Protein AF-0000000072575900 (afdb_homodimer)

Solvent-accessible surface area (backbone atoms only — not comparable to full-atom values): 43622 Å² total; per-residue (Å²): 130,78,83,78,60,40,25,39,57,97,56,4,51,71,55,33,49,65,47,44,52,42,45,42,52,17,40,52,52,9,46,62,68,28,72,52,23,24,34,50,67,32,63,70,49,38,39,50,52,41,48,65,67,54,57,66,48,69,29,62,69,42,35,88,57,30,57,44,47,51,46,19,46,37,38,22,26,30,26,34,31,53,30,68,46,28,18,34,55,86,54,22,38,13,29,18,68,25,31,40,41,44,34,52,45,31,30,52,40,35,30,51,29,22,42,87,33,12,44,21,54,51,40,48,41,53,49,45,28,45,46,55,8,50,77,50,63,24,65,24,43,36,76,36,59,19,39,44,53,20,43,30,49,52,52,49,44,48,29,72,75,66,34,74,70,31,32,43,34,31,30,64,61,52,64,68,42,50,62,48,30,31,58,53,41,52,34,51,80,58,47,73,35,76,26,94,87,61,39,54,40,52,70,57,46,48,51,50,62,70,71,46,81,68,51,41,38,36,46,46,40,29,25,30,86,72,51,25,44,61,34,60,36,50,58,42,47,51,48,26,61,76,70,70,31,46,40,34,32,45,14,25,52,37,46,40,34,66,44,16,88,87,46,31,70,80,51,52,45,55,57,71,33,46,27,39,19,29,20,29,22,31,59,53,30,26,34,64,48,38,10,26,29,28,25,41,54,59,70,56,48,58,76,42,55,66,81,44,72,68,56,47,30,67,68,46,43,73,70,59,45,64,77,35,40,33,59,40,100,55,52,70,35,54,59,57,51,54,20,52,51,31,44,33,26,33,32,8,34,53,45,48,12,50,48,49,52,45,18,33,48,50,24,46,51,46,48,50,52,34,59,71,32,84,65,34,39,57,73,61,84,51,70,39,27,24,36,42,31,39,58,54,91,59,52,51,68,55,52,52,49,32,49,50,50,29,41,32,58,9,70,30,38,63,28,43,33,76,58,94,91,38,61,28,41,21,40,25,44,60,44,69,81,56,47,73,66,50,50,52,47,49,53,51,54,52,59,73,47,50,85,129,131,79,83,78,59,39,25,39,57,98,55,3,53,71,54,32,50,66,48,45,53,41,46,40,51,17,41,53,51,9,44,62,67,29,72,52,22,22,34,52,65,30,63,69,51,40,39,50,52,42,48,65,64,57,56,65,64,51,30,63,70,41,36,90,57,31,57,44,47,51,46,19,46,36,38,22,26,29,26,34,31,53,30,67,46,29,18,35,54,85,54,24,38,13,29,19,68,25,32,40,41,44,34,52,43,33,29,53,40,35,31,51,29,22,40,86,32,12,45,21,53,50,41,48,40,54,52,45,29,45,56,56,9,51,78,51,63,23,65,25,42,37,74,36,61,20,40,44,52,20,43,30,49,51,52,50,44,47,31,74,74,65,33,74,69,32,32,43,33,32,29,66,60,53,65,67,42,49,63,49,30,32,58,53,41,52,34,52,80,61,46,72,34,76,26,93,86,63,38,54,40,52,68,56,47,49,52,50,62,70,70,46,79,70,51,40,37,37,45,46,42,29,26,30,87,73,50,24,42,60,34,59,38,50,59,42,47,52,49,26,61,75,70,70,32,45,39,35,32,46,14,24,52,38,46,38,33,65,44,16,86,87,47,30,69,79,50,52,45,54,58,70,32,45,28,41,19,29,20,29,22,30,59,54,30,27,34,64,50,38,10,26,28,27,26,42,54,58,69,56,48,59,76,43,56,67,81,44,72,68,57,48,29,66,67,48,42,72,70,59,44,64,77,36,40,33,59,39,98,56,52,71,36,55,58,56,52,53,21,50,42,30,44,32,22,34,33,8,36,54,43,49,14,51,48,50,52,44,16,34,48,49,24,47,52,45,47,51,53,35,60,71,33,86,66,34,38,56,73,61,86,52,71,40,28,24,36,42,31,40,58,53,91,59,52,51,68,56,53,52,48,32,48,50,51,28,41,32,60,10,69,31,38,62,27,45,32,76,58,94,92,38,62,29,42,22,40,24,45,61,42,67,82,55,47,72,66,50,49,54,48,49,53,50,55,53,59,73,48,49,85,128

Secondary structure (DSSP, 8-state):
-PPPPBSSSTTHHHHHHHHHHHHHHHHHHHHHHH-SSS-TTHHHHHHHHHHHHH--SS-SS--TTHHHHHHHHHHHT---TTSTTB-SSS-PPPBHHHHHHHHHHHHH---TTSGGG-HHHHHHHHHHHHHHHHHTT-SEEEEESSHHHHHHHHHHHHHHHH-TT-EEEEETTS-THHHHHHHHTTPPPPEEEP-TTSS--HHHHHHHHHHS-S-EEEEEEBS-TTT--B--HHHHHHHHHHHT-EEEEE-TTGGGGGG-TTTGGGGTTGGG-SEEEEETTSTT-PPSP-EEEEESSGGGGGGG----HHHH-HHHHHTTPPP-GGG-S-SS---THHHHHHHHHHHHHHHHHHHHHHHHHHHHHHHHHHHH-TTEEE-S--SSSEEEEEETT--HHHHHHHHHHHHHHTS-B-EEEEETTEEEEEEE---TT--HHHHHHHHHHHHHTS--/-PPPPBSSSTTHHHHHHHHHHHHHHHHHHHHHHH-SSS-TTHHHHHHHHHHHHH-SSS-SS--TTHHHHHHHHHHHT---TTSTTB-SSS-PPPBHHHHHHHHHHHHH---TTSGGG-HHHHHHHHHHHHHHHHHTT-SEEEEESSHHHHHHHHHHHHHHHH-TT-EEEEETTS-THHHHHHHHTTPPPPEEEP-TTSS--HHHHHHHHHHS-S-EEEEEEBS-TTT--B--HHHHHHHHHHHT-EEEEE-TTGGGGGG-TTTGGGGTTGGG-SEEEEETTSTT-PPSP-EEEEESSGGGGGGG----HHHH-HHHHHTTPPP-GGG-S-SS---THHHHHHHHHHHHHHHHHHHHHHHHHHHHHHHHHHHH-TTEEE-S--SSSEEEEEETT--HHHHHHHHHHHHHHTS-B-EEEEETTEEEEEEE---TT--HHHHHHHHHHHHHTS--

InterPro domains:
  IPR002129 Pyridoxal phosphate-dependent decarboxylase, major domain [PF00282] (76-390)
  IPR015421 Pyridoxal phosphate-dependent transferase, major domain [G3DSA:3.40.640.10] (97-340)
  IPR015422 Pyridoxal phosphate-dependent transferase, small domain [G3DSA:3.90.1150.10] (341-452)
  IPR015424 Pyridoxal phosphate-dependent transferase [SSF53383] (36-446)

Sequence (904 aa):
MGMPPLASGPHGADALRPLLDTVLDALRAGTAARGGPLPAGGPGAVAARVADAAGAILPERGDPEALRVLVTALAEGAADPAHPLCAAHLHTPPLAVAAAADLAASVLNPSLDSWDQAPAASALEALVTRALARETGAADAVVTTGGTESNQLAVLLARERHGAGLRLVHGAGAHHSLPRAAWLLGLPEPVVVPAPAGTLDPAALDEALTQVPGPHLVAATAGTTDAGLIDPLPEIADRCAAHGARLHVDAAYGAGLLFSERHRARLAGLEAADTVALDLHKLGWQPIPAGLLTVTDADDLGALHHRADYLNADDDTDAGLPDLLGRSPRTSRRPDVLKTAVTLKTLGRAGLGALVDAVCSLAREFADLVETHPGFELHAPPTISTVLFRPAGAGDDAVAAVRRALLTTGRAVLGRARADGRLWLKATLLNPHTRPDDLAALLTLVEGHVPRMGMPPLASGPHGADALRPLLDTVLDALRAGTAARGGPLPAGGPGAVAARVADAAGAILPERGDPEALRVLVTALAEGAADPAHPLCAAHLHTPPLAVAAAADLAASVLNPSLDSWDQAPAASALEALVTRALARETGAADAVVTTGGTESNQLAVLLARERHGAGLRLVHGAGAHHSLPRAAWLLGLPEPVVVPAPAGTLDPAALDEALTQVPGPHLVAATAGTTDAGLIDPLPEIADRCAAHGARLHVDAAYGAGLLFSERHRARLAGLEAADTVALDLHKLGWQPIPAGLLTVTDADDLGALHHRADYLNADDDTDAGLPDLLGRSPRTSRRPDVLKTAVTLKTLGRAGLGALVDAVCSLAREFADLVETHPGFELHAPPTISTVLFRPAGAGDDAVAAVRRALLTTGRAVLGRARADGRLWLKATLLNPHTRPDDLAALLTLVEGHVPR

Organism: Streptomyces coelicolor (strain ATCC BAA-471 / A3(2) / M145) (NCBI:txid100226)

Structure (mmCIF, N/CA/C/O backbone):
data_AF-0000000072575900-model_v1
#
loop_
_entity.id
_entity.type
_entity.pdbx_description
1 polymer 'Amino acid decarboxylase'
#
loop_
_atom_site.group_PDB
_atom_site.id
_atom_site.type_symbol
_atom_site.label_atom_id
_atom_site.label_alt_id
_atom_site.label_comp_id
_atom_site.label_asym_id
_atom_site.label_entity_id
_atom_site.label_seq_id
_atom_site.pdbx_PDB_ins_code
_atom_site.Cartn_x
_atom_site.Cartn_y
_atom_site.Cartn_z
_atom_site.occupancy
_atom_site.B_iso_or_equiv
_atom_site.auth_seq_id
_atom_site.auth_comp_id
_atom_site.auth_asym_id
_atom_site.auth_atom_id
_atom_site.pdbx_PDB_model_num
ATOM 1 N N . MET A 1 1 ? 18.938 27.469 -3.93 1 52.44 1 MET A N 1
ATOM 2 C CA . MET A 1 1 ? 18.25 26.547 -4.828 1 52.44 1 MET A CA 1
ATOM 3 C C . MET A 1 1 ? 16.75 26.781 -4.793 1 52.44 1 MET A C 1
ATOM 5 O O . MET A 1 1 ? 16.188 27.109 -3.75 1 52.44 1 MET A O 1
ATOM 9 N N . GLY A 1 2 ? 16.141 27.031 -5.938 1 77.25 2 GLY A N 1
ATOM 10 C CA . GLY A 1 2 ? 14.719 27.328 -6.016 1 77.25 2 GLY A CA 1
ATOM 11 C C . GLY A 1 2 ? 13.852 26.203 -5.508 1 77.25 2 GLY A C 1
ATOM 12 O O . GLY A 1 2 ? 14.344 25.094 -5.238 1 77.25 2 GLY A O 1
ATOM 13 N N . MET A 1 3 ? 12.625 26.453 -5.184 1 90.19 3 MET A N 1
ATOM 14 C CA . MET A 1 3 ? 11.664 25.453 -4.719 1 90.19 3 MET A CA 1
ATOM 15 C C . MET A 1 3 ? 11.508 24.344 -5.742 1 90.19 3 MET A C 1
ATOM 17 O O . MET A 1 3 ? 11.328 24.594 -6.934 1 90.19 3 MET A O 1
ATOM 21 N N . PRO A 1 4 ? 11.719 23.141 -5.328 1 95.06 4 PRO A N 1
ATOM 22 C CA . PRO A 1 4 ? 11.57 22.047 -6.277 1 95.06 4 PRO A CA 1
ATOM 23 C C . PRO A 1 4 ? 10.18 21.984 -6.898 1 95.06 4 PRO A C 1
ATOM 25 O O . PRO A 1 4 ? 9.188 22.281 -6.227 1 95.06 4 PRO A O 1
ATOM 28 N N . PRO A 1 5 ? 10.125 21.578 -8.172 1 97 5 PRO A N 1
ATOM 29 C CA . PRO A 1 5 ? 8.82 21.5 -8.836 1 97 5 PRO A CA 1
ATOM 30 C C . PRO A 1 5 ? 7.918 20.422 -8.258 1 97 5 PRO A C 1
ATOM 32 O O . PRO A 1 5 ? 8.406 19.391 -7.777 1 97 5 PRO A O 1
ATOM 35 N N . LEU A 1 6 ? 6.602 20.656 -8.328 1 98.06 6 LEU A N 1
ATOM 36 C CA . LEU A 1 6 ? 5.582 19.703 -7.914 1 98.06 6 LEU A CA 1
ATOM 37 C C . LEU A 1 6 ? 5.102 18.875 -9.102 1 98.06 6 LEU A C 1
ATOM 39 O O . LEU A 1 6 ? 5.305 19.25 -10.25 1 98.06 6 LEU A O 1
ATOM 43 N N . ALA A 1 7 ? 4.527 17.766 -8.797 1 98.25 7 ALA A N 1
ATOM 44 C CA . ALA A 1 7 ? 4.133 16.797 -9.828 1 98.25 7 ALA A CA 1
ATOM 45 C C . ALA A 1 7 ? 2.822 17.219 -10.492 1 98.25 7 ALA A C 1
ATOM 47 O O . ALA A 1 7 ? 2.559 16.859 -11.641 1 98.25 7 ALA A O 1
ATOM 48 N N . SER A 1 8 ? 1.962 17.906 -9.75 1 94.75 8 SER A N 1
ATOM 49 C CA . SER A 1 8 ? 0.677 18.344 -10.281 1 94.75 8 SER A CA 1
ATOM 50 C C . SER A 1 8 ? 0.581 19.875 -10.305 1 94.75 8 SER A C 1
ATOM 52 O O . SER A 1 8 ? 1.555 20.562 -10 1 94.75 8 SER A O 1
ATOM 54 N N . GLY A 1 9 ? -0.585 20.406 -10.688 1 91.12 9 GLY A N 1
ATOM 55 C CA . GLY A 1 9 ? -0.735 21.828 -10.898 1 91.12 9 GLY A CA 1
ATOM 56 C C . GLY A 1 9 ? -0.54 22.25 -12.344 1 91.12 9 GLY A C 1
ATOM 57 O O . GLY A 1 9 ? -0.356 21.406 -13.219 1 91.12 9 GLY A O 1
ATOM 58 N N . PRO A 1 10 ? -0.574 23.531 -12.57 1 87.06 10 PRO A N 1
ATOM 59 C CA . PRO A 1 10 ? -0.554 24.016 -13.953 1 87.06 10 PRO A CA 1
ATOM 60 C C . PRO A 1 10 ? 0.755 23.688 -14.672 1 87.06 10 PRO A C 1
ATOM 62 O O . PRO A 1 10 ? 0.772 23.547 -15.898 1 87.06 10 PRO A O 1
ATOM 65 N N . HIS A 1 11 ? 1.813 23.469 -13.938 1 91.38 11 HIS A N 1
ATOM 66 C CA . HIS A 1 11 ? 3.109 23.234 -14.562 1 91.38 11 HIS A CA 1
ATOM 67 C C . HIS A 1 11 ? 3.59 21.812 -14.297 1 91.38 11 HIS A C 1
ATOM 69 O O . HIS A 1 11 ? 4.742 21.469 -14.578 1 91.38 11 HIS A O 1
ATOM 75 N N . GLY A 1 12 ? 2.703 21.031 -13.75 1 94.81 12 GLY A N 1
ATOM 76 C CA . GLY A 1 12 ? 3.084 19.688 -13.352 1 94.81 12 GLY A CA 1
ATOM 77 C C . GLY A 1 12 ? 3.602 18.859 -14.508 1 94.81 12 GLY A C 1
ATOM 78 O O . GLY A 1 12 ? 4.691 18.281 -14.43 1 94.81 12 GLY A O 1
ATOM 79 N N . ALA A 1 13 ? 2.875 18.875 -15.625 1 94.81 13 ALA A N 1
ATOM 80 C CA . ALA A 1 13 ? 3.234 18.062 -16.781 1 94.81 13 ALA A CA 1
ATOM 81 C C . ALA A 1 13 ? 4.57 18.516 -17.375 1 94.81 13 ALA A C 1
ATOM 83 O O . ALA A 1 13 ? 5.371 17.688 -17.812 1 94.81 13 ALA A O 1
ATOM 84 N N . ASP A 1 14 ? 4.793 19.781 -17.391 1 96.38 14 ASP A N 1
ATOM 85 C CA . ASP A 1 14 ? 6.035 20.328 -17.922 1 96.38 14 ASP A CA 1
ATOM 86 C C . ASP A 1 14 ? 7.227 19.938 -17.047 1 96.38 14 ASP A C 1
ATOM 88 O O . ASP A 1 14 ? 8.32 19.672 -17.562 1 96.38 14 ASP A O 1
ATOM 92 N N . ALA A 1 15 ? 6.988 19.922 -15.742 1 97.25 15 ALA A N 1
ATOM 93 C CA . ALA A 1 15 ? 8.031 19.531 -14.805 1 97.25 15 ALA A CA 1
ATOM 94 C C . ALA A 1 15 ? 8.336 18.031 -14.914 1 97.25 15 ALA A C 1
ATOM 96 O O . ALA A 1 15 ? 9.484 17.609 -14.75 1 97.25 15 ALA A O 1
ATOM 97 N N . LEU A 1 16 ? 7.34 17.203 -15.25 1 98.38 16 LEU A N 1
ATOM 98 C CA . LEU A 1 16 ? 7.441 15.75 -15.227 1 98.38 16 LEU A CA 1
ATOM 99 C C . LEU A 1 16 ? 8.133 15.234 -16.484 1 98.38 16 LEU A C 1
ATOM 101 O O . LEU A 1 16 ? 8.867 14.25 -16.438 1 98.38 16 LEU A O 1
ATOM 105 N N . ARG A 1 17 ? 7.926 15.883 -17.609 1 97.94 17 ARG A N 1
ATOM 106 C CA . ARG A 1 17 ? 8.32 15.344 -18.906 1 97.94 17 ARG A CA 1
ATOM 107 C C . ARG A 1 17 ? 9.812 15.031 -18.938 1 97.94 17 ARG A C 1
ATOM 109 O O . ARG A 1 17 ? 10.211 13.898 -19.219 1 97.94 17 ARG A O 1
ATOM 116 N N . PRO A 1 18 ? 10.703 16.016 -18.594 1 98.19 18 PRO A N 1
ATOM 117 C CA . PRO A 1 18 ? 12.133 15.695 -18.625 1 98.19 18 PRO A CA 1
ATOM 118 C C . PRO A 1 18 ? 12.516 14.617 -17.609 1 98.19 18 PRO A C 1
ATOM 120 O O . PRO A 1 18 ? 13.438 13.836 -17.859 1 98.19 18 PRO A O 1
ATOM 123 N N . LEU A 1 19 ? 11.883 14.578 -16.453 1 98.75 19 LEU A N 1
ATOM 124 C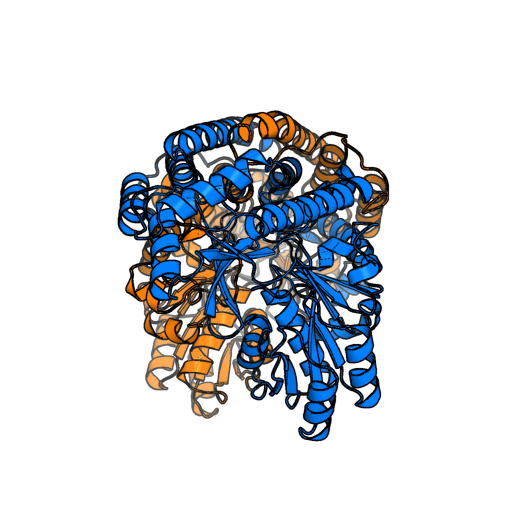 CA . LEU A 1 19 ? 12.164 13.562 -15.438 1 98.75 19 LEU A CA 1
ATOM 125 C C . LEU A 1 19 ? 11.758 12.18 -15.93 1 98.75 19 LEU A C 1
ATOM 127 O O . LEU A 1 19 ? 12.445 11.195 -15.648 1 98.75 19 LEU A O 1
ATOM 131 N N . LEU A 1 20 ? 10.625 12.078 -16.672 1 98.81 20 LEU A N 1
ATOM 132 C CA . LEU A 1 20 ? 10.172 10.805 -17.203 1 98.81 20 LEU A CA 1
ATOM 133 C C . LEU A 1 20 ? 11.125 10.297 -18.281 1 98.81 20 LEU A C 1
ATOM 135 O O . LEU A 1 20 ? 11.367 9.094 -18.391 1 98.81 20 LEU A O 1
ATOM 139 N N . ASP A 1 21 ? 11.664 11.211 -19.094 1 98.56 21 ASP A N 1
ATOM 140 C CA . ASP A 1 21 ? 12.703 10.828 -20.047 1 98.56 21 ASP A CA 1
ATOM 141 C C . ASP A 1 21 ? 13.914 10.234 -19.328 1 98.56 21 ASP A C 1
ATOM 143 O O . ASP A 1 21 ? 14.469 9.227 -19.781 1 98.56 21 ASP A O 1
ATOM 147 N N . THR A 1 22 ? 14.305 10.883 -18.234 1 98.75 22 THR A N 1
ATOM 148 C CA . THR A 1 22 ? 15.414 10.383 -17.438 1 98.75 22 THR A CA 1
ATOM 149 C C . THR A 1 22 ? 15.125 8.977 -16.922 1 98.75 22 THR A C 1
ATOM 151 O O . THR A 1 22 ? 16 8.102 -16.953 1 98.75 22 THR A O 1
ATOM 154 N N . VAL A 1 23 ? 13.914 8.719 -16.469 1 98.88 23 VAL A N 1
ATOM 155 C CA . VAL A 1 23 ? 13.523 7.414 -15.922 1 98.88 23 VAL A CA 1
ATOM 156 C C . VAL A 1 23 ? 13.57 6.363 -17.031 1 98.88 23 VAL A C 1
ATOM 158 O O . VAL A 1 23 ? 14.117 5.273 -16.844 1 98.88 23 VAL A O 1
ATOM 161 N N . LEU A 1 24 ? 12.977 6.668 -18.203 1 98.69 24 LEU A N 1
ATOM 162 C CA . LEU A 1 24 ? 12.961 5.719 -19.312 1 98.69 24 LEU A CA 1
ATOM 163 C C . LEU A 1 24 ? 14.375 5.363 -19.75 1 98.69 24 LEU A C 1
ATOM 165 O O . LEU A 1 24 ? 14.672 4.199 -20.016 1 98.69 24 LEU A O 1
ATOM 169 N N . ASP A 1 25 ? 15.234 6.363 -19.812 1 98.44 25 ASP A N 1
ATOM 170 C CA . ASP A 1 25 ? 16.625 6.133 -20.188 1 98.44 25 ASP A CA 1
ATOM 171 C C . ASP A 1 25 ? 17.344 5.277 -19.141 1 98.44 25 ASP A C 1
ATOM 173 O O . ASP A 1 25 ? 18.109 4.375 -19.5 1 98.44 25 ASP A O 1
ATOM 177 N N . ALA A 1 26 ? 17.141 5.57 -17.906 1 98.75 26 ALA A N 1
ATOM 178 C CA . ALA A 1 26 ? 17.766 4.824 -16.828 1 98.75 26 ALA A CA 1
ATOM 179 C C . ALA A 1 26 ? 17.281 3.375 -16.812 1 98.75 26 ALA A C 1
ATOM 181 O O . ALA A 1 26 ? 18.078 2.459 -16.578 1 98.75 26 ALA A O 1
ATOM 182 N N . LEU A 1 27 ? 15.969 3.139 -17.031 1 98.56 27 LEU A N 1
ATOM 183 C CA . LEU A 1 27 ? 15.414 1.79 -17.125 1 98.56 27 LEU A CA 1
ATOM 184 C C . LEU A 1 27 ? 16.062 1.006 -18.25 1 98.56 27 LEU A C 1
ATOM 186 O O . LEU A 1 27 ? 16.422 -0.162 -18.078 1 98.56 27 LEU A O 1
ATOM 190 N N . ARG A 1 28 ? 16.188 1.65 -19.406 1 97.62 28 ARG A N 1
ATOM 191 C CA . ARG A 1 28 ? 16.812 1.015 -20.562 1 97.62 28 ARG A CA 1
ATOM 192 C C . ARG A 1 28 ? 18.266 0.648 -20.266 1 97.62 28 ARG A C 1
ATOM 194 O O . ARG A 1 28 ? 18.703 -0.471 -20.547 1 97.62 28 ARG A O 1
ATOM 201 N N . ALA A 1 29 ? 19.016 1.59 -19.688 1 97.88 29 ALA A N 1
ATOM 202 C CA . ALA A 1 29 ? 20.438 1.387 -19.375 1 97.88 29 ALA A CA 1
ATOM 203 C C . ALA A 1 29 ? 20.625 0.271 -18.359 1 97.88 29 ALA A C 1
ATOM 205 O O . ALA A 1 29 ? 21.5 -0.582 -18.516 1 97.88 29 ALA A O 1
ATOM 206 N N . GLY A 1 30 ? 19.828 0.327 -17.297 1 98.12 30 GLY A N 1
ATOM 207 C CA . GLY A 1 30 ? 19.938 -0.698 -16.266 1 98.12 30 GLY A CA 1
ATOM 208 C C . GLY A 1 30 ? 19.594 -2.086 -16.781 1 98.12 30 GLY A C 1
ATOM 209 O O . GLY A 1 30 ? 20.266 -3.062 -16.438 1 98.12 30 GLY A O 1
ATOM 210 N N . THR A 1 31 ? 18.531 -2.174 -17.547 1 97.25 31 THR A N 1
ATOM 211 C CA . THR A 1 31 ? 18.109 -3.449 -18.125 1 97.25 31 THR A CA 1
ATOM 212 C C . THR A 1 31 ? 19.203 -4.027 -19.016 1 97.25 31 THR A C 1
ATOM 214 O O . THR A 1 31 ? 19.5 -5.223 -18.953 1 97.25 31 THR A O 1
ATOM 217 N N . ALA A 1 32 ? 19.797 -3.191 -19.828 1 96.69 32 ALA A N 1
ATOM 218 C CA . ALA A 1 32 ? 20.891 -3.625 -20.703 1 96.69 32 ALA A CA 1
ATOM 219 C C . ALA A 1 32 ? 22.078 -4.109 -19.891 1 96.69 32 ALA A C 1
ATOM 221 O O . ALA A 1 32 ? 22.719 -5.105 -20.25 1 96.69 32 ALA A O 1
ATOM 222 N N . ALA A 1 33 ? 22.359 -3.443 -18.828 1 97.31 33 ALA A N 1
ATOM 223 C CA . ALA A 1 33 ? 23.516 -3.771 -18 1 97.31 33 ALA A CA 1
ATOM 224 C C . ALA A 1 33 ? 23.281 -5.082 -17.25 1 97.31 33 ALA A C 1
ATOM 226 O O . ALA A 1 33 ? 24.234 -5.836 -17 1 97.31 33 ALA A O 1
ATOM 227 N N . ARG A 1 34 ? 22.078 -5.402 -16.828 1 96.81 34 ARG A N 1
ATOM 228 C CA . ARG A 1 34 ? 21.766 -6.609 -16.078 1 96.81 34 ARG A CA 1
ATOM 229 C C . ARG A 1 34 ? 22.078 -7.859 -16.891 1 96.81 34 ARG A C 1
ATOM 231 O O . ARG A 1 34 ? 22.641 -8.82 -16.375 1 96.81 34 ARG A O 1
ATOM 238 N N . GLY A 1 35 ? 21.594 -7.891 -18.203 1 92.44 35 GLY A N 1
ATOM 239 C CA . GLY A 1 35 ? 21.969 -8.938 -19.141 1 92.44 35 GLY A CA 1
ATOM 240 C C . GLY A 1 35 ? 21.203 -10.227 -18.922 1 92.44 35 GLY A C 1
ATOM 241 O O . GLY A 1 35 ? 21.562 -11.273 -19.469 1 92.44 35 GLY A O 1
ATOM 242 N N . GLY A 1 36 ? 20.219 -10.258 -18.094 1 95.06 36 GLY A N 1
ATOM 243 C CA . GLY A 1 36 ? 19.438 -11.453 -17.844 1 95.06 36 GLY A CA 1
ATOM 244 C C . GLY A 1 36 ? 18.234 -11.203 -16.953 1 95.06 36 GLY A C 1
ATOM 245 O O . GLY A 1 36 ? 17.859 -10.047 -16.719 1 95.06 36 GLY A O 1
ATOM 246 N N . PRO A 1 37 ? 17.594 -12.305 -16.5 1 97.5 37 PRO A N 1
ATOM 247 C CA . PRO A 1 37 ? 16.406 -12.156 -15.672 1 97.5 37 PRO A CA 1
ATOM 248 C C . PRO A 1 37 ? 16.734 -11.672 -14.258 1 97.5 37 PRO A C 1
ATOM 250 O O . PRO A 1 37 ? 15.844 -11.164 -13.555 1 97.5 37 PRO A O 1
ATOM 253 N N . LEU A 1 38 ? 17.938 -11.836 -13.844 1 97.81 38 LEU A N 1
ATOM 254 C CA . LEU A 1 38 ? 18.453 -11.531 -12.516 1 97.81 38 LEU A CA 1
ATOM 255 C C . LEU A 1 38 ? 19.922 -11.133 -12.578 1 97.81 38 LEU A C 1
ATOM 257 O O . LEU A 1 38 ? 20.672 -11.641 -13.414 1 97.81 38 LEU A O 1
ATOM 261 N N . PRO A 1 39 ? 20.266 -10.164 -11.664 1 97.94 39 PRO A N 1
ATOM 262 C CA . PRO A 1 39 ? 21.703 -9.828 -11.672 1 97.94 39 PRO A CA 1
ATOM 263 C C . PRO A 1 39 ? 22.578 -10.992 -11.234 1 97.94 39 PRO A C 1
ATOM 265 O O . PRO A 1 39 ? 22.219 -11.742 -10.328 1 97.94 39 PRO A O 1
ATOM 268 N N . ALA A 1 40 ? 23.734 -11.125 -11.828 1 97.19 40 ALA A N 1
ATOM 269 C CA . ALA A 1 40 ? 24.703 -12.156 -11.438 1 97.19 40 ALA A CA 1
ATOM 270 C C . ALA A 1 40 ? 25.484 -11.734 -10.195 1 97.19 40 ALA A C 1
ATOM 272 O O . ALA A 1 40 ? 25.5 -10.547 -9.844 1 97.19 40 ALA A O 1
ATOM 273 N N . GLY A 1 41 ? 26.094 -12.727 -9.461 1 95.88 41 GLY A N 1
ATOM 274 C CA . GLY A 1 41 ? 27.031 -12.445 -8.391 1 95.88 41 GLY A CA 1
ATOM 275 C C . GLY A 1 41 ? 26.469 -12.719 -7.008 1 95.88 41 GLY A C 1
ATOM 276 O O . GLY A 1 41 ? 27.219 -12.828 -6.035 1 95.88 41 GLY A O 1
ATOM 277 N N . GLY A 1 42 ? 25.109 -12.797 -6.926 1 95.5 42 GLY A N 1
ATOM 278 C CA . GLY A 1 42 ? 24.516 -13.125 -5.645 1 95.5 42 GLY A CA 1
ATOM 279 C C . GLY A 1 42 ? 24.234 -11.914 -4.785 1 95.5 42 GLY A C 1
ATOM 280 O O . GLY A 1 42 ? 24.484 -10.781 -5.195 1 95.5 42 GLY A O 1
ATOM 281 N N . PRO A 1 43 ? 23.719 -12.141 -3.566 1 96 43 PRO A N 1
ATOM 282 C CA . PRO A 1 43 ? 23.219 -11.055 -2.713 1 96 43 PRO A CA 1
ATOM 283 C C . PRO A 1 43 ? 24.312 -10.062 -2.33 1 96 43 PRO A C 1
ATOM 285 O O . PRO A 1 43 ? 24.094 -8.844 -2.363 1 96 43 PRO A O 1
ATOM 288 N N . GLY A 1 44 ? 25.484 -10.555 -1.926 1 96.75 44 GLY A N 1
ATOM 289 C CA . GLY A 1 44 ? 26.562 -9.672 -1.51 1 96.75 44 GLY A CA 1
ATOM 290 C C . GLY A 1 44 ? 27 -8.711 -2.598 1 96.75 44 GLY A C 1
ATOM 291 O O . GLY A 1 44 ? 27.172 -7.52 -2.348 1 96.75 44 GLY A O 1
ATOM 292 N N . ALA A 1 45 ? 27.141 -9.234 -3.785 1 97.25 45 ALA A N 1
ATOM 293 C CA . ALA A 1 45 ? 27.594 -8.422 -4.918 1 97.25 45 ALA A CA 1
ATOM 294 C C . ALA A 1 45 ? 26.547 -7.363 -5.277 1 97.25 45 ALA A C 1
ATOM 296 O O . ALA A 1 45 ? 26.906 -6.219 -5.566 1 97.25 45 ALA A O 1
ATOM 297 N N . VAL A 1 46 ? 25.328 -7.766 -5.289 1 97.62 46 VAL A N 1
ATOM 298 C CA . VAL A 1 46 ? 24.266 -6.84 -5.637 1 97.62 46 VAL A CA 1
ATOM 299 C C . VAL A 1 46 ? 24.172 -5.734 -4.582 1 97.62 46 VAL A C 1
ATOM 301 O O . VAL A 1 46 ? 24.047 -4.555 -4.922 1 97.62 46 VAL A O 1
ATOM 304 N N . ALA A 1 47 ? 24.219 -6.105 -3.297 1 97.88 47 ALA A N 1
ATOM 305 C CA . ALA A 1 47 ? 24.156 -5.133 -2.211 1 97.88 47 ALA A CA 1
ATOM 306 C C . ALA A 1 47 ? 25.297 -4.121 -2.322 1 97.88 47 ALA A C 1
ATOM 308 O O . ALA A 1 47 ? 25.094 -2.926 -2.107 1 97.88 47 ALA A O 1
ATOM 309 N N . ALA A 1 48 ? 26.453 -4.605 -2.668 1 98.31 48 ALA A N 1
ATOM 310 C CA . ALA A 1 48 ? 27.625 -3.734 -2.809 1 98.31 48 ALA A CA 1
ATOM 311 C C . ALA A 1 48 ? 27.438 -2.744 -3.953 1 98.31 48 ALA A C 1
ATOM 313 O O . ALA A 1 48 ? 27.781 -1.567 -3.828 1 98.31 48 ALA A O 1
ATOM 314 N N . ARG A 1 49 ? 26.922 -3.197 -5.043 1 98.12 49 ARG A N 1
ATOM 315 C CA . ARG A 1 49 ? 26.688 -2.338 -6.199 1 98.12 49 ARG A CA 1
ATOM 316 C C . ARG A 1 49 ? 25.688 -1.243 -5.871 1 98.12 49 ARG A C 1
ATOM 318 O O . ARG A 1 49 ? 25.859 -0.089 -6.266 1 98.12 49 ARG A O 1
ATOM 325 N N . VAL A 1 50 ? 24.625 -1.625 -5.195 1 98.62 50 VAL A N 1
ATOM 326 C CA . VAL A 1 50 ? 23.594 -0.665 -4.824 1 98.62 50 VAL A CA 1
ATOM 327 C C . VAL A 1 50 ? 24.172 0.361 -3.848 1 98.62 50 VAL A C 1
ATOM 329 O O . VAL A 1 50 ? 23.906 1.56 -3.973 1 98.62 50 VAL A O 1
ATOM 332 N N . ALA A 1 51 ? 24.938 -0.112 -2.867 1 98.62 51 ALA A N 1
ATOM 333 C CA . ALA A 1 51 ? 25.562 0.787 -1.9 1 98.62 51 ALA A CA 1
ATOM 334 C C . ALA A 1 51 ? 26.484 1.775 -2.594 1 98.62 51 ALA A C 1
ATOM 336 O O . ALA A 1 51 ? 26.516 2.961 -2.256 1 98.62 51 ALA A O 1
ATOM 337 N N . ASP A 1 52 ? 27.234 1.294 -3.547 1 98.5 52 ASP A N 1
ATOM 338 C CA . ASP A 1 52 ? 28.156 2.141 -4.297 1 98.5 52 ASP A CA 1
ATOM 339 C C . ASP A 1 52 ? 27.406 3.205 -5.094 1 98.5 52 ASP A C 1
ATOM 341 O O . ASP A 1 52 ? 27.828 4.363 -5.133 1 98.5 52 ASP A O 1
ATOM 345 N N . ALA A 1 53 ? 26.359 2.801 -5.719 1 98.38 53 ALA A N 1
ATOM 346 C CA . ALA A 1 53 ? 25.562 3.729 -6.508 1 98.38 53 ALA A CA 1
ATOM 347 C C . ALA A 1 53 ? 24.875 4.754 -5.613 1 98.38 53 ALA A C 1
ATOM 349 O O . ALA A 1 53 ? 24.812 5.941 -5.949 1 98.38 53 ALA A O 1
ATOM 350 N N . ALA A 1 54 ? 24.312 4.293 -4.488 1 98 54 ALA A N 1
ATOM 351 C CA . ALA A 1 54 ? 23.5 5.133 -3.615 1 98 54 ALA A CA 1
ATOM 352 C C . ALA A 1 54 ? 24.359 6.121 -2.84 1 98 54 ALA A C 1
ATOM 354 O O . ALA A 1 54 ? 23.984 7.281 -2.66 1 98 54 ALA A O 1
ATOM 355 N N . GLY A 1 55 ? 25.531 5.66 -2.377 1 96.94 55 GLY A N 1
ATOM 356 C CA . GLY A 1 55 ? 26.281 6.48 -1.431 1 96.94 55 GLY A CA 1
ATOM 357 C C . GLY A 1 55 ? 25.484 6.816 -0.183 1 96.94 55 GLY A C 1
ATOM 358 O O . GLY A 1 55 ? 24.734 5.973 0.334 1 96.94 55 GLY A O 1
ATOM 359 N N . ALA A 1 56 ? 25.625 8.031 0.268 1 95.81 56 ALA A N 1
ATOM 360 C CA . ALA A 1 56 ? 24.859 8.453 1.438 1 95.81 56 ALA A CA 1
ATOM 361 C C . ALA A 1 56 ? 23.406 8.727 1.072 1 95.81 56 ALA A C 1
ATOM 363 O O . ALA A 1 56 ? 23.125 9.523 0.171 1 95.81 56 ALA A O 1
ATOM 364 N N . ILE A 1 57 ? 22.375 8.125 1.562 1 95.25 57 ILE A N 1
ATOM 365 C CA . ILE A 1 57 ? 20.953 8.258 1.267 1 95.25 57 ILE A CA 1
ATOM 366 C C . ILE A 1 57 ? 20.453 9.633 1.692 1 95.25 57 ILE A C 1
ATOM 368 O O . ILE A 1 57 ? 19.609 10.234 1.024 1 95.25 57 ILE A O 1
ATOM 372 N N . LEU A 1 58 ? 20.938 10.336 2.721 1 97 58 LEU A N 1
ATOM 373 C CA . LEU A 1 58 ? 20.562 11.656 3.211 1 97 58 LEU A CA 1
ATOM 374 C C . LEU A 1 58 ? 21.797 12.531 3.396 1 97 58 LEU A C 1
ATOM 376 O O . LEU A 1 58 ? 22.172 12.859 4.523 1 97 58 LE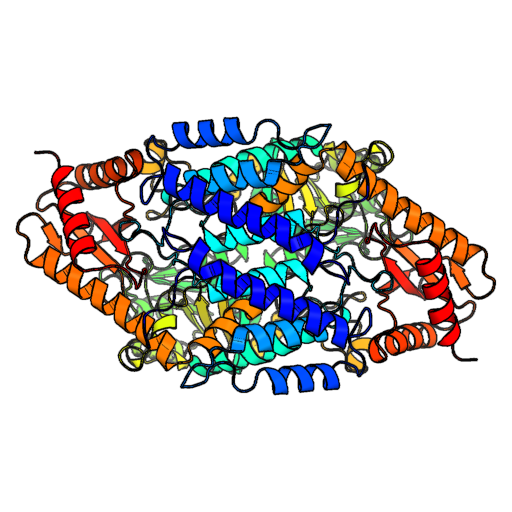U A O 1
ATOM 380 N N . PRO A 1 59 ? 22.297 12.969 2.248 1 97.62 59 PRO A N 1
ATOM 381 C CA . PRO A 1 59 ? 23.438 13.883 2.357 1 97.62 59 PRO A CA 1
ATOM 382 C C . PRO A 1 59 ? 23.031 15.289 2.807 1 97.62 59 PRO A C 1
ATOM 384 O O . PRO A 1 59 ? 21.844 15.609 2.832 1 97.62 59 PRO A O 1
ATOM 387 N N . GLU A 1 60 ? 24 16.047 3.207 1 96.62 60 GLU A N 1
ATOM 388 C CA . GLU A 1 60 ? 23.703 17.438 3.578 1 96.62 60 GLU A CA 1
ATOM 389 C C . GLU A 1 60 ? 23.203 18.234 2.375 1 96.62 60 GLU A C 1
ATOM 391 O O . GLU A 1 60 ? 22.219 18.953 2.469 1 96.62 60 GLU A O 1
ATOM 396 N N . ARG A 1 61 ? 24 18.109 1.266 1 96.19 61 ARG A N 1
ATOM 397 C CA . ARG A 1 61 ? 23.625 18.766 0.017 1 96.19 61 ARG A CA 1
ATOM 398 C C . ARG A 1 61 ? 23.141 17.75 -1.011 1 96.19 61 ARG A C 1
ATOM 400 O O . ARG A 1 61 ? 23.766 16.688 -1.194 1 96.19 61 ARG A O 1
ATOM 407 N N . GLY A 1 62 ? 22.062 18.078 -1.71 1 96.44 62 GLY A N 1
ATOM 408 C CA . GLY A 1 62 ? 21.422 17.172 -2.646 1 96.44 62 GLY A CA 1
ATOM 409 C C . GLY A 1 62 ? 22.219 16.953 -3.92 1 96.44 62 GLY A C 1
ATOM 410 O O . GLY A 1 62 ? 23.156 17.703 -4.203 1 96.44 62 GLY A O 1
ATOM 411 N N . ASP A 1 63 ? 21.859 15.922 -4.617 1 96.38 63 ASP A N 1
ATOM 412 C CA . ASP A 1 63 ? 22.438 15.547 -5.906 1 96.38 63 ASP A CA 1
ATOM 413 C C . ASP A 1 63 ? 21.375 15.484 -6.992 1 96.38 63 ASP A C 1
ATOM 415 O O . ASP A 1 63 ? 20.547 14.57 -7.008 1 96.38 63 ASP A O 1
ATOM 419 N N . PRO A 1 64 ? 21.391 16.328 -7.98 1 95 64 PRO A N 1
ATOM 420 C CA . PRO A 1 64 ? 20.359 16.359 -9.016 1 95 64 PRO A CA 1
ATOM 421 C C . PRO A 1 64 ? 20.359 15.109 -9.898 1 95 64 PRO A C 1
ATOM 423 O O . PRO A 1 64 ? 19.406 14.867 -10.633 1 95 64 PRO A O 1
ATOM 426 N N . GLU A 1 65 ? 21.406 14.297 -9.812 1 97.56 65 GLU A N 1
ATOM 427 C CA . GLU A 1 65 ? 21.516 13.109 -10.648 1 97.56 65 GLU A CA 1
ATOM 428 C C . GLU A 1 65 ? 20.953 11.883 -9.938 1 97.56 65 GLU A C 1
ATOM 430 O O . GLU A 1 65 ? 20.953 10.781 -10.484 1 97.56 65 GLU A O 1
ATOM 435 N N . ALA A 1 66 ? 20.438 12.047 -8.766 1 98.62 66 ALA A N 1
ATOM 436 C CA . ALA A 1 66 ? 20.016 10.938 -7.914 1 98.62 66 ALA A CA 1
ATOM 437 C C . ALA A 1 66 ? 18.969 10.07 -8.617 1 98.62 66 ALA A C 1
ATOM 439 O O . ALA A 1 66 ? 19.016 8.844 -8.523 1 98.62 66 ALA A O 1
ATOM 440 N N . LEU A 1 67 ? 18.031 10.711 -9.32 1 98.81 67 LEU A N 1
ATOM 441 C CA . LEU A 1 67 ? 16.984 9.977 -10.016 1 98.81 67 LEU A CA 1
ATOM 442 C C . LEU A 1 67 ? 17.594 9 -11.023 1 98.81 67 LEU A C 1
ATOM 444 O O . LEU A 1 67 ? 17.281 7.805 -11 1 98.81 67 LEU A O 1
ATOM 448 N N . ARG A 1 68 ? 18.453 9.477 -11.867 1 98.81 68 ARG A N 1
ATOM 449 C CA . ARG A 1 68 ? 19.094 8.656 -12.891 1 98.81 68 ARG A CA 1
ATOM 450 C C . ARG A 1 68 ? 19.906 7.527 -12.258 1 98.81 68 ARG A C 1
ATOM 452 O O . ARG A 1 68 ? 19.781 6.367 -12.664 1 98.81 68 ARG A O 1
ATOM 459 N N . VAL A 1 69 ? 20.656 7.84 -11.273 1 98.81 69 VAL A N 1
ATOM 460 C CA . VAL A 1 69 ? 21.609 6.902 -10.664 1 98.81 69 VAL A CA 1
ATOM 461 C C . VAL A 1 69 ? 20.844 5.781 -9.969 1 98.81 69 VAL A C 1
ATOM 463 O O . VAL A 1 69 ? 21.125 4.602 -10.18 1 98.81 69 VAL A O 1
ATOM 466 N N . LEU A 1 70 ? 19.875 6.117 -9.172 1 98.94 70 LEU A N 1
ATOM 467 C CA . LEU A 1 70 ? 19.188 5.117 -8.367 1 98.94 70 LEU A CA 1
ATOM 468 C C . LEU A 1 70 ? 18.266 4.262 -9.227 1 98.94 70 LEU A C 1
ATOM 470 O O . LEU A 1 70 ? 18.141 3.055 -9 1 98.94 70 LEU A O 1
ATOM 474 N N . VAL A 1 71 ? 17.562 4.844 -10.211 1 98.88 71 VAL A N 1
ATOM 475 C CA . VAL A 1 71 ? 16.688 4.059 -11.086 1 98.88 71 VAL A CA 1
ATOM 476 C C . VAL A 1 71 ? 17.547 3.107 -11.93 1 98.88 71 VAL A C 1
ATOM 478 O O . VAL A 1 71 ? 17.172 1.952 -12.133 1 98.88 71 VAL A O 1
ATOM 481 N N . THR A 1 72 ? 18.734 3.562 -12.406 1 98.81 72 THR A N 1
ATOM 482 C CA . THR A 1 72 ? 19.625 2.686 -13.156 1 98.81 72 THR A CA 1
ATOM 483 C C . THR A 1 72 ? 20.078 1.509 -12.297 1 98.81 72 THR A C 1
ATOM 485 O O . THR A 1 72 ? 20.062 0.361 -12.742 1 98.81 72 THR A O 1
ATOM 488 N N . ALA A 1 73 ? 20.453 1.797 -11.078 1 98.81 73 ALA A N 1
ATOM 489 C CA . ALA A 1 73 ? 20.922 0.759 -10.164 1 98.81 73 ALA A CA 1
ATOM 490 C C . ALA A 1 73 ? 19.812 -0.254 -9.867 1 98.81 73 ALA A C 1
ATOM 492 O O . ALA A 1 73 ? 20.078 -1.457 -9.789 1 98.81 73 ALA A O 1
ATOM 493 N N . LEU A 1 74 ? 18.625 0.194 -9.68 1 98.69 74 LEU A N 1
ATOM 494 C CA . LEU A 1 74 ? 17.516 -0.705 -9.398 1 98.69 74 LEU A CA 1
ATOM 495 C C . LEU A 1 74 ? 17.188 -1.571 -10.609 1 98.69 74 LEU A C 1
ATOM 497 O O . LEU A 1 74 ? 16.906 -2.764 -10.469 1 98.69 74 LEU A O 1
ATOM 501 N N . ALA A 1 75 ? 17.172 -0.961 -11.773 1 98.44 75 ALA A N 1
ATOM 502 C CA . ALA A 1 75 ? 16.891 -1.705 -12.992 1 98.44 75 ALA A CA 1
ATOM 503 C C . ALA A 1 75 ? 17.953 -2.76 -13.258 1 98.44 75 ALA A C 1
ATOM 505 O O . ALA A 1 75 ? 17.641 -3.891 -13.641 1 98.44 75 ALA A O 1
ATOM 506 N N . GLU A 1 76 ? 19.203 -2.385 -13.047 1 98.38 76 GLU A N 1
ATOM 507 C CA . GLU A 1 76 ? 20.312 -3.311 -13.234 1 98.38 76 GLU A CA 1
ATOM 508 C C . GLU A 1 76 ? 20.25 -4.473 -12.25 1 98.38 76 GLU A C 1
ATOM 510 O O . GLU A 1 76 ? 20.594 -5.605 -12.586 1 98.38 76 GLU A O 1
ATOM 515 N N . GLY A 1 77 ? 19.797 -4.195 -11.109 1 98.56 77 GLY A N 1
ATOM 516 C CA . GLY A 1 77 ? 19.781 -5.203 -10.055 1 98.56 77 GLY A CA 1
ATOM 517 C C . GLY A 1 77 ? 18.422 -5.836 -9.852 1 98.56 77 GLY A C 1
ATOM 518 O O . GLY A 1 77 ? 18.156 -6.457 -8.82 1 98.56 77 GLY A O 1
ATOM 519 N N . ALA A 1 78 ? 17.516 -5.75 -10.789 1 98.06 78 ALA A N 1
ATOM 520 C CA . ALA A 1 78 ? 16.156 -6.242 -10.633 1 98.06 78 ALA A CA 1
ATOM 521 C C . ALA A 1 78 ? 16.047 -7.719 -11.008 1 98.06 78 ALA A C 1
ATOM 523 O O . ALA A 1 78 ? 16.844 -8.219 -11.805 1 98.06 78 ALA A O 1
ATOM 524 N N . ALA A 1 79 ? 15.141 -8.469 -10.312 1 97.75 79 ALA A N 1
ATOM 525 C CA . ALA A 1 79 ? 14.523 -9.641 -10.938 1 97.75 79 ALA A CA 1
ATOM 526 C C . ALA A 1 79 ? 13.391 -9.227 -11.867 1 97.75 79 ALA A C 1
ATOM 528 O O . ALA A 1 79 ? 12.445 -8.555 -11.445 1 97.75 79 ALA A O 1
ATOM 529 N N . ASP A 1 80 ? 13.477 -9.531 -13.125 1 96.56 80 ASP A N 1
ATOM 530 C CA . ASP A 1 80 ? 12.547 -8.984 -14.102 1 96.56 80 ASP A CA 1
ATOM 531 C C . ASP A 1 80 ? 11.531 -10.039 -14.547 1 96.56 80 ASP A C 1
ATOM 533 O O . ASP A 1 80 ? 11.836 -10.875 -15.398 1 96.56 80 ASP A O 1
ATOM 537 N N . PRO A 1 81 ? 10.32 -9.93 -14.078 1 96.81 81 PRO A N 1
ATOM 538 C CA . PRO A 1 81 ? 9.312 -10.93 -14.445 1 96.81 81 PRO A CA 1
ATOM 539 C C . PRO A 1 81 ? 8.945 -10.875 -15.93 1 96.81 81 PRO A C 1
ATOM 541 O O . PRO A 1 81 ? 8.281 -11.773 -16.438 1 96.81 81 PRO A O 1
ATOM 544 N N . ALA A 1 82 ? 9.414 -9.836 -16.625 1 97.31 82 ALA A N 1
ATOM 545 C CA . ALA A 1 82 ? 9.156 -9.742 -18.062 1 97.31 82 ALA A CA 1
ATOM 546 C C . ALA A 1 82 ? 10.156 -10.586 -18.859 1 97.31 82 ALA A C 1
ATOM 548 O O . ALA A 1 82 ? 9.992 -10.789 -20.062 1 97.31 82 ALA A O 1
ATOM 549 N N . HIS A 1 83 ? 11.234 -11.016 -18.25 1 97.31 83 HIS A N 1
ATOM 550 C CA . HIS A 1 83 ? 12.148 -11.977 -18.875 1 97.31 83 HIS A CA 1
ATOM 551 C C . HIS A 1 83 ? 11.594 -13.391 -18.797 1 97.31 83 HIS A C 1
ATOM 553 O O . HIS A 1 83 ? 11.18 -13.844 -17.719 1 97.31 83 HIS A O 1
ATOM 559 N N . PRO A 1 84 ? 11.578 -14.141 -19.828 1 96.5 84 PRO A N 1
ATOM 560 C CA . PRO A 1 84 ? 10.914 -15.445 -19.844 1 96.5 84 PRO A CA 1
ATOM 561 C C . PRO A 1 84 ? 11.547 -16.453 -18.875 1 96.5 84 PRO A C 1
ATOM 563 O O . PRO A 1 84 ? 10.883 -17.406 -18.453 1 96.5 84 PRO A O 1
ATOM 566 N N . LEU A 1 85 ? 12.797 -16.219 -18.516 1 98 85 LEU A N 1
ATOM 567 C CA . LEU A 1 85 ? 13.477 -17.172 -17.641 1 98 85 LEU A CA 1
ATOM 568 C C . LEU A 1 85 ? 13.344 -16.75 -16.188 1 98 85 LEU A C 1
ATOM 570 O O . LEU A 1 85 ? 14.008 -17.312 -15.305 1 98 85 LEU A O 1
ATOM 574 N N . CYS A 1 86 ? 12.594 -15.688 -15.922 1 98.06 86 CYS A N 1
ATOM 575 C CA . CYS A 1 86 ? 12.125 -15.359 -14.578 1 98.06 86 CYS A CA 1
ATOM 576 C C . CYS A 1 86 ? 10.734 -15.945 -14.328 1 98.06 86 CYS A C 1
ATOM 578 O O . CYS A 1 86 ? 9.727 -15.281 -14.57 1 98.06 86 CYS A O 1
ATOM 580 N N . ALA A 1 87 ? 10.672 -17.156 -13.758 1 97.75 87 ALA A N 1
ATOM 581 C CA . ALA A 1 87 ? 9.43 -17.922 -13.719 1 97.75 87 ALA A CA 1
ATOM 582 C C . ALA A 1 87 ? 9.242 -18.578 -12.367 1 97.75 87 ALA A C 1
ATOM 584 O O . ALA A 1 87 ? 8.852 -19.75 -12.289 1 97.75 87 ALA A O 1
ATOM 585 N N . ALA A 1 88 ? 9.477 -17.844 -11.344 1 96.88 88 ALA A N 1
ATOM 586 C CA . ALA A 1 88 ? 9.523 -18.469 -10.023 1 96.88 88 ALA A CA 1
ATOM 587 C C . ALA A 1 88 ? 8.258 -18.156 -9.234 1 96.88 88 ALA A C 1
ATOM 589 O O . ALA A 1 88 ? 7.727 -19.031 -8.539 1 96.88 88 ALA A O 1
ATOM 590 N N . HIS A 1 89 ? 7.77 -16.891 -9.258 1 95.75 89 HIS A N 1
ATOM 591 C CA . HIS A 1 89 ? 6.855 -16.438 -8.219 1 95.75 89 HIS A CA 1
ATOM 592 C C . HIS A 1 89 ? 5.555 -15.914 -8.82 1 95.75 89 HIS A C 1
ATOM 594 O O . HIS A 1 89 ? 5.48 -15.664 -10.023 1 95.75 89 HIS A O 1
ATOM 600 N N . LEU A 1 90 ? 4.555 -15.867 -7.914 1 94.38 90 LEU A N 1
ATOM 601 C CA . LEU A 1 90 ? 3.254 -15.32 -8.273 1 94.38 90 LEU A CA 1
ATOM 602 C C . LEU A 1 90 ? 3.297 -13.797 -8.328 1 94.38 90 LEU A C 1
ATOM 604 O O . LEU A 1 90 ? 2.561 -13.125 -7.598 1 94.38 90 LEU A O 1
ATOM 608 N N . HIS A 1 91 ? 4.18 -13.305 -9.016 1 89 91 HIS A N 1
ATOM 609 C CA . HIS A 1 91 ? 4.355 -11.891 -9.312 1 89 91 HIS A CA 1
ATOM 610 C C . HIS A 1 91 ? 4.512 -11.656 -10.805 1 89 91 HIS A C 1
ATOM 612 O O . HIS A 1 91 ? 5.449 -12.164 -11.43 1 89 91 HIS A O 1
ATOM 618 N N . THR A 1 92 ? 3.672 -10.891 -11.391 1 94.88 92 THR A N 1
ATOM 619 C CA . THR A 1 92 ? 3.529 -10.82 -12.836 1 94.88 92 THR A CA 1
ATOM 620 C C . THR A 1 92 ? 4.297 -9.625 -13.398 1 94.88 92 THR A C 1
ATOM 622 O O . THR A 1 92 ? 4.605 -8.68 -12.672 1 94.88 92 THR A O 1
ATOM 625 N N . PRO A 1 93 ? 4.766 -9.75 -14.672 1 97.44 93 PRO A N 1
ATOM 626 C CA . PRO A 1 93 ? 5.164 -8.508 -15.344 1 97.44 93 PRO A CA 1
ATOM 627 C C . PRO A 1 93 ? 3.979 -7.586 -15.625 1 97.44 93 PRO A C 1
ATOM 629 O O . PRO A 1 93 ? 3.025 -7.984 -16.297 1 97.44 93 PRO A O 1
ATOM 632 N N . PRO A 1 94 ? 4.02 -6.402 -15.141 1 98.25 94 PRO A N 1
ATOM 633 C CA . PRO A 1 94 ? 2.871 -5.52 -15.352 1 98.25 94 PRO A CA 1
ATOM 634 C C . PRO A 1 94 ? 2.721 -5.09 -16.812 1 98.25 94 PRO A C 1
ATOM 636 O O . PRO A 1 94 ? 3.713 -5.008 -17.547 1 98.25 94 PRO A O 1
ATOM 639 N N . LEU A 1 95 ? 1.49 -4.84 -17.172 1 98.62 95 LEU A N 1
ATOM 640 C CA . LEU A 1 95 ? 1.221 -4.246 -18.469 1 98.62 95 LEU A CA 1
ATOM 641 C C . LEU A 1 95 ? 1.701 -2.799 -18.516 1 98.62 95 LEU A C 1
ATOM 643 O O . LEU A 1 95 ? 1.596 -2.072 -17.531 1 98.62 95 LEU A O 1
ATOM 647 N N . ALA A 1 96 ? 2.152 -2.367 -19.719 1 98.75 96 ALA A N 1
ATOM 648 C CA . ALA A 1 96 ? 2.615 -0.993 -19.891 1 98.75 96 ALA A CA 1
ATOM 649 C C . ALA A 1 96 ? 1.503 0.004 -19.578 1 98.75 96 ALA A C 1
ATOM 651 O O . ALA A 1 96 ? 1.741 1.024 -18.922 1 98.75 96 ALA A O 1
ATOM 652 N N . VAL A 1 97 ? 0.302 -0.288 -19.984 1 98.75 97 VAL A N 1
ATOM 653 C CA . VAL A 1 97 ? -0.823 0.623 -19.797 1 98.75 97 VAL A CA 1
ATOM 654 C C . VAL A 1 97 ? -1.125 0.774 -18.312 1 98.75 97 VAL A C 1
ATOM 656 O O . VAL A 1 97 ? -1.494 1.858 -17.859 1 98.75 97 VAL A O 1
ATOM 659 N N . ALA A 1 98 ? -1.028 -0.298 -17.547 1 98.81 98 ALA A N 1
ATOM 660 C CA . ALA A 1 98 ? -1.253 -0.254 -16.109 1 98.81 98 ALA A CA 1
ATOM 661 C C . ALA A 1 98 ? -0.197 0.603 -15.414 1 98.81 98 ALA A C 1
ATOM 663 O O . ALA A 1 98 ? -0.521 1.409 -14.539 1 98.81 98 ALA A O 1
ATOM 664 N N . ALA A 1 99 ? 1.092 0.417 -15.789 1 98.81 99 ALA A N 1
ATOM 665 C CA . ALA A 1 99 ? 2.176 1.203 -15.203 1 98.81 99 ALA A CA 1
ATOM 666 C C . ALA A 1 99 ? 2.014 2.686 -15.523 1 98.81 99 ALA A C 1
ATOM 668 O O . ALA A 1 99 ? 2.268 3.543 -14.68 1 98.81 99 ALA A O 1
ATOM 669 N N . ALA A 1 100 ? 1.599 2.979 -16.75 1 98.88 100 ALA A N 1
ATOM 670 C CA . ALA A 1 100 ? 1.361 4.367 -17.141 1 98.88 100 ALA A CA 1
ATOM 671 C C . ALA A 1 100 ? 0.246 4.988 -16.297 1 98.88 100 ALA A C 1
ATOM 673 O O . ALA A 1 100 ? 0.37 6.121 -15.828 1 98.88 100 ALA A O 1
ATOM 674 N N . ALA A 1 101 ? -0.83 4.281 -16.125 1 98.88 101 ALA A N 1
ATOM 675 C CA . ALA A 1 101 ? -1.942 4.762 -15.312 1 98.88 101 ALA A CA 1
ATOM 676 C C . ALA A 1 101 ? -1.503 5 -13.867 1 98.88 101 ALA A C 1
ATOM 678 O O . ALA A 1 101 ? -1.988 5.922 -13.211 1 98.88 101 ALA A O 1
ATOM 679 N N . ASP A 1 102 ? -0.639 4.156 -13.398 1 98.75 102 ASP A N 1
ATOM 680 C CA . ASP A 1 102 ? -0.163 4.246 -12.023 1 98.75 102 ASP A CA 1
ATOM 681 C C . ASP A 1 102 ? 0.577 5.559 -11.781 1 98.75 102 ASP A C 1
ATOM 683 O O . ASP A 1 102 ? 0.556 6.094 -10.672 1 98.75 102 ASP A O 1
ATOM 687 N N . LEU A 1 103 ? 1.26 6.09 -12.789 1 98.81 103 LEU A N 1
ATOM 688 C CA . LEU A 1 103 ? 1.9 7.398 -12.68 1 98.81 103 LEU A CA 1
ATOM 689 C C . LEU A 1 103 ? 0.88 8.477 -12.336 1 98.81 103 LEU A C 1
ATOM 691 O O . LEU A 1 103 ? 1.146 9.344 -11.5 1 98.81 103 LEU A O 1
ATOM 695 N N . ALA A 1 104 ? -0.275 8.453 -12.969 1 98.81 104 ALA A N 1
ATOM 696 C CA . ALA A 1 104 ? -1.3 9.461 -12.734 1 98.81 104 ALA A CA 1
ATOM 697 C C . ALA A 1 104 ? -1.749 9.461 -11.273 1 98.81 104 ALA A C 1
ATOM 699 O O . ALA A 1 104 ? -1.995 10.523 -10.695 1 98.81 104 ALA A O 1
ATOM 700 N N . ALA A 1 105 ? -1.876 8.297 -10.695 1 98.5 105 ALA A N 1
ATOM 701 C CA . ALA A 1 105 ? -2.244 8.188 -9.289 1 98.5 105 ALA A CA 1
ATOM 702 C C . ALA A 1 105 ? -1.2 8.852 -8.391 1 98.5 105 ALA A C 1
ATOM 704 O O . ALA A 1 105 ? -1.546 9.547 -7.434 1 98.5 105 ALA A O 1
ATOM 705 N N . SER A 1 106 ? 0.089 8.68 -8.711 1 98.44 106 SER A N 1
ATOM 706 C CA . SER A 1 106 ? 1.171 9.273 -7.934 1 98.44 106 SER A CA 1
ATOM 707 C C . SER A 1 106 ? 1.188 10.789 -8.078 1 98.44 106 SER A C 1
ATOM 709 O O . SER A 1 106 ? 1.48 11.508 -7.121 1 98.44 106 SER A O 1
ATOM 711 N N . VAL A 1 107 ? 0.872 11.266 -9.25 1 98.62 107 VAL A N 1
ATOM 712 C CA . VAL A 1 107 ? 0.951 12.688 -9.578 1 98.62 107 VAL A CA 1
ATOM 713 C C . VAL A 1 107 ? -0.172 13.445 -8.875 1 98.62 107 VAL A C 1
ATOM 715 O O . VAL A 1 107 ? 0.069 14.469 -8.234 1 98.62 107 VAL A O 1
ATOM 718 N N . LEU A 1 108 ? -1.38 12.867 -8.914 1 98.06 108 LEU A N 1
ATOM 719 C CA . LEU A 1 108 ? -2.551 13.531 -8.352 1 98.06 108 LEU A CA 1
ATOM 720 C C . LEU A 1 108 ? -2.617 13.328 -6.844 1 98.06 108 LEU A C 1
ATOM 722 O O . LEU A 1 108 ? -3.158 14.172 -6.125 1 98.06 108 LEU A O 1
ATOM 726 N N . ASN A 1 109 ? -2.201 12.203 -6.363 1 97.88 109 ASN A N 1
ATOM 727 C CA . ASN A 1 109 ? -2.012 11.828 -4.969 1 97.88 109 ASN A CA 1
ATOM 728 C C . ASN A 1 109 ? -3.283 12.039 -4.152 1 97.88 109 ASN A C 1
ATOM 730 O O . ASN A 1 109 ? -3.232 12.57 -3.045 1 97.88 109 ASN A O 1
ATOM 734 N N . PRO A 1 110 ? -4.461 11.68 -4.625 1 96.94 110 PRO A N 1
ATOM 735 C CA . PRO A 1 110 ? -5.633 11.727 -3.752 1 96.94 110 PRO A CA 1
ATOM 736 C C . PRO A 1 110 ? -5.547 10.742 -2.592 1 96.94 110 PRO A C 1
ATOM 738 O O . PRO A 1 110 ? -4.828 9.742 -2.68 1 96.94 110 PRO A O 1
ATOM 741 N N . SER A 1 111 ? -6.16 11.039 -1.513 1 96.5 111 SER A N 1
ATOM 742 C CA . SER A 1 111 ? -6.305 10.117 -0.387 1 96.5 111 SER A CA 1
ATOM 743 C C . SER A 1 111 ? -7.75 9.656 -0.236 1 96.5 111 SER A C 1
ATOM 745 O O . SER A 1 111 ? -8.656 10.469 -0.04 1 96.5 111 SER A O 1
ATOM 747 N N . LEU A 1 112 ? -8.008 8.414 -0.19 1 96.38 112 LEU A N 1
ATOM 748 C CA . LEU A 1 112 ? -9.352 7.844 -0.309 1 96.38 112 LEU A CA 1
ATOM 749 C C . LEU A 1 112 ? -10.008 7.719 1.06 1 96.38 112 LEU A C 1
ATOM 751 O O . LEU A 1 112 ? -10.969 6.961 1.223 1 96.38 112 LEU A O 1
ATOM 755 N N . ASP A 1 113 ? -9.547 8.469 2.064 1 92.56 113 ASP A N 1
ATOM 756 C CA . ASP A 1 113 ? -10.141 8.391 3.395 1 92.56 113 ASP A CA 1
ATOM 757 C C . ASP A 1 113 ? -11.258 9.43 3.557 1 92.56 113 ASP A C 1
ATOM 759 O O . ASP A 1 113 ? -12.047 9.359 4.5 1 92.56 113 ASP A O 1
ATOM 763 N N . SER A 1 114 ? -11.359 10.391 2.631 1 93.75 114 SER A N 1
ATOM 764 C CA . SER A 1 114 ? -12.477 11.336 2.627 1 93.75 114 SER A CA 1
ATOM 765 C C . SER A 1 114 ? -12.75 11.859 1.222 1 93.75 114 SER A C 1
ATOM 767 O O . SER A 1 114 ? -11.852 11.906 0.383 1 93.75 114 SER A O 1
ATOM 769 N N . TRP A 1 115 ? -13.977 12.25 1.009 1 95.19 115 TRP A N 1
ATOM 770 C CA . TRP A 1 115 ? -14.391 12.68 -0.324 1 95.19 115 TRP A CA 1
ATOM 771 C C . TRP A 1 115 ? -13.648 13.938 -0.748 1 95.19 115 TRP A C 1
ATOM 773 O O . TRP A 1 115 ? -13.219 14.062 -1.897 1 95.19 115 TRP A O 1
ATOM 783 N N . ASP A 1 116 ? -13.469 14.906 0.154 1 95.94 116 ASP A N 1
ATOM 784 C CA . ASP A 1 116 ? -12.891 16.203 -0.191 1 95.94 116 ASP A CA 1
ATOM 785 C C . ASP A 1 116 ? -11.391 16.078 -0.464 1 95.94 116 ASP A C 1
ATOM 787 O O . ASP A 1 116 ? -10.734 17.047 -0.808 1 95.94 116 ASP A O 1
ATOM 791 N N . GLN A 1 117 ? -10.891 14.852 -0.408 1 97.06 117 GLN A N 1
ATOM 792 C CA . GLN A 1 117 ? -9.508 14.586 -0.804 1 97.06 117 GLN A CA 1
ATOM 793 C C . GLN A 1 117 ? -9.461 13.781 -2.1 1 97.06 117 GLN A C 1
ATOM 795 O O . GLN A 1 117 ? -8.414 13.719 -2.754 1 97.06 117 GLN A O 1
ATOM 800 N N . ALA A 1 118 ? -10.57 13.148 -2.424 1 97.56 118 ALA A N 1
ATOM 801 C CA . ALA A 1 118 ? -10.531 12.219 -3.545 1 97.56 118 ALA A CA 1
ATOM 802 C C . ALA A 1 118 ? -11.906 12.078 -4.195 1 97.56 118 ALA A C 1
ATOM 804 O O . ALA A 1 118 ? -12.414 10.969 -4.355 1 97.56 118 ALA A O 1
ATOM 805 N N . PRO A 1 119 ? -12.469 13.141 -4.707 1 97.5 119 PRO A N 1
ATOM 806 C CA . PRO A 1 119 ? -13.836 13.062 -5.23 1 97.5 119 PRO A CA 1
ATOM 807 C C . PRO A 1 119 ? -13.969 12.07 -6.383 1 97.5 119 PRO A C 1
ATOM 809 O O . PRO A 1 119 ? -14.648 11.047 -6.246 1 97.5 119 PRO A O 1
ATOM 812 N N . ALA A 1 120 ? -13.242 12.25 -7.441 1 98.56 120 ALA A N 1
ATOM 813 C CA . ALA A 1 120 ? -13.383 11.398 -8.617 1 98.56 120 ALA A CA 1
ATOM 814 C C . ALA A 1 120 ? -12.844 9.992 -8.344 1 98.56 120 ALA A C 1
ATOM 816 O O . ALA A 1 120 ? -13.398 9.008 -8.828 1 98.56 120 ALA A O 1
ATOM 817 N N . ALA A 1 121 ? -11.766 9.914 -7.617 1 98.5 121 ALA A N 1
ATOM 818 C CA . ALA A 1 121 ? -11.156 8.609 -7.344 1 98.5 121 ALA A CA 1
ATOM 819 C C . ALA A 1 121 ? -12.094 7.723 -6.539 1 98.5 121 ALA A C 1
ATOM 821 O O . ALA A 1 121 ? -12.156 6.512 -6.766 1 98.5 121 ALA A O 1
ATOM 822 N N . SER A 1 122 ? -12.773 8.281 -5.531 1 97.62 122 SER A N 1
ATOM 823 C CA . SER A 1 122 ? -13.711 7.484 -4.738 1 97.62 122 SER A CA 1
ATOM 824 C C . SER A 1 122 ? -14.883 7.004 -5.586 1 97.62 122 SER A C 1
ATOM 826 O O . SER A 1 122 ? -15.375 5.887 -5.398 1 97.62 122 SER A O 1
ATOM 828 N N . ALA A 1 123 ? -15.32 7.859 -6.512 1 98.19 123 ALA A N 1
ATOM 829 C CA . ALA A 1 123 ? -16.375 7.453 -7.43 1 98.19 123 ALA A CA 1
ATOM 830 C C . ALA A 1 123 ? -15.922 6.309 -8.328 1 98.19 123 ALA A C 1
ATOM 832 O O . ALA A 1 123 ? -16.672 5.352 -8.555 1 98.19 123 ALA A O 1
ATOM 833 N N . LEU A 1 124 ? -14.758 6.398 -8.812 1 98.69 124 LEU A N 1
ATOM 834 C CA . LEU A 1 124 ? -14.219 5.352 -9.672 1 98.69 124 LEU A CA 1
ATOM 835 C C . LEU A 1 124 ? -14.062 4.043 -8.906 1 98.69 124 LEU A C 1
ATOM 837 O O . LEU A 1 124 ? -14.359 2.969 -9.438 1 98.69 124 LEU A O 1
ATOM 841 N N . GLU A 1 125 ? -13.586 4.141 -7.703 1 98.44 125 GLU A N 1
ATOM 842 C CA . GLU A 1 125 ? -13.422 2.938 -6.891 1 98.44 125 GLU A CA 1
ATOM 843 C C . GLU A 1 125 ? -14.758 2.223 -6.695 1 98.44 125 GLU A C 1
ATOM 845 O O . GLU A 1 125 ? -14.82 0.993 -6.762 1 98.44 125 GLU A O 1
ATOM 850 N N . ALA A 1 126 ? -15.758 2.977 -6.445 1 97.56 126 ALA A N 1
ATOM 851 C CA . ALA A 1 126 ? -17.078 2.385 -6.273 1 97.56 126 ALA A CA 1
ATOM 852 C C . ALA A 1 126 ? -17.5 1.609 -7.516 1 97.56 126 ALA A C 1
ATOM 854 O O . ALA A 1 126 ? -18.047 0.507 -7.414 1 97.56 126 ALA A O 1
ATOM 855 N N . LEU A 1 127 ? -17.234 2.158 -8.68 1 98.38 127 LEU A N 1
ATOM 856 C CA . LEU A 1 127 ? -17.594 1.505 -9.93 1 98.38 127 LEU A CA 1
ATOM 857 C C . LEU A 1 127 ? -16.797 0.218 -10.117 1 98.38 127 LEU A C 1
ATOM 859 O O . LEU A 1 127 ? -17.359 -0.813 -10.5 1 98.38 127 LEU A O 1
ATOM 863 N N . VAL A 1 128 ? -15.57 0.252 -9.828 1 98.56 128 VAL A N 1
ATOM 864 C CA . VAL A 1 128 ? -14.68 -0.878 -10.055 1 98.56 128 VAL A CA 1
ATOM 865 C C . VAL A 1 128 ? -15 -2 -9.07 1 98.56 128 VAL A C 1
ATOM 867 O O . VAL A 1 128 ? -15.094 -3.168 -9.461 1 98.56 128 VAL A O 1
ATOM 870 N N . THR A 1 129 ? -15.141 -1.658 -7.789 1 98.06 129 THR A N 1
ATOM 871 C CA . THR A 1 129 ? -15.406 -2.672 -6.777 1 98.06 129 THR A CA 1
ATOM 872 C C . THR A 1 129 ? -16.75 -3.35 -7.031 1 98.06 129 THR A C 1
ATOM 874 O O . THR A 1 129 ? -16.891 -4.562 -6.859 1 98.06 129 THR A O 1
ATOM 877 N N . ARG A 1 130 ? -17.734 -2.629 -7.508 1 97.44 130 ARG A N 1
ATOM 878 C CA . ARG A 1 130 ? -19.016 -3.221 -7.844 1 97.44 130 ARG A CA 1
ATOM 879 C C . ARG A 1 130 ? -18.891 -4.188 -9.016 1 97.44 130 ARG A C 1
ATOM 881 O O . ARG A 1 130 ? -19.484 -5.277 -8.992 1 97.44 130 ARG A O 1
ATOM 888 N N . ALA A 1 131 ? -18.156 -3.807 -9.984 1 98 131 ALA A N 1
ATOM 889 C CA . ALA A 1 131 ? -17.969 -4.648 -11.156 1 98 131 ALA A CA 1
ATOM 890 C C . ALA A 1 131 ? -17.281 -5.957 -10.789 1 98 131 ALA A C 1
ATOM 892 O O . ALA A 1 131 ? -17.688 -7.031 -11.25 1 98 131 ALA A O 1
ATOM 893 N N . LEU A 1 132 ? -16.297 -5.883 -9.984 1 98.06 132 LEU A N 1
ATOM 894 C CA . LEU A 1 132 ? -15.516 -7.07 -9.641 1 98.06 132 LEU A CA 1
ATOM 895 C C . LEU A 1 132 ? -16.25 -7.934 -8.625 1 98.06 132 LEU A C 1
ATOM 897 O O . LEU A 1 132 ? -16.125 -9.156 -8.633 1 98.06 132 LEU A O 1
ATOM 901 N N . ALA A 1 133 ? -17.016 -7.262 -7.711 1 98.25 133 ALA A N 1
ATOM 902 C CA . ALA A 1 133 ? -17.859 -8.023 -6.793 1 98.25 133 ALA A CA 1
ATOM 903 C C . ALA A 1 133 ? -18.844 -8.914 -7.559 1 98.25 133 ALA A C 1
ATOM 905 O O . ALA A 1 133 ? -19.062 -10.062 -7.184 1 98.25 133 ALA A O 1
ATOM 906 N N . ARG A 1 134 ? -19.328 -8.438 -8.648 1 96.5 134 ARG A N 1
ATOM 907 C CA . ARG A 1 134 ? -20.281 -9.188 -9.453 1 96.5 134 ARG A CA 1
ATOM 908 C C . ARG A 1 134 ? -19.656 -10.445 -10.031 1 96.5 134 ARG A C 1
ATOM 910 O O . ARG A 1 134 ? -20.344 -11.469 -10.195 1 96.5 134 ARG A O 1
ATOM 917 N N . GLU A 1 135 ? -18.406 -10.414 -10.312 1 96.19 135 GLU A N 1
ATOM 918 C CA . GLU A 1 135 ? -17.719 -11.562 -10.891 1 96.19 135 GLU A CA 1
ATOM 919 C C . GLU A 1 135 ? -17.703 -12.742 -9.922 1 96.19 135 GLU A C 1
ATOM 921 O O . GLU A 1 135 ? -17.594 -13.898 -10.344 1 96.19 135 GLU A O 1
ATOM 926 N N . THR A 1 136 ? -17.812 -12.477 -8.617 1 97.12 136 THR A N 1
ATOM 927 C CA . THR A 1 136 ? -17.781 -13.555 -7.629 1 97.12 136 THR A CA 1
ATOM 928 C C . THR A 1 136 ? -19.172 -13.773 -7.039 1 97.12 136 THR A C 1
ATOM 930 O O . THR A 1 136 ? -19.328 -14.531 -6.078 1 97.12 136 THR A O 1
ATOM 933 N N . GLY A 1 137 ? -20.172 -13.031 -7.555 1 96.62 137 GLY A N 1
ATOM 934 C CA . GLY A 1 137 ? -21.531 -13.133 -7.027 1 96.62 137 GLY A CA 1
ATOM 935 C C . GLY A 1 137 ? -21.719 -12.391 -5.719 1 96.62 137 GLY A C 1
ATOM 936 O O . GLY A 1 137 ? -22.641 -12.695 -4.957 1 96.62 137 GLY A O 1
ATOM 937 N N . ALA A 1 138 ? -20.891 -11.484 -5.383 1 98.19 138 ALA A N 1
ATOM 938 C CA . ALA A 1 138 ? -20.906 -10.781 -4.105 1 98.19 138 ALA A CA 1
ATOM 939 C C . ALA A 1 138 ? -21.641 -9.445 -4.23 1 98.19 138 ALA A C 1
ATOM 941 O O . ALA A 1 138 ? -21.891 -8.969 -5.34 1 98.19 138 ALA A O 1
ATOM 942 N N . ALA A 1 139 ? -22 -8.852 -3.102 1 97.94 139 ALA A N 1
ATOM 943 C CA . ALA A 1 139 ? -22.75 -7.598 -3.064 1 97.94 139 ALA A CA 1
ATOM 944 C C . ALA A 1 139 ? -21.828 -6.395 -3.154 1 97.94 139 ALA A C 1
ATOM 946 O O . ALA A 1 139 ? -22.219 -5.336 -3.654 1 97.94 139 ALA A O 1
ATOM 947 N N . ASP A 1 140 ? -20.609 -6.562 -2.629 1 98 140 ASP A N 1
ATOM 948 C CA . ASP A 1 140 ? -19.672 -5.449 -2.557 1 98 140 ASP A CA 1
ATOM 949 C C . ASP A 1 140 ? -18.234 -5.945 -2.479 1 98 140 ASP A C 1
ATOM 951 O O . ASP A 1 140 ? -17.984 -7.152 -2.451 1 98 140 ASP A O 1
ATOM 955 N N . ALA A 1 141 ? -17.312 -5.051 -2.574 1 98.5 141 ALA A N 1
ATOM 956 C CA . ALA A 1 141 ? -15.883 -5.363 -2.439 1 98.5 141 ALA A CA 1
ATOM 957 C C . ALA A 1 141 ? -15.117 -4.172 -1.874 1 98.5 141 ALA A C 1
ATOM 959 O O . ALA A 1 141 ? -15.602 -3.039 -1.908 1 98.5 141 ALA A O 1
ATOM 960 N N . VAL A 1 142 ? -13.961 -4.422 -1.299 1 98.38 142 VAL A N 1
ATOM 961 C CA . VAL A 1 142 ? -13.039 -3.385 -0.86 1 98.38 142 VAL A CA 1
ATOM 962 C C . VAL A 1 142 ? -11.656 -3.639 -1.459 1 98.38 142 VAL A C 1
ATOM 964 O O . VAL A 1 142 ? -11.289 -4.785 -1.733 1 98.38 142 VAL A O 1
ATOM 967 N N . VAL A 1 143 ? -10.938 -2.564 -1.67 1 98.31 143 VAL A N 1
ATOM 968 C CA . VAL A 1 143 ? -9.586 -2.641 -2.221 1 98.31 143 VAL A CA 1
ATOM 969 C C . VAL A 1 143 ? -8.586 -2.9 -1.099 1 98.31 143 VAL A C 1
ATOM 971 O O . VAL A 1 143 ? -8.68 -2.303 -0.025 1 98.31 143 VAL A O 1
ATOM 974 N N . THR A 1 144 ? -7.691 -3.85 -1.298 1 97.94 144 THR A N 1
ATOM 975 C CA . THR A 1 144 ? -6.652 -4.191 -0.332 1 97.94 144 THR A CA 1
ATOM 976 C C . THR A 1 144 ? -5.27 -4.121 -0.976 1 97.94 144 THR A C 1
ATOM 978 O O . THR A 1 144 ? -5.148 -3.848 -2.172 1 97.94 144 THR A O 1
ATOM 981 N N . THR A 1 145 ? -4.211 -4.344 -0.21 1 97 145 THR A N 1
ATOM 982 C CA . THR A 1 145 ? -2.846 -4.266 -0.719 1 97 145 THR A CA 1
ATOM 983 C C . THR A 1 145 ? -2.395 -5.617 -1.266 1 97 145 THR A C 1
ATOM 985 O O . THR A 1 145 ? -1.225 -5.793 -1.611 1 97 145 THR A O 1
ATOM 988 N N . GLY A 1 146 ? -3.264 -6.633 -1.282 1 97.31 146 GLY A N 1
ATOM 989 C CA . GLY A 1 146 ? -2.936 -7.957 -1.785 1 97.31 146 GLY A CA 1
ATOM 990 C C . GLY A 1 146 ? -3.684 -9.07 -1.073 1 97.31 146 GLY A C 1
ATOM 991 O O . GLY A 1 146 ? -4.535 -8.805 -0.221 1 97.31 146 GLY A O 1
ATOM 992 N N . GLY A 1 147 ? -3.359 -10.305 -1.444 1 97.88 147 GLY A N 1
ATOM 993 C CA . GLY A 1 147 ? -4.02 -11.461 -0.87 1 97.88 147 GLY A CA 1
ATOM 994 C C . GLY A 1 147 ? -3.865 -11.555 0.636 1 97.88 147 GLY A C 1
ATOM 995 O O . GLY A 1 147 ? -4.797 -11.953 1.339 1 97.88 147 GLY A O 1
ATOM 996 N N . THR A 1 148 ? -2.717 -11.18 1.143 1 97.94 148 THR A N 1
ATOM 997 C CA . THR A 1 148 ? -2.449 -11.258 2.574 1 97.94 148 THR A CA 1
ATOM 998 C C . THR A 1 148 ? -3.41 -10.367 3.354 1 97.94 148 THR A C 1
ATOM 1000 O O . THR A 1 148 ? -4.035 -10.812 4.316 1 97.94 148 THR A O 1
ATOM 1003 N N . GLU A 1 149 ? -3.555 -9.156 2.938 1 98.19 149 GLU A N 1
ATOM 1004 C CA . GLU A 1 149 ? -4.477 -8.258 3.627 1 98.19 149 GLU A CA 1
ATOM 1005 C C . GLU A 1 149 ? -5.926 -8.695 3.43 1 98.19 149 GLU A C 1
ATOM 1007 O O . GLU A 1 149 ? -6.75 -8.562 4.336 1 98.19 149 GLU A O 1
ATOM 1012 N N . SER A 1 150 ? -6.254 -9.164 2.248 1 98.81 150 SER A N 1
ATOM 1013 C CA . SER A 1 150 ? -7.602 -9.664 1.998 1 98.81 150 SER A CA 1
ATOM 1014 C C . SER A 1 150 ? -7.953 -10.805 2.947 1 98.81 150 SER A C 1
ATOM 1016 O O . SER A 1 150 ? -9.047 -10.836 3.512 1 98.81 150 SER A O 1
ATOM 1018 N N . ASN A 1 151 ? -7.027 -11.75 3.104 1 98.88 151 ASN A N 1
ATOM 1019 C CA . ASN A 1 151 ? -7.234 -12.852 4.039 1 98.88 151 ASN A CA 1
ATOM 1020 C C . ASN A 1 151 ? -7.398 -12.344 5.469 1 98.88 151 ASN A C 1
ATOM 1022 O O . ASN A 1 151 ? -8.273 -12.812 6.199 1 98.88 151 ASN A O 1
ATOM 1026 N N . GLN A 1 152 ? -6.609 -11.391 5.855 1 98.75 152 GLN A N 1
ATOM 1027 C CA . GLN A 1 152 ? -6.707 -10.82 7.191 1 98.75 152 GLN A CA 1
ATOM 1028 C C . GLN A 1 152 ? -8.07 -10.172 7.414 1 98.75 152 GLN A C 1
ATOM 1030 O O . GLN A 1 152 ? -8.664 -10.312 8.484 1 98.75 152 GLN A O 1
ATOM 1035 N N . LEU A 1 153 ? -8.5 -9.422 6.426 1 98.69 153 LEU A N 1
ATOM 1036 C CA . LEU A 1 153 ? -9.781 -8.734 6.531 1 98.69 153 LEU A CA 1
ATOM 1037 C C . LEU A 1 153 ? -10.93 -9.742 6.609 1 98.69 153 LEU A C 1
ATOM 1039 O O . LEU A 1 153 ? -11.898 -9.523 7.336 1 98.69 153 LEU A O 1
ATOM 1043 N N . ALA A 1 154 ? -10.836 -10.789 5.809 1 98.94 154 ALA A N 1
ATOM 1044 C CA . ALA A 1 154 ? -11.852 -11.836 5.883 1 98.94 154 ALA A CA 1
ATOM 1045 C C . ALA A 1 154 ? -11.953 -12.406 7.293 1 98.94 154 ALA A C 1
ATOM 1047 O O . ALA A 1 154 ? -13.055 -12.586 7.816 1 98.94 154 ALA A O 1
ATOM 1048 N N . VAL A 1 155 ? -10.812 -12.68 7.918 1 98.88 155 VAL A N 1
ATOM 1049 C CA . VAL A 1 155 ? -10.781 -13.227 9.273 1 98.88 155 VAL A CA 1
ATOM 1050 C C . VAL A 1 155 ? -11.32 -12.195 10.258 1 98.88 155 VAL A C 1
ATOM 1052 O O . VAL A 1 155 ? -12.07 -12.539 11.18 1 98.88 155 VAL A O 1
ATOM 1055 N N . LEU A 1 156 ? -10.984 -10.914 10.078 1 98.75 156 LEU A N 1
ATOM 1056 C CA . LEU A 1 156 ? -11.469 -9.852 10.945 1 98.75 156 LEU A CA 1
ATOM 1057 C C . LEU A 1 156 ? -12.992 -9.766 10.898 1 98.75 156 LEU A C 1
ATOM 1059 O O . LEU A 1 156 ? -13.648 -9.695 11.938 1 98.75 156 LEU A O 1
ATOM 1063 N N . LEU A 1 157 ? -13.547 -9.742 9.656 1 98.69 157 LEU A N 1
ATOM 1064 C CA . LEU A 1 157 ? -14.992 -9.648 9.508 1 98.69 157 LEU A CA 1
ATOM 1065 C C . LEU A 1 157 ? -15.688 -10.828 10.172 1 98.69 157 LEU A C 1
ATOM 1067 O O . LEU A 1 157 ? -16.734 -10.672 10.797 1 98.69 157 LEU A O 1
ATOM 1071 N N . ALA A 1 158 ? -15.094 -12.008 10.039 1 98.81 158 ALA A N 1
ATOM 1072 C CA . ALA A 1 158 ? -15.648 -13.195 10.688 1 98.81 158 ALA A CA 1
ATOM 1073 C C . ALA A 1 158 ? -15.594 -13.07 12.211 1 98.81 158 ALA A C 1
ATOM 1075 O O . ALA A 1 158 ? -16.547 -13.414 12.906 1 98.81 158 ALA A O 1
ATOM 1076 N N . ARG A 1 159 ? -14.453 -12.586 12.758 1 98.69 159 ARG A N 1
ATOM 1077 C CA . ARG A 1 159 ? -14.312 -12.383 14.203 1 98.69 159 ARG A CA 1
ATOM 1078 C C . ARG A 1 159 ? -15.398 -11.461 14.734 1 98.69 159 ARG A C 1
ATOM 1080 O O . ARG A 1 159 ? -15.992 -11.727 15.781 1 98.69 159 ARG A O 1
ATOM 1087 N N . GLU A 1 160 ? -15.656 -10.398 14.016 1 97.81 160 GLU A N 1
ATOM 1088 C CA . GLU A 1 160 ? -16.609 -9.391 14.484 1 97.81 160 GLU A CA 1
ATOM 1089 C C . GLU A 1 160 ? -18.031 -9.914 14.414 1 97.81 160 GLU A C 1
ATOM 1091 O O . GLU A 1 160 ? -18.891 -9.516 15.211 1 97.81 160 GLU A O 1
ATOM 1096 N N . ARG A 1 161 ? -18.297 -10.797 13.516 1 97.25 161 ARG A N 1
ATOM 1097 C CA . ARG A 1 161 ? -19.609 -11.383 13.367 1 97.25 161 ARG A CA 1
ATOM 1098 C C . ARG A 1 161 ? -19.844 -12.484 14.391 1 97.25 161 ARG A C 1
ATOM 1100 O O . ARG A 1 161 ? -20.953 -12.633 14.922 1 97.25 161 ARG A O 1
ATOM 1107 N N . HIS A 1 162 ? -18.781 -13.297 14.695 1 97.75 162 HIS A N 1
ATOM 1108 C CA . HIS A 1 162 ? -19 -14.539 15.43 1 97.75 162 HIS A CA 1
ATOM 1109 C C . HIS A 1 162 ? -18.344 -14.5 16.797 1 97.75 162 HIS A C 1
ATOM 1111 O O . HIS A 1 162 ? -18.547 -15.391 17.625 1 97.75 162 HIS A O 1
ATOM 1117 N N . GLY A 1 163 ? -17.453 -13.492 17.031 1 97.06 163 GLY A N 1
ATOM 1118 C CA . GLY A 1 163 ? -16.875 -13.297 18.344 1 97.06 163 GLY A CA 1
ATOM 1119 C C . GLY A 1 163 ? -15.43 -13.734 18.438 1 97.06 163 GLY A C 1
ATOM 1120 O O . GLY A 1 163 ? -14.883 -14.305 17.484 1 97.06 163 GLY A O 1
ATOM 1121 N N . ALA A 1 164 ? -14.797 -13.5 19.516 1 95.44 164 ALA A N 1
ATOM 1122 C CA . ALA A 1 164 ? -13.367 -13.672 19.75 1 95.44 164 ALA A CA 1
ATOM 1123 C C . ALA A 1 164 ? -13.008 -15.156 19.844 1 95.44 164 ALA A C 1
ATOM 1125 O O . ALA A 1 164 ? -11.836 -15.523 19.781 1 95.44 164 ALA A O 1
ATOM 1126 N N . GLY A 1 165 ? -13.969 -16.047 20.016 1 97 165 GL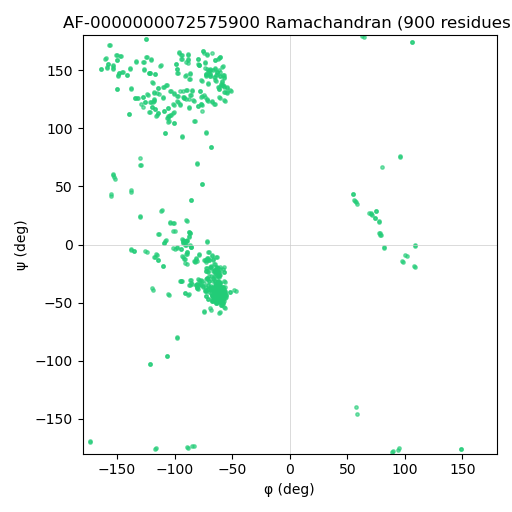Y A N 1
ATOM 1127 C CA . GLY A 1 165 ? -13.734 -17.469 20.094 1 97 165 GLY A CA 1
ATOM 1128 C C . GLY A 1 165 ? -13.727 -18.156 18.75 1 97 165 GLY A C 1
ATOM 1129 O O . GLY A 1 165 ? -13.586 -19.375 18.656 1 97 165 GLY A O 1
ATOM 1130 N N . LEU A 1 166 ? -13.789 -17.359 17.656 1 98.44 166 LEU A N 1
ATOM 1131 C CA . LEU A 1 166 ? -13.805 -17.875 16.297 1 98.44 166 LEU A CA 1
ATOM 1132 C C . LEU A 1 166 ? -12.586 -18.75 16.031 1 98.44 166 LEU A C 1
ATOM 1134 O O . LEU A 1 166 ? -11.461 -18.375 16.375 1 98.44 166 LEU A O 1
ATOM 1138 N N . ARG A 1 167 ? -12.82 -19.922 15.477 1 98.62 167 ARG A N 1
ATOM 1139 C CA . ARG A 1 167 ? -11.75 -20.844 15.086 1 98.62 167 ARG A CA 1
ATOM 1140 C C . ARG A 1 167 ? -11.57 -20.859 13.578 1 98.62 167 ARG A C 1
ATOM 1142 O O . ARG A 1 167 ? -12.484 -21.203 12.836 1 98.62 167 ARG A O 1
ATOM 1149 N N . LEU A 1 168 ? -10.406 -20.453 13.125 1 98.88 168 LEU A N 1
ATOM 1150 C CA . LEU A 1 168 ? -10.039 -20.562 11.719 1 98.88 168 LEU A CA 1
ATOM 1151 C C . LEU A 1 168 ? -9.648 -21.984 11.367 1 98.88 168 LEU A C 1
ATOM 1153 O O . LEU A 1 168 ? -8.812 -22.594 12.047 1 98.88 168 LEU A O 1
ATOM 1157 N N . VAL A 1 169 ? -10.273 -22.531 10.352 1 98.94 169 VAL A N 1
ATOM 1158 C CA . VAL A 1 169 ? -9.992 -23.875 9.867 1 98.94 169 VAL A CA 1
ATOM 1159 C C . VAL A 1 169 ? -9.484 -23.812 8.43 1 98.94 169 VAL A C 1
ATOM 1161 O O . VAL A 1 169 ? -10.141 -23.234 7.555 1 98.94 169 VAL A O 1
ATOM 1164 N N . HIS A 1 170 ? -8.336 -24.344 8.156 1 98.69 170 HIS A N 1
ATOM 1165 C CA . HIS A 1 170 ? -7.785 -24.328 6.801 1 98.69 170 HIS A CA 1
ATOM 1166 C C . HIS A 1 170 ? -6.961 -25.578 6.531 1 98.69 170 HIS A C 1
ATOM 1168 O O . HIS A 1 170 ? -6.57 -26.281 7.465 1 98.69 170 HIS A O 1
ATOM 1174 N N . GLY A 1 171 ? -6.699 -25.891 5.305 1 97.81 171 GLY A N 1
ATOM 1175 C CA . GLY A 1 171 ? -5.855 -27.016 4.934 1 97.81 171 GLY A CA 1
ATOM 1176 C C . GLY A 1 171 ? -4.379 -26.766 5.18 1 97.81 171 GLY A C 1
ATOM 1177 O O . GLY A 1 171 ? -3.949 -25.609 5.254 1 97.81 171 GLY A O 1
ATOM 1178 N N . ALA A 1 172 ? -3.51 -27.781 5.34 1 94.06 172 ALA A N 1
ATOM 1179 C CA . ALA A 1 172 ? -2.072 -27.688 5.582 1 94.06 172 ALA A CA 1
ATOM 1180 C C . ALA A 1 172 ? -1.376 -26.922 4.465 1 94.06 172 ALA A C 1
ATOM 1182 O O . ALA A 1 172 ? -0.348 -26.281 4.691 1 94.06 172 ALA A O 1
ATOM 1183 N N . GLY A 1 173 ? -1.839 -26.766 3.348 1 91.62 173 GLY A N 1
ATOM 1184 C CA . GLY A 1 173 ? -1.207 -26.078 2.23 1 91.62 173 GLY A CA 1
ATOM 1185 C C . GLY A 1 173 ? -1.71 -24.656 2.033 1 91.62 173 GLY A C 1
ATOM 1186 O O . GLY A 1 173 ? -1.325 -23.984 1.076 1 91.62 173 GLY A O 1
ATOM 1187 N N . ALA A 1 174 ? -2.482 -24.172 3.076 1 96.19 174 ALA A N 1
ATOM 1188 C CA . ALA A 1 174 ? -3.012 -22.812 2.977 1 96.19 174 ALA A CA 1
ATOM 1189 C C . ALA A 1 174 ? -1.899 -21.781 3.113 1 96.19 174 ALA A C 1
ATOM 1191 O O . ALA A 1 174 ? -0.873 -22.047 3.744 1 96.19 174 ALA A O 1
ATOM 1192 N N . HIS A 1 175 ? -2.051 -20.656 2.473 1 97.12 175 HIS A N 1
ATOM 1193 C CA . HIS A 1 175 ? -1.069 -19.578 2.537 1 97.12 175 HIS A CA 1
ATOM 1194 C C . HIS A 1 175 ? -0.834 -19.141 3.975 1 97.12 175 HIS A C 1
ATOM 1196 O O . HIS A 1 175 ? -1.779 -19.047 4.762 1 97.12 175 HIS A O 1
ATOM 1202 N N . HIS A 1 176 ? 0.347 -18.797 4.32 1 95.56 176 HIS A N 1
ATOM 1203 C CA . HIS A 1 176 ? 0.761 -18.484 5.684 1 95.56 176 HIS A CA 1
ATOM 1204 C C . HIS A 1 176 ? 0.032 -17.25 6.207 1 95.56 176 HIS A C 1
ATOM 1206 O O . HIS A 1 176 ? -0.039 -17.047 7.422 1 95.56 176 HIS A O 1
ATOM 1212 N N . SER A 1 177 ? -0.521 -16.422 5.289 1 97.5 177 SER A N 1
ATOM 1213 C CA . SER A 1 177 ? -1.207 -15.211 5.719 1 97.5 177 SER A CA 1
ATOM 1214 C C . SER A 1 177 ? -2.451 -15.539 6.535 1 97.5 177 SER A C 1
ATOM 1216 O O . SER A 1 177 ? -2.928 -14.703 7.312 1 97.5 177 SER A O 1
ATOM 1218 N N . LEU A 1 178 ? -3.006 -16.734 6.406 1 98.31 178 LEU A N 1
ATOM 1219 C CA . LEU A 1 178 ? -4.219 -17.094 7.129 1 98.31 178 LEU A CA 1
ATOM 1220 C C . LEU A 1 178 ? -3.922 -17.359 8.602 1 98.31 178 LEU A C 1
ATOM 1222 O O . LEU A 1 178 ? -4.465 -16.672 9.477 1 98.31 178 LEU A O 1
ATOM 1226 N N . PRO A 1 179 ? -3.016 -18.312 8.953 1 97.44 179 PRO A N 1
ATOM 1227 C CA . PRO A 1 179 ? -2.691 -18.438 10.375 1 97.44 179 PRO A CA 1
ATOM 1228 C C . PRO A 1 179 ? -2.092 -17.156 10.961 1 97.44 179 PRO A C 1
ATOM 1230 O O . PRO A 1 179 ? -2.312 -16.859 12.133 1 97.44 179 PRO A O 1
ATOM 1233 N N . ARG A 1 180 ? -1.365 -16.422 10.211 1 97.06 180 ARG A N 1
ATOM 1234 C CA . ARG A 1 180 ? -0.82 -15.148 10.68 1 97.06 180 ARG A CA 1
ATOM 1235 C C . ARG A 1 180 ? -1.936 -14.164 11.016 1 97.06 180 ARG A C 1
ATOM 1237 O O . ARG A 1 180 ? -1.818 -13.375 11.961 1 97.06 180 ARG A O 1
ATOM 1244 N N . ALA A 1 181 ? -2.969 -14.156 10.219 1 98.31 181 ALA A N 1
ATOM 1245 C CA . ALA A 1 181 ? -4.121 -13.305 10.484 1 98.31 181 ALA A CA 1
ATOM 1246 C C . ALA A 1 181 ? -4.742 -13.633 11.844 1 98.31 181 ALA A C 1
ATOM 1248 O O . ALA A 1 181 ? -5.109 -12.734 12.602 1 98.31 181 ALA A O 1
ATOM 1249 N N . ALA A 1 182 ? -4.883 -14.93 12.141 1 98.31 182 ALA A N 1
ATOM 1250 C CA . ALA A 1 182 ? -5.41 -15.336 13.438 1 98.31 182 ALA A CA 1
ATOM 1251 C C . ALA A 1 182 ? -4.539 -14.805 14.578 1 98.31 182 ALA A C 1
ATOM 1253 O O . ALA A 1 182 ? -5.051 -14.266 15.562 1 98.31 182 ALA A O 1
ATOM 1254 N N . TRP A 1 183 ? -3.201 -14.938 14.406 1 97.44 183 TRP A N 1
ATOM 1255 C CA . TRP A 1 183 ? -2.242 -14.422 15.375 1 97.44 183 TRP A CA 1
ATOM 1256 C C . TRP A 1 183 ? -2.381 -12.914 15.531 1 97.44 183 TRP A C 1
ATOM 1258 O O . TRP A 1 183 ? -2.494 -12.406 16.656 1 97.44 183 TRP A O 1
ATOM 1268 N N . LEU A 1 184 ? -2.445 -12.219 14.484 1 97.75 184 LEU A N 1
ATOM 1269 C CA . LEU A 1 184 ? -2.541 -10.766 14.5 1 97.75 184 LEU A CA 1
ATOM 1270 C C . LEU A 1 184 ? -3.807 -10.312 15.219 1 97.75 184 LEU A C 1
ATOM 1272 O O . LEU A 1 184 ? -3.766 -9.383 16.031 1 97.75 184 LEU A O 1
ATOM 1276 N N . LEU A 1 185 ? -4.906 -10.984 14.984 1 98.38 185 LEU A N 1
ATOM 1277 C CA . LEU A 1 185 ? -6.215 -10.523 15.438 1 98.38 185 LEU A CA 1
ATOM 1278 C C . LEU A 1 185 ? -6.531 -11.07 16.828 1 98.38 185 LEU A C 1
ATOM 1280 O O . LEU A 1 185 ? -7.633 -10.859 17.344 1 98.38 185 LEU A O 1
ATOM 1284 N N . GLY A 1 186 ? -5.578 -11.82 17.453 1 97.44 186 GLY A N 1
ATOM 1285 C CA . GLY A 1 186 ? -5.746 -12.312 18.812 1 97.44 186 GLY A CA 1
ATOM 1286 C C . GLY A 1 186 ? -6.711 -13.477 18.922 1 97.44 186 GLY A C 1
ATOM 1287 O O . GLY A 1 186 ? -7.41 -13.625 19.922 1 97.44 186 GLY A O 1
ATOM 1288 N N . LEU A 1 187 ? -6.812 -14.266 17.844 1 98.12 187 LEU A N 1
ATOM 1289 C CA . LEU A 1 187 ? -7.699 -15.422 17.812 1 98.12 187 LEU A CA 1
ATOM 1290 C C . LEU A 1 187 ? -6.984 -16.656 18.328 1 98.12 187 LEU A C 1
ATOM 1292 O O . LEU A 1 187 ? -5.754 -16.688 18.406 1 98.12 187 LEU A O 1
ATOM 1296 N N . PRO A 1 188 ? -7.812 -17.719 18.688 1 97.5 188 PRO A N 1
ATOM 1297 C CA . PRO A 1 188 ? -7.195 -19 19.031 1 97.5 188 PRO A CA 1
ATOM 1298 C C . PRO A 1 188 ? -6.406 -19.609 17.875 1 97.5 188 PRO A C 1
ATOM 1300 O O . PRO A 1 188 ? -6.617 -19.25 16.719 1 97.5 188 PRO A O 1
ATOM 1303 N N . GLU A 1 189 ? -5.531 -20.5 18.203 1 97.19 189 GLU A N 1
ATOM 1304 C CA . GLU A 1 189 ? -4.738 -21.203 17.203 1 97.19 189 GLU A CA 1
ATOM 1305 C C . GLU A 1 189 ? -5.633 -21.875 16.156 1 97.19 189 GLU A C 1
ATOM 1307 O O . GLU A 1 189 ? -6.645 -22.484 16.5 1 97.19 189 GLU A O 1
ATOM 1312 N N . PRO A 1 190 ? -5.305 -21.75 14.914 1 98.38 190 PRO A N 1
ATOM 1313 C CA . PRO A 1 190 ? -6.117 -22.359 13.852 1 98.38 190 PRO A CA 1
ATOM 1314 C C . PRO A 1 190 ? -6.125 -23.891 13.922 1 98.38 190 PRO A C 1
ATOM 1316 O O . PRO A 1 190 ? -5.258 -24.484 14.555 1 98.38 190 PRO A O 1
ATOM 1319 N N . VAL A 1 191 ? -7.148 -24.406 13.312 1 98.56 191 VAL A N 1
ATOM 1320 C CA . VAL A 1 191 ? -7.23 -25.844 13.086 1 98.56 191 VAL A CA 1
ATOM 1321 C C . VAL A 1 191 ? -6.711 -26.188 11.688 1 98.56 191 VAL A C 1
ATOM 1323 O O . VAL A 1 191 ? -7.254 -25.703 10.688 1 98.56 191 VAL A O 1
ATOM 1326 N N . VAL A 1 192 ? -5.688 -27.016 11.641 1 98.25 192 VAL A N 1
ATOM 1327 C CA . VAL A 1 192 ? -5.094 -27.391 10.367 1 98.25 192 VAL A CA 1
ATOM 1328 C C . VAL A 1 192 ? -5.582 -28.766 9.945 1 98.25 192 VAL A C 1
ATOM 1330 O O . VAL A 1 192 ? -5.363 -29.75 10.656 1 98.25 192 VAL A O 1
ATOM 1333 N N . VAL A 1 193 ? -6.227 -28.828 8.812 1 98.38 193 VAL A N 1
ATOM 1334 C CA . VAL A 1 193 ? -6.715 -30.094 8.258 1 98.38 193 VAL A CA 1
ATOM 1335 C C . VAL A 1 193 ? -5.66 -30.688 7.332 1 98.38 193 VAL A C 1
ATOM 1337 O O . VAL A 1 193 ? -5.184 -30.016 6.406 1 98.38 193 VAL A O 1
ATOM 1340 N N . PRO A 1 194 ? -5.254 -31.906 7.539 1 94.62 194 PRO A N 1
ATOM 1341 C CA . PRO A 1 194 ? -4.305 -32.531 6.621 1 94.62 194 PRO A CA 1
ATOM 1342 C C . PRO A 1 194 ? -4.797 -32.562 5.176 1 94.62 194 PRO A C 1
ATOM 1344 O O . PRO A 1 194 ? -5.992 -32.75 4.93 1 94.62 194 PRO A O 1
ATOM 1347 N N . ALA A 1 195 ? -3.885 -32.219 4.25 1 94.06 195 ALA A N 1
ATOM 1348 C CA . ALA A 1 195 ? -4.188 -32.188 2.82 1 94.06 195 ALA A CA 1
ATOM 1349 C C . ALA A 1 195 ? -3.148 -32.969 2.02 1 94.06 195 ALA A C 1
ATOM 1351 O O . ALA A 1 195 ? -2.428 -32.406 1.199 1 94.06 195 ALA A O 1
ATOM 1352 N N . PRO A 1 196 ? -3.088 -34.25 2.135 1 91 196 PRO A N 1
ATOM 1353 C CA . PRO A 1 196 ? -2.025 -35.031 1.502 1 91 196 PRO A CA 1
ATOM 1354 C C . PRO A 1 196 ? -2.016 -34.906 -0.019 1 91 196 PRO A C 1
ATOM 1356 O O . PRO A 1 196 ? -0.96 -35.031 -0.646 1 91 196 PRO A O 1
ATOM 1359 N N . ALA A 1 197 ? -3.158 -34.625 -0.607 1 91.75 197 ALA A N 1
ATOM 1360 C CA . ALA A 1 197 ? -3.225 -34.5 -2.059 1 91.75 197 ALA A CA 1
ATOM 1361 C C . ALA A 1 197 ? -3.02 -33.031 -2.473 1 91.75 197 ALA A C 1
ATOM 1363 O O . ALA A 1 197 ? -3.141 -32.688 -3.652 1 91.75 197 ALA A O 1
ATOM 1364 N N . GLY A 1 198 ? -2.775 -32.188 -1.522 1 94.56 198 GLY A N 1
ATOM 1365 C CA . GLY A 1 198 ? -2.484 -30.781 -1.818 1 94.56 198 GLY A CA 1
ATOM 1366 C C . GLY A 1 198 ? -3.693 -29.875 -1.677 1 94.56 198 GLY A C 1
ATOM 1367 O O . GLY A 1 198 ? -3.559 -28.656 -1.646 1 94.56 198 GLY A O 1
ATOM 1368 N N . THR A 1 199 ? -4.863 -30.453 -1.61 1 97.19 199 THR A N 1
ATOM 1369 C CA . THR A 1 199 ? -6.09 -29.672 -1.465 1 97.19 199 THR A CA 1
ATOM 1370 C C . THR A 1 199 ? -6.832 -30.062 -0.192 1 97.19 199 THR A C 1
ATOM 1372 O O . THR A 1 199 ? -6.582 -31.125 0.375 1 97.19 199 THR A O 1
ATOM 1375 N N . LEU A 1 200 ? -7.684 -29.188 0.265 1 98.06 200 LEU A N 1
ATOM 1376 C CA . LEU A 1 200 ? -8.516 -29.438 1.434 1 98.06 200 LEU A CA 1
ATOM 1377 C C . LEU A 1 200 ? -9.508 -30.562 1.16 1 98.06 200 LEU A C 1
ATOM 1379 O O . LEU A 1 200 ? -10.328 -30.469 0.248 1 98.06 200 LEU A O 1
ATOM 1383 N N . ASP A 1 201 ? -9.422 -31.625 1.977 1 97.62 201 ASP A N 1
ATOM 1384 C CA . ASP A 1 201 ? -10.297 -32.781 1.817 1 97.62 201 ASP A CA 1
ATOM 1385 C C . ASP A 1 201 ? -11.641 -32.562 2.516 1 97.62 201 ASP A C 1
ATOM 1387 O O . ASP A 1 201 ? -11.68 -32.344 3.73 1 97.62 201 ASP A O 1
ATOM 1391 N N . PRO A 1 202 ? -12.727 -32.688 1.788 1 98.06 202 PRO A N 1
ATOM 1392 C CA . PRO A 1 202 ? -14.031 -32.406 2.398 1 98.06 202 PRO A CA 1
ATOM 1393 C C . PRO A 1 202 ? -14.344 -33.344 3.561 1 98.06 202 PRO A C 1
ATOM 1395 O O . PRO A 1 202 ? -14.945 -32.906 4.555 1 98.06 202 PRO A O 1
ATOM 1398 N N . ALA A 1 203 ? -13.953 -34.594 3.438 1 98 203 ALA A N 1
ATOM 1399 C CA . ALA A 1 203 ? -14.219 -35.531 4.52 1 98 203 ALA A CA 1
ATOM 1400 C C . ALA A 1 203 ? -13.422 -35.188 5.77 1 98 203 ALA A C 1
ATOM 1402 O O . ALA A 1 203 ? -13.945 -35.219 6.883 1 98 203 ALA A O 1
ATOM 1403 N N . ALA A 1 204 ? -12.195 -34.875 5.602 1 98.38 204 ALA A N 1
ATOM 1404 C CA . ALA A 1 204 ? -11.352 -34.469 6.719 1 98.38 204 ALA A CA 1
ATOM 1405 C C . ALA A 1 204 ? -11.859 -33.156 7.328 1 98.38 204 ALA A C 1
ATOM 1407 O O . ALA A 1 204 ? -11.812 -32.969 8.547 1 98.38 204 ALA A O 1
ATOM 1408 N N . LEU A 1 205 ? -12.32 -32.281 6.477 1 98.62 205 LEU A N 1
ATOM 1409 C CA . LEU A 1 205 ? -12.906 -31.047 6.953 1 98.62 205 LEU A CA 1
ATOM 1410 C C . LEU A 1 205 ? -14.141 -31.312 7.809 1 98.62 205 LEU A C 1
ATOM 1412 O O . LEU A 1 205 ? -14.297 -30.734 8.883 1 98.62 205 LEU A O 1
ATOM 1416 N N . ASP A 1 206 ? -14.977 -32.188 7.324 1 98.44 206 ASP A N 1
ATOM 1417 C CA . ASP A 1 206 ? -16.188 -32.562 8.055 1 98.44 206 ASP A CA 1
ATOM 1418 C C . ASP A 1 206 ? -15.844 -33.062 9.453 1 98.44 206 ASP A C 1
ATOM 1420 O O . ASP A 1 206 ? -16.484 -32.688 10.438 1 98.44 206 ASP A O 1
ATOM 1424 N N . GLU A 1 207 ? -14.883 -33.906 9.523 1 98.44 207 GLU A N 1
ATOM 1425 C CA . GLU A 1 207 ? -14.438 -34.438 10.805 1 98.44 207 GLU A CA 1
ATOM 1426 C C . GLU A 1 207 ? -13.922 -33.344 11.727 1 98.44 207 GLU A C 1
ATOM 1428 O O . GLU A 1 207 ? -14.258 -33.312 12.914 1 98.44 207 GLU A O 1
ATOM 1433 N N . ALA A 1 208 ? -13.117 -32.469 11.195 1 98.5 208 ALA A N 1
ATOM 1434 C CA . ALA A 1 208 ? -12.562 -31.359 11.984 1 98.5 208 ALA A CA 1
ATOM 1435 C C . ALA A 1 208 ? -13.672 -30.469 12.547 1 98.5 208 ALA A C 1
ATOM 1437 O O . ALA A 1 208 ? -13.625 -30.078 13.711 1 98.5 208 ALA A O 1
ATOM 1438 N N . LEU A 1 209 ? -14.664 -30.188 11.734 1 98.44 209 LEU A N 1
ATOM 1439 C CA . LEU A 1 209 ? -15.758 -29.297 12.125 1 98.44 209 LEU A CA 1
ATOM 1440 C C . LEU A 1 209 ? -16.641 -29.969 13.18 1 98.44 209 LEU A C 1
ATOM 1442 O O . LEU A 1 209 ? -17.297 -29.297 13.977 1 98.44 209 LEU A O 1
ATOM 1446 N N . THR A 1 210 ? -16.672 -31.297 13.148 1 98.12 210 THR A N 1
ATOM 1447 C CA . THR A 1 210 ? -17.422 -32.062 14.133 1 98.12 210 THR A CA 1
ATOM 1448 C C . THR A 1 210 ? -16.703 -32.094 15.477 1 98.12 210 THR A C 1
ATOM 1450 O O . THR A 1 210 ? -17.312 -31.984 16.531 1 98.12 210 THR A O 1
ATOM 1453 N N . GLN A 1 211 ? -15.43 -32.156 15.477 1 97.75 211 GLN A N 1
ATOM 1454 C CA . GLN A 1 211 ? -14.625 -32.375 16.672 1 97.75 211 GLN A CA 1
ATOM 1455 C C . GLN A 1 211 ? -14.32 -31.078 17.391 1 97.75 211 GLN A C 1
ATOM 1457 O O . GLN A 1 211 ? -14.172 -31.062 18.609 1 97.75 211 GLN A O 1
ATOM 1462 N N . VAL A 1 212 ? -14.133 -30.031 16.672 1 97.31 212 VAL A N 1
ATOM 1463 C CA . VAL A 1 212 ? -13.75 -28.75 17.25 1 97.31 212 VAL A CA 1
ATOM 1464 C C . VAL A 1 212 ? -14.984 -27.875 17.422 1 97.31 212 VAL A C 1
ATOM 1466 O O . VAL A 1 212 ? -15.688 -27.578 16.453 1 97.31 212 VAL A O 1
ATOM 1469 N N . PRO A 1 213 ? -15.242 -27.422 18.641 1 95.62 213 PRO A N 1
ATOM 1470 C CA . PRO A 1 213 ? -16.406 -26.578 18.844 1 95.62 213 PRO A CA 1
ATOM 1471 C C . PRO A 1 213 ? -16.312 -25.25 18.094 1 95.62 213 PRO A C 1
ATOM 1473 O O . PRO A 1 213 ? -15.219 -24.656 18.016 1 95.62 213 PRO A O 1
ATOM 1476 N N . GLY A 1 214 ? -17.406 -24.75 17.625 1 93.94 214 GLY A N 1
ATOM 1477 C CA . GLY A 1 214 ? -17.469 -23.484 16.922 1 93.94 214 GLY A CA 1
ATOM 1478 C C . GLY A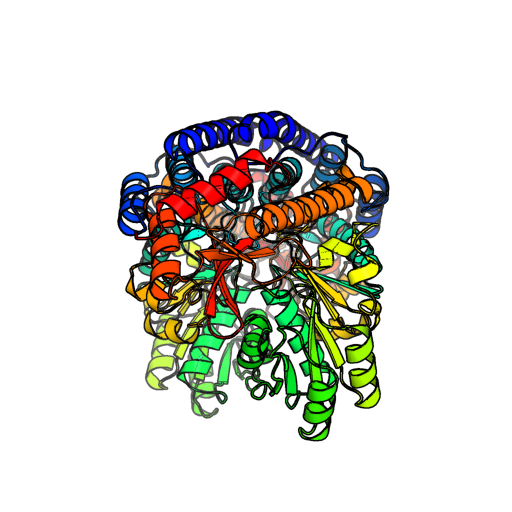 1 214 ? -17.547 -22.281 17.844 1 93.94 214 GLY A C 1
ATOM 1479 O O . GLY A 1 214 ? -17.359 -22.422 19.047 1 93.94 214 GLY A O 1
ATOM 1480 N N . PRO A 1 215 ? -17.75 -21.125 17.062 1 98.12 215 PRO A N 1
ATOM 1481 C CA . PRO A 1 215 ? -18 -20.844 15.656 1 98.12 215 PRO A CA 1
ATOM 1482 C C . PRO A 1 215 ? -16.766 -21.031 14.789 1 98.12 215 PRO A C 1
ATOM 1484 O O . PRO A 1 215 ? -15.633 -20.953 15.289 1 98.12 215 PRO A O 1
ATOM 1487 N N . HIS A 1 216 ? -16.969 -21.375 13.469 1 98.81 216 HIS A N 1
ATOM 1488 C CA . HIS A 1 216 ? -15.875 -21.703 12.562 1 98.81 216 HIS A CA 1
ATOM 1489 C C . HIS A 1 216 ? -15.844 -20.734 11.383 1 98.81 216 HIS A C 1
ATOM 1491 O O . HIS A 1 216 ? -16.891 -20.359 10.859 1 98.81 216 HIS A O 1
ATOM 1497 N N . LEU A 1 217 ? -14.688 -20.312 10.969 1 98.94 217 LEU A N 1
ATOM 1498 C CA . LEU A 1 217 ? -14.391 -19.812 9.641 1 98.94 217 LEU A CA 1
ATOM 1499 C C . LEU A 1 217 ? -13.523 -20.797 8.859 1 98.94 217 LEU A C 1
ATOM 1501 O O . LEU A 1 217 ? -12.383 -21.078 9.242 1 98.94 217 LEU A O 1
ATOM 1505 N N . VAL A 1 218 ? -14.039 -21.344 7.816 1 98.94 218 VAL A N 1
ATOM 1506 C CA . VAL A 1 218 ? -13.281 -22.219 6.934 1 98.94 218 VAL A CA 1
ATOM 1507 C C . VAL A 1 218 ? -12.648 -21.406 5.809 1 98.94 218 VAL A C 1
ATOM 1509 O O . VAL A 1 218 ? -13.328 -20.625 5.145 1 98.94 218 VAL A O 1
ATOM 1512 N N . ALA A 1 219 ? -11.367 -21.531 5.637 1 98.94 219 ALA A N 1
ATOM 1513 C CA . ALA A 1 219 ? -10.664 -20.922 4.512 1 98.94 219 ALA A CA 1
ATOM 1514 C C . ALA A 1 219 ? -10.297 -21.969 3.463 1 98.94 219 ALA A C 1
ATOM 1516 O O . ALA A 1 219 ? -9.438 -22.828 3.707 1 98.94 219 ALA A O 1
ATOM 1517 N N . ALA A 1 220 ? -10.914 -21.922 2.338 1 98.88 220 ALA A N 1
ATOM 1518 C CA . ALA A 1 220 ? -10.547 -22.734 1.18 1 98.88 220 ALA A CA 1
ATOM 1519 C C . ALA A 1 220 ? -9.617 -21.953 0.248 1 98.88 220 ALA A C 1
ATOM 1521 O O . ALA A 1 220 ? -9.469 -20.75 0.376 1 98.88 220 ALA A O 1
ATOM 1522 N N . THR A 1 221 ? -8.953 -22.719 -0.62 1 98.81 221 THR A N 1
ATOM 1523 C CA . THR A 1 221 ? -7.977 -22.078 -1.498 1 98.81 221 THR A CA 1
ATOM 1524 C C . THR A 1 221 ? -8.305 -22.359 -2.963 1 98.81 221 THR A C 1
ATOM 1526 O O . THR A 1 221 ? -8.594 -23.5 -3.336 1 98.81 221 THR A O 1
ATOM 1529 N N . ALA A 1 222 ? -8.352 -21.328 -3.762 1 98.81 222 ALA A N 1
ATOM 1530 C CA . ALA A 1 222 ? -8.367 -21.438 -5.219 1 98.81 222 ALA A CA 1
ATOM 1531 C C . ALA A 1 222 ? -7.039 -20.984 -5.812 1 98.81 222 ALA A C 1
ATOM 1533 O O . ALA A 1 222 ? -6.883 -19.812 -6.164 1 98.81 222 ALA A O 1
ATOM 1534 N N . GLY A 1 223 ? -6.184 -21.938 -6.07 1 98.38 223 GLY A N 1
ATOM 1535 C CA . GLY A 1 223 ? -4.828 -21.641 -6.5 1 98.38 223 GLY A CA 1
ATOM 1536 C C . GLY A 1 223 ? -3.828 -21.641 -5.359 1 98.38 223 GLY A C 1
ATOM 1537 O O . GLY A 1 223 ? -3.373 -20.578 -4.934 1 98.38 223 GLY A O 1
ATOM 1538 N N . THR A 1 224 ? -3.459 -22.828 -4.867 1 97.31 224 THR A N 1
ATOM 1539 C CA . THR A 1 224 ? -2.455 -22.922 -3.812 1 97.31 224 THR A CA 1
ATOM 1540 C C . THR A 1 224 ? -1.129 -22.328 -4.273 1 97.31 224 THR A C 1
ATOM 1542 O O . THR A 1 224 ? -0.765 -22.438 -5.445 1 97.31 224 THR A O 1
ATOM 1545 N N . THR A 1 225 ? -0.406 -21.703 -3.379 1 93.94 225 THR A N 1
ATOM 1546 C CA . THR A 1 225 ? 0.838 -21 -3.664 1 93.94 225 THR A CA 1
ATOM 1547 C C . THR A 1 225 ? 1.859 -21.938 -4.297 1 93.94 225 THR A C 1
ATOM 1549 O O . THR A 1 225 ? 2.525 -21.578 -5.27 1 93.94 225 THR A O 1
ATOM 1552 N N . ASP A 1 226 ? 1.936 -23.141 -3.877 1 93.75 226 ASP A N 1
ATOM 1553 C CA . ASP A 1 226 ? 3.029 -24.047 -4.227 1 93.75 226 ASP A CA 1
ATOM 1554 C C . ASP A 1 226 ? 2.764 -24.734 -5.555 1 93.75 226 ASP A C 1
ATOM 1556 O O . ASP A 1 226 ? 3.691 -25 -6.324 1 93.75 226 ASP A O 1
ATOM 1560 N N . ALA A 1 227 ? 1.454 -25.016 -5.828 1 96.25 227 ALA A N 1
ATOM 1561 C CA . ALA A 1 227 ? 1.222 -25.875 -6.98 1 96.25 227 ALA A CA 1
ATOM 1562 C C . ALA A 1 227 ? 0.054 -25.375 -7.82 1 96.25 227 ALA A C 1
ATOM 1564 O O . ALA A 1 227 ? -0.239 -25.922 -8.883 1 96.25 227 ALA A O 1
ATOM 1565 N N . GLY A 1 228 ? -0.614 -24.344 -7.379 1 97.62 228 GLY A N 1
ATOM 1566 C CA . GLY A 1 228 ? -1.721 -23.781 -8.141 1 97.62 228 GLY A CA 1
ATOM 1567 C C . GLY A 1 228 ? -2.975 -24.641 -8.086 1 97.62 228 GLY A C 1
ATOM 1568 O O . GLY A 1 228 ? -3.836 -24.547 -8.961 1 97.62 228 GLY A O 1
ATOM 1569 N N . LEU A 1 229 ? -3.119 -25.453 -7.09 1 98.25 229 LEU A N 1
ATOM 1570 C CA . LEU A 1 229 ? -4.258 -26.359 -6.988 1 98.25 229 LEU A CA 1
ATOM 1571 C C . LEU A 1 229 ? -5.496 -25.609 -6.484 1 98.25 229 LEU A C 1
ATOM 1573 O O . LEU A 1 229 ? -5.383 -24.594 -5.809 1 98.25 229 LEU A O 1
ATOM 1577 N N . ILE A 1 230 ? -6.668 -26.125 -6.832 1 98.69 230 ILE A N 1
ATOM 1578 C CA . ILE A 1 230 ? -7.941 -25.547 -6.426 1 98.69 230 ILE A CA 1
ATOM 1579 C C . ILE A 1 230 ? -8.719 -26.547 -5.566 1 98.69 230 ILE A C 1
ATOM 1581 O O . ILE A 1 230 ? -8.938 -27.688 -5.98 1 98.69 230 ILE A O 1
ATOM 1585 N N . ASP A 1 231 ? -9.109 -26.141 -4.383 1 98.69 231 ASP A N 1
ATOM 1586 C CA . ASP A 1 231 ? -9.93 -26.984 -3.506 1 98.69 231 ASP A CA 1
ATOM 1587 C C . ASP A 1 231 ? -11.273 -27.312 -4.16 1 98.69 231 ASP A C 1
ATOM 1589 O O . ASP A 1 231 ? -11.75 -26.562 -5.012 1 98.69 231 ASP A O 1
ATOM 1593 N N . PRO A 1 232 ? -11.852 -28.516 -3.826 1 98.5 232 PRO A N 1
ATOM 1594 C CA . PRO A 1 232 ? -13.203 -28.812 -4.316 1 98.5 232 PRO A CA 1
ATOM 1595 C C . PRO A 1 232 ? -14.273 -27.922 -3.676 1 98.5 232 PRO A C 1
ATOM 1597 O O . PRO A 1 232 ? -14.969 -28.359 -2.758 1 98.5 232 PRO A O 1
ATOM 1600 N N . LEU A 1 233 ? -14.492 -26.734 -4.172 1 98.81 233 LEU A N 1
ATOM 1601 C CA . LEU A 1 233 ? -15.227 -25.641 -3.549 1 98.81 233 LEU A CA 1
ATOM 1602 C C . LEU A 1 233 ? -16.688 -26.016 -3.311 1 98.81 233 LEU A C 1
ATOM 1604 O O . LEU A 1 233 ? -17.234 -25.75 -2.244 1 98.81 233 LEU A O 1
ATOM 1608 N N . PRO A 1 234 ? -17.375 -26.719 -4.305 1 98.75 234 PRO A N 1
ATOM 1609 C CA . PRO A 1 234 ? -18.766 -27.094 -4.035 1 98.75 234 PRO A CA 1
ATOM 1610 C C . PRO A 1 234 ? -18.922 -28 -2.82 1 98.75 234 PRO A C 1
ATOM 1612 O O . PRO A 1 234 ? -19.797 -27.781 -1.982 1 98.75 234 PRO A O 1
ATOM 1615 N N . GLU A 1 235 ? -18.078 -28.984 -2.713 1 98.75 235 GLU A N 1
ATOM 1616 C CA . GLU A 1 235 ? -18.141 -29.922 -1.599 1 98.75 235 GLU A CA 1
ATOM 1617 C C . GLU A 1 235 ? -17.797 -29.25 -0.277 1 98.75 235 GLU A C 1
ATOM 1619 O O . GLU A 1 235 ? -18.406 -29.547 0.755 1 98.75 235 GLU A O 1
ATOM 1624 N N . ILE A 1 236 ? -16.875 -28.344 -0.301 1 98.81 236 ILE A N 1
ATOM 1625 C CA . ILE A 1 236 ? -16.5 -27.594 0.894 1 98.81 236 ILE A CA 1
ATOM 1626 C C . ILE A 1 236 ? -17.656 -26.719 1.335 1 98.81 236 ILE A C 1
ATOM 1628 O O . ILE A 1 236 ? -17.969 -26.641 2.525 1 98.81 236 ILE A O 1
ATOM 1632 N N . ALA A 1 237 ? -18.266 -26.031 0.382 1 98.75 237 ALA A N 1
ATOM 1633 C CA . ALA A 1 237 ? -19.422 -25.188 0.677 1 98.75 237 ALA A CA 1
ATOM 1634 C C . ALA A 1 237 ? -20.547 -26 1.339 1 98.75 237 ALA A C 1
ATOM 1636 O O . ALA A 1 237 ? -21.188 -25.531 2.279 1 98.75 237 ALA A O 1
ATOM 1637 N N . ASP A 1 238 ? -20.766 -27.203 0.847 1 98.62 238 ASP A N 1
ATOM 1638 C CA . ASP A 1 238 ? -21.781 -28.078 1.415 1 98.62 238 ASP A CA 1
ATOM 1639 C C . ASP A 1 238 ? -21.484 -28.391 2.879 1 98.62 238 ASP A C 1
ATOM 1641 O O . ASP A 1 238 ? -22.391 -28.375 3.717 1 98.62 238 ASP A O 1
ATOM 1645 N N . ARG A 1 239 ? -20.234 -28.688 3.164 1 98.56 239 ARG A N 1
ATOM 1646 C CA . ARG A 1 239 ? -19.859 -28.984 4.543 1 98.56 239 ARG A CA 1
ATOM 1647 C C . ARG A 1 239 ? -20.031 -27.766 5.434 1 98.56 239 ARG A C 1
ATOM 1649 O O . ARG A 1 239 ? -20.484 -27.891 6.574 1 98.56 239 ARG A O 1
ATOM 1656 N N . CYS A 1 240 ? -19.625 -26.625 4.938 1 98.69 240 CYS A N 1
ATOM 1657 C CA . CYS A 1 240 ? -19.781 -25.391 5.699 1 98.69 240 CYS A CA 1
ATOM 1658 C C . CYS A 1 240 ? -21.25 -25.125 6.027 1 98.69 240 CYS A C 1
ATOM 1660 O O . CYS A 1 240 ? -21.578 -24.781 7.164 1 98.69 240 CYS A O 1
ATOM 1662 N N . ALA A 1 241 ? -22.109 -25.312 5.086 1 98.25 241 ALA A N 1
ATOM 1663 C CA . ALA A 1 241 ? -23.547 -25.125 5.297 1 98.25 241 ALA A CA 1
ATOM 1664 C C . ALA A 1 241 ? -24.062 -26.094 6.359 1 98.25 241 ALA A C 1
ATOM 1666 O O . ALA A 1 241 ? -24.844 -25.703 7.23 1 98.25 241 ALA A O 1
ATOM 1667 N N . ALA A 1 242 ? -23.672 -27.297 6.289 1 98.25 242 ALA A N 1
ATOM 1668 C CA . ALA A 1 242 ? -24.125 -28.328 7.211 1 98.25 242 ALA A CA 1
ATOM 1669 C C . ALA A 1 242 ? -23.719 -28 8.648 1 98.25 242 ALA A C 1
ATOM 1671 O O . ALA A 1 242 ? -24.453 -28.312 9.586 1 98.25 242 ALA A O 1
ATOM 1672 N N . HIS A 1 243 ? -22.594 -27.391 8.859 1 98.38 243 HIS A N 1
ATOM 1673 C CA . HIS A 1 243 ? -22.062 -27.125 10.188 1 98.38 243 HIS A CA 1
ATOM 1674 C C . HIS A 1 243 ? -22.328 -25.688 10.617 1 98.38 243 HIS A C 1
ATOM 1676 O O . HIS A 1 243 ? -21.969 -25.297 11.727 1 98.38 243 HIS A O 1
ATOM 1682 N N . GLY A 1 244 ? -22.938 -24.828 9.711 1 98.06 244 GLY A N 1
ATOM 1683 C CA . GLY A 1 244 ? -23.156 -23.422 10.008 1 98.06 244 GLY A CA 1
ATOM 1684 C C . GLY A 1 244 ? -21.859 -22.625 10.07 1 98.06 244 GLY A C 1
ATOM 1685 O O . GLY A 1 244 ? -21.75 -21.656 10.844 1 98.06 244 GLY A O 1
ATOM 1686 N N . ALA A 1 245 ? -20.812 -23.078 9.336 1 98.69 245 ALA A N 1
ATOM 1687 C CA . ALA A 1 245 ? -19.516 -22.406 9.297 1 98.69 245 ALA A CA 1
ATOM 1688 C C . ALA A 1 245 ? -19.5 -21.328 8.227 1 98.69 245 ALA A C 1
ATOM 1690 O O . ALA A 1 245 ? -20.109 -21.469 7.168 1 98.69 245 ALA A O 1
ATOM 1691 N N . ARG A 1 246 ? -18.844 -20.25 8.539 1 98.69 246 ARG A N 1
ATOM 1692 C CA . ARG A 1 246 ? -18.562 -19.234 7.539 1 98.69 246 ARG A CA 1
ATOM 1693 C C . ARG A 1 246 ? -17.484 -19.703 6.559 1 98.69 246 ARG A C 1
ATOM 1695 O O . ARG A 1 246 ? -16.578 -20.438 6.941 1 98.69 246 ARG A O 1
ATOM 1702 N N . LEU A 1 247 ? -17.578 -19.281 5.242 1 98.94 247 LEU A N 1
ATOM 1703 C CA . LEU A 1 247 ? -16.625 -19.734 4.227 1 98.94 247 LEU A CA 1
ATOM 1704 C C . LEU A 1 247 ? -15.914 -18.547 3.594 1 98.94 247 LEU A C 1
ATOM 1706 O O . LEU A 1 247 ? -16.562 -17.609 3.092 1 98.94 247 LEU A O 1
ATOM 1710 N N . HIS A 1 248 ? -14.625 -18.531 3.662 1 98.94 248 HIS A N 1
ATOM 1711 C CA . HIS A 1 248 ? -13.734 -17.656 2.91 1 98.94 248 HIS A CA 1
ATOM 1712 C C . HIS A 1 248 ? -12.961 -18.438 1.854 1 98.94 248 H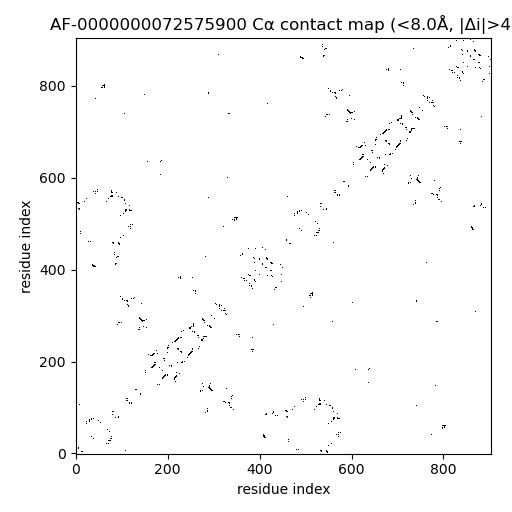IS A C 1
ATOM 1714 O O . HIS A 1 248 ? -12.461 -19.531 2.127 1 98.94 248 HIS A O 1
ATOM 1720 N N . VAL A 1 249 ? -12.875 -17.906 0.653 1 98.94 249 VAL A N 1
ATOM 1721 C CA . VAL A 1 249 ? -12.031 -18.531 -0.366 1 98.94 249 VAL A CA 1
ATOM 1722 C C . VAL A 1 249 ? -10.875 -17.594 -0.711 1 98.94 249 VAL A C 1
ATOM 1724 O O . VAL A 1 249 ? -11.086 -16.484 -1.214 1 98.94 249 VAL A O 1
ATOM 1727 N N . ASP A 1 250 ? -9.664 -18.031 -0.36 1 98.94 250 ASP A N 1
ATOM 1728 C CA . ASP A 1 250 ? -8.461 -17.375 -0.863 1 98.94 250 ASP A CA 1
ATOM 1729 C C . ASP A 1 250 ? -8.234 -17.688 -2.34 1 98.94 250 ASP A C 1
ATOM 1731 O O . ASP A 1 250 ? -7.59 -18.688 -2.672 1 98.94 250 ASP A O 1
ATOM 1735 N N . ALA A 1 251 ? -8.688 -16.797 -3.184 1 98.88 251 ALA A N 1
ATOM 1736 C CA . ALA A 1 251 ? -8.523 -16.953 -4.625 1 98.88 251 ALA A CA 1
ATOM 1737 C C . ALA A 1 251 ? -7.547 -15.914 -5.176 1 98.88 251 ALA A C 1
ATOM 1739 O O . ALA A 1 251 ? -7.668 -15.484 -6.324 1 98.88 251 ALA A O 1
ATOM 1740 N N . ALA A 1 252 ? -6.586 -15.492 -4.344 1 98.56 252 ALA A N 1
ATOM 1741 C CA . ALA A 1 252 ? -5.617 -14.492 -4.777 1 98.56 252 ALA A CA 1
ATOM 1742 C C . ALA A 1 252 ? -4.961 -14.898 -6.094 1 98.56 252 ALA A C 1
ATOM 1744 O O . ALA A 1 252 ? -4.746 -14.062 -6.973 1 98.56 252 ALA A O 1
ATOM 1745 N N . TYR A 1 253 ? -4.652 -16.172 -6.215 1 98.5 253 TYR A N 1
ATOM 1746 C CA . TYR A 1 253 ? -3.994 -16.688 -7.41 1 98.5 253 TYR A CA 1
ATOM 1747 C C . TYR A 1 253 ? -5.02 -17.094 -8.461 1 98.5 253 TYR A C 1
ATOM 1749 O O . TYR A 1 253 ? -4.938 -16.672 -9.617 1 98.5 253 TYR A O 1
ATOM 1757 N N . GLY A 1 254 ? -6.066 -17.734 -8.133 1 98.62 254 GLY A N 1
ATOM 1758 C CA . GLY A 1 254 ? -6.953 -18.391 -9.078 1 98.62 254 GLY A CA 1
ATOM 1759 C C . GLY A 1 254 ? -8.062 -17.5 -9.586 1 98.62 254 GLY A C 1
ATOM 1760 O O . GLY A 1 254 ? -8.688 -17.781 -10.609 1 98.62 254 GLY A O 1
ATOM 1761 N N . ALA A 1 255 ? -8.336 -16.391 -8.93 1 97.88 255 ALA A N 1
ATOM 1762 C CA . ALA A 1 255 ? -9.516 -15.586 -9.25 1 97.88 255 ALA A CA 1
ATOM 1763 C C . ALA A 1 255 ? -9.445 -15.055 -10.68 1 97.88 255 ALA A C 1
ATOM 1765 O O . ALA A 1 255 ? -10.477 -14.836 -11.32 1 97.88 255 ALA A O 1
ATOM 1766 N N . GLY A 1 256 ? -8.242 -14.891 -11.203 1 98 256 GLY A N 1
ATOM 1767 C CA . GLY A 1 256 ? -8.102 -14.414 -12.57 1 98 256 GLY A CA 1
ATOM 1768 C C . GLY A 1 256 ? -8.742 -15.328 -13.594 1 98 256 GLY A C 1
ATOM 1769 O O . GLY A 1 256 ? -9.039 -14.898 -14.719 1 98 256 GLY A O 1
ATOM 1770 N N . LEU A 1 257 ? -8.992 -16.609 -13.25 1 98.75 257 LEU A N 1
ATOM 1771 C CA . LEU A 1 257 ? -9.633 -17.562 -14.141 1 98.75 257 LEU A CA 1
ATOM 1772 C C . LEU A 1 257 ? -11.055 -17.125 -14.484 1 98.75 257 LEU A C 1
ATOM 1774 O O . LEU A 1 257 ? -11.609 -17.547 -15.5 1 98.75 257 LEU A O 1
ATOM 1778 N N . LEU A 1 258 ? -11.648 -16.266 -13.672 1 98.31 258 LEU A N 1
ATOM 1779 C CA . LEU A 1 258 ? -13.008 -15.781 -13.883 1 98.31 258 LEU A CA 1
ATOM 1780 C C . LEU A 1 258 ? -13.125 -15.016 -15.195 1 98.31 258 LEU A C 1
ATOM 1782 O O . LEU A 1 258 ? -14.211 -14.906 -15.766 1 98.31 258 LEU A O 1
ATOM 178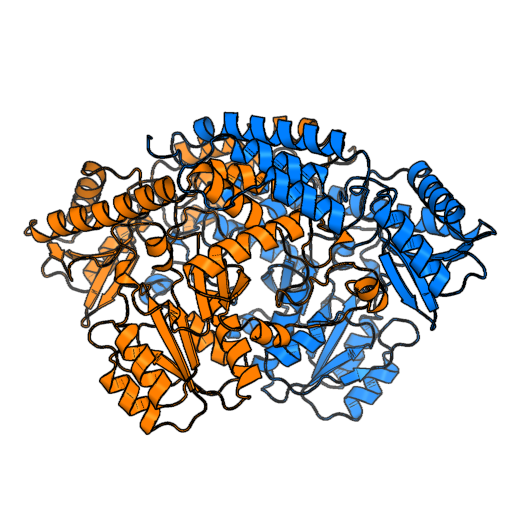6 N N . PHE A 1 259 ? -12 -14.461 -15.68 1 97.81 259 PHE A N 1
ATOM 1787 C CA . PHE A 1 259 ? -12.023 -13.648 -16.891 1 97.81 259 PHE A CA 1
ATOM 1788 C C . PHE A 1 259 ? -12.023 -14.531 -18.141 1 97.81 259 PHE A C 1
ATOM 1790 O O . PHE A 1 259 ? -12.312 -14.062 -19.234 1 97.81 259 PHE A O 1
ATOM 1797 N N . SER A 1 260 ? -11.711 -15.805 -18 1 98.31 260 SER A N 1
ATOM 1798 C CA . SER A 1 260 ? -11.57 -16.719 -19.125 1 98.31 260 SER A CA 1
ATOM 1799 C C . SER A 1 260 ? -12.812 -17.594 -19.297 1 98.31 260 SER A C 1
ATOM 1801 O O . SER A 1 260 ? -13.242 -18.266 -18.359 1 98.31 260 SER A O 1
ATOM 1803 N N . GLU A 1 261 ? -13.328 -17.656 -20.453 1 97.12 261 GLU A N 1
ATOM 1804 C CA . GLU A 1 261 ? -14.453 -18.547 -20.719 1 97.12 261 GLU A CA 1
ATOM 1805 C C . GLU A 1 261 ? -14.031 -20.016 -20.594 1 97.12 261 GLU A C 1
ATOM 1807 O O . GLU A 1 261 ? -14.82 -20.859 -20.172 1 97.12 261 GLU A O 1
ATOM 1812 N N . ARG A 1 262 ? -12.836 -20.266 -20.875 1 97.75 262 ARG A N 1
ATOM 1813 C CA . ARG A 1 262 ? -12.32 -21.625 -20.906 1 97.75 262 ARG A CA 1
ATOM 1814 C C . ARG A 1 262 ? -12.07 -22.156 -19.5 1 97.75 262 ARG A C 1
ATOM 1816 O O . ARG A 1 262 ? -12.219 -23.344 -19.234 1 97.75 262 ARG A O 1
ATOM 1823 N N . HIS A 1 263 ? -11.727 -21.234 -18.578 1 98.5 263 HIS A N 1
ATOM 1824 C CA . HIS A 1 263 ? -11.18 -21.734 -17.328 1 98.5 263 HIS A CA 1
ATOM 1825 C C . HIS A 1 263 ? -12.07 -21.344 -16.141 1 98.5 263 HIS A C 1
ATOM 1827 O O . HIS A 1 263 ? -11.906 -21.859 -15.039 1 98.5 263 HIS A O 1
ATOM 1833 N N . ARG A 1 264 ? -13.047 -20.469 -16.344 1 97.81 264 ARG A N 1
ATOM 1834 C CA . ARG A 1 264 ? -13.859 -19.953 -15.242 1 97.81 264 ARG A CA 1
ATOM 1835 C C . ARG A 1 264 ? -14.602 -21.062 -14.523 1 97.81 264 ARG A C 1
ATOM 1837 O O . ARG A 1 264 ? -14.875 -20.969 -13.328 1 97.81 264 ARG A O 1
ATOM 1844 N N . ALA A 1 265 ? -14.891 -22.188 -15.227 1 97.94 265 ALA A N 1
ATOM 1845 C CA . ALA A 1 265 ? -15.664 -23.281 -14.656 1 97.94 265 ALA A CA 1
ATOM 1846 C C . ALA A 1 265 ? -14.891 -23.984 -13.547 1 97.94 265 ALA A C 1
ATOM 1848 O O . ALA A 1 265 ? -15.477 -24.672 -12.711 1 97.94 265 ALA A O 1
ATOM 1849 N N . ARG A 1 266 ? -13.602 -23.828 -13.516 1 98.31 266 ARG A N 1
ATOM 1850 C CA . ARG A 1 266 ? -12.758 -24.422 -12.477 1 98.31 266 ARG A CA 1
ATOM 1851 C C . ARG A 1 266 ? -13.07 -23.828 -11.109 1 98.31 266 ARG A C 1
ATOM 1853 O O . ARG A 1 266 ? -12.695 -24.391 -10.078 1 98.31 266 ARG A O 1
ATOM 1860 N N . LEU A 1 267 ? -13.742 -22.688 -11.086 1 98.69 267 LEU A N 1
ATOM 1861 C CA . LEU A 1 267 ? -14.039 -22 -9.836 1 98.69 267 LEU A CA 1
ATOM 1862 C C . LEU A 1 267 ? -15.5 -22.203 -9.445 1 98.69 267 LEU A C 1
ATOM 1864 O O . LEU A 1 267 ? -16.031 -21.438 -8.633 1 98.69 267 LEU A O 1
ATOM 1868 N N . ALA A 1 268 ? -16.141 -23.219 -10.016 1 97.94 268 ALA A N 1
ATOM 1869 C CA . ALA A 1 268 ? -17.5 -23.547 -9.609 1 97.94 268 ALA A CA 1
ATOM 1870 C C . ALA A 1 268 ? -17.609 -23.688 -8.094 1 97.94 268 ALA A C 1
ATOM 1872 O O . ALA A 1 268 ? -16.75 -24.312 -7.465 1 97.94 268 ALA A O 1
ATOM 1873 N N . GLY A 1 269 ? -18.594 -23.062 -7.477 1 97.88 269 GLY A N 1
ATOM 1874 C CA . GLY A 1 269 ? -18.797 -23.109 -6.035 1 97.88 269 GLY A CA 1
ATOM 1875 C C . GLY A 1 269 ? -18.312 -21.859 -5.332 1 97.88 269 GLY A C 1
ATOM 1876 O O . GLY A 1 269 ? -18.625 -21.625 -4.164 1 97.88 269 GLY A O 1
ATOM 1877 N N . LEU A 1 270 ? -17.609 -21.031 -6.059 1 98.12 270 LEU A N 1
ATOM 1878 C CA . LEU A 1 270 ? -17.031 -19.812 -5.5 1 98.12 270 LEU A CA 1
ATOM 1879 C C . LEU A 1 270 ? -18.125 -18.891 -4.957 1 98.12 270 LEU A C 1
ATOM 1881 O O . LEU A 1 270 ? -17.922 -18.203 -3.957 1 98.12 270 LEU A O 1
ATOM 1885 N N . GLU A 1 271 ? -19.266 -18.875 -5.543 1 96.06 271 GLU A N 1
ATOM 1886 C CA . GLU A 1 271 ? -20.359 -17.953 -5.23 1 96.06 271 GLU A CA 1
ATOM 1887 C C . GLU A 1 271 ? -20.969 -18.266 -3.867 1 96.06 271 GLU A C 1
ATOM 1889 O O . GLU A 1 271 ? -21.719 -17.453 -3.316 1 96.06 271 GLU A O 1
ATOM 1894 N N . ALA A 1 272 ? -20.641 -19.438 -3.318 1 98.06 272 ALA A N 1
ATOM 1895 C CA . ALA A 1 272 ? -21.172 -19.812 -2.014 1 98.06 272 ALA A CA 1
ATOM 1896 C C . ALA A 1 272 ? -20.375 -19.172 -0.885 1 98.06 272 ALA A C 1
ATOM 1898 O O . ALA A 1 272 ? -20.812 -19.156 0.266 1 98.06 272 ALA A O 1
ATOM 1899 N N . ALA A 1 273 ? -19.25 -18.609 -1.19 1 98.75 273 ALA A N 1
ATOM 1900 C CA . ALA A 1 273 ? -18.359 -18.047 -0.173 1 98.75 273 ALA A CA 1
ATOM 1901 C C . ALA A 1 273 ? -18.938 -16.75 0.4 1 98.75 273 ALA A C 1
ATOM 1903 O O . ALA A 1 273 ? -19.578 -15.977 -0.316 1 98.75 273 ALA A O 1
ATOM 1904 N N . ASP A 1 274 ? -18.672 -16.516 1.672 1 98.81 274 ASP A N 1
ATOM 1905 C CA . ASP A 1 274 ? -19.031 -15.242 2.297 1 98.81 274 ASP A CA 1
ATOM 1906 C C . ASP A 1 274 ? -18.078 -14.125 1.857 1 98.81 274 ASP A C 1
ATOM 1908 O O . ASP A 1 274 ? -18.484 -12.969 1.749 1 98.81 274 ASP A O 1
ATOM 1912 N N . THR A 1 275 ? -16.859 -14.477 1.692 1 98.88 275 THR A N 1
ATOM 1913 C CA . THR A 1 275 ? -15.828 -13.547 1.217 1 98.88 275 THR A CA 1
ATOM 1914 C C . THR A 1 275 ? -14.867 -14.25 0.267 1 98.88 275 THR A C 1
ATOM 1916 O O . THR A 1 275 ? -14.617 -15.445 0.404 1 98.88 275 THR A O 1
ATOM 1919 N N . VAL A 1 276 ? -14.359 -13.539 -0.74 1 98.94 276 VAL A N 1
ATOM 1920 C CA . VAL A 1 276 ? -13.383 -14.047 -1.703 1 98.94 276 VAL A CA 1
ATOM 1921 C C . VAL A 1 276 ? -12.242 -13.047 -1.861 1 98.94 276 VAL A C 1
ATOM 1923 O O . VAL A 1 276 ? -12.477 -11.859 -2.096 1 98.94 276 VAL A O 1
ATOM 1926 N N . ALA A 1 277 ? -11.023 -13.484 -1.675 1 98.88 277 ALA A N 1
ATOM 1927 C CA . ALA A 1 277 ? -9.844 -12.664 -1.933 1 98.88 277 ALA A CA 1
ATOM 1928 C C . ALA A 1 277 ? -9.422 -12.758 -3.395 1 98.88 277 ALA A C 1
ATOM 1930 O O . ALA A 1 277 ? -9.266 -13.852 -3.938 1 98.88 277 ALA A O 1
ATOM 1931 N N . LEU A 1 278 ? -9.242 -11.641 -4.035 1 98.06 278 LEU A N 1
ATOM 1932 C CA . LEU A 1 278 ? -8.68 -11.508 -5.375 1 98.06 278 LEU A CA 1
ATOM 1933 C C . LEU A 1 278 ? -7.375 -10.727 -5.344 1 98.06 278 LEU A C 1
ATOM 1935 O O . LEU A 1 278 ? -7.211 -9.82 -4.531 1 98.06 278 LEU A O 1
ATOM 1939 N N . ASP A 1 279 ? -6.465 -11.078 -6.227 1 98.31 279 ASP A N 1
ATOM 1940 C CA . ASP A 1 279 ? -5.238 -10.305 -6.344 1 98.31 279 ASP A CA 1
ATOM 1941 C C . ASP A 1 279 ? -4.836 -10.133 -7.805 1 98.31 279 ASP A C 1
ATOM 1943 O O . ASP A 1 279 ? -4.332 -11.062 -8.43 1 98.31 279 ASP A O 1
ATOM 1947 N N . LEU A 1 280 ? -4.891 -8.93 -8.312 1 98.31 280 LEU A N 1
ATOM 1948 C CA . LEU A 1 280 ? -4.707 -8.672 -9.742 1 98.31 280 LEU A CA 1
ATOM 1949 C C . LEU A 1 280 ? -3.242 -8.406 -10.062 1 98.31 280 LEU A C 1
ATOM 1951 O O . LEU A 1 280 ? -2.879 -8.242 -11.227 1 98.31 280 LEU A O 1
ATOM 1955 N N . HIS A 1 281 ? -2.342 -8.422 -9.062 1 97.88 281 HIS A N 1
ATOM 1956 C CA . HIS A 1 281 ? -0.925 -8.383 -9.398 1 97.88 281 HIS A CA 1
ATOM 1957 C C . HIS A 1 281 ? -0.379 -9.781 -9.656 1 97.88 281 HIS A C 1
ATOM 1959 O O . HIS A 1 281 ? 0.837 -9.984 -9.695 1 97.88 281 HIS A O 1
ATOM 1965 N N . LYS A 1 282 ? -1.246 -10.789 -9.742 1 97.62 282 LYS A N 1
ATOM 1966 C CA . LYS A 1 282 ? -0.974 -12.141 -10.227 1 97.62 282 LYS A CA 1
ATOM 1967 C C . LYS A 1 282 ? -1.579 -12.367 -11.609 1 97.62 282 LYS A C 1
ATOM 1969 O O . LYS A 1 282 ? -1.079 -11.828 -12.609 1 97.62 282 LYS A O 1
ATOM 1974 N N . LEU A 1 283 ? -2.791 -12.953 -11.734 1 97.75 283 LEU A N 1
ATOM 1975 C CA . LEU A 1 283 ? -3.438 -13.156 -13.023 1 97.75 283 LEU A CA 1
ATOM 1976 C C . LEU A 1 283 ? -4.23 -11.922 -13.438 1 97.75 283 LEU A C 1
ATOM 1978 O O . LEU A 1 283 ? -5.355 -12.039 -13.93 1 97.75 283 LEU A O 1
ATOM 1982 N N . GLY A 1 284 ? -3.768 -10.742 -13.203 1 97.94 284 GLY A N 1
ATOM 1983 C CA . GLY A 1 284 ? -4.344 -9.484 -13.648 1 97.94 284 GLY A CA 1
ATOM 1984 C C . GLY A 1 284 ? -3.312 -8.516 -14.203 1 97.94 284 GLY A C 1
ATOM 1985 O O . GLY A 1 284 ? -3.66 -7.43 -14.664 1 97.94 284 GLY A O 1
ATOM 1986 N N . TRP A 1 285 ? -2.033 -8.914 -14.094 1 98.44 285 TRP A N 1
ATOM 1987 C CA . TRP A 1 285 ? -0.891 -8.234 -14.703 1 98.44 285 TRP A CA 1
ATOM 1988 C C . TRP A 1 285 ? -0.828 -6.773 -14.266 1 98.44 285 TRP A C 1
ATOM 1990 O O . TRP A 1 285 ? -0.577 -5.891 -15.086 1 98.44 285 TRP A O 1
ATOM 2000 N N . GLN A 1 286 ? -1.153 -6.5 -13.008 1 98.62 286 GLN A N 1
ATOM 2001 C CA . GLN A 1 286 ? -1.046 -5.18 -12.391 1 98.62 286 GLN A CA 1
ATOM 2002 C C . GLN A 1 286 ? 0.247 -5.051 -11.594 1 98.62 286 GLN A C 1
ATOM 2004 O O . GLN A 1 286 ? 0.722 -6.027 -11.008 1 98.62 286 GLN A O 1
ATOM 2009 N N . PRO A 1 287 ? 0.824 -3.834 -11.539 1 98.12 287 PRO A N 1
ATOM 2010 C CA . PRO A 1 287 ? 1.829 -3.637 -10.492 1 98.12 287 PRO A CA 1
ATOM 2011 C C . PRO A 1 287 ? 1.251 -3.775 -9.086 1 98.12 287 PRO A C 1
ATOM 2013 O O . PRO A 1 287 ? 0.069 -3.496 -8.867 1 98.12 287 PRO A O 1
ATOM 2016 N N . ILE A 1 288 ? 2.049 -4.246 -8.156 1 98.06 288 ILE A N 1
ATOM 2017 C CA . ILE A 1 288 ? 1.693 -4.281 -6.738 1 98.06 288 ILE A CA 1
ATOM 2018 C C . ILE A 1 288 ? 1.461 -2.859 -6.23 1 98.06 288 ILE A C 1
ATOM 2020 O O . ILE A 1 288 ? 2.211 -1.941 -6.57 1 98.06 288 ILE A O 1
ATOM 2024 N N . PRO A 1 289 ? 0.396 -2.607 -5.484 1 97.56 289 PRO A N 1
ATOM 2025 C CA . PRO A 1 289 ? -0.604 -3.561 -4.996 1 97.56 289 PRO A CA 1
ATOM 2026 C C . PRO A 1 289 ? -1.866 -3.584 -5.852 1 97.56 289 PRO A C 1
ATOM 2028 O O . PRO A 1 289 ? -2.168 -2.605 -6.539 1 97.56 289 PRO A O 1
ATOM 2031 N N . ALA A 1 290 ? -2.594 -4.699 -5.836 1 98.19 290 ALA A N 1
ATOM 2032 C CA . ALA A 1 290 ? -3.822 -4.793 -6.621 1 98.19 290 ALA A CA 1
ATOM 2033 C C . ALA A 1 290 ? -4.773 -5.828 -6.023 1 98.19 290 ALA A C 1
ATOM 2035 O O . ALA A 1 290 ? -5.391 -6.605 -6.754 1 98.19 290 ALA A O 1
ATOM 2036 N N . GLY A 1 291 ? -4.938 -5.855 -4.703 1 98.06 291 GLY A N 1
ATOM 2037 C CA . GLY A 1 291 ? -5.797 -6.812 -4.023 1 98.06 291 GLY A CA 1
ATOM 2038 C C . GLY A 1 291 ? -7.223 -6.324 -3.859 1 98.06 291 GLY A C 1
ATOM 2039 O O . GLY A 1 291 ? -7.477 -5.117 -3.871 1 98.06 291 GLY A O 1
ATOM 2040 N N . LEU A 1 292 ? -8.172 -7.203 -3.705 1 98.56 292 LEU A N 1
ATOM 2041 C CA . LEU A 1 292 ? -9.578 -6.945 -3.398 1 98.56 292 LEU A CA 1
ATOM 2042 C C . LEU A 1 292 ? -10.148 -8.047 -2.512 1 98.56 292 LEU A C 1
ATOM 2044 O O . LEU A 1 292 ? -9.719 -9.195 -2.584 1 98.56 292 LEU A O 1
ATOM 2048 N N . LEU A 1 293 ? -11.039 -7.691 -1.71 1 98.88 293 LEU A N 1
ATOM 2049 C CA . LEU A 1 293 ? -11.891 -8.633 -0.985 1 98.88 293 LEU A CA 1
ATOM 2050 C C . LEU A 1 293 ? -13.359 -8.414 -1.325 1 98.88 293 LEU A C 1
ATOM 2052 O O . LEU A 1 293 ? -13.891 -7.32 -1.112 1 98.88 293 LEU A O 1
ATOM 2056 N N . THR A 1 294 ? -13.992 -9.391 -1.887 1 98.81 294 THR A N 1
ATOM 2057 C CA . THR A 1 294 ? -15.43 -9.297 -2.127 1 98.81 294 THR A CA 1
ATOM 2058 C C . THR A 1 294 ? -16.219 -9.852 -0.941 1 98.81 294 THR A C 1
ATOM 2060 O O . THR A 1 294 ? -15.758 -10.781 -0.274 1 98.81 294 THR A O 1
ATOM 2063 N N . VAL A 1 295 ? -17.312 -9.281 -0.669 1 98.62 295 VAL A N 1
ATOM 2064 C CA . VAL A 1 295 ? -18.172 -9.672 0.452 1 98.62 295 VAL A CA 1
ATOM 2065 C C . VAL A 1 295 ? -19.594 -9.922 -0.039 1 98.62 295 VAL A C 1
ATOM 2067 O O . VAL A 1 295 ? -20.188 -9.062 -0.691 1 98.62 295 VAL A O 1
ATOM 2070 N N . THR A 1 296 ? -20.156 -11.062 0.26 1 98.12 296 THR A N 1
ATOM 2071 C CA . THR A 1 296 ? -21.5 -11.43 -0.158 1 98.12 296 THR A CA 1
ATOM 2072 C C . THR A 1 296 ? -22.547 -10.594 0.575 1 98.12 296 THR A C 1
ATOM 2074 O O . THR A 1 296 ? -23.547 -10.195 -0.012 1 98.12 296 THR A O 1
ATOM 2077 N N . ASP A 1 297 ? -22.328 -10.352 1.818 1 97.31 297 ASP A N 1
ATOM 2078 C CA . ASP A 1 297 ? -23.188 -9.5 2.643 1 97.31 297 ASP A CA 1
ATOM 2079 C C . ASP A 1 297 ? -22.516 -8.156 2.918 1 97.31 297 ASP A C 1
ATOM 2081 O O . ASP A 1 297 ? -21.656 -8.055 3.787 1 97.31 297 ASP A O 1
ATOM 2085 N N . ALA A 1 298 ? -23.016 -7.152 2.334 1 95.94 298 ALA A N 1
ATOM 2086 C CA . ALA A 1 298 ? -22.406 -5.828 2.461 1 95.94 298 ALA A CA 1
ATOM 2087 C C . ALA A 1 298 ? -22.406 -5.363 3.914 1 95.94 298 ALA A C 1
ATOM 2089 O O . ALA A 1 298 ? -21.562 -4.562 4.312 1 95.94 298 ALA A O 1
ATOM 2090 N N . ASP A 1 299 ? -23.266 -5.859 4.727 1 96.12 299 ASP A N 1
ATOM 2091 C CA . ASP A 1 299 ? -23.359 -5.465 6.129 1 96.12 299 ASP A CA 1
ATOM 2092 C C . ASP A 1 299 ? -22.125 -5.883 6.906 1 96.12 299 ASP A C 1
ATOM 2094 O O . ASP A 1 299 ? -21.828 -5.328 7.969 1 96.12 299 ASP A O 1
ATOM 2098 N N . ASP A 1 300 ? -21.406 -6.887 6.391 1 96.31 300 ASP A N 1
ATOM 2099 C CA . ASP A 1 300 ? -20.172 -7.312 7.031 1 96.31 300 ASP A CA 1
ATOM 2100 C C . ASP A 1 300 ? -19.188 -6.145 7.148 1 96.31 300 ASP A C 1
ATOM 2102 O O . ASP A 1 300 ? -18.406 -6.074 8.109 1 96.31 300 ASP A O 1
ATOM 2106 N N . LEU A 1 301 ? -19.25 -5.234 6.199 1 96.69 301 LEU A N 1
ATOM 2107 C CA . LEU A 1 301 ? -18.297 -4.133 6.16 1 96.69 301 LEU A CA 1
ATOM 2108 C C . LEU A 1 301 ? -18.594 -3.115 7.258 1 96.69 301 LEU A C 1
ATOM 2110 O O . LEU A 1 301 ? -17.75 -2.268 7.57 1 96.69 301 LEU A O 1
ATOM 2114 N N . GLY A 1 302 ? -19.781 -3.195 7.887 1 95.44 302 GLY A N 1
ATOM 2115 C CA . GLY A 1 302 ? -20.125 -2.314 8.992 1 95.44 302 GLY A CA 1
ATOM 2116 C C . GLY A 1 302 ? -19.141 -2.385 10.133 1 95.44 302 GLY A C 1
ATOM 2117 O O . GLY A 1 302 ? -18.969 -1.417 10.883 1 95.44 302 GLY A O 1
ATOM 2118 N N . ALA A 1 303 ? -18.422 -3.52 10.211 1 94.69 303 ALA A N 1
ATOM 2119 C CA . ALA A 1 303 ? -17.438 -3.715 11.258 1 94.69 303 ALA A CA 1
ATOM 2120 C C . ALA A 1 303 ? -16.281 -2.715 11.125 1 94.69 303 ALA A C 1
ATOM 2122 O O . ALA A 1 303 ? -15.617 -2.391 12.102 1 94.69 303 ALA A O 1
ATOM 2123 N N . LEU A 1 304 ? -16.094 -2.191 9.906 1 93.81 304 LEU A N 1
ATOM 2124 C CA . LEU A 1 304 ? -14.977 -1.293 9.633 1 93.81 304 LEU A CA 1
ATOM 2125 C C . LEU A 1 304 ? -15.367 0.155 9.914 1 93.81 304 LEU A C 1
ATOM 2127 O O . LEU A 1 304 ? -14.516 1.044 9.898 1 93.81 304 LEU A O 1
ATOM 2131 N N . HIS A 1 305 ? -16.562 0.403 10.195 1 89.44 305 HIS A N 1
ATOM 2132 C CA . HIS A 1 305 ? -17.016 1.774 10.391 1 89.44 305 HIS A CA 1
ATOM 2133 C C . HIS A 1 305 ? -16.297 2.436 11.562 1 89.44 305 HIS A C 1
ATOM 2135 O O . HIS A 1 305 ? -16.109 1.81 12.602 1 89.44 305 HIS A O 1
ATOM 2141 N N . HIS A 1 306 ? -15.914 3.609 11.297 1 82.94 306 HIS A N 1
ATOM 2142 C CA . HIS A 1 306 ? -15.258 4.461 12.273 1 82.94 306 HIS A CA 1
ATOM 2143 C C . HIS A 1 306 ? -15.586 5.934 12.039 1 82.94 306 HIS A C 1
ATOM 2145 O O . HIS A 1 306 ? -15.867 6.336 10.906 1 82.94 306 HIS A O 1
ATOM 2151 N N . ARG A 1 307 ? -15.625 6.652 13.188 1 78.88 307 ARG A N 1
ATOM 2152 C CA . ARG A 1 307 ? -15.906 8.078 13.078 1 78.88 307 ARG A CA 1
ATOM 2153 C C . ARG A 1 307 ? -14.703 8.914 13.492 1 78.88 307 ARG A C 1
ATOM 2155 O O . ARG A 1 307 ? -14.039 8.594 14.484 1 78.88 307 ARG A O 1
ATOM 2162 N N . ALA A 1 308 ? -14.359 9.812 12.688 1 81.31 308 ALA A N 1
ATOM 2163 C CA . ALA A 1 308 ? -13.398 10.875 12.969 1 81.31 308 ALA A CA 1
ATOM 2164 C C . ALA A 1 308 ? -13.914 12.227 12.5 1 81.31 308 ALA A C 1
ATOM 2166 O O . ALA A 1 308 ? -14.18 12.422 11.312 1 81.31 308 ALA A O 1
ATOM 2167 N N . ASP A 1 309 ? -13.93 13.125 13.359 1 80.5 309 ASP A N 1
ATOM 2168 C CA . ASP A 1 309 ? -14.539 14.414 13.07 1 80.5 309 ASP A CA 1
ATOM 2169 C C . ASP A 1 309 ? -13.898 15.078 11.859 1 80.5 309 ASP A C 1
ATOM 2171 O O . ASP A 1 309 ? -14.586 15.656 11.016 1 80.5 309 ASP A O 1
ATOM 2175 N N . TYR A 1 310 ? -12.664 14.961 11.711 1 80.81 310 TYR A N 1
ATOM 2176 C CA . TYR A 1 310 ? -11.953 15.688 10.672 1 80.81 310 TYR A CA 1
ATOM 2177 C C . TYR A 1 310 ? -12.125 15.008 9.32 1 80.81 310 TYR A C 1
ATOM 2179 O O . TYR A 1 310 ? -11.812 15.594 8.273 1 80.81 310 TYR A O 1
ATOM 2187 N N . LEU A 1 311 ? -12.727 13.781 9.305 1 83.12 311 LEU A N 1
ATOM 2188 C CA . LEU A 1 311 ? -12.789 13.039 8.055 1 83.12 311 LEU A CA 1
ATOM 2189 C C . LEU A 1 311 ? -14.242 12.789 7.648 1 83.12 311 LEU A C 1
ATOM 2191 O O . LEU A 1 311 ? -14.57 12.828 6.461 1 83.12 311 LEU A O 1
ATOM 2195 N N . ASN A 1 312 ? -15.109 12.5 8.594 1 82.62 312 ASN A N 1
ATOM 2196 C CA . ASN A 1 312 ? -16.484 12.094 8.281 1 82.62 312 ASN A CA 1
ATOM 2197 C C . ASN A 1 312 ? -17.438 12.469 9.406 1 82.62 312 ASN A C 1
ATOM 2199 O O . ASN A 1 312 ? -18.203 11.625 9.875 1 82.62 312 ASN A O 1
ATOM 2203 N N . ALA A 1 313 ? -17.438 13.695 9.703 1 83.12 313 ALA A N 1
ATOM 2204 C CA . ALA A 1 313 ? -18.359 14.172 10.727 1 83.12 313 ALA A CA 1
ATOM 2205 C C . ALA A 1 313 ? -19.812 13.852 10.344 1 83.12 313 ALA A C 1
ATOM 2207 O O . ALA A 1 313 ? -20.156 13.844 9.164 1 83.12 313 ALA A O 1
ATOM 2208 N N . ASP A 1 314 ? -20.688 13.711 11.344 1 84 314 ASP A N 1
ATOM 2209 C CA . ASP A 1 314 ? -22.062 13.32 11.125 1 84 314 ASP A CA 1
ATOM 2210 C C . ASP A 1 314 ? -22.797 14.336 10.258 1 84 314 ASP A C 1
ATOM 2212 O O . ASP A 1 314 ? -23.547 13.969 9.344 1 84 314 ASP A O 1
ATOM 2216 N N . ASP A 1 315 ? -22.547 15.531 10.555 1 83.81 315 ASP A N 1
ATOM 2217 C CA . ASP A 1 315 ? -23.281 16.547 9.812 1 83.81 315 ASP A CA 1
ATOM 2218 C C . ASP A 1 315 ? -22.797 16.625 8.367 1 83.81 315 ASP A C 1
ATOM 2220 O O . ASP A 1 315 ? -23.578 16.969 7.465 1 83.81 315 ASP A O 1
ATOM 2224 N N . ASP A 1 316 ? -21.594 16.328 8.102 1 85.62 316 ASP A N 1
ATOM 2225 C CA . ASP A 1 316 ? -21.094 16.25 6.727 1 85.62 316 ASP A CA 1
ATOM 2226 C C . ASP A 1 316 ? -21.75 15.086 5.98 1 85.62 316 ASP A C 1
ATOM 2228 O O . ASP A 1 316 ? -22.188 15.242 4.836 1 85.62 316 ASP A O 1
ATOM 2232 N N . THR A 1 317 ? -21.828 13.969 6.629 1 84.69 317 THR A N 1
ATOM 2233 C CA . THR A 1 317 ? -22.453 12.789 6.043 1 84.69 317 THR A CA 1
ATOM 2234 C C . THR A 1 317 ? -23.938 13.055 5.777 1 84.69 317 THR A C 1
ATOM 2236 O O . THR A 1 317 ? -24.453 12.711 4.711 1 84.69 317 THR A O 1
ATOM 2239 N N . ASP A 1 318 ? -24.547 13.719 6.715 1 84.62 318 ASP A N 1
ATOM 2240 C CA . ASP A 1 318 ? -25.953 14.078 6.566 1 84.62 318 ASP A CA 1
ATOM 2241 C C . ASP A 1 318 ? -26.156 15.055 5.414 1 84.62 318 ASP A C 1
ATOM 2243 O O . ASP A 1 318 ? -27.203 15.047 4.762 1 84.62 318 ASP A O 1
ATOM 2247 N N . ALA A 1 319 ? -25.125 15.773 5.195 1 84.75 319 ALA A N 1
ATOM 2248 C CA . ALA A 1 319 ? -25.203 16.781 4.145 1 84.75 319 ALA A CA 1
ATOM 2249 C C . ALA A 1 319 ? -24.875 16.188 2.781 1 84.75 319 ALA A C 1
ATOM 2251 O O . ALA A 1 319 ? -24.859 16.891 1.771 1 84.75 319 ALA A O 1
ATOM 2252 N N . GLY A 1 320 ? -24.531 14.875 2.744 1 86.38 320 GLY A N 1
ATOM 2253 C CA . GLY A 1 320 ? -24.391 14.203 1.463 1 86.38 320 GLY A CA 1
ATOM 2254 C C . GLY A 1 320 ? -22.938 13.883 1.112 1 86.38 320 GLY A C 1
ATOM 2255 O O . GLY A 1 320 ? -22.672 13.312 0.054 1 86.38 320 GLY A O 1
ATOM 2256 N N . LEU A 1 321 ? -22.031 14.242 1.965 1 89.19 321 LEU A N 1
ATOM 2257 C CA . LEU A 1 321 ? -20.641 13.852 1.722 1 89.19 321 LEU A CA 1
ATOM 2258 C C . LEU A 1 321 ? -20.453 12.367 2.027 1 89.19 321 LEU A C 1
ATOM 2260 O O . LEU A 1 321 ? -20.781 11.906 3.121 1 89.19 321 LEU A O 1
ATOM 2264 N N . PRO A 1 322 ? -19.891 11.664 1.083 1 88.31 322 PRO A N 1
ATOM 2265 C CA . PRO A 1 322 ? -19.719 10.227 1.295 1 88.31 322 PRO A CA 1
ATOM 2266 C C . PRO A 1 322 ? -18.766 9.914 2.447 1 88.31 322 PRO A C 1
ATOM 2268 O O . PRO A 1 322 ? -17.766 10.602 2.629 1 88.31 322 PRO A O 1
ATOM 2271 N N . ASP A 1 323 ? -19.078 8.891 3.221 1 83.81 323 ASP A N 1
ATOM 2272 C CA . ASP A 1 323 ? -18.203 8.328 4.242 1 83.81 323 ASP A CA 1
ATOM 2273 C C . ASP A 1 323 ? -17.281 7.258 3.652 1 83.81 323 ASP A C 1
ATOM 2275 O O . ASP A 1 323 ? -17.75 6.184 3.264 1 83.81 323 ASP A O 1
ATOM 2279 N N . LEU A 1 324 ? -16.016 7.48 3.695 1 85.38 324 LEU A N 1
ATOM 2280 C CA . LEU A 1 324 ? -15.086 6.582 3.029 1 85.38 324 LEU A CA 1
ATOM 2281 C C . LEU A 1 324 ? -14.18 5.887 4.043 1 85.38 324 LEU A C 1
ATOM 2283 O O . LEU A 1 324 ? -13.484 4.93 3.703 1 85.38 324 LEU A O 1
ATOM 2287 N N . LEU A 1 325 ? -14.188 6.246 5.254 1 82.38 325 LEU A N 1
ATOM 2288 C CA . LEU A 1 325 ? -13.258 5.766 6.27 1 82.38 325 LEU A CA 1
ATOM 2289 C C . LEU A 1 325 ? -13.547 4.312 6.625 1 82.38 325 LEU A C 1
ATOM 2291 O O . LEU A 1 325 ? -12.641 3.572 7.016 1 82.38 325 LEU A O 1
ATOM 2295 N N . GLY A 1 326 ? -14.766 3.885 6.395 1 88.56 326 GLY A N 1
ATOM 2296 C CA . GLY A 1 326 ? -15.172 2.537 6.746 1 88.56 326 GLY A CA 1
ATOM 2297 C C . GLY A 1 326 ? -14.883 1.52 5.66 1 88.56 326 GLY A C 1
ATOM 2298 O O . GLY A 1 326 ? -15.258 0.352 5.777 1 88.56 326 GLY A O 1
ATOM 2299 N N . ARG A 1 327 ? -14.117 1.896 4.645 1 92.31 327 ARG A N 1
ATOM 2300 C CA . ARG A 1 327 ? -13.875 1.016 3.506 1 92.31 327 ARG A CA 1
ATOM 2301 C C . ARG A 1 327 ? -12.539 0.289 3.645 1 92.31 327 ARG A C 1
ATOM 2303 O O . ARG A 1 327 ? -12.18 -0.527 2.793 1 92.31 327 ARG A O 1
ATOM 2310 N N . SER A 1 328 ? -11.789 0.566 4.699 1 94.12 328 SER A N 1
ATOM 2311 C CA . SER A 1 328 ? -10.461 -0.012 4.887 1 94.12 328 SER A CA 1
ATOM 2312 C C . SER A 1 328 ? -9.984 0.147 6.328 1 94.12 328 SER A C 1
ATOM 2314 O O . SER A 1 328 ? -10.391 1.085 7.02 1 94.12 328 SER A O 1
ATOM 2316 N N . PRO A 1 329 ? -9.148 -0.771 6.805 1 93 329 PRO A N 1
ATOM 2317 C CA . PRO A 1 329 ? -8.477 -0.508 8.078 1 93 329 PRO A CA 1
ATOM 2318 C C . PRO A 1 329 ? -7.41 0.581 7.973 1 93 329 PRO A C 1
ATOM 2320 O O . PRO A 1 329 ? -6.906 1.056 8.992 1 93 329 PRO A O 1
ATOM 2323 N N . ARG A 1 330 ? -7.039 0.979 6.809 1 94 330 ARG A N 1
ATOM 2324 C CA . ARG A 1 330 ? -6.09 2.064 6.586 1 94 330 ARG A CA 1
ATOM 2325 C C . ARG A 1 330 ? -6.805 3.41 6.516 1 94 330 ARG A C 1
ATOM 2327 O O . ARG A 1 330 ? -8.016 3.467 6.312 1 94 330 ARG A O 1
ATOM 2334 N N . THR A 1 331 ? -6.035 4.473 6.754 1 94.31 331 THR A N 1
ATOM 2335 C CA . THR A 1 331 ? -6.594 5.816 6.629 1 94.31 331 THR A CA 1
ATOM 2336 C C . THR A 1 331 ? -6.25 6.414 5.266 1 94.31 331 THR A C 1
ATOM 2338 O O . THR A 1 331 ? -6.984 6.223 4.297 1 94.31 331 THR A O 1
ATOM 2341 N N . SER A 1 332 ? -5.016 6.938 5.133 1 94.88 332 SER A N 1
ATOM 2342 C CA . SER A 1 332 ? -4.602 7.41 3.814 1 94.88 332 SER A CA 1
ATOM 2343 C C . SER A 1 332 ? -4.352 6.246 2.861 1 94.88 332 SER A C 1
ATOM 2345 O O . SER A 1 332 ? -3.58 5.336 3.174 1 94.88 332 SER A O 1
ATOM 2347 N N . ARG A 1 333 ? -5.027 6.27 1.737 1 95.69 333 ARG A N 1
ATOM 2348 C CA . ARG A 1 333 ? -4.883 5.223 0.73 1 95.69 333 ARG A CA 1
ATOM 2349 C C . ARG A 1 333 ? -4.832 5.82 -0.673 1 95.69 333 ARG A C 1
ATOM 2351 O O . ARG A 1 333 ? -5.613 6.711 -1.005 1 95.69 333 ARG A O 1
ATOM 2358 N N . ARG A 1 334 ? -3.934 5.355 -1.411 1 95.38 334 ARG A N 1
ATOM 2359 C CA . ARG A 1 334 ? -3.84 5.793 -2.801 1 95.38 334 ARG A CA 1
ATOM 2360 C C . ARG A 1 334 ? -4.867 5.078 -3.672 1 95.38 334 ARG A C 1
ATOM 2362 O O . ARG A 1 334 ? -5.332 3.988 -3.326 1 95.38 334 ARG A O 1
ATOM 2369 N N . PRO A 1 335 ? -5.289 5.652 -4.801 1 97.19 335 PRO A N 1
ATOM 2370 C CA . PRO A 1 335 ? -6.285 5.035 -5.676 1 97.19 335 PRO A CA 1
ATOM 2371 C C . PRO A 1 335 ? -5.691 3.965 -6.59 1 97.19 335 PRO A C 1
ATOM 2373 O O . PRO A 1 335 ? -5.754 4.086 -7.816 1 97.19 335 PRO A O 1
ATOM 2376 N N . ASP A 1 336 ? -5.309 2.902 -6.043 1 96.94 336 ASP A N 1
ATOM 2377 C CA . ASP A 1 336 ? -4.754 1.796 -6.816 1 96.94 336 ASP A CA 1
ATOM 2378 C C . ASP A 1 336 ? -5.785 1.225 -7.781 1 96.94 336 ASP A C 1
ATOM 2380 O O . ASP A 1 336 ? -5.438 0.497 -8.711 1 96.94 336 ASP A O 1
ATOM 2384 N N . VAL A 1 337 ? -7 1.623 -7.648 1 97.38 337 VAL A N 1
ATOM 2385 C CA . VAL A 1 337 ? -8.078 1.133 -8.508 1 97.38 337 VAL A CA 1
ATOM 2386 C C . VAL A 1 337 ? -7.941 1.738 -9.898 1 97.38 337 VAL A C 1
ATOM 2388 O O . VAL A 1 337 ? -8.477 1.196 -10.875 1 97.38 337 VAL A O 1
ATOM 2391 N N . LEU A 1 338 ? -7.254 2.9 -10.031 1 98.75 338 LEU A N 1
ATOM 2392 C CA . LEU A 1 338 ? -7.152 3.561 -11.328 1 98.75 338 LEU A CA 1
ATOM 2393 C C . LEU A 1 338 ? -6.488 2.645 -12.352 1 98.75 338 LEU A C 1
ATOM 2395 O O . LEU A 1 338 ? -7.008 2.455 -13.453 1 98.75 338 LEU A O 1
ATOM 2399 N N . LYS A 1 339 ? -5.332 2.1 -12.023 1 98.81 339 LYS A N 1
ATOM 2400 C CA . LYS A 1 339 ? -4.637 1.222 -12.961 1 98.81 339 LYS A CA 1
ATOM 2401 C C . LYS A 1 339 ? -5.469 -0.02 -13.273 1 98.81 339 LYS A C 1
ATOM 2403 O O . LYS A 1 339 ? -5.477 -0.503 -14.406 1 98.81 339 LYS A O 1
ATOM 2408 N N . THR A 1 340 ? -6.18 -0.529 -12.312 1 98.69 340 THR A N 1
ATOM 2409 C CA . THR A 1 340 ? -7.066 -1.666 -12.516 1 98.69 340 THR A CA 1
ATOM 2410 C C . THR A 1 340 ? -8.188 -1.304 -13.492 1 98.69 340 THR A C 1
ATOM 2412 O O . THR A 1 340 ? -8.461 -2.047 -14.438 1 98.69 340 THR A O 1
ATOM 2415 N N . ALA A 1 341 ? -8.812 -0.138 -13.234 1 98.88 341 ALA A N 1
ATOM 2416 C CA . ALA A 1 341 ? -9.891 0.328 -14.102 1 98.88 341 ALA A CA 1
ATOM 2417 C C . ALA A 1 341 ? -9.406 0.469 -15.547 1 98.88 341 ALA A C 1
ATOM 2419 O O . ALA A 1 341 ? -10.086 0.038 -16.484 1 98.88 341 ALA A O 1
ATOM 2420 N N . VAL A 1 342 ? -8.281 1.042 -15.719 1 98.88 342 VAL A N 1
ATOM 2421 C CA . VAL A 1 342 ? -7.711 1.267 -17.047 1 98.88 342 VAL A CA 1
ATOM 2422 C C . VAL A 1 342 ? -7.461 -0.073 -17.734 1 98.88 342 VAL A C 1
ATOM 2424 O O . VAL A 1 342 ? -7.762 -0.234 -18.922 1 98.88 342 VAL A O 1
ATOM 2427 N N . THR A 1 343 ? -6.938 -1.037 -17.047 1 98.75 343 THR A N 1
ATOM 2428 C CA . THR A 1 343 ? -6.664 -2.359 -17.594 1 98.75 343 THR A CA 1
ATOM 2429 C C . THR A 1 343 ? -7.961 -3.059 -18 1 98.75 343 THR A C 1
ATOM 2431 O O . THR A 1 343 ? -8.086 -3.57 -19.109 1 98.75 343 THR A O 1
ATOM 2434 N N . LEU A 1 344 ? -8.93 -3.066 -17.031 1 98.69 344 LEU A N 1
ATOM 2435 C CA . LEU A 1 344 ? -10.211 -3.717 -17.281 1 98.69 344 LEU A CA 1
ATOM 2436 C C . LEU A 1 344 ? -10.883 -3.133 -18.531 1 98.69 344 LEU A C 1
ATOM 2438 O O . LEU A 1 344 ? -11.398 -3.873 -19.359 1 98.69 344 LEU A O 1
ATOM 2442 N N . LYS A 1 345 ? -10.797 -1.861 -18.688 1 98.56 345 LYS A N 1
ATOM 2443 C CA . LYS A 1 345 ? -11.477 -1.186 -19.781 1 98.56 345 LYS A CA 1
ATOM 2444 C C . LYS A 1 345 ? -10.695 -1.321 -21.078 1 98.56 345 LYS A C 1
ATOM 2446 O O . LYS A 1 345 ? -11.281 -1.434 -22.156 1 98.56 345 LYS A O 1
ATOM 2451 N N . THR A 1 346 ? -9.391 -1.272 -21.016 1 98.44 346 THR A N 1
ATOM 2452 C CA . THR A 1 346 ? -8.547 -1.348 -22.203 1 98.44 346 THR A CA 1
ATOM 2453 C C . THR A 1 346 ? -8.617 -2.74 -22.828 1 98.44 346 THR A C 1
ATOM 2455 O O . THR A 1 346 ? -8.688 -2.875 -24.047 1 98.44 346 THR A O 1
ATOM 2458 N N . LEU A 1 347 ? -8.594 -3.781 -21.969 1 98.12 347 LEU A N 1
ATOM 2459 C CA . LEU A 1 347 ? -8.492 -5.145 -22.469 1 98.12 347 LEU A CA 1
ATOM 2460 C C . LEU A 1 347 ? -9.875 -5.777 -22.609 1 98.12 347 LEU A C 1
ATOM 2462 O O . LEU A 1 347 ? -10.102 -6.609 -23.484 1 98.12 347 LEU A O 1
ATOM 2466 N N . GLY A 1 348 ? -10.805 -5.332 -21.688 1 97.62 348 GLY A N 1
ATOM 2467 C CA . GLY A 1 348 ? -12.078 -6.027 -21.578 1 97.62 348 GLY A CA 1
ATOM 2468 C C . GLY A 1 348 ? -11.938 -7.469 -21.141 1 97.62 348 GLY A C 1
ATOM 2469 O O . GLY A 1 348 ? -10.828 -7.945 -20.891 1 97.62 348 GLY A O 1
ATOM 2470 N N . ARG A 1 349 ? -13.094 -8.117 -21.031 1 97.31 349 ARG A N 1
ATOM 2471 C CA . ARG A 1 349 ? -13.117 -9.516 -20.625 1 97.31 349 ARG A CA 1
ATOM 2472 C C . ARG A 1 349 ? -12.367 -10.391 -21.609 1 97.31 349 ARG A C 1
ATOM 2474 O O . ARG A 1 349 ? -11.617 -11.281 -21.219 1 97.31 349 ARG A O 1
ATOM 2481 N N . ALA A 1 350 ? -12.523 -10.125 -22.844 1 97.5 350 ALA A N 1
ATOM 2482 C CA . ALA A 1 350 ? -11.891 -10.93 -23.875 1 97.5 350 ALA A CA 1
ATOM 2483 C C . ALA A 1 350 ? -10.375 -10.828 -23.797 1 97.5 350 ALA A C 1
ATOM 2485 O O . ALA A 1 350 ? -9.672 -11.844 -23.906 1 97.5 350 ALA A O 1
ATOM 2486 N N . GLY A 1 351 ? -9.891 -9.602 -23.688 1 98 351 GLY A N 1
ATOM 2487 C CA . GLY A 1 351 ? -8.453 -9.406 -23.609 1 98 351 GLY A CA 1
ATOM 2488 C C . GLY A 1 351 ? -7.832 -10.031 -22.375 1 98 351 GLY A C 1
ATOM 2489 O O . GLY A 1 351 ? -6.773 -10.656 -22.453 1 98 351 GLY A O 1
ATOM 2490 N N . LEU A 1 352 ? -8.461 -9.898 -21.266 1 98.19 352 LEU A N 1
ATOM 2491 C CA . LEU A 1 352 ? -7.969 -10.5 -20.031 1 98.19 352 LEU A CA 1
ATOM 2492 C C . LEU A 1 352 ? -8.031 -12.023 -20.109 1 98.19 352 LEU A C 1
ATOM 2494 O O . LEU A 1 352 ? -7.098 -12.711 -19.688 1 98.19 352 LEU A O 1
ATOM 2498 N N . GLY A 1 353 ? -9.156 -12.508 -20.625 1 98.19 353 GLY A N 1
ATOM 2499 C CA . GLY A 1 353 ? -9.305 -13.945 -20.797 1 98.19 353 GLY A CA 1
ATOM 2500 C C . GLY A 1 353 ? -8.227 -14.547 -21.688 1 98.19 353 GLY A C 1
ATOM 2501 O O . GLY A 1 353 ? -7.723 -15.633 -21.406 1 98.19 353 GLY A O 1
ATOM 2502 N N . ALA A 1 354 ? -7.84 -13.836 -22.688 1 98.38 354 ALA A N 1
ATOM 2503 C CA . ALA A 1 354 ? -6.801 -14.297 -23.609 1 98.38 354 ALA A CA 1
ATOM 2504 C C . ALA A 1 354 ? -5.453 -14.422 -22.891 1 98.38 354 ALA A C 1
ATOM 2506 O O . ALA A 1 354 ? -4.676 -15.336 -23.172 1 98.38 354 ALA A O 1
ATOM 2507 N N . LEU A 1 355 ? -5.176 -13.492 -22.047 1 98.56 355 LEU A N 1
ATOM 2508 C CA . LEU A 1 355 ? -3.939 -13.562 -21.266 1 98.56 355 LEU A CA 1
ATOM 2509 C C . LEU A 1 355 ? -3.938 -14.781 -20.359 1 98.56 355 LEU A C 1
ATOM 2511 O O . LEU A 1 355 ? -2.934 -15.492 -20.266 1 98.56 355 LEU A O 1
ATOM 2515 N N . VAL A 1 356 ? -5.047 -15.031 -19.719 1 98.62 356 VAL A N 1
ATOM 2516 C CA . VAL A 1 356 ? -5.191 -16.172 -18.828 1 98.62 356 VAL A CA 1
ATOM 2517 C C . VAL A 1 356 ? -5.008 -17.469 -19.625 1 98.62 356 VAL A C 1
ATOM 2519 O O . VAL A 1 356 ? -4.254 -18.359 -19.219 1 98.62 356 VAL A O 1
ATOM 2522 N N . ASP A 1 357 ? -5.672 -17.531 -20.75 1 98.5 357 ASP A N 1
ATOM 2523 C CA . ASP A 1 357 ? -5.562 -18.719 -21.609 1 98.5 357 ASP A CA 1
ATOM 2524 C C . ASP A 1 357 ? -4.113 -18.953 -22.031 1 98.5 357 ASP A C 1
ATOM 2526 O O . ASP A 1 357 ? -3.648 -20.094 -22.062 1 98.5 357 ASP A O 1
ATOM 2530 N N . ALA A 1 358 ? -3.457 -17.891 -22.328 1 98.25 358 ALA A N 1
ATOM 2531 C CA . ALA A 1 358 ? -2.086 -18 -22.812 1 98.25 358 ALA A CA 1
ATOM 2532 C C . ALA A 1 358 ? -1.166 -18.594 -21.75 1 98.25 358 ALA A C 1
ATOM 2534 O O . ALA A 1 358 ? -0.375 -19.5 -22.047 1 98.25 358 ALA A O 1
ATOM 2535 N N . VAL A 1 359 ? -1.23 -18.141 -20.547 1 98.44 359 VAL A N 1
ATOM 2536 C CA . VAL A 1 359 ? -0.275 -18.594 -19.547 1 98.44 359 VAL A CA 1
ATOM 2537 C C . VAL A 1 359 ? -0.632 -20 -19.078 1 98.44 359 VAL A C 1
ATOM 2539 O O . VAL A 1 359 ? 0.252 -20.797 -18.766 1 98.44 359 VAL A O 1
ATOM 2542 N N . CYS A 1 360 ? -1.908 -20.359 -19.062 1 98.69 360 CYS A N 1
ATOM 2543 C CA . CYS A 1 360 ? -2.301 -21.734 -18.766 1 98.69 360 CYS A CA 1
ATOM 2544 C C . CYS A 1 360 ? -1.797 -22.688 -19.844 1 98.69 360 CYS A C 1
ATOM 2546 O O . CYS A 1 360 ? -1.339 -23.781 -19.547 1 98.69 360 CYS A O 1
ATOM 2548 N N . SER A 1 361 ? -1.891 -22.234 -21.062 1 98.44 361 SER A N 1
ATOM 2549 C CA . SER A 1 361 ? -1.383 -23.047 -22.156 1 98.44 361 SER A CA 1
ATOM 2550 C C . SER A 1 361 ? 0.128 -23.219 -22.062 1 98.44 361 SER A C 1
ATOM 2552 O O . SER A 1 361 ? 0.648 -24.312 -22.328 1 98.44 361 SER A O 1
ATOM 2554 N N . LEU A 1 362 ? 0.826 -22.172 -21.703 1 98.38 362 LEU A N 1
ATOM 2555 C CA . LEU A 1 362 ? 2.273 -22.234 -21.531 1 98.38 362 LEU A CA 1
ATOM 2556 C C . LEU A 1 362 ? 2.646 -23.266 -20.484 1 98.38 362 LEU A C 1
ATOM 2558 O O . LEU A 1 362 ? 3.613 -24.016 -20.641 1 98.38 362 LEU A O 1
ATOM 2562 N N . ALA A 1 363 ? 1.918 -23.281 -19.422 1 98.69 363 ALA A N 1
ATOM 2563 C CA . ALA A 1 363 ? 2.18 -24.25 -18.359 1 98.69 363 ALA A CA 1
ATOM 2564 C C . ALA A 1 363 ? 1.998 -25.688 -18.844 1 98.69 363 ALA A C 1
ATOM 2566 O O . ALA A 1 363 ? 2.803 -26.562 -18.531 1 98.69 363 ALA A O 1
ATOM 2567 N N . ARG A 1 364 ? 0.973 -25.922 -19.594 1 98.5 364 ARG A N 1
ATOM 2568 C CA . ARG A 1 364 ? 0.732 -27.25 -20.156 1 98.5 364 ARG A CA 1
ATOM 2569 C C . ARG A 1 364 ? 1.853 -27.641 -21.109 1 98.5 364 ARG A C 1
ATOM 2571 O O . ARG A 1 364 ? 2.316 -28.781 -21.094 1 98.5 364 ARG A O 1
ATOM 2578 N N . GLU A 1 365 ? 2.232 -26.719 -21.906 1 98.44 365 GLU A N 1
ATOM 2579 C CA . GLU A 1 365 ? 3.318 -26.969 -22.859 1 98.44 365 GLU A CA 1
ATOM 2580 C C . GLU A 1 365 ? 4.609 -27.328 -22.125 1 98.44 365 GLU A C 1
ATOM 2582 O O . GLU A 1 365 ? 5.324 -28.25 -22.516 1 98.44 365 GLU A O 1
ATOM 2587 N N . PHE A 1 366 ? 4.93 -26.562 -21.172 1 98.81 366 PHE A N 1
ATOM 2588 C CA . PHE A 1 366 ? 6.133 -26.844 -20.391 1 98.81 366 PHE A CA 1
ATOM 2589 C C . PHE A 1 366 ? 6.039 -28.203 -19.719 1 98.81 366 PHE A C 1
ATOM 2591 O O . PHE A 1 366 ? 7.012 -28.969 -19.719 1 98.81 366 PHE A O 1
ATOM 2598 N N . ALA A 1 367 ? 4.891 -28.5 -19.094 1 98.81 367 ALA A N 1
ATOM 2599 C CA . ALA A 1 367 ? 4.676 -29.797 -18.484 1 98.81 367 ALA A CA 1
ATOM 2600 C C . ALA A 1 367 ? 4.891 -30.922 -19.484 1 98.81 367 ALA A C 1
ATOM 2602 O O . ALA A 1 367 ? 5.488 -31.953 -19.156 1 98.81 367 ALA A O 1
ATOM 2603 N N . ASP A 1 368 ? 4.391 -30.75 -20.656 1 98.5 368 ASP A N 1
ATOM 2604 C CA . ASP A 1 368 ? 4.578 -31.734 -21.703 1 98.5 368 ASP A CA 1
ATOM 2605 C C . ASP A 1 368 ? 6.059 -31.938 -22.031 1 98.5 368 ASP A C 1
ATOM 2607 O O . ASP A 1 368 ? 6.516 -33.062 -22.203 1 98.5 368 ASP A O 1
ATOM 2611 N N . LEU A 1 369 ? 6.781 -30.859 -22.109 1 98.12 369 LEU A N 1
ATOM 2612 C CA . LEU A 1 369 ? 8.219 -30.922 -22.359 1 98.12 369 LEU A CA 1
ATOM 2613 C C . LEU A 1 369 ? 8.922 -31.688 -21.25 1 98.12 369 LEU A C 1
ATOM 2615 O O . LEU A 1 369 ? 9.797 -32.531 -21.531 1 98.12 369 LEU A O 1
ATOM 2619 N N . VAL A 1 370 ? 8.578 -31.406 -20.062 1 98.56 370 VAL A N 1
ATOM 2620 C CA . VAL A 1 370 ? 9.18 -32.094 -18.906 1 98.56 370 VAL A CA 1
ATOM 2621 C C . VAL A 1 370 ? 8.859 -33.562 -18.953 1 98.56 370 VAL A C 1
ATOM 2623 O O . VAL A 1 370 ? 9.742 -34.406 -18.75 1 98.56 370 VAL A O 1
ATOM 2626 N N . GLU A 1 371 ? 7.609 -33.875 -19.172 1 97.94 371 GLU A N 1
ATOM 2627 C CA . GLU A 1 371 ? 7.125 -35.25 -19.141 1 97.94 371 GLU A CA 1
ATOM 2628 C C . GLU A 1 371 ? 7.797 -36.094 -20.219 1 97.94 371 GLU A C 1
ATOM 2630 O O . GLU A 1 371 ? 8.055 -37.281 -20 1 97.94 371 GLU A O 1
ATOM 2635 N N . THR A 1 372 ? 8.125 -35.531 -21.266 1 97.12 372 THR A N 1
ATOM 2636 C CA . THR A 1 372 ? 8.672 -36.312 -22.391 1 97.12 372 THR A CA 1
ATOM 2637 C C . THR A 1 372 ? 10.195 -36.344 -22.328 1 97.12 372 THR A C 1
ATOM 2639 O O . THR A 1 372 ? 10.836 -37.031 -23.094 1 97.12 372 THR A O 1
ATOM 2642 N N . HIS A 1 373 ? 10.773 -35.562 -21.5 1 96.19 373 HIS A N 1
ATOM 2643 C CA . HIS A 1 373 ? 12.227 -35.531 -21.359 1 96.19 373 HIS A CA 1
ATOM 2644 C C . HIS A 1 373 ? 12.719 -36.562 -20.359 1 96.19 373 HIS A C 1
ATOM 2646 O O . HIS A 1 373 ? 12.312 -36.531 -19.188 1 96.19 373 HIS A O 1
ATOM 2652 N N . PRO A 1 374 ? 13.609 -37.406 -20.719 1 95.5 374 PRO A N 1
ATOM 2653 C CA . PRO A 1 374 ? 14.023 -38.5 -19.828 1 95.5 374 PRO A CA 1
ATOM 2654 C C . PRO A 1 374 ? 14.812 -38 -18.625 1 95.5 374 PRO A C 1
ATOM 2656 O O . PRO A 1 374 ? 14.883 -38.719 -17.609 1 95.5 374 PRO A O 1
ATOM 2659 N N . GLY A 1 375 ? 15.328 -36.875 -18.688 1 96.5 375 GLY A N 1
ATOM 2660 C CA . GLY A 1 375 ? 16.156 -36.344 -17.625 1 96.5 375 GLY A CA 1
ATOM 2661 C C . GLY A 1 375 ? 15.359 -35.656 -16.531 1 96.5 375 GLY A C 1
ATOM 2662 O O . GLY A 1 375 ? 15.922 -35.219 -15.523 1 96.5 375 GLY A O 1
ATOM 2663 N N . PHE A 1 376 ? 14.055 -35.594 -16.703 1 98.31 376 PHE A N 1
ATOM 2664 C CA . PHE A 1 376 ? 13.25 -34.844 -15.734 1 98.31 376 PHE A CA 1
ATOM 2665 C C . PHE A 1 376 ? 12.023 -35.656 -15.32 1 98.31 376 PHE A C 1
ATOM 2667 O O . PHE A 1 376 ? 11.641 -36.594 -16 1 98.31 376 PHE A O 1
ATOM 2674 N N . GLU A 1 377 ? 11.516 -35.312 -14.195 1 98 377 GLU A N 1
ATOM 2675 C CA . GLU A 1 377 ? 10.273 -35.812 -13.641 1 98 377 GLU A CA 1
ATOM 2676 C C . GLU A 1 377 ? 9.242 -34.719 -13.445 1 98 377 GLU A C 1
ATOM 2678 O O . GLU A 1 377 ? 9.57 -33.656 -12.938 1 98 377 GLU A O 1
ATOM 2683 N N . LEU A 1 378 ? 8.086 -34.969 -13.898 1 98.62 378 LEU A N 1
ATOM 2684 C CA . LEU A 1 378 ? 6.945 -34.062 -13.672 1 98.62 378 LEU A CA 1
ATOM 2685 C C . LEU A 1 378 ? 6.148 -34.531 -12.453 1 98.62 378 LEU A C 1
ATOM 2687 O O . LEU A 1 378 ? 5.875 -35.719 -12.273 1 98.62 378 LEU A O 1
ATOM 2691 N N . HIS A 1 379 ? 5.852 -33.562 -11.555 1 98.06 379 HIS A N 1
ATOM 2692 C CA . HIS A 1 379 ? 5.066 -33.938 -10.383 1 98.06 379 HIS A CA 1
ATOM 2693 C C . HIS A 1 379 ? 3.631 -34.281 -10.766 1 98.06 379 HIS A C 1
ATOM 2695 O O . HIS A 1 379 ? 3.145 -35.375 -10.43 1 98.06 379 HIS A O 1
ATOM 2701 N N . ALA A 1 380 ? 2.893 -33.406 -11.453 1 97.81 380 ALA A N 1
ATOM 2702 C CA . ALA A 1 380 ? 1.513 -33.562 -11.898 1 97.81 380 ALA A CA 1
ATOM 2703 C C . ALA A 1 380 ? 1.187 -32.594 -13.031 1 97.81 380 ALA A C 1
ATOM 2705 O O . ALA A 1 380 ? 1.892 -31.594 -13.227 1 97.81 380 ALA A O 1
ATOM 2706 N N . PRO A 1 381 ? 0.126 -32.906 -13.805 1 97.81 381 PRO A N 1
ATOM 2707 C CA . PRO A 1 381 ? -0.339 -31.891 -14.758 1 97.81 381 PRO A CA 1
ATOM 2708 C C . PRO A 1 381 ? -0.749 -30.578 -14.086 1 97.81 381 PRO A C 1
ATOM 2710 O O . PRO A 1 381 ? -1.343 -30.594 -13 1 97.81 381 PRO A O 1
ATOM 2713 N N . PRO A 1 382 ? -0.417 -29.469 -14.688 1 98.44 382 PRO A N 1
ATOM 2714 C CA . PRO A 1 382 ? -0.722 -28.188 -14.047 1 98.44 382 PRO A CA 1
ATOM 2715 C C . PRO A 1 382 ? -2.219 -27.891 -14.008 1 98.44 382 PRO A C 1
ATOM 2717 O O . PRO A 1 382 ? -2.945 -28.219 -14.945 1 98.44 382 PRO A O 1
ATOM 2720 N N . THR A 1 383 ? -2.68 -27.25 -12.938 1 98.06 383 THR A N 1
ATOM 2721 C CA . THR A 1 383 ? -4.066 -26.828 -12.766 1 98.06 383 THR A CA 1
ATOM 2722 C C . THR A 1 383 ? -4.273 -25.422 -13.305 1 98.06 383 THR A C 1
ATOM 2724 O O . THR A 1 383 ? -5.305 -25.125 -13.914 1 98.06 383 THR A O 1
ATOM 2727 N N . ILE A 1 384 ? -3.324 -24.531 -13.047 1 98.38 384 ILE A N 1
ATOM 2728 C CA . ILE A 1 384 ? -3.344 -23.156 -13.531 1 98.38 384 ILE A CA 1
ATOM 2729 C C . ILE A 1 384 ? -2.092 -22.891 -14.367 1 98.38 384 ILE A C 1
ATOM 2731 O O . ILE A 1 384 ? -1.964 -23.406 -15.484 1 98.38 384 ILE A O 1
ATOM 2735 N N . SER A 1 385 ? -1.061 -22.141 -13.719 1 98.62 385 SER A N 1
ATOM 2736 C CA . SER A 1 385 ? 0.106 -21.781 -14.523 1 98.62 385 SER A CA 1
ATOM 2737 C C . SER A 1 385 ? 1.401 -22.141 -13.805 1 98.62 385 SER A C 1
ATOM 2739 O O . SER A 1 385 ? 2.449 -21.547 -14.062 1 98.62 385 SER A O 1
ATOM 2741 N N . THR A 1 386 ? 1.338 -23.141 -12.859 1 98.44 386 THR A N 1
ATOM 2742 C CA . THR A 1 386 ? 2.496 -23.578 -12.094 1 98.44 386 THR A CA 1
ATOM 2743 C C . THR A 1 386 ? 2.852 -25.031 -12.445 1 98.44 386 THR A C 1
ATOM 2745 O O . THR A 1 386 ? 1.97 -25.875 -12.531 1 98.44 386 THR A O 1
ATOM 2748 N N . VAL A 1 387 ? 4.133 -25.312 -12.664 1 98.75 387 VAL A N 1
ATOM 2749 C CA . VAL A 1 387 ? 4.629 -26.641 -12.984 1 98.75 387 VAL A CA 1
ATOM 2750 C C . VAL A 1 387 ? 5.727 -27.031 -12 1 98.75 387 VAL A C 1
ATOM 2752 O O . VAL A 1 387 ? 6.715 -26.312 -11.836 1 98.75 387 VAL A O 1
ATOM 2755 N N . LEU A 1 388 ? 5.527 -28.125 -11.32 1 98.62 388 LEU A N 1
ATOM 2756 C CA . LEU A 1 388 ? 6.555 -28.688 -10.453 1 98.62 388 LEU A CA 1
ATOM 2757 C C . LEU A 1 388 ? 7.316 -29.797 -11.164 1 98.62 388 LEU A C 1
ATOM 2759 O O . LEU A 1 388 ? 6.711 -30.734 -11.688 1 98.62 388 LEU A O 1
ATOM 2763 N N . PHE A 1 389 ? 8.625 -29.672 -11.164 1 98.81 389 PHE A N 1
ATOM 2764 C CA . PHE A 1 389 ? 9.469 -30.641 -11.836 1 98.81 389 PHE A CA 1
ATOM 2765 C C . PHE A 1 389 ? 10.828 -30.75 -11.156 1 98.81 389 PHE A C 1
ATOM 2767 O O . PHE A 1 389 ? 11.172 -29.922 -10.312 1 98.81 389 PHE A O 1
ATOM 2774 N N . ARG A 1 390 ? 11.523 -31.766 -11.43 1 98.25 390 ARG A N 1
ATOM 2775 C CA . ARG A 1 390 ? 12.859 -31.922 -10.867 1 98.25 390 ARG A CA 1
ATOM 2776 C C . ARG A 1 390 ? 13.695 -32.875 -11.711 1 98.25 390 ARG A C 1
ATOM 2778 O O . ARG A 1 390 ? 13.148 -33.688 -12.453 1 98.25 390 ARG A O 1
ATOM 2785 N N . PRO A 1 391 ? 15.016 -32.781 -11.672 1 97.88 391 PRO A N 1
ATOM 2786 C CA . PRO A 1 391 ? 15.844 -33.781 -12.359 1 97.88 391 PRO A CA 1
ATOM 2787 C C . PRO A 1 391 ? 15.586 -35.188 -11.867 1 97.88 391 PRO A C 1
ATOM 2789 O O . PRO A 1 391 ? 15.508 -35.438 -10.656 1 97.88 391 PRO A O 1
ATOM 2792 N N . ALA A 1 392 ? 15.516 -36.062 -12.836 1 96.75 392 ALA A N 1
ATOM 2793 C CA . ALA A 1 392 ? 15.219 -37.469 -12.516 1 96.75 392 ALA A CA 1
ATOM 2794 C C . ALA A 1 392 ? 16.281 -38.062 -11.602 1 96.75 392 ALA A C 1
ATOM 2796 O O . ALA A 1 392 ? 17.484 -37.938 -11.867 1 96.75 392 ALA A O 1
ATOM 2797 N N . GLY A 1 393 ? 15.859 -38.625 -10.484 1 94.75 393 GLY A N 1
ATOM 2798 C CA . GLY A 1 393 ? 16.75 -39.344 -9.594 1 94.75 393 GLY A CA 1
ATOM 2799 C C . GLY A 1 393 ? 17.531 -38.438 -8.664 1 94.75 393 GLY A C 1
ATOM 2800 O O . GLY A 1 393 ? 18.266 -38.906 -7.789 1 94.75 393 GLY A O 1
ATOM 2801 N N . ALA A 1 394 ? 17.375 -37.156 -8.773 1 96.19 394 ALA A N 1
ATOM 2802 C CA . ALA A 1 394 ? 18.156 -36.219 -7.965 1 96.19 394 ALA A CA 1
ATOM 2803 C C . ALA A 1 394 ? 17.609 -36.156 -6.543 1 96.19 394 ALA A C 1
ATOM 2805 O O . ALA A 1 394 ? 16.391 -36.188 -6.332 1 96.19 394 ALA A O 1
ATOM 2806 N N . GLY A 1 395 ? 18.5 -36.062 -5.547 1 96.44 395 GLY A N 1
ATOM 2807 C CA . GLY A 1 395 ? 18.094 -35.781 -4.18 1 96.44 395 GLY A CA 1
ATOM 2808 C C . GLY A 1 395 ? 17.703 -34.312 -3.959 1 96.44 395 GLY A C 1
ATOM 2809 O O . GLY A 1 395 ? 17.938 -33.469 -4.816 1 96.44 395 GLY A O 1
ATOM 2810 N N . ASP A 1 396 ? 17.078 -34.062 -2.861 1 96.88 396 ASP A N 1
ATOM 2811 C CA . ASP A 1 396 ? 16.594 -32.75 -2.541 1 96.88 396 ASP A CA 1
ATOM 2812 C C . ASP A 1 396 ? 17.734 -31.719 -2.512 1 96.88 396 ASP A C 1
ATOM 2814 O O . ASP A 1 396 ? 17.562 -30.594 -2.975 1 96.88 396 ASP A O 1
ATOM 2818 N N . ASP A 1 397 ? 18.875 -32.062 -1.97 1 95.69 397 ASP A N 1
ATOM 2819 C CA . ASP A 1 397 ? 20.016 -31.156 -1.887 1 95.69 397 ASP A CA 1
ATOM 2820 C C . ASP A 1 397 ? 20.484 -30.734 -3.277 1 95.69 397 ASP A C 1
ATOM 2822 O O . ASP A 1 397 ? 20.875 -29.594 -3.488 1 95.69 397 ASP A O 1
ATOM 2826 N N . ALA A 1 398 ? 20.469 -31.703 -4.16 1 96.5 398 ALA A N 1
ATOM 2827 C CA . ALA A 1 398 ? 20.875 -31.406 -5.531 1 96.5 398 ALA A CA 1
ATOM 2828 C C . ALA A 1 398 ? 19.906 -30.438 -6.203 1 96.5 398 ALA A C 1
ATOM 2830 O O . ALA A 1 398 ? 20.312 -29.531 -6.93 1 96.5 398 ALA A O 1
ATOM 2831 N N . VAL A 1 399 ? 18.641 -30.672 -6 1 97.25 399 VAL A N 1
ATOM 2832 C CA . VAL A 1 399 ? 17.609 -29.797 -6.559 1 97.25 399 VAL A CA 1
ATOM 2833 C C . VAL A 1 399 ? 17.797 -28.375 -6.027 1 97.25 399 VAL A C 1
ATOM 2835 O O . VAL A 1 399 ? 17.766 -27.406 -6.797 1 97.25 399 VAL A O 1
ATOM 2838 N N . ALA A 1 400 ? 18.047 -28.266 -4.723 1 96.31 400 ALA A N 1
ATOM 2839 C CA . ALA A 1 400 ? 18.281 -26.969 -4.102 1 96.31 400 ALA A CA 1
ATOM 2840 C C . ALA A 1 400 ? 19.516 -26.297 -4.68 1 96.31 400 ALA A C 1
ATOM 2842 O O . ALA A 1 400 ? 19.531 -25.094 -4.914 1 96.31 400 ALA A O 1
ATOM 2843 N N . ALA A 1 401 ? 20.547 -27.062 -4.875 1 95.62 401 ALA A N 1
ATOM 2844 C CA . ALA A 1 401 ? 21.812 -26.531 -5.391 1 95.62 401 ALA A CA 1
ATOM 2845 C C . ALA A 1 401 ? 21.641 -26 -6.812 1 95.62 401 ALA A C 1
ATOM 2847 O O . ALA A 1 401 ? 22.234 -24.984 -7.176 1 95.62 401 ALA A O 1
ATOM 2848 N N . VAL A 1 402 ? 20.906 -26.75 -7.629 1 96.94 402 VAL A N 1
ATOM 2849 C CA . VAL A 1 402 ? 20.641 -26.312 -9 1 96.94 402 VAL A CA 1
ATOM 2850 C C . VAL A 1 402 ? 19.953 -24.953 -8.984 1 96.94 402 VAL A C 1
ATOM 2852 O O . VAL A 1 402 ? 20.359 -24.031 -9.703 1 96.94 402 VAL A O 1
ATOM 2855 N N . ARG A 1 403 ? 18.938 -24.828 -8.227 1 97.12 403 ARG A N 1
ATOM 2856 C CA . ARG A 1 403 ? 18.172 -23.578 -8.141 1 97.12 403 ARG A CA 1
ATOM 2857 C C . ARG A 1 403 ? 19.078 -22.422 -7.715 1 97.12 403 ARG A C 1
ATOM 2859 O O . ARG A 1 403 ? 19.047 -21.344 -8.32 1 97.12 403 ARG A O 1
ATOM 2866 N N . ARG A 1 404 ? 19.906 -22.594 -6.66 1 95.75 404 ARG A N 1
ATOM 2867 C CA . ARG A 1 404 ? 20.766 -21.547 -6.129 1 95.75 404 ARG A CA 1
ATOM 2868 C C . ARG A 1 404 ? 21.828 -21.141 -7.152 1 95.75 404 ARG A C 1
ATOM 2870 O O . ARG A 1 404 ? 22.188 -19.969 -7.254 1 95.75 404 ARG A O 1
ATOM 2877 N N . ALA A 1 405 ? 22.312 -22.156 -7.855 1 96.19 405 ALA A N 1
ATOM 2878 C CA . ALA A 1 405 ? 23.297 -21.875 -8.883 1 96.19 405 ALA A CA 1
ATOM 2879 C C . ALA A 1 405 ? 22.719 -20.969 -9.977 1 96.19 405 ALA A C 1
ATOM 2881 O O . ALA A 1 405 ? 23.375 -20.031 -10.43 1 96.19 405 ALA A O 1
ATOM 2882 N N . LEU A 1 406 ? 21.531 -21.297 -10.398 1 97.12 406 LEU A N 1
ATOM 2883 C CA . LEU A 1 406 ? 20.859 -20.484 -11.406 1 97.12 406 LEU A CA 1
ATOM 2884 C C . LEU A 1 406 ? 20.641 -19.062 -10.898 1 97.12 406 LEU A C 1
ATOM 2886 O O . LEU A 1 406 ? 20.844 -18.094 -11.648 1 97.12 406 LEU A O 1
ATOM 2890 N N . LEU A 1 407 ? 20.297 -18.875 -9.617 1 95.81 407 LEU A N 1
ATOM 2891 C CA . LEU A 1 407 ? 20.094 -17.562 -9.016 1 95.81 407 LEU A CA 1
ATOM 2892 C C . LEU A 1 407 ? 21.391 -16.781 -8.938 1 95.81 407 LEU A C 1
ATOM 2894 O O . LEU A 1 407 ? 21.453 -15.617 -9.328 1 95.81 407 LEU A O 1
ATOM 2898 N N . THR A 1 408 ? 22.406 -17.406 -8.453 1 95.25 408 THR A N 1
ATOM 2899 C CA . THR A 1 408 ? 23.688 -16.75 -8.211 1 95.25 408 THR A CA 1
ATOM 2900 C C . THR A 1 408 ? 24.312 -16.281 -9.523 1 95.25 408 THR A C 1
ATOM 2902 O O . THR A 1 408 ? 24.953 -15.227 -9.57 1 95.25 408 THR A O 1
ATOM 2905 N N . THR A 1 409 ? 24.078 -17.078 -10.578 1 95.88 409 THR A N 1
ATOM 2906 C CA . THR A 1 409 ? 24.672 -16.734 -11.867 1 95.88 409 THR A CA 1
ATOM 2907 C C . THR A 1 409 ? 23.75 -15.82 -12.664 1 95.88 409 THR A C 1
ATOM 2909 O O . THR A 1 409 ? 24.141 -15.289 -13.711 1 95.88 409 THR A O 1
ATOM 2912 N N . GLY A 1 410 ? 22.5 -15.602 -12.188 1 97.06 410 GLY A N 1
ATOM 2913 C CA . GLY A 1 410 ? 21.531 -14.719 -12.836 1 97.06 410 GLY A CA 1
ATOM 2914 C C . GLY A 1 410 ? 21 -15.281 -14.141 1 97.06 410 GLY A C 1
ATOM 2915 O O . GLY A 1 410 ? 20.594 -14.523 -15.016 1 97.06 410 GLY A O 1
ATOM 2916 N N . ARG A 1 411 ? 20.969 -16.625 -14.312 1 97.12 411 ARG A N 1
ATOM 2917 C CA . ARG A 1 411 ? 20.641 -17.219 -15.602 1 97.12 411 ARG A CA 1
ATOM 2918 C C . ARG A 1 411 ? 19.156 -17.562 -15.672 1 97.12 411 ARG A C 1
ATOM 2920 O O . ARG A 1 411 ? 18.578 -17.594 -16.766 1 97.12 411 ARG A O 1
ATOM 2927 N N . ALA A 1 412 ? 18.609 -17.891 -14.516 1 98.19 412 ALA A N 1
ATOM 2928 C CA . ALA A 1 412 ? 17.172 -18.156 -14.414 1 98.19 412 ALA A CA 1
ATOM 2929 C C . ALA A 1 412 ? 16.672 -18 -12.977 1 98.19 412 ALA A C 1
ATOM 2931 O O . ALA A 1 412 ? 17.469 -18.109 -12.031 1 98.19 412 ALA A O 1
ATOM 2932 N N . VAL A 1 413 ? 15.508 -17.672 -12.867 1 98 413 VAL A N 1
ATOM 2933 C CA . VAL A 1 413 ? 14.859 -17.594 -11.57 1 98 413 VAL A CA 1
ATOM 2934 C C . VAL A 1 413 ? 13.734 -18.625 -11.477 1 98 413 VAL A C 1
ATOM 2936 O O . VAL A 1 413 ? 12.727 -18.516 -12.172 1 98 413 VAL A O 1
ATOM 2939 N N . LEU A 1 414 ? 13.922 -19.625 -10.648 1 97.94 414 LEU A N 1
ATOM 2940 C CA . LEU A 1 414 ? 12.938 -20.672 -10.383 1 97.94 414 LEU A CA 1
ATOM 2941 C C . LEU A 1 414 ? 12.594 -20.719 -8.898 1 97.94 414 LEU A C 1
ATOM 2943 O O . LEU A 1 414 ? 13.438 -20.422 -8.047 1 97.94 414 LEU A O 1
ATOM 2947 N N . GLY A 1 415 ? 11.352 -21.078 -8.664 1 97.25 415 GLY A N 1
ATOM 2948 C CA . GLY A 1 415 ? 10.938 -21.281 -7.277 1 97.25 415 GLY A CA 1
ATOM 2949 C C . GLY A 1 415 ? 11.164 -22.688 -6.777 1 97.25 415 GLY A C 1
ATOM 2950 O O . GLY A 1 415 ? 11.828 -23.484 -7.441 1 97.25 415 GLY A O 1
ATOM 2951 N N . ARG A 1 416 ? 10.711 -22.906 -5.59 1 97.06 416 ARG A N 1
ATOM 2952 C CA . ARG A 1 416 ? 10.773 -24.219 -4.961 1 97.06 416 ARG A CA 1
ATOM 2953 C C . ARG A 1 416 ? 9.484 -24.531 -4.211 1 97.06 416 ARG A C 1
ATOM 2955 O O . ARG A 1 416 ? 8.789 -23.625 -3.754 1 97.06 416 ARG A O 1
ATOM 2962 N N . ALA A 1 417 ? 9.156 -25.734 -4.117 1 96.06 417 ALA A N 1
ATOM 2963 C CA . ALA A 1 417 ? 8 -26.203 -3.363 1 96.06 417 ALA A CA 1
ATOM 2964 C C . ALA A 1 417 ? 8.219 -27.641 -2.883 1 96.06 417 ALA A C 1
ATOM 2966 O O . ALA A 1 417 ? 8.977 -28.391 -3.488 1 96.06 417 ALA A O 1
ATOM 2967 N N . ARG A 1 418 ? 7.621 -27.953 -1.82 1 94.31 418 ARG A N 1
ATOM 2968 C CA . ARG A 1 418 ? 7.633 -29.328 -1.335 1 94.31 418 ARG A CA 1
ATOM 2969 C C . ARG A 1 418 ? 6.309 -30.031 -1.626 1 94.31 418 ARG A C 1
ATOM 2971 O O . ARG A 1 418 ? 5.238 -29.453 -1.431 1 94.31 418 ARG A O 1
ATOM 2978 N N . ALA A 1 419 ? 6.355 -31.156 -2.137 1 94 419 ALA A N 1
ATOM 2979 C CA . ALA A 1 419 ? 5.219 -32.031 -2.424 1 94 419 ALA A CA 1
ATOM 2980 C C . ALA A 1 419 ? 5.621 -33.5 -2.348 1 94 419 ALA A C 1
ATOM 2982 O O . ALA A 1 419 ? 6.711 -33.875 -2.781 1 94 419 ALA A O 1
ATOM 2983 N N . ASP A 1 420 ? 4.805 -34.312 -1.681 1 93.38 420 ASP A N 1
ATOM 2984 C CA . ASP A 1 420 ? 5.027 -35.75 -1.548 1 93.38 420 ASP A CA 1
ATOM 2985 C C . ASP A 1 420 ? 6.379 -36.031 -0.899 1 93.38 420 ASP A C 1
ATOM 2987 O O . ASP A 1 420 ? 7.117 -36.906 -1.353 1 93.38 420 ASP A O 1
ATOM 2991 N N . GLY A 1 421 ? 6.734 -35.219 -0.003 1 92.56 421 GLY A N 1
ATOM 2992 C CA . GLY A 1 421 ? 7.926 -35.438 0.804 1 92.56 421 GLY A CA 1
ATOM 2993 C C . GLY A 1 421 ? 9.211 -35.094 0.078 1 92.56 421 GLY A C 1
ATOM 2994 O O . GLY A 1 421 ? 10.305 -35.375 0.569 1 92.56 421 GLY A O 1
ATOM 2995 N N . ARG A 1 422 ? 9.094 -34.469 -1.064 1 95.88 422 ARG A N 1
ATOM 2996 C CA . ARG A 1 422 ? 10.273 -34.156 -1.862 1 95.88 422 ARG A CA 1
ATOM 2997 C C . ARG A 1 422 ? 10.305 -32.656 -2.219 1 95.88 422 ARG A C 1
ATOM 2999 O O . ARG A 1 422 ? 9.266 -31.984 -2.203 1 95.88 422 ARG A O 1
ATOM 3006 N N . LEU A 1 423 ? 11.562 -32.188 -2.518 1 97.31 423 LEU A N 1
ATOM 3007 C CA . LEU A 1 423 ? 11.742 -30.844 -3.006 1 97.31 423 LEU A CA 1
ATOM 3008 C C . LEU A 1 423 ? 11.648 -30.781 -4.527 1 97.31 423 LEU A C 1
ATOM 3010 O O . LEU A 1 423 ? 12.242 -31.609 -5.219 1 97.31 423 LEU A O 1
ATOM 3014 N N . TRP A 1 424 ? 10.891 -29.844 -5.02 1 98.12 424 TRP A N 1
ATOM 3015 C CA . TRP A 1 424 ? 10.695 -29.656 -6.453 1 98.12 424 TRP A CA 1
ATOM 3016 C C . TRP A 1 424 ? 11.117 -28.266 -6.883 1 98.12 424 TRP A C 1
ATOM 3018 O O . TRP A 1 424 ? 11.039 -27.312 -6.094 1 98.12 424 TRP A O 1
ATOM 3028 N N . LEU A 1 425 ? 11.633 -28.141 -8.117 1 98.38 425 LEU A N 1
ATOM 3029 C CA . LEU A 1 425 ? 11.664 -26.844 -8.781 1 98.38 425 LEU A CA 1
ATOM 3030 C C . LEU A 1 425 ? 10.258 -26.406 -9.195 1 98.38 425 LEU A C 1
ATOM 3032 O O . LEU A 1 425 ? 9.453 -27.234 -9.625 1 98.38 425 LEU A O 1
ATOM 3036 N N . LYS A 1 426 ? 10.031 -25.203 -9 1 98.5 426 LYS A N 1
ATOM 3037 C CA . LYS A 1 426 ? 8.719 -24.641 -9.312 1 98.5 426 LYS A CA 1
ATOM 3038 C C . LYS A 1 426 ? 8.82 -23.578 -10.406 1 98.5 426 LYS A C 1
ATOM 3040 O O . LYS A 1 426 ? 9.461 -22.547 -10.211 1 98.5 426 LYS A O 1
ATOM 3045 N N . ALA A 1 427 ? 8.203 -23.828 -11.523 1 98.5 427 ALA A N 1
ATOM 3046 C CA . ALA A 1 427 ? 8.039 -22.828 -12.578 1 98.5 427 ALA A CA 1
ATOM 3047 C C . ALA A 1 427 ? 6.641 -22.219 -12.555 1 98.5 427 ALA A C 1
ATOM 3049 O O . ALA A 1 427 ? 5.648 -22.938 -12.719 1 98.5 427 ALA A O 1
ATOM 3050 N N . THR A 1 428 ? 6.52 -20.969 -12.258 1 98.31 428 THR A N 1
ATOM 3051 C CA . THR A 1 428 ? 5.27 -20.219 -12.328 1 98.31 428 THR A CA 1
ATOM 3052 C C . THR A 1 428 ? 5.246 -19.312 -13.57 1 98.31 428 THR A C 1
ATOM 3054 O O . THR A 1 428 ? 5.992 -18.344 -13.648 1 98.31 428 THR A O 1
ATOM 3057 N N . LEU A 1 429 ? 4.391 -19.625 -14.523 1 98.31 429 LEU A N 1
ATOM 3058 C CA . LEU A 1 429 ? 4.398 -18.969 -15.82 1 98.31 429 LEU A CA 1
ATOM 3059 C C . LEU A 1 429 ? 3.305 -17.906 -15.891 1 98.31 429 LEU A C 1
ATOM 3061 O O . LEU A 1 429 ? 2.139 -18.219 -16.125 1 98.31 429 LEU A O 1
ATOM 3065 N N . LEU A 1 430 ? 3.77 -16.609 -15.789 1 98.06 430 LEU A N 1
ATOM 3066 C CA . LEU A 1 430 ? 2.818 -15.508 -15.797 1 98.06 430 LEU A CA 1
ATOM 3067 C C . LEU A 1 430 ? 3.166 -14.5 -16.875 1 98.06 430 LEU A C 1
ATOM 3069 O O . LEU A 1 430 ? 2.451 -13.516 -17.078 1 98.06 430 LEU A O 1
ATOM 3073 N N . ASN A 1 431 ? 4.328 -14.688 -17.578 1 98 431 ASN A N 1
ATOM 3074 C CA . ASN A 1 431 ? 4.695 -13.852 -18.719 1 98 431 ASN A CA 1
ATOM 3075 C C . ASN A 1 431 ? 4.027 -14.328 -20 1 98 431 ASN A C 1
ATOM 3077 O O . ASN A 1 431 ? 4.477 -15.297 -20.625 1 98 431 ASN A O 1
ATOM 3081 N N . PRO A 1 432 ? 3.047 -13.609 -20.453 1 97.38 432 PRO A N 1
ATOM 3082 C CA . PRO A 1 432 ? 2.316 -14.07 -21.641 1 97.38 432 PRO A CA 1
ATOM 3083 C C . PRO A 1 432 ? 3.143 -13.977 -22.922 1 97.38 432 PRO A C 1
ATOM 3085 O O . PRO A 1 432 ? 2.738 -14.5 -23.953 1 97.38 432 PRO A O 1
ATOM 3088 N N . HIS A 1 433 ? 4.32 -13.391 -22.844 1 97 433 HIS A N 1
ATOM 3089 C CA . HIS A 1 433 ? 5.184 -13.227 -24.016 1 97 433 HIS A CA 1
ATOM 3090 C C . HIS A 1 433 ? 6.191 -14.367 -24.109 1 97 433 HIS A C 1
ATOM 3092 O O . HIS A 1 433 ? 6.977 -14.422 -25.062 1 97 433 HIS A O 1
ATOM 3098 N N . THR A 1 434 ? 6.168 -15.234 -23.125 1 97.5 434 THR A N 1
ATOM 3099 C CA . THR A 1 434 ? 7.047 -16.406 -23.156 1 97.5 434 THR A CA 1
ATOM 3100 C C . THR A 1 434 ? 6.758 -17.266 -24.375 1 97.5 434 THR A C 1
ATOM 3102 O O . THR A 1 434 ? 5.602 -17.453 -24.75 1 97.5 434 THR A O 1
ATOM 3105 N N . ARG A 1 435 ? 7.84 -17.781 -25.078 1 96.56 435 ARG A N 1
ATOM 3106 C CA . ARG A 1 435 ? 7.746 -18.625 -26.266 1 96.56 435 ARG A CA 1
ATOM 3107 C C . ARG A 1 435 ? 8.219 -20.047 -25.969 1 96.56 435 ARG A C 1
ATOM 3109 O O . ARG A 1 435 ? 8.953 -20.266 -25.016 1 96.56 435 ARG A O 1
ATOM 3116 N N . PRO A 1 436 ? 7.746 -20.938 -26.688 1 95.88 436 PRO A N 1
ATOM 3117 C CA . PRO A 1 436 ? 8.148 -22.344 -26.484 1 95.88 436 PRO A CA 1
ATOM 3118 C C . PRO A 1 436 ? 9.664 -22.5 -26.391 1 95.88 436 PRO A C 1
ATOM 3120 O O . PRO A 1 436 ? 10.148 -23.297 -25.578 1 95.88 436 PRO A O 1
ATOM 3123 N N . ASP A 1 437 ? 10.375 -21.781 -27.172 1 97.62 437 ASP A N 1
ATOM 3124 C CA . ASP A 1 437 ? 11.836 -21.859 -27.141 1 97.62 437 ASP A CA 1
ATOM 3125 C C . ASP A 1 437 ? 12.383 -21.438 -25.781 1 97.62 437 ASP A C 1
ATOM 3127 O O . ASP A 1 437 ? 13.406 -21.953 -25.344 1 97.62 437 ASP A O 1
ATOM 3131 N N . ASP A 1 438 ? 11.781 -20.438 -25.203 1 98 438 ASP A N 1
ATOM 3132 C CA . ASP A 1 438 ? 12.18 -20.016 -23.859 1 98 438 ASP A CA 1
ATOM 3133 C C . ASP A 1 438 ? 12 -21.156 -22.859 1 98 438 ASP A C 1
ATOM 3135 O O . ASP A 1 438 ? 12.828 -21.344 -21.953 1 98 438 ASP A O 1
ATOM 3139 N N . LEU A 1 439 ? 10.93 -21.922 -22.984 1 98 439 LEU A N 1
ATOM 3140 C CA . LEU A 1 439 ? 10.641 -23.047 -22.094 1 98 439 LEU A CA 1
ATOM 3141 C C . LEU A 1 439 ? 11.695 -24.141 -22.266 1 98 439 LEU A C 1
ATOM 3143 O O . LEU A 1 439 ? 12.188 -24.688 -21.266 1 98 439 LEU A O 1
ATOM 3147 N N . ALA A 1 440 ? 12.008 -24.406 -23.5 1 97.44 440 ALA A N 1
ATOM 3148 C CA . ALA A 1 440 ? 13.047 -25.406 -23.766 1 97.44 440 ALA A CA 1
ATOM 3149 C C . ALA A 1 440 ? 14.391 -24.953 -23.219 1 97.44 440 ALA A C 1
ATOM 3151 O O . ALA A 1 440 ? 15.156 -25.75 -22.672 1 97.44 440 ALA A O 1
ATOM 3152 N N . ALA A 1 441 ? 14.664 -23.688 -23.375 1 97.31 441 ALA A N 1
ATOM 3153 C CA . ALA A 1 441 ? 15.906 -23.125 -22.859 1 97.31 441 ALA A CA 1
ATOM 3154 C C . ALA A 1 441 ? 15.984 -23.266 -21.344 1 97.31 441 ALA A C 1
ATOM 3156 O O . ALA A 1 441 ? 17.062 -23.516 -20.797 1 97.31 441 ALA A O 1
ATOM 3157 N N . LEU A 1 442 ? 14.883 -23.078 -20.703 1 97.25 442 LEU A N 1
ATOM 3158 C CA . LEU A 1 442 ? 14.828 -23.219 -19.25 1 97.25 442 LEU A CA 1
ATOM 3159 C C . LEU A 1 442 ? 15.203 -24.641 -18.844 1 97.25 442 LEU A C 1
ATOM 3161 O O . LEU A 1 442 ? 15.992 -24.828 -17.906 1 97.25 442 LEU A O 1
ATOM 3165 N N . LEU A 1 443 ? 14.656 -25.609 -19.516 1 96.75 443 LEU A N 1
ATOM 3166 C CA . LEU A 1 443 ? 14.938 -27 -19.219 1 96.75 443 LEU A CA 1
ATOM 3167 C C . LEU A 1 443 ? 16.406 -27.328 -19.469 1 96.75 443 LEU A C 1
ATOM 3169 O O . LEU A 1 443 ? 17.047 -28.031 -18.672 1 96.75 443 LEU A O 1
ATOM 3173 N N . THR A 1 444 ? 16.938 -26.828 -20.516 1 96.31 444 THR A N 1
ATOM 3174 C CA . THR A 1 444 ? 18.328 -27.031 -20.859 1 96.31 444 THR A CA 1
ATOM 3175 C C . THR A 1 444 ? 19.25 -26.438 -19.797 1 96.31 444 THR A C 1
ATOM 3177 O O . THR A 1 444 ? 20.266 -27.047 -19.438 1 96.31 444 THR A O 1
ATOM 3180 N N . LEU A 1 445 ? 18.922 -25.25 -19.359 1 96.5 445 LEU A N 1
ATOM 3181 C CA . LEU A 1 445 ? 19.703 -24.594 -18.328 1 96.5 445 LEU A CA 1
ATOM 3182 C C . LEU A 1 445 ? 19.703 -25.438 -17.047 1 96.5 445 LEU A C 1
ATOM 3184 O O . LEU A 1 445 ? 20.75 -25.578 -16.406 1 96.5 445 LEU A O 1
ATOM 3188 N N . VAL A 1 446 ? 18.547 -25.938 -16.688 1 97.44 446 VAL A N 1
ATOM 3189 C CA . VAL A 1 446 ? 18.453 -26.766 -15.484 1 97.44 446 VAL A CA 1
ATOM 3190 C C . VAL A 1 446 ? 19.297 -28.031 -15.656 1 97.44 446 VAL A C 1
ATOM 3192 O O . VAL A 1 446 ? 20.047 -28.406 -14.758 1 97.44 446 VAL A O 1
ATOM 3195 N N . GLU A 1 447 ? 19.203 -28.656 -16.781 1 95.38 447 GLU A N 1
ATOM 3196 C CA . GLU A 1 447 ? 19.953 -29.875 -17.062 1 95.38 447 GLU A CA 1
ATOM 3197 C C . GLU A 1 447 ? 21.453 -29.656 -16.938 1 95.38 447 GLU A C 1
ATOM 3199 O O . GLU A 1 447 ? 22.172 -30.516 -16.438 1 95.38 447 GLU A O 1
ATOM 3204 N N . GLY A 1 448 ? 21.891 -28.5 -17.375 1 93.06 448 GLY A N 1
ATOM 3205 C CA . GLY A 1 448 ? 23.312 -28.172 -17.359 1 93.06 448 GLY A CA 1
ATOM 3206 C C . GLY A 1 448 ? 23.859 -27.922 -15.953 1 93.06 448 GLY A C 1
ATOM 3207 O O . GLY A 1 448 ? 25.062 -27.891 -15.75 1 93.06 448 GLY A O 1
ATOM 3208 N N . HIS A 1 449 ? 23 -27.766 -14.977 1 90.75 449 HIS A N 1
ATOM 3209 C CA . HIS A 1 449 ? 23.438 -27.469 -13.617 1 90.75 449 HIS A CA 1
ATOM 3210 C C . HIS A 1 449 ? 23.219 -28.672 -12.695 1 90.75 449 HIS A C 1
ATOM 3212 O O . HIS A 1 449 ? 23.469 -28.578 -11.492 1 90.75 449 HIS A O 1
ATOM 3218 N N . VAL A 1 450 ? 22.719 -29.734 -13.242 1 87.12 450 VAL A N 1
ATOM 3219 C CA . VAL A 1 450 ? 22.578 -30.969 -12.477 1 87.12 450 VAL A CA 1
ATOM 3220 C C . VAL A 1 450 ? 23.953 -31.656 -12.352 1 87.12 450 VAL A C 1
ATOM 3222 O O . VAL A 1 450 ? 24.641 -31.844 -13.344 1 87.12 450 VAL A O 1
ATOM 3225 N N . PRO A 1 451 ? 24.297 -31.797 -11.07 1 75 451 PRO A N 1
ATOM 3226 C CA . PRO A 1 451 ? 25.578 -32.5 -10.945 1 75 451 PRO A CA 1
ATOM 3227 C C . PRO A 1 451 ? 25.578 -33.844 -11.664 1 75 451 PRO A C 1
ATOM 3229 O O . PRO A 1 451 ? 24.562 -34.562 -11.688 1 75 451 PRO A O 1
ATOM 3232 N N . ARG A 1 452 ? 26.688 -34.094 -12.516 1 61.84 452 ARG A N 1
ATOM 3233 C CA . ARG A 1 452 ? 26.906 -35.375 -13.195 1 61.84 452 ARG A CA 1
ATOM 3234 C C . ARG A 1 452 ? 27.312 -36.469 -12.203 1 61.84 452 ARG A C 1
ATOM 3236 O O . ARG A 1 452 ? 28.031 -36.188 -11.242 1 61.84 452 ARG A O 1
ATOM 3243 N N . MET B 1 1 ? -6.312 -9.477 -31.719 1 52.91 1 MET B N 1
ATOM 3244 C CA . MET B 1 1 ? -5.535 -8.422 -31.078 1 52.91 1 MET B CA 1
ATOM 3245 C C . MET B 1 1 ? -4.254 -8.984 -30.469 1 52.91 1 MET B C 1
ATOM 3247 O O . MET B 1 1 ? -4.246 -10.109 -29.969 1 52.91 1 MET B O 1
ATOM 3251 N N . GLY B 1 2 ? -3.104 -8.438 -30.859 1 77.31 2 GLY B N 1
ATOM 3252 C CA . GLY B 1 2 ? -1.821 -8.93 -30.375 1 77.31 2 GLY B CA 1
ATOM 3253 C C . GLY B 1 2 ? -1.666 -8.828 -28.875 1 77.31 2 GLY B C 1
ATOM 3254 O O . GLY B 1 2 ? -2.498 -8.227 -28.203 1 77.31 2 GLY B O 1
ATOM 3255 N N . MET B 1 3 ? -0.76 -9.539 -28.281 1 90.31 3 MET B N 1
ATOM 3256 C CA . MET B 1 3 ? -0.462 -9.516 -26.859 1 90.31 3 MET B CA 1
ATOM 3257 C C . MET B 1 3 ? -0.112 -8.102 -26.406 1 90.31 3 MET B C 1
ATOM 3259 O O . MET B 1 3 ? 0.702 -7.426 -27.031 1 90.31 3 MET B O 1
ATOM 3263 N N . PRO B 1 4 ? -0.816 -7.609 -25.453 1 95.25 4 PRO B N 1
ATOM 3264 C CA . PRO B 1 4 ? -0.5 -6.262 -24.984 1 95.25 4 PRO B CA 1
ATOM 3265 C C . PRO B 1 4 ? 0.946 -6.121 -24.516 1 95.25 4 PRO B C 1
ATOM 3267 O O . PRO B 1 4 ? 1.504 -7.062 -23.938 1 95.25 4 PRO B O 1
ATOM 3270 N N . PRO B 1 5 ? 1.532 -4.941 -24.734 1 97.12 5 PRO B N 1
ATOM 3271 C CA . PRO B 1 5 ? 2.926 -4.742 -24.328 1 97.12 5 PRO B CA 1
ATOM 3272 C C . PRO B 1 5 ? 3.105 -4.734 -22.812 1 97.12 5 PRO B C 1
ATOM 3274 O O . PRO B 1 5 ? 2.197 -4.328 -22.094 1 97.12 5 PRO B O 1
ATOM 3277 N N . LEU B 1 6 ? 4.285 -5.18 -22.375 1 98.12 6 LEU B N 1
ATOM 3278 C CA . LEU B 1 6 ? 4.672 -5.16 -20.969 1 98.12 6 LEU B CA 1
ATOM 3279 C C . LEU B 1 6 ? 5.449 -3.891 -20.641 1 98.12 6 LEU B C 1
ATOM 3281 O O . LEU B 1 6 ? 5.969 -3.223 -21.531 1 98.12 6 LEU B O 1
ATOM 3285 N N . ALA B 1 7 ? 5.484 -3.561 -19.391 1 98.31 7 ALA B N 1
ATOM 3286 C CA . ALA B 1 7 ? 6.082 -2.305 -18.938 1 98.31 7 ALA B CA 1
ATOM 3287 C C . ALA B 1 7 ? 7.602 -2.412 -18.891 1 98.31 7 ALA B C 1
ATOM 3289 O O . ALA B 1 7 ? 8.305 -1.402 -18.984 1 98.31 7 ALA B O 1
ATOM 3290 N N . SER B 1 8 ? 8.117 -3.615 -18.625 1 94.88 8 SER B N 1
ATOM 3291 C CA . SER B 1 8 ? 9.555 -3.826 -18.547 1 94.88 8 SER B CA 1
ATOM 3292 C C . SER B 1 8 ? 10.047 -4.773 -19.641 1 94.88 8 SER B C 1
ATOM 3294 O O . SER B 1 8 ? 9.273 -5.168 -20.516 1 94.88 8 SER B O 1
ATOM 3296 N N . GLY B 1 9 ? 11.336 -5.129 -19.609 1 91.44 9 GLY B N 1
ATOM 3297 C CA . GLY B 1 9 ? 11.93 -5.902 -20.688 1 91.44 9 GLY B CA 1
ATOM 3298 C C . GLY B 1 9 ? 12.602 -5.035 -21.734 1 91.44 9 GLY B C 1
ATOM 3299 O O . GLY B 1 9 ? 12.672 -3.814 -21.594 1 91.44 9 GLY B O 1
ATOM 3300 N N . PRO B 1 10 ? 13.086 -5.648 -22.75 1 87.38 10 PRO B N 1
ATOM 3301 C CA . PRO B 1 10 ? 13.891 -4.914 -23.734 1 87.38 10 PRO B CA 1
ATOM 3302 C C . PRO B 1 10 ? 13.086 -3.854 -24.484 1 87.38 10 PRO B C 1
ATOM 3304 O O . PRO B 1 10 ? 13.648 -2.852 -24.938 1 87.38 10 PRO B O 1
ATOM 3307 N N . HIS B 1 11 ? 11.789 -3.996 -24.531 1 91.62 11 HIS B N 1
ATOM 3308 C CA . HIS B 1 11 ? 10.961 -3.055 -25.281 1 91.62 11 HIS B CA 1
ATOM 3309 C C . HIS B 1 11 ? 10.062 -2.248 -24.359 1 91.62 11 HIS B C 1
ATOM 3311 O O . HIS B 1 11 ? 9.172 -1.533 -24.812 1 91.62 11 HIS B O 1
ATOM 3317 N N . GLY B 1 12 ? 10.312 -2.404 -23.094 1 95 12 GLY B N 1
ATOM 3318 C CA . GLY B 1 12 ? 9.453 -1.761 -22.109 1 95 12 GLY B CA 1
ATOM 3319 C C . GLY B 1 12 ? 9.391 -0.253 -22.266 1 95 12 GLY B C 1
ATOM 3320 O O . GLY B 1 12 ? 8.305 0.324 -22.359 1 95 12 GLY B O 1
ATOM 3321 N N . ALA B 1 13 ? 10.562 0.369 -22.422 1 95.06 13 ALA B N 1
ATOM 3322 C CA . ALA B 1 13 ? 10.641 1.824 -22.516 1 95.06 13 ALA B CA 1
ATOM 3323 C C . ALA B 1 13 ? 9.953 2.326 -23.781 1 95.06 13 ALA B C 1
ATOM 3325 O O . ALA B 1 13 ? 9.297 3.371 -23.766 1 95.06 13 ALA B O 1
ATOM 3326 N N . ASP B 1 14 ? 10.094 1.615 -24.844 1 96.44 14 ASP B N 1
ATOM 3327 C CA . ASP B 1 14 ? 9.477 1.987 -26.109 1 96.44 14 ASP B CA 1
ATOM 3328 C C . ASP B 1 14 ? 7.957 1.895 -26.031 1 96.44 14 ASP B C 1
ATOM 3330 O O . ASP B 1 14 ? 7.25 2.719 -26.609 1 96.44 14 ASP B O 1
ATOM 3334 N N . ALA B 1 15 ? 7.5 0.875 -25.312 1 97.31 15 ALA B N 1
ATOM 3335 C CA . ALA B 1 15 ? 6.062 0.697 -25.141 1 97.31 15 ALA B CA 1
ATOM 3336 C C . ALA B 1 15 ? 5.488 1.785 -24.234 1 97.31 15 ALA B C 1
ATOM 3338 O O . ALA B 1 15 ? 4.352 2.223 -24.422 1 97.31 15 ALA B O 1
ATOM 3339 N N . LEU B 1 16 ? 6.258 2.283 -23.266 1 98.38 16 LEU B N 1
ATOM 3340 C CA . LEU B 1 16 ? 5.789 3.197 -22.234 1 98.38 16 LEU B CA 1
ATOM 3341 C C . LEU B 1 16 ? 5.723 4.629 -22.75 1 98.38 16 LEU B C 1
ATOM 3343 O O . LEU B 1 16 ? 4.836 5.395 -22.375 1 98.38 16 LEU B O 1
ATOM 3347 N N . ARG B 1 17 ? 6.625 5.012 -23.625 1 98 17 ARG B N 1
ATOM 3348 C CA . ARG B 1 17 ? 6.809 6.41 -24.016 1 98 17 ARG B CA 1
ATOM 3349 C C . ARG B 1 17 ? 5.512 7.008 -24.547 1 98 17 ARG B C 1
ATOM 3351 O O . ARG B 1 17 ? 5.035 8.023 -24.031 1 98 17 ARG B O 1
ATOM 3358 N N . PRO B 1 18 ? 4.863 6.367 -25.578 1 98.19 18 PRO B N 1
ATOM 3359 C CA . PRO B 1 18 ? 3.623 6.965 -26.078 1 98.19 18 PRO B CA 1
ATOM 3360 C C . PRO B 1 18 ? 2.516 6.977 -25.016 1 98.19 18 PRO B C 1
ATOM 3362 O O . PRO B 1 18 ? 1.678 7.883 -25.016 1 98.19 18 PRO B O 1
ATOM 3365 N N . LEU B 1 19 ? 2.438 5.977 -24.141 1 98.81 19 LEU B N 1
ATOM 3366 C CA . LEU B 1 19 ? 1.437 5.926 -23.094 1 98.81 19 LEU B CA 1
ATOM 3367 C C . LEU B 1 19 ? 1.657 7.043 -22.078 1 98.81 19 LEU B C 1
ATOM 3369 O O . LEU B 1 19 ? 0.696 7.625 -21.562 1 98.81 19 LEU B O 1
ATOM 3373 N N . LEU B 1 20 ? 2.941 7.363 -21.766 1 98.81 20 LEU B N 1
ATOM 3374 C CA . LEU B 1 20 ? 3.262 8.438 -20.828 1 98.81 20 LEU B CA 1
ATOM 3375 C C . LEU B 1 20 ? 2.885 9.797 -21.406 1 98.81 20 LEU B C 1
ATOM 3377 O O . LEU B 1 20 ? 2.422 10.68 -20.688 1 98.81 20 LEU B O 1
ATOM 3381 N N . ASP B 1 21 ? 3.076 9.977 -22.734 1 98.56 21 ASP B N 1
ATOM 3382 C CA . ASP B 1 21 ? 2.6 11.188 -23.391 1 98.56 21 ASP B CA 1
ATOM 3383 C C . ASP B 1 21 ? 1.087 11.336 -23.234 1 98.56 21 ASP B C 1
ATOM 3385 O O . ASP B 1 21 ? 0.588 12.43 -22.969 1 98.56 21 ASP B O 1
ATOM 3389 N N . THR B 1 22 ? 0.385 10.227 -23.438 1 98.75 22 THR B N 1
ATOM 3390 C CA . THR B 1 22 ? -1.063 10.219 -23.266 1 98.75 22 THR B CA 1
ATOM 3391 C C . THR B 1 22 ? -1.445 10.641 -21.844 1 98.75 22 THR B C 1
ATOM 3393 O O . THR B 1 22 ? -2.369 11.43 -21.656 1 98.75 22 THR B O 1
ATOM 3396 N N . VAL B 1 23 ? -0.742 10.141 -20.828 1 98.88 23 VAL B N 1
ATOM 3397 C CA . VAL B 1 23 ? -1.027 10.445 -19.438 1 98.88 23 VAL B CA 1
ATOM 3398 C C . VAL B 1 23 ? -0.782 11.93 -19.172 1 98.88 23 VAL B C 1
ATOM 3400 O O . VAL B 1 23 ? -1.61 12.594 -18.547 1 98.88 23 VAL B O 1
ATOM 3403 N N . LEU B 1 24 ? 0.377 12.469 -19.625 1 98.69 24 LEU B N 1
ATOM 3404 C CA . LEU B 1 24 ? 0.706 13.867 -19.391 1 98.69 24 LEU B CA 1
ATOM 3405 C C . LEU B 1 24 ? -0.329 14.781 -20.047 1 98.69 24 LEU B C 1
ATOM 3407 O O . LEU B 1 24 ? -0.746 15.781 -19.453 1 98.69 24 LEU B O 1
ATOM 3411 N N . ASP B 1 25 ? -0.758 14.43 -21.25 1 98.38 25 ASP B N 1
ATOM 3412 C CA . ASP B 1 25 ? -1.777 15.211 -21.953 1 98.38 25 ASP B CA 1
ATOM 3413 C C . ASP B 1 25 ? -3.113 15.156 -21.203 1 98.38 25 ASP B C 1
ATOM 3415 O O . ASP B 1 25 ? -3.805 16.172 -21.078 1 98.38 25 ASP B O 1
ATOM 3419 N N . ALA B 1 26 ? -3.488 14 -20.781 1 98.75 26 ALA B N 1
ATOM 3420 C CA . ALA B 1 26 ? -4.742 13.812 -20.047 1 98.75 26 ALA B CA 1
ATOM 3421 C C . ALA B 1 26 ? -4.73 14.578 -18.734 1 98.75 26 ALA B C 1
ATOM 3423 O O . ALA B 1 26 ? -5.738 15.18 -18.344 1 98.75 26 ALA B O 1
ATOM 3424 N N . LEU B 1 27 ? -3.584 14.555 -18 1 98.56 27 LEU B N 1
ATOM 3425 C CA . LEU B 1 27 ? -3.438 15.305 -16.75 1 98.56 27 LEU B CA 1
ATOM 3426 C C . LEU B 1 27 ? -3.602 16.797 -17 1 98.56 27 LEU B C 1
ATOM 3428 O O . LEU B 1 27 ? -4.285 17.484 -16.234 1 98.56 27 LEU B O 1
ATOM 3432 N N . ARG B 1 28 ? -2.963 17.297 -18.047 1 97.62 28 ARG B N 1
ATOM 3433 C CA . ARG B 1 28 ? -3.061 18.703 -18.406 1 97.62 28 ARG B CA 1
ATOM 3434 C C . ARG B 1 28 ? -4.5 19.094 -18.734 1 97.62 28 ARG B C 1
ATOM 3436 O O . ARG B 1 28 ? -5.004 20.109 -18.25 1 97.62 28 ARG B O 1
ATOM 3443 N N . ALA B 1 29 ? -5.168 18.266 -19.547 1 97.88 29 ALA B N 1
ATOM 3444 C CA . ALA B 1 29 ? -6.539 18.547 -19.984 1 97.88 29 ALA B CA 1
ATOM 3445 C C . ALA B 1 29 ? -7.5 18.516 -18.797 1 97.88 29 ALA B C 1
ATOM 3447 O O . ALA B 1 29 ? -8.359 19.391 -18.672 1 97.88 29 ALA B O 1
ATOM 3448 N N . GLY B 1 30 ? -7.367 17.5 -17.969 1 98.12 30 GLY B N 1
ATOM 3449 C CA . GLY B 1 30 ? -8.234 17.391 -16.797 1 98.12 30 GLY B CA 1
ATOM 3450 C C . GLY B 1 30 ? -8.047 18.531 -15.82 1 98.12 30 GLY B C 1
ATOM 3451 O O . GLY B 1 30 ? -9.023 19.062 -15.281 1 98.12 30 GLY B O 1
ATOM 3452 N N . THR B 1 31 ? -6.797 18.891 -15.578 1 97.25 31 THR B N 1
ATOM 3453 C CA . THR B 1 31 ? -6.492 20 -14.672 1 97.25 31 THR B CA 1
ATOM 3454 C C . THR B 1 31 ? -7.098 21.297 -15.188 1 97.25 31 THR B C 1
ATOM 3456 O O . THR B 1 31 ? -7.68 22.062 -14.414 1 97.25 31 THR B O 1
ATOM 3459 N N . ALA B 1 32 ? -6.969 21.547 -16.469 1 96.62 32 ALA B N 1
ATOM 3460 C CA . ALA B 1 32 ? -7.535 22.75 -17.078 1 96.62 32 ALA B CA 1
ATOM 3461 C C . ALA B 1 32 ? -9.055 22.75 -16.953 1 96.62 32 ALA B C 1
ATOM 3463 O O . ALA B 1 32 ? -9.656 23.797 -16.703 1 96.62 32 ALA B O 1
ATOM 3464 N N . ALA B 1 33 ? -9.641 21.625 -17.109 1 97.25 33 ALA B N 1
ATOM 3465 C CA . ALA B 1 33 ? -11.102 21.5 -17.078 1 97.25 33 ALA B CA 1
ATOM 3466 C C . ALA B 1 33 ? -11.625 21.703 -15.656 1 97.25 33 ALA B C 1
ATOM 3468 O O . ALA B 1 33 ? -12.727 22.234 -15.461 1 97.25 33 ALA B O 1
ATOM 3469 N N . ARG B 1 34 ? -10.93 21.281 -14.625 1 96.81 34 ARG B N 1
ATOM 3470 C CA . ARG B 1 34 ? -11.359 21.391 -13.234 1 96.81 34 ARG B CA 1
ATOM 3471 C C . ARG B 1 34 ? -11.516 22.844 -12.828 1 96.81 34 ARG B C 1
ATOM 3473 O O . ARG B 1 34 ? -12.492 23.219 -12.172 1 96.81 34 ARG B O 1
ATOM 3480 N N . GLY B 1 35 ? -10.484 23.703 -13.156 1 92.31 35 GLY B N 1
ATOM 3481 C CA . GLY B 1 35 ? -10.586 25.141 -12.984 1 92.31 35 GLY B CA 1
ATOM 3482 C C . GLY B 1 35 ? -10.383 25.594 -11.547 1 92.31 35 GLY B C 1
ATOM 3483 O O . GLY B 1 35 ? -10.688 26.734 -11.195 1 92.31 35 GLY B O 1
ATOM 3484 N N . GLY B 1 36 ? -10 24.75 -10.664 1 95.06 36 GLY B N 1
ATOM 3485 C CA . GLY B 1 36 ? -9.789 25.094 -9.266 1 95.06 36 GLY B CA 1
ATOM 3486 C C . GLY B 1 36 ? -9.18 23.969 -8.453 1 95.06 36 GLY B C 1
ATOM 3487 O O . GLY B 1 36 ? -8.695 22.984 -9.016 1 95.06 36 GLY B O 1
ATOM 3488 N N . PRO B 1 37 ? -9.172 24.172 -7.113 1 97.44 37 PRO B N 1
ATOM 3489 C CA . PRO B 1 37 ? -8.57 23.141 -6.25 1 97.44 37 PRO B CA 1
ATOM 3490 C C . PRO B 1 37 ? -9.422 21.875 -6.148 1 97.44 37 PRO B C 1
ATOM 3492 O O . PRO B 1 37 ? -8.922 20.812 -5.773 1 97.44 37 PRO B O 1
ATOM 3495 N N . LEU B 1 38 ? -10.664 21.984 -6.449 1 97.75 38 LEU B N 1
ATOM 3496 C CA . LEU B 1 38 ? -11.68 20.938 -6.348 1 97.75 38 LEU B CA 1
ATOM 3497 C C . LEU B 1 38 ? -12.758 21.125 -7.406 1 97.75 38 LEU B C 1
ATOM 3499 O O . LEU B 1 38 ? -13.078 22.25 -7.777 1 97.75 38 LEU B O 1
ATOM 3503 N N . PRO B 1 39 ? -13.266 19.938 -7.887 1 97.88 39 PRO B N 1
ATOM 3504 C CA . PRO B 1 39 ? -14.344 20.109 -8.859 1 97.88 39 PRO B CA 1
ATOM 3505 C C . PRO B 1 39 ? -15.602 20.734 -8.25 1 97.88 39 PRO B C 1
ATOM 3507 O O . PRO B 1 39 ? -15.945 20.438 -7.102 1 97.88 39 PRO B O 1
ATOM 3510 N N . ALA B 1 40 ? -16.297 21.562 -8.992 1 97.19 40 ALA B N 1
ATOM 3511 C CA . ALA B 1 40 ? -17.547 22.156 -8.539 1 97.19 40 ALA B CA 1
ATOM 3512 C C . ALA B 1 40 ? -18.703 21.172 -8.695 1 97.19 40 ALA B C 1
ATOM 3514 O O . ALA B 1 40 ? -18.594 20.188 -9.43 1 97.19 40 ALA B O 1
ATOM 3515 N N . GLY B 1 41 ? -19.828 21.391 -7.938 1 95.88 41 GLY B N 1
ATOM 3516 C CA . GLY B 1 41 ? -21.078 20.656 -8.141 1 95.88 41 GLY B CA 1
ATOM 3517 C C . GLY B 1 41 ? -21.375 19.672 -7.035 1 95.88 41 GLY B C 1
ATOM 3518 O O . GLY B 1 41 ? -22.516 19.219 -6.887 1 95.88 41 GLY B O 1
ATOM 3519 N N . GLY B 1 42 ? -20.312 19.297 -6.266 1 95.44 42 GLY B N 1
ATOM 3520 C CA . GLY B 1 42 ? -20.547 18.406 -5.145 1 95.44 42 GLY B CA 1
ATOM 3521 C C . GLY B 1 42 ? -20.438 16.938 -5.516 1 95.44 42 GLY B C 1
ATOM 3522 O O . GLY B 1 42 ? -20.156 16.594 -6.672 1 95.44 42 GLY B O 1
ATOM 3523 N N . PRO B 1 43 ? -20.688 16.047 -4.551 1 96 43 PRO B N 1
ATOM 3524 C CA . PRO B 1 43 ? -20.422 14.609 -4.723 1 96 43 PRO B CA 1
ATOM 3525 C C . PRO B 1 43 ? -21.266 13.992 -5.84 1 96 43 PRO B C 1
ATOM 3527 O O . PRO B 1 43 ? -20.75 13.211 -6.641 1 96 43 PRO B O 1
ATOM 3530 N N . GLY B 1 44 ? -22.562 14.297 -5.867 1 96.69 44 GLY B N 1
ATOM 3531 C CA . GLY B 1 44 ? -23.438 13.719 -6.879 1 96.69 44 GLY B CA 1
ATOM 3532 C C . GLY B 1 44 ? -23 14.047 -8.297 1 96.69 44 GLY B C 1
ATOM 3533 O O . GLY B 1 44 ? -22.953 13.164 -9.156 1 96.69 44 GLY B O 1
ATOM 3534 N N . ALA B 1 45 ? -22.656 15.289 -8.523 1 97.25 45 ALA B N 1
ATOM 3535 C CA . ALA B 1 45 ? -22.25 15.742 -9.852 1 97.25 45 ALA B CA 1
ATOM 3536 C C . ALA B 1 45 ? -20.938 15.086 -10.273 1 97.25 45 ALA B C 1
ATOM 3538 O O . ALA B 1 45 ? -20.797 14.68 -11.43 1 97.25 45 ALA B O 1
ATOM 3539 N N . VAL B 1 46 ? -20.031 15.031 -9.367 1 97.62 46 VAL B N 1
ATOM 3540 C CA . VAL B 1 46 ? -18.734 14.438 -9.672 1 97.62 46 VAL B CA 1
ATOM 3541 C C . VAL B 1 46 ? -18.906 12.953 -9.977 1 97.62 46 VAL B C 1
ATOM 3543 O O . VAL B 1 46 ? -18.328 12.438 -10.938 1 97.62 46 VAL B O 1
ATOM 3546 N N . ALA B 1 47 ? -19.672 12.234 -9.148 1 97.88 47 ALA B N 1
ATOM 3547 C CA . ALA B 1 47 ? -19.922 10.812 -9.359 1 97.88 47 ALA B CA 1
ATOM 3548 C C . ALA B 1 47 ? -20.547 10.562 -10.727 1 97.88 47 ALA B C 1
ATOM 3550 O O . ALA B 1 47 ? -20.172 9.609 -11.422 1 97.88 47 ALA B O 1
ATOM 3551 N N . ALA B 1 48 ? -21.453 11.414 -11.109 1 98.31 48 ALA B N 1
ATOM 3552 C CA . ALA B 1 48 ? -22.125 11.281 -12.398 1 98.31 48 ALA B CA 1
ATOM 3553 C C . ALA B 1 48 ? -21.141 11.461 -13.547 1 98.31 48 ALA B C 1
ATOM 3555 O O . ALA B 1 48 ? -21.188 10.727 -14.539 1 98.31 48 ALA B O 1
ATOM 3556 N N . ARG B 1 49 ? -20.297 12.43 -13.453 1 98.12 49 ARG B N 1
ATOM 3557 C CA . ARG B 1 49 ? -19.297 12.688 -14.492 1 98.12 49 ARG B CA 1
ATOM 3558 C C . ARG B 1 49 ? -18.344 11.508 -14.648 1 98.12 49 ARG B C 1
ATOM 3560 O O . ARG B 1 49 ? -18 11.133 -15.766 1 98.12 49 ARG B O 1
ATOM 3567 N N . VAL B 1 50 ? -17.906 10.969 -13.531 1 98.62 50 VAL B N 1
ATOM 3568 C CA . VAL B 1 50 ? -17 9.836 -13.562 1 98.62 50 VAL B CA 1
ATOM 3569 C C . VAL B 1 50 ? -17.703 8.625 -14.172 1 98.62 50 VAL B C 1
ATOM 3571 O O . VAL B 1 50 ? -17.109 7.906 -14.984 1 98.62 50 VAL B O 1
ATOM 3574 N N . ALA B 1 51 ? -18.953 8.383 -13.758 1 98.62 51 ALA B N 1
ATOM 3575 C CA . ALA B 1 51 ? -19.719 7.273 -14.312 1 98.62 51 ALA B CA 1
ATOM 3576 C C . ALA B 1 51 ? -19.891 7.414 -15.82 1 98.62 51 ALA B C 1
ATOM 3578 O O . ALA B 1 51 ? -19.766 6.434 -16.562 1 98.62 51 ALA B O 1
ATOM 3579 N N . ASP B 1 52 ? -20.141 8.617 -16.266 1 98.5 52 ASP B N 1
ATOM 3580 C CA . ASP B 1 52 ? -20.312 8.883 -17.688 1 98.5 52 ASP B CA 1
ATOM 3581 C C . ASP B 1 52 ? -19.016 8.617 -18.453 1 98.5 52 ASP B C 1
ATOM 3583 O O . ASP B 1 52 ? -19.031 8.031 -19.531 1 98.5 52 ASP B O 1
ATOM 3587 N N . ALA B 1 53 ? -17.938 9.062 -17.922 1 98.38 53 ALA B N 1
ATOM 3588 C CA . ALA B 1 53 ? -16.641 8.859 -18.547 1 98.38 53 ALA B CA 1
ATOM 3589 C C . ALA B 1 53 ? -16.266 7.387 -18.562 1 98.38 53 ALA B C 1
ATOM 3591 O O . ALA B 1 53 ? -15.742 6.883 -19.562 1 98.38 53 ALA B O 1
ATOM 3592 N N . ALA B 1 54 ? -16.484 6.699 -17.422 1 98 54 ALA B N 1
ATOM 3593 C CA . ALA B 1 54 ? -16.031 5.32 -17.25 1 98 54 ALA B CA 1
ATOM 3594 C C . ALA B 1 54 ? -16.891 4.359 -18.078 1 98 54 ALA B C 1
ATOM 3596 O O . ALA B 1 54 ? -16.375 3.41 -18.672 1 98 54 ALA B O 1
ATOM 3597 N N . GLY B 1 55 ? -18.234 4.617 -18.109 1 97 55 GLY B N 1
ATOM 3598 C CA . GLY B 1 55 ? -19.109 3.6 -18.672 1 97 55 GLY B CA 1
ATOM 3599 C C . GLY B 1 55 ? -19 2.264 -17.953 1 97 55 GLY B C 1
ATOM 3600 O O . GLY B 1 55 ? -18.891 2.217 -16.734 1 97 55 GLY B O 1
ATOM 3601 N N . ALA B 1 56 ? -19.141 1.163 -18.688 1 95.69 56 ALA B N 1
ATOM 3602 C CA . ALA B 1 56 ? -19.031 -0.166 -18.094 1 95.69 56 ALA B CA 1
ATOM 3603 C C . ALA B 1 56 ? -17.578 -0.466 -17.703 1 95.69 56 ALA B C 1
ATOM 3605 O O . ALA B 1 56 ? -16.672 -0.37 -18.547 1 95.69 56 ALA B O 1
ATOM 3606 N N . ILE B 1 57 ? -17.641 -0.752 -16.391 1 94.88 57 ILE B N 1
ATOM 3607 C CA . ILE B 1 57 ? -16.344 -1.235 -15.93 1 94.88 57 ILE B CA 1
ATOM 3608 C C . ILE B 1 57 ? -16.125 -2.678 -16.391 1 94.88 57 ILE B C 1
ATOM 3610 O O . ILE B 1 57 ? -16.984 -3.541 -16.141 1 94.88 57 ILE B O 1
ATOM 3614 N N . LEU B 1 58 ? -15.352 -3.18 -17.125 1 97 58 LEU B N 1
ATOM 3615 C CA . LEU B 1 58 ? -15.016 -4.488 -17.672 1 97 58 LEU B CA 1
ATOM 3616 C C . LEU B 1 58 ? -15.945 -4.844 -18.828 1 97 58 LEU B C 1
ATOM 3618 O O . LEU B 1 58 ? -16.734 -5.793 -18.734 1 97 58 LEU B O 1
ATOM 3622 N N . PRO B 1 59 ? -15.898 -4.184 -19.875 1 97.62 59 PRO B N 1
ATOM 3623 C CA . PRO B 1 59 ? -16.672 -4.539 -21.062 1 97.62 59 PRO B CA 1
ATOM 3624 C C . PRO B 1 59 ? -16.219 -5.848 -21.703 1 97.62 59 PRO B C 1
ATOM 3626 O O . PRO B 1 59 ? -15.156 -6.375 -21.344 1 97.62 59 PRO B O 1
ATOM 3629 N N . GLU B 1 60 ? -17.031 -6.391 -22.562 1 96.75 60 GLU B N 1
ATOM 3630 C CA . GLU B 1 60 ? -16.625 -7.594 -23.281 1 96.75 60 GLU B CA 1
ATOM 3631 C C . GLU B 1 60 ? -15.414 -7.324 -24.156 1 96.75 60 GLU B C 1
ATOM 3633 O O . GLU B 1 60 ? -14.445 -8.094 -24.156 1 96.75 60 GLU B O 1
ATOM 3638 N N . ARG B 1 61 ? -15.562 -6.219 -24.969 1 96.31 61 ARG B N 1
ATOM 3639 C CA . ARG B 1 61 ? -14.461 -5.789 -25.812 1 96.31 61 ARG B CA 1
ATOM 3640 C C . ARG B 1 61 ? -13.805 -4.523 -25.281 1 96.31 61 ARG B C 1
ATOM 3642 O O . ARG B 1 61 ? -14.492 -3.582 -24.875 1 96.31 61 ARG B O 1
ATOM 3649 N N . GLY B 1 62 ? -12.484 -4.488 -25.297 1 96.5 62 GLY B N 1
ATOM 3650 C CA . GLY B 1 62 ? -11.711 -3.398 -24.719 1 96.5 62 GLY B CA 1
ATOM 3651 C C . GLY B 1 62 ? -11.789 -2.119 -25.531 1 96.5 62 GLY B C 1
ATOM 3652 O O . GLY B 1 62 ? -12.227 -2.131 -26.688 1 96.5 62 GLY B O 1
ATOM 3653 N N . ASP B 1 63 ? -11.406 -1.044 -24.891 1 96.44 63 ASP B N 1
ATOM 3654 C CA . ASP B 1 63 ? -11.336 0.291 -25.469 1 96.44 63 ASP B CA 1
ATOM 3655 C C . ASP B 1 63 ? -9.922 0.855 -25.375 1 96.44 63 ASP B C 1
ATOM 3657 O O . ASP B 1 63 ? -9.461 1.219 -24.297 1 96.44 63 ASP B O 1
ATOM 3661 N N . PRO B 1 64 ? -9.227 1.068 -26.453 1 95.06 64 PRO B N 1
ATOM 3662 C CA . PRO B 1 64 ? -7.84 1.548 -26.422 1 95.06 64 PRO B CA 1
ATOM 3663 C C . PRO B 1 64 ? -7.723 2.977 -25.891 1 95.06 64 PRO B C 1
ATOM 3665 O O . PRO B 1 64 ? -6.625 3.426 -25.562 1 95.06 64 PRO B O 1
ATOM 3668 N N . GLU B 1 65 ? -8.836 3.693 -25.781 1 97.56 65 GLU B N 1
ATOM 3669 C CA . GLU B 1 65 ? -8.805 5.078 -25.328 1 97.56 65 GLU B CA 1
ATOM 3670 C C . GLU B 1 65 ? -9.008 5.168 -23.812 1 97.56 65 GLU B C 1
ATOM 3672 O O . GLU B 1 65 ? -9.023 6.262 -23.25 1 97.56 65 GLU B O 1
ATOM 3677 N N . ALA B 1 66 ? -9.141 4.07 -23.156 1 98.62 66 ALA B N 1
ATOM 3678 C CA . ALA B 1 66 ? -9.5 4.016 -21.734 1 98.62 66 ALA B CA 1
ATOM 3679 C C . ALA B 1 66 ? -8.508 4.801 -20.891 1 98.62 66 ALA B C 1
ATOM 3681 O O . ALA B 1 66 ? -8.906 5.508 -19.953 1 98.62 66 ALA B O 1
ATOM 3682 N N . LEU B 1 67 ? -7.219 4.688 -21.203 1 98.88 67 LEU B N 1
ATOM 3683 C CA . LEU B 1 67 ? -6.191 5.387 -20.438 1 98.88 67 LEU B CA 1
ATOM 3684 C C . LEU B 1 67 ? -6.426 6.895 -20.469 1 98.88 67 LEU B C 1
ATOM 3686 O O . LEU B 1 67 ? -6.488 7.535 -19.422 1 98.88 67 LEU B O 1
ATOM 3690 N N . ARG B 1 68 ? -6.605 7.441 -21.625 1 98.81 68 ARG B N 1
ATOM 3691 C CA . ARG B 1 68 ? -6.832 8.875 -21.797 1 98.81 68 ARG B CA 1
ATOM 3692 C C . ARG B 1 68 ? -8.109 9.312 -21.078 1 98.81 68 ARG B C 1
ATOM 3694 O O . ARG B 1 68 ? -8.102 10.305 -20.344 1 98.81 68 ARG B O 1
ATOM 3701 N N . VAL B 1 69 ? -9.148 8.594 -21.25 1 98.81 69 VAL B N 1
ATOM 3702 C CA . VAL B 1 69 ? -10.469 8.969 -20.766 1 98.81 69 VAL B CA 1
ATOM 3703 C C . VAL B 1 69 ? -10.484 8.945 -19.234 1 98.81 69 VAL B C 1
ATOM 3705 O O . VAL B 1 69 ? -10.922 9.914 -18.609 1 98.81 69 VAL B O 1
ATOM 3708 N N . LEU B 1 70 ? -10 7.902 -18.656 1 98.94 70 LEU B N 1
ATOM 3709 C CA . LEU B 1 70 ? -10.094 7.742 -17.203 1 98.94 70 LEU B CA 1
ATOM 3710 C C . LEU B 1 70 ? -9.117 8.672 -16.5 1 98.94 70 LEU B C 1
ATOM 3712 O O . LEU B 1 70 ? -9.445 9.227 -15.445 1 98.94 70 LEU B O 1
ATOM 3716 N N . VAL B 1 71 ? -7.887 8.859 -17.016 1 98.88 71 VAL B N 1
ATOM 3717 C CA . VAL B 1 71 ? -6.938 9.773 -16.391 1 98.88 71 VAL B CA 1
ATOM 3718 C C . VAL B 1 71 ? -7.457 11.203 -16.484 1 98.88 71 VAL B C 1
ATOM 3720 O O . VAL B 1 71 ? -7.336 11.977 -15.523 1 98.88 71 VAL B O 1
ATOM 3723 N N . THR B 1 72 ? -8.086 11.578 -17.625 1 98.81 72 THR B N 1
ATOM 3724 C CA . THR B 1 72 ? -8.672 12.906 -17.75 1 98.81 72 THR B CA 1
ATOM 3725 C C . THR B 1 72 ? -9.781 13.117 -16.734 1 98.81 72 THR B C 1
ATOM 3727 O O . THR B 1 72 ? -9.836 14.156 -16.078 1 98.81 72 THR B O 1
ATOM 3730 N N . ALA B 1 73 ? -10.625 12.141 -16.594 1 98.81 73 ALA B N 1
ATOM 3731 C CA . ALA B 1 73 ? -11.742 12.227 -15.648 1 98.81 73 ALA B CA 1
ATOM 3732 C C . ALA B 1 73 ? -11.234 12.352 -14.211 1 98.81 73 ALA B C 1
ATOM 3734 O O . ALA B 1 73 ? -11.805 13.102 -13.414 1 98.81 73 ALA B O 1
ATOM 3735 N N . LEU B 1 74 ? -10.234 11.625 -13.867 1 98.69 74 LEU B N 1
ATOM 3736 C CA . LEU B 1 74 ? -9.695 11.688 -12.516 1 98.69 74 LEU B CA 1
ATOM 3737 C C . LEU B 1 74 ? -9.039 13.039 -12.25 1 98.69 74 LEU B C 1
ATOM 3739 O O . LEU B 1 74 ? -9.18 13.602 -11.164 1 98.69 74 LEU B O 1
ATOM 3743 N N . ALA B 1 75 ? -8.281 13.516 -13.203 1 98.44 75 ALA B N 1
ATOM 3744 C CA . ALA B 1 75 ? -7.617 14.812 -13.055 1 98.44 75 ALA B CA 1
ATOM 3745 C C . ALA B 1 75 ? -8.641 15.938 -12.93 1 98.44 75 ALA B C 1
ATOM 3747 O O . ALA B 1 75 ? -8.477 16.844 -12.102 1 98.44 75 ALA B O 1
ATOM 3748 N N . GLU B 1 76 ? -9.688 15.875 -13.742 1 98.31 76 GLU B N 1
ATOM 3749 C CA . GLU B 1 76 ? -10.75 16.875 -13.703 1 98.31 76 GLU B CA 1
ATOM 3750 C C . GLU B 1 76 ? -11.484 16.844 -12.367 1 98.31 76 GLU B C 1
ATOM 3752 O O . GLU B 1 76 ? -11.891 17.891 -11.852 1 98.31 76 GLU B O 1
ATOM 3757 N N . GLY B 1 77 ? -11.617 15.711 -11.836 1 98.5 77 GLY B N 1
ATOM 3758 C CA . GLY B 1 77 ? -12.391 15.547 -10.617 1 98.5 77 GLY B CA 1
ATOM 3759 C C . GLY B 1 77 ? -11.539 15.438 -9.375 1 98.5 77 GLY B C 1
ATOM 3760 O O . GLY B 1 77 ? -12.008 14.984 -8.328 1 98.5 77 GLY B O 1
ATOM 3761 N N . ALA B 1 78 ? -10.297 15.844 -9.391 1 98.06 78 ALA B N 1
ATOM 3762 C CA . ALA B 1 78 ? -9.375 15.68 -8.266 1 98.06 78 ALA B CA 1
ATOM 3763 C C . ALA B 1 78 ? -9.492 16.844 -7.289 1 98.06 78 ALA B C 1
ATOM 3765 O O . ALA B 1 78 ? -9.883 17.953 -7.676 1 98.06 78 ALA B O 1
ATOM 3766 N N . ALA B 1 79 ? -9.281 16.562 -5.957 1 97.69 79 ALA B N 1
ATOM 3767 C CA . ALA B 1 79 ? -8.758 17.594 -5.062 1 97.69 79 ALA B CA 1
ATOM 3768 C C . ALA B 1 79 ? -7.242 17.734 -5.211 1 97.69 79 ALA B C 1
ATOM 3770 O O . ALA B 1 79 ? -6.504 16.75 -5.035 1 97.69 79 ALA B O 1
ATOM 3771 N N . ASP B 1 80 ? -6.758 18.859 -5.594 1 96.56 80 ASP B N 1
ATOM 3772 C CA . ASP B 1 80 ? -5.352 19 -5.965 1 96.56 80 ASP B CA 1
ATOM 3773 C C . ASP B 1 80 ? -4.566 19.719 -4.875 1 96.56 80 ASP B C 1
ATOM 3775 O O . ASP B 1 80 ? -4.605 20.953 -4.781 1 96.56 80 ASP B O 1
ATOM 3779 N N . PRO B 1 81 ? -3.768 19 -4.137 1 96.75 81 PRO B N 1
ATOM 3780 C CA . PRO B 1 81 ? -3.01 19.641 -3.057 1 96.75 81 PRO B CA 1
ATOM 3781 C C . PRO B 1 81 ? -1.948 20.609 -3.574 1 96.75 81 PRO B C 1
ATOM 3783 O O . PRO B 1 81 ? -1.376 21.375 -2.795 1 96.75 81 PRO B O 1
ATOM 3786 N N . ALA B 1 82 ? -1.714 20.609 -4.883 1 97.25 82 ALA B N 1
ATOM 3787 C CA . ALA B 1 82 ? -0.758 21.547 -5.461 1 97.25 82 ALA B CA 1
ATOM 3788 C C . ALA B 1 82 ? -1.404 22.906 -5.699 1 97.25 82 ALA B C 1
ATOM 3790 O O . ALA B 1 82 ? -0.715 23.875 -6 1 97.25 82 ALA B O 1
ATOM 3791 N N . HIS B 1 83 ? -2.711 23.016 -5.648 1 97.25 83 HIS B N 1
ATOM 3792 C CA . HIS B 1 83 ? -3.4 24.297 -5.676 1 97.25 83 HIS B CA 1
ATOM 3793 C C . HIS B 1 83 ? -3.348 24.984 -4.309 1 97.25 83 HIS B C 1
ATOM 3795 O O . HIS B 1 83 ? -3.652 24.359 -3.289 1 97.25 83 HIS B O 1
ATOM 3801 N N . PRO B 1 84 ? -3.012 26.203 -4.215 1 96.38 84 PRO B N 1
ATOM 3802 C CA . PRO B 1 84 ? -2.789 26.859 -2.928 1 96.38 84 PRO B CA 1
ATOM 3803 C C . PRO B 1 84 ? -4.051 26.922 -2.07 1 96.38 84 PRO B C 1
ATOM 3805 O O . PRO B 1 84 ? -3.963 27.031 -0.844 1 96.38 84 PRO B O 1
ATOM 3808 N N . LEU B 1 85 ? -5.203 26.844 -2.699 1 97.94 85 LEU B N 1
ATOM 3809 C CA . LEU B 1 85 ? -6.453 26.953 -1.951 1 97.94 85 LEU B CA 1
ATOM 3810 C C . LEU B 1 85 ? -6.965 25.578 -1.548 1 97.94 85 LEU B C 1
ATOM 3812 O O . LEU B 1 85 ? -8.094 25.438 -1.067 1 97.94 85 LEU B O 1
ATOM 3816 N N . CYS B 1 86 ? -6.203 24.531 -1.837 1 98 86 CYS B N 1
ATOM 3817 C CA . CYS B 1 86 ? -6.406 23.219 -1.239 1 98 86 CYS B CA 1
ATOM 3818 C C . CYS B 1 86 ? -5.539 23.047 0.002 1 98 86 CYS B C 1
ATOM 3820 O O . CYS B 1 86 ? -4.41 22.547 -0.087 1 98 86 CYS B O 1
ATOM 3822 N N . ALA B 1 87 ? -6.078 23.359 1.174 1 97.75 87 ALA B N 1
ATOM 3823 C CA . ALA B 1 87 ? -5.273 23.484 2.387 1 97.75 87 ALA B CA 1
ATOM 3824 C C . ALA B 1 87 ? -5.977 22.844 3.58 1 97.75 87 ALA B C 1
ATOM 3826 O O . ALA B 1 87 ? -6.016 23.422 4.668 1 97.75 87 ALA B O 1
ATOM 3827 N N . ALA B 1 88 ? -6.473 21.672 3.375 1 96.88 88 ALA B N 1
ATOM 3828 C CA . ALA B 1 88 ? -7.34 21.094 4.398 1 96.88 88 ALA B CA 1
ATOM 3829 C C . ALA B 1 88 ? -6.621 19.984 5.168 1 96.88 88 ALA B C 1
ATOM 3831 O O . ALA B 1 88 ? -6.781 19.859 6.383 1 96.88 88 ALA B O 1
ATOM 3832 N N . HIS B 1 89 ? -5.871 19.109 4.461 1 95.75 89 HIS B N 1
ATOM 3833 C CA . HIS B 1 89 ? -5.52 17.812 5.039 1 95.75 89 HIS B CA 1
ATOM 3834 C C . HIS B 1 89 ? -4.008 17.609 5.035 1 95.75 89 HIS B C 1
ATOM 3836 O O . HIS B 1 89 ? -3.279 18.328 4.348 1 95.75 89 HIS B O 1
ATOM 3842 N N . LEU B 1 90 ? -3.621 16.641 5.91 1 94.44 90 LEU B N 1
ATOM 3843 C CA . LEU B 1 90 ? -2.225 16.234 5.984 1 94.44 90 LEU B CA 1
ATOM 3844 C C . LEU B 1 90 ? -1.855 15.336 4.805 1 94.44 90 LEU B C 1
ATOM 3846 O O . LEU B 1 90 ? -1.448 14.188 4.996 1 94.44 90 LEU B O 1
ATOM 3850 N N . HIS B 1 91 ? -2.131 15.773 3.705 1 88.69 91 HIS B N 1
ATOM 3851 C CA . HIS B 1 91 ? -1.808 15.172 2.416 1 88.69 91 HIS B CA 1
ATOM 3852 C C . HIS B 1 91 ? -1.105 16.172 1.501 1 88.69 91 HIS B C 1
ATOM 3854 O O . HIS B 1 91 ? -1.688 17.188 1.123 1 88.69 91 HIS B O 1
ATOM 3860 N N . THR B 1 92 ? 0.089 15.898 1.104 1 94.81 92 THR B N 1
ATOM 3861 C CA . THR B 1 92 ? 0.962 16.891 0.485 1 94.81 92 THR B CA 1
ATOM 3862 C C . THR B 1 92 ? 0.925 16.766 -1.036 1 94.81 92 THR B C 1
ATOM 3864 O O . THR B 1 92 ? 0.552 15.727 -1.572 1 94.81 92 THR B O 1
ATOM 3867 N N . PRO B 1 93 ? 1.155 17.906 -1.737 1 97.38 93 PRO B N 1
ATOM 3868 C CA . PRO B 1 93 ? 1.489 17.734 -3.154 1 97.38 93 PRO B CA 1
ATOM 3869 C C . PRO B 1 93 ? 2.842 17.062 -3.365 1 97.38 93 PRO B C 1
ATOM 3871 O O . PRO B 1 93 ? 3.865 17.562 -2.881 1 97.38 93 PRO B O 1
ATOM 3874 N N . PRO B 1 94 ? 2.863 15.992 -4.066 1 98.19 94 PRO B N 1
ATOM 3875 C CA . PRO B 1 94 ? 4.145 15.305 -4.242 1 98.19 94 PRO B CA 1
ATOM 3876 C C . PRO B 1 94 ? 5.113 16.078 -5.133 1 98.19 94 PRO B C 1
ATOM 3878 O O . PRO B 1 94 ? 4.684 16.828 -6.02 1 98.19 94 PRO B O 1
ATOM 3881 N N . LEU B 1 95 ? 6.379 15.875 -4.848 1 98.62 95 LEU B N 1
ATOM 3882 C CA . LEU B 1 95 ? 7.41 16.406 -5.734 1 98.62 95 LEU B CA 1
ATOM 3883 C C . LEU B 1 95 ? 7.406 15.664 -7.07 1 98.62 95 LEU B C 1
ATOM 3885 O O . LEU B 1 95 ? 7.184 14.453 -7.109 1 98.62 95 LEU B O 1
ATOM 3889 N N . ALA B 1 96 ? 7.746 16.406 -8.148 1 98.75 96 ALA B N 1
ATOM 3890 C CA . ALA B 1 96 ? 7.801 15.797 -9.469 1 98.75 96 ALA B CA 1
ATOM 3891 C C . ALA B 1 96 ? 8.82 14.656 -9.508 1 98.75 96 ALA B C 1
ATOM 3893 O O . ALA B 1 96 ? 8.555 13.602 -10.094 1 98.75 96 ALA B O 1
ATOM 3894 N N . VAL B 1 97 ? 9.945 14.836 -8.875 1 98.75 97 VAL B N 1
ATOM 3895 C CA . VAL B 1 97 ? 11.016 13.844 -8.898 1 98.75 97 VAL B CA 1
ATOM 3896 C C . VAL B 1 97 ? 10.555 12.57 -8.195 1 98.75 97 VAL B C 1
ATOM 3898 O O . VAL B 1 97 ? 10.906 11.461 -8.609 1 98.75 97 VAL B O 1
ATOM 3901 N N . ALA B 1 98 ? 9.805 12.688 -7.113 1 98.81 98 ALA B N 1
ATOM 3902 C CA . ALA B 1 98 ? 9.273 11.539 -6.391 1 98.81 98 ALA B CA 1
ATOM 3903 C C . ALA B 1 98 ? 8.281 10.766 -7.25 1 98.81 98 ALA B C 1
ATOM 3905 O O . ALA B 1 98 ? 8.312 9.531 -7.293 1 98.81 98 ALA B O 1
ATOM 3906 N N . ALA B 1 99 ? 7.363 11.484 -7.926 1 98.81 99 ALA B N 1
ATOM 3907 C CA . ALA B 1 99 ? 6.379 10.844 -8.797 1 98.81 99 ALA B CA 1
ATOM 3908 C C . ALA B 1 99 ? 7.062 10.125 -9.953 1 98.81 99 ALA B C 1
ATOM 3910 O O . ALA B 1 99 ? 6.648 9.023 -10.336 1 98.81 99 ALA B O 1
ATOM 3911 N N . ALA B 1 100 ? 8.086 10.734 -10.508 1 98.88 100 ALA B N 1
ATOM 3912 C CA . ALA B 1 100 ? 8.836 10.102 -11.586 1 98.88 100 ALA B CA 1
ATOM 3913 C C . ALA B 1 100 ? 9.5 8.812 -11.109 1 98.88 100 ALA B C 1
ATOM 3915 O O . ALA B 1 100 ? 9.453 7.789 -11.805 1 98.88 100 ALA B O 1
ATOM 3916 N N . ALA B 1 101 ? 10.117 8.844 -9.969 1 98.88 101 ALA B N 1
ATOM 3917 C CA . ALA B 1 101 ? 10.75 7.652 -9.398 1 98.88 101 ALA B CA 1
ATOM 3918 C C . ALA B 1 101 ? 9.719 6.551 -9.156 1 98.88 101 ALA B C 1
ATOM 3920 O O . ALA B 1 101 ? 10.023 5.363 -9.297 1 98.88 101 ALA B O 1
ATOM 3921 N N . ASP B 1 102 ? 8.547 6.949 -8.758 1 98.75 102 ASP B N 1
ATOM 3922 C CA . ASP B 1 102 ? 7.488 5.996 -8.453 1 98.75 102 ASP B CA 1
ATOM 3923 C C . ASP B 1 102 ? 7.094 5.195 -9.688 1 98.75 102 ASP B C 1
ATOM 3925 O O . ASP B 1 102 ? 6.691 4.035 -9.586 1 98.75 102 ASP B O 1
ATOM 3929 N N . LEU B 1 103 ? 7.176 5.789 -10.875 1 98.81 103 LEU B N 1
ATOM 3930 C CA . LEU B 1 103 ? 6.93 5.066 -12.117 1 98.81 103 LEU B CA 1
ATOM 3931 C C . LEU B 1 103 ? 7.879 3.881 -12.25 1 98.81 103 LEU B C 1
ATOM 3933 O O . LEU B 1 103 ? 7.461 2.791 -12.648 1 98.81 103 LEU B O 1
ATOM 3937 N N . ALA B 1 104 ? 9.141 4.07 -11.93 1 98.81 104 ALA B N 1
ATOM 3938 C CA . ALA B 1 104 ? 10.133 3.004 -12.062 1 98.81 104 ALA B CA 1
ATOM 3939 C C . ALA B 1 104 ? 9.773 1.808 -11.188 1 98.81 104 ALA B C 1
ATOM 3941 O O . ALA B 1 104 ? 9.953 0.656 -11.594 1 98.81 104 ALA B O 1
ATOM 3942 N N . ALA B 1 105 ? 9.281 2.062 -10 1 98.5 105 ALA B N 1
ATOM 3943 C CA . ALA B 1 105 ? 8.859 0.987 -9.109 1 98.5 105 ALA B CA 1
ATOM 3944 C C . ALA B 1 105 ? 7.715 0.185 -9.727 1 98.5 105 ALA B C 1
ATOM 3946 O O . ALA B 1 105 ? 7.695 -1.045 -9.641 1 98.5 105 ALA B O 1
ATOM 3947 N N . SER B 1 106 ? 6.766 0.863 -10.383 1 98.44 106 SER B N 1
ATOM 3948 C CA . SER B 1 106 ? 5.637 0.197 -11.016 1 98.44 106 SER B CA 1
ATOM 3949 C C . SER B 1 106 ? 6.086 -0.634 -12.219 1 98.44 106 SER B C 1
ATOM 3951 O O . SER B 1 106 ? 5.543 -1.713 -12.469 1 98.44 106 SER B O 1
ATOM 3953 N N . VAL B 1 107 ? 7.059 -0.139 -12.93 1 98.62 107 VAL B N 1
ATOM 3954 C CA . VAL B 1 107 ? 7.523 -0.755 -14.172 1 98.62 107 VAL B CA 1
ATOM 3955 C C . VAL B 1 107 ? 8.289 -2.037 -13.852 1 98.62 107 VAL B C 1
ATOM 3957 O O . VAL B 1 107 ? 8.031 -3.086 -14.453 1 98.62 107 VAL B O 1
ATOM 3960 N N . LEU B 1 108 ? 9.156 -1.959 -12.844 1 98.06 108 LEU B N 1
ATOM 3961 C CA . LEU B 1 108 ? 10.016 -3.088 -12.5 1 98.06 108 LEU B CA 1
ATOM 3962 C C . LEU B 1 108 ? 9.258 -4.102 -11.648 1 98.06 108 LEU B C 1
ATOM 3964 O O . LEU B 1 108 ? 9.562 -5.297 -11.68 1 98.06 108 LEU B O 1
ATOM 3968 N N . ASN B 1 109 ? 8.391 -3.652 -10.805 1 97.88 109 ASN B N 1
ATOM 3969 C CA . ASN B 1 109 ? 7.434 -4.402 -10 1 97.88 109 ASN B CA 1
ATOM 3970 C C . ASN B 1 109 ? 8.125 -5.469 -9.156 1 97.88 109 ASN B C 1
ATOM 3972 O O . ASN B 1 109 ? 7.668 -6.613 -9.094 1 97.88 109 ASN B O 1
ATOM 3976 N N . PRO B 1 110 ? 9.25 -5.199 -8.516 1 96.94 110 PRO B N 1
ATOM 3977 C CA . PRO B 1 110 ? 9.797 -6.18 -7.574 1 96.94 110 PRO B CA 1
ATOM 3978 C C . PRO B 1 110 ? 8.891 -6.402 -6.363 1 96.94 110 PRO B C 1
ATOM 3980 O O . PRO B 1 110 ? 8.094 -5.527 -6.016 1 96.94 110 PRO B O 1
ATOM 3983 N N . SER B 1 111 ? 8.922 -7.551 -5.793 1 96.56 111 SER B N 1
ATOM 3984 C CA . SER B 1 111 ? 8.234 -7.855 -4.539 1 96.56 111 SER B CA 1
ATOM 3985 C C . SER B 1 111 ? 9.234 -8.055 -3.402 1 96.56 111 SER B C 1
ATOM 3987 O O . SER B 1 111 ? 10.094 -8.938 -3.467 1 96.56 111 SER B O 1
ATOM 3989 N N . LEU B 1 112 ? 9.109 -7.371 -2.332 1 96.5 112 LEU B N 1
ATOM 3990 C CA . LEU B 1 112 ? 10.133 -7.277 -1.292 1 96.5 112 LEU B CA 1
ATOM 3991 C C . LEU B 1 112 ? 9.953 -8.383 -0.26 1 96.5 112 LEU B C 1
ATOM 3993 O O . LEU B 1 112 ? 10.477 -8.289 0.853 1 96.5 112 LEU B O 1
ATOM 3997 N N . ASP B 1 113 ? 9.25 -9.477 -0.598 1 92.62 113 ASP B N 1
ATOM 3998 C CA . ASP B 1 113 ? 9.055 -10.57 0.346 1 92.62 113 ASP B CA 1
ATOM 3999 C C . ASP B 1 113 ? 10.156 -11.617 0.212 1 92.62 113 ASP B C 1
ATOM 4001 O O . ASP B 1 113 ? 10.312 -12.477 1.082 1 92.62 113 ASP B O 1
ATOM 4005 N N . SER B 1 114 ? 10.961 -11.555 -0.863 1 93.88 114 SER B N 1
ATOM 4006 C CA . SER B 1 114 ? 12.125 -12.422 -1 1 93.88 114 SER B CA 1
ATOM 4007 C C . SER B 1 114 ? 13.195 -11.773 -1.874 1 93.88 114 SER B C 1
ATOM 4009 O O . SER B 1 114 ? 12.891 -10.953 -2.736 1 93.88 114 SER B O 1
ATOM 4011 N N . TRP B 1 115 ? 14.414 -12.172 -1.644 1 95.31 115 TRP B N 1
ATOM 4012 C CA . TRP B 1 115 ? 15.539 -11.555 -2.34 1 95.31 115 TRP B CA 1
ATOM 4013 C C . TRP B 1 115 ? 15.469 -11.836 -3.838 1 95.31 115 TRP B C 1
ATOM 4015 O O . TRP B 1 115 ? 15.719 -10.945 -4.652 1 95.31 115 TRP B O 1
ATOM 4025 N N . ASP B 1 116 ? 15.117 -13.055 -4.238 1 96.06 116 ASP B N 1
ATOM 4026 C CA . ASP B 1 11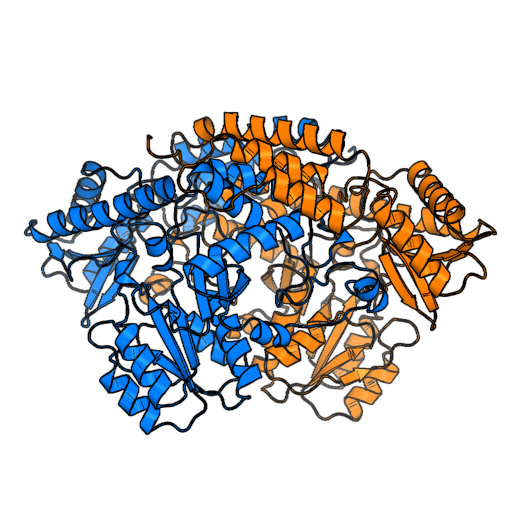6 ? 15.148 -13.453 -5.641 1 96.06 116 ASP B CA 1
ATOM 4027 C C . ASP B 1 116 ? 14.016 -12.781 -6.426 1 96.06 116 ASP B C 1
ATOM 4029 O O . ASP B 1 116 ? 13.906 -12.969 -7.641 1 96.06 116 ASP B O 1
ATOM 4033 N N . GLN B 1 117 ? 13.258 -11.945 -5.75 1 97.12 117 GLN B N 1
ATOM 4034 C CA . GLN B 1 117 ? 12.25 -11.125 -6.422 1 97.12 117 GLN B CA 1
ATOM 4035 C C . GLN B 1 117 ? 12.648 -9.656 -6.426 1 97.12 117 GLN B C 1
ATOM 4037 O O . GLN B 1 117 ? 12.102 -8.859 -7.195 1 97.12 117 GLN B O 1
ATOM 4042 N N . ALA B 1 118 ? 13.562 -9.312 -5.551 1 97.62 118 ALA B N 1
ATOM 4043 C CA . ALA B 1 118 ? 13.852 -7.887 -5.379 1 97.62 118 ALA B CA 1
ATOM 4044 C C . ALA B 1 118 ? 15.273 -7.672 -4.875 1 97.62 118 ALA B C 1
ATOM 4046 O O . ALA B 1 118 ? 15.484 -6.992 -3.869 1 97.62 118 ALA B O 1
ATOM 4047 N N . PRO B 1 119 ? 16.266 -8.102 -5.609 1 97.56 119 PRO B N 1
ATOM 4048 C CA . PRO B 1 119 ? 17.641 -8.016 -5.094 1 97.56 119 PRO B CA 1
ATOM 4049 C C . PRO B 1 119 ? 18.078 -6.586 -4.809 1 97.56 119 PRO B C 1
ATOM 4051 O O . PRO B 1 119 ? 18.312 -6.227 -3.65 1 97.56 119 PRO B O 1
ATOM 4054 N N . ALA B 1 120 ? 18.047 -5.719 -5.781 1 98.62 120 ALA B N 1
ATOM 4055 C CA . ALA B 1 120 ? 18.531 -4.355 -5.602 1 98.62 120 ALA B CA 1
ATOM 4056 C C . ALA B 1 120 ? 17.594 -3.549 -4.711 1 98.62 120 ALA B C 1
ATOM 4058 O O . ALA B 1 120 ? 18.047 -2.715 -3.918 1 98.62 120 ALA B O 1
ATOM 4059 N N . ALA B 1 121 ? 16.312 -3.766 -4.859 1 98.5 121 ALA B N 1
ATOM 4060 C CA . ALA B 1 121 ? 15.336 -3.01 -4.082 1 98.5 121 ALA B CA 1
ATOM 4061 C C . ALA B 1 121 ? 15.484 -3.297 -2.59 1 98.5 121 ALA B C 1
ATOM 4063 O O . ALA B 1 121 ? 15.336 -2.395 -1.761 1 98.5 121 ALA B O 1
ATOM 4064 N N . SER B 1 122 ? 15.688 -4.566 -2.209 1 97.62 122 SER B N 1
ATOM 4065 C CA . SER B 1 122 ? 15.859 -4.902 -0.799 1 97.62 122 SER B CA 1
ATOM 4066 C C . SER B 1 122 ? 17.125 -4.277 -0.232 1 97.62 122 SER B C 1
ATOM 4068 O O . SER B 1 122 ? 17.156 -3.85 0.924 1 97.62 122 SER B O 1
ATOM 4070 N N . ALA B 1 123 ? 18.172 -4.23 -1.059 1 98.25 123 ALA B N 1
ATOM 4071 C CA . ALA B 1 123 ? 19.406 -3.568 -0.64 1 98.25 123 ALA B CA 1
ATOM 4072 C C . ALA B 1 123 ? 19.188 -2.076 -0.421 1 98.25 123 ALA B C 1
ATOM 4074 O O . ALA B 1 123 ? 19.656 -1.506 0.561 1 98.25 123 ALA B O 1
ATOM 4075 N N . LEU B 1 124 ? 18.484 -1.475 -1.285 1 98.69 124 LEU B N 1
ATOM 4076 C CA . LEU B 1 124 ? 18.188 -0.049 -1.167 1 98.69 124 LEU B CA 1
ATOM 4077 C C . LEU B 1 124 ? 17.344 0.234 0.07 1 98.69 124 LEU B C 1
ATOM 4079 O O . LEU B 1 124 ? 17.578 1.221 0.772 1 98.69 124 LEU B O 1
ATOM 4083 N N . GLU B 1 125 ? 16.375 -0.601 0.29 1 98.44 125 GLU B N 1
ATOM 4084 C CA . GLU B 1 125 ? 15.531 -0.413 1.461 1 98.44 125 GLU B CA 1
ATOM 4085 C C . GLU B 1 125 ? 16.344 -0.46 2.75 1 98.44 125 GLU B C 1
ATOM 4087 O O . GLU B 1 125 ? 16.125 0.334 3.664 1 98.44 125 GLU B O 1
ATOM 4092 N N . ALA B 1 126 ? 17.25 -1.365 2.807 1 97.62 126 ALA B N 1
ATOM 4093 C CA . ALA B 1 126 ? 18.094 -1.468 3.988 1 97.62 126 ALA B CA 1
ATOM 4094 C C . ALA B 1 126 ? 18.875 -0.174 4.219 1 97.62 126 ALA B C 1
ATOM 4096 O O . ALA B 1 126 ? 18.984 0.295 5.355 1 97.62 126 ALA B O 1
ATOM 4097 N N . LEU B 1 127 ? 19.375 0.416 3.162 1 98.38 127 LEU B N 1
ATOM 4098 C CA . LEU B 1 127 ? 20.125 1.658 3.268 1 98.38 127 LEU B CA 1
ATOM 4099 C C . LEU B 1 127 ? 19.234 2.803 3.738 1 98.38 127 LEU B C 1
ATOM 4101 O O . LEU B 1 127 ? 19.625 3.578 4.613 1 98.38 127 LEU B O 1
ATOM 4105 N N . VAL B 1 128 ? 18.078 2.877 3.225 1 98.56 128 VAL B N 1
ATOM 4106 C CA . VAL B 1 128 ? 17.172 3.98 3.51 1 98.56 128 VAL B CA 1
ATOM 4107 C C . VAL B 1 128 ? 16.656 3.865 4.941 1 98.56 128 VAL B C 1
ATOM 4109 O O . VAL B 1 128 ? 16.625 4.855 5.676 1 98.56 128 VAL B O 1
ATOM 4112 N N . THR B 1 129 ? 16.219 2.662 5.328 1 98.06 129 THR B N 1
ATOM 4113 C CA . THR B 1 129 ? 15.672 2.471 6.668 1 98.06 129 THR B CA 1
ATOM 4114 C C . THR B 1 129 ? 16.734 2.732 7.73 1 98.06 129 THR B C 1
ATOM 4116 O O . THR B 1 129 ? 16.438 3.322 8.773 1 98.06 129 THR B O 1
ATOM 4119 N N . ARG B 1 130 ? 17.969 2.389 7.48 1 97.38 130 ARG B N 1
ATOM 4120 C CA . ARG B 1 130 ? 19.047 2.67 8.414 1 97.38 130 ARG B CA 1
ATOM 4121 C C . ARG B 1 130 ? 19.281 4.172 8.547 1 97.38 130 ARG B C 1
ATOM 4123 O O . ARG B 1 130 ? 19.469 4.68 9.656 1 97.38 130 ARG B O 1
ATOM 4130 N N . ALA B 1 131 ? 19.25 4.844 7.465 1 98 131 ALA B N 1
ATOM 4131 C CA . ALA B 1 131 ? 19.469 6.285 7.469 1 98 131 ALA B CA 1
ATOM 4132 C C . ALA B 1 131 ? 18.375 7.004 8.25 1 98 131 ALA B C 1
ATOM 4134 O O . ALA B 1 131 ? 18.672 7.902 9.047 1 98 131 ALA B O 1
ATOM 4135 N N . LEU B 1 132 ? 17.188 6.605 8.07 1 98.06 132 LEU B N 1
ATOM 4136 C CA . LEU B 1 132 ? 16.062 7.293 8.703 1 98.06 132 LEU B CA 1
ATOM 4137 C C . LEU B 1 132 ? 15.945 6.883 10.172 1 98.06 132 LEU B C 1
ATOM 4139 O O . LEU B 1 132 ? 15.516 7.684 11.008 1 98.06 132 LEU B O 1
ATOM 4143 N N . ALA B 1 133 ? 16.281 5.594 10.461 1 98.25 133 ALA B N 1
ATOM 4144 C CA . ALA B 1 133 ? 16.328 5.168 11.859 1 98.25 133 ALA B CA 1
ATOM 4145 C C . ALA B 1 133 ? 17.281 6.035 12.664 1 98.25 133 ALA B C 1
ATOM 4147 O O . ALA B 1 133 ? 16.984 6.414 13.797 1 98.25 133 ALA B O 1
ATOM 4148 N N . ARG B 1 134 ? 18.359 6.43 12.078 1 96.44 134 ARG B N 1
ATOM 4149 C CA . ARG B 1 134 ? 19.359 7.238 12.758 1 96.44 134 ARG B CA 1
ATOM 4150 C C . ARG B 1 134 ? 18.797 8.609 13.117 1 96.44 134 ARG B C 1
ATOM 4152 O O . ARG B 1 134 ? 19.188 9.188 14.141 1 96.44 134 ARG B O 1
ATOM 4159 N N . GLU B 1 135 ? 17.906 9.125 12.336 1 96.12 135 GLU B N 1
ATOM 4160 C CA . GLU B 1 135 ? 17.328 10.438 12.586 1 96.12 135 GLU B CA 1
ATOM 4161 C C . GLU B 1 135 ? 16.531 10.461 13.883 1 96.12 135 GLU B C 1
ATOM 4163 O O . GLU B 1 135 ? 16.359 11.516 14.5 1 96.12 135 GLU B O 1
ATOM 4168 N N . THR B 1 136 ? 16.047 9.289 14.32 1 97.12 136 THR B N 1
ATOM 4169 C CA . THR B 1 136 ? 15.25 9.227 15.547 1 97.12 136 THR B CA 1
ATOM 4170 C C . THR B 1 136 ? 16.047 8.57 16.672 1 97.12 136 THR B C 1
ATOM 4172 O O . THR B 1 136 ? 15.5 8.289 17.734 1 97.12 136 THR B O 1
ATOM 4175 N N . GLY B 1 137 ? 17.312 8.234 16.391 1 96.56 137 GLY B N 1
ATOM 4176 C CA . GLY B 1 137 ? 18.141 7.562 17.375 1 96.56 137 GLY B CA 1
ATOM 4177 C C . GLY B 1 137 ? 17.828 6.082 17.516 1 96.56 137 GLY B C 1
ATOM 4178 O O . GLY B 1 137 ? 18.141 5.465 18.531 1 96.56 137 GLY B O 1
ATOM 4179 N N . ALA B 1 138 ? 17.203 5.484 16.562 1 98.12 138 ALA B N 1
ATOM 4180 C CA . ALA B 1 138 ? 16.766 4.094 16.625 1 98.12 138 ALA B CA 1
ATOM 4181 C C . ALA B 1 138 ? 17.781 3.172 15.953 1 98.12 138 ALA B C 1
ATOM 4183 O O . ALA B 1 138 ? 18.672 3.637 15.227 1 98.12 138 ALA B O 1
ATOM 4184 N N . ALA B 1 139 ? 17.656 1.874 16.188 1 97.88 139 ALA B N 1
ATOM 4185 C CA . ALA B 1 139 ? 18.594 0.878 15.664 1 97.88 139 ALA B CA 1
ATOM 4186 C C . ALA B 1 139 ? 18.172 0.435 14.266 1 97.88 139 ALA B C 1
ATOM 4188 O O . ALA B 1 139 ? 19.016 0.047 13.453 1 97.88 139 ALA B O 1
ATOM 4189 N N . ASP B 1 140 ? 16.875 0.463 14.016 1 98 140 ASP B N 1
ATOM 4190 C CA . ASP B 1 140 ? 16.344 -0.042 12.75 1 98 140 ASP B CA 1
ATOM 4191 C C . ASP B 1 140 ? 14.992 0.584 12.422 1 98 140 ASP B C 1
ATOM 4193 O O . ASP B 1 140 ? 14.469 1.377 13.211 1 98 140 ASP B O 1
ATOM 4197 N N . ALA B 1 141 ? 14.508 0.342 11.258 1 98.5 141 ALA B N 1
ATOM 4198 C CA . ALA B 1 141 ? 13.188 0.803 10.836 1 98.5 141 ALA B CA 1
ATOM 4199 C C . ALA B 1 141 ? 12.578 -0.154 9.82 1 98.5 141 ALA B C 1
ATOM 4201 O O . ALA B 1 141 ? 13.281 -0.959 9.203 1 98.5 141 ALA B O 1
ATOM 4202 N N . VAL B 1 142 ? 11.273 -0.129 9.672 1 98.44 142 VAL B N 1
ATOM 4203 C CA . VAL B 1 142 ? 10.555 -0.859 8.633 1 98.44 142 VAL B CA 1
ATOM 4204 C C . VAL B 1 142 ? 9.656 0.099 7.863 1 98.44 142 VAL B C 1
ATOM 4206 O O . VAL B 1 142 ? 9.203 1.112 8.406 1 98.44 142 VAL B O 1
ATOM 4209 N N . VAL B 1 143 ? 9.438 -0.227 6.617 1 98.31 143 VAL B N 1
ATOM 4210 C CA . VAL B 1 143 ? 8.586 0.578 5.746 1 98.31 143 VAL B CA 1
ATOM 4211 C C . VAL B 1 143 ? 7.125 0.167 5.93 1 98.31 143 VAL B C 1
ATOM 4213 O O . VAL B 1 143 ? 6.812 -1.024 6 1 98.31 143 VAL B O 1
ATOM 4216 N N . THR B 1 144 ? 6.242 1.132 6.098 1 97.94 144 THR B N 1
ATOM 4217 C CA . THR B 1 144 ? 4.812 0.899 6.258 1 97.94 144 THR B CA 1
ATOM 4218 C C . THR B 1 144 ? 4.016 1.69 5.227 1 97.94 144 THR B C 1
ATOM 4220 O O . THR B 1 144 ? 4.59 2.439 4.434 1 97.94 144 THR B O 1
ATOM 4223 N N . THR B 1 145 ? 2.697 1.533 5.199 1 97 145 THR B N 1
ATOM 4224 C CA . THR B 1 145 ? 1.848 2.215 4.23 1 97 145 THR B CA 1
ATOM 4225 C C . THR B 1 145 ? 1.396 3.57 4.762 1 97 145 THR B C 1
ATOM 4227 O O . THR B 1 145 ? 0.558 4.238 4.152 1 97 145 THR B O 1
ATOM 4230 N N . GLY B 1 146 ? 1.863 3.988 5.953 1 97.31 146 GLY B N 1
ATOM 4231 C CA . GLY B 1 146 ? 1.5 5.266 6.543 1 97.31 146 GLY B CA 1
ATOM 4232 C C . GLY B 1 146 ? 1.475 5.238 8.062 1 97.31 146 GLY B C 1
ATOM 4233 O O . GLY B 1 146 ? 1.828 4.227 8.672 1 97.31 146 GLY B O 1
ATOM 4234 N N . GLY B 1 147 ? 1.073 6.355 8.641 1 97.94 147 GLY B N 1
ATOM 4235 C CA . GLY B 1 147 ? 1.026 6.48 10.094 1 97.94 147 GLY B CA 1
ATOM 4236 C C . GLY B 1 147 ? 0.122 5.453 10.75 1 97.94 147 GLY B C 1
ATOM 4237 O O . GLY B 1 147 ? 0.44 4.934 11.82 1 97.94 147 GLY B O 1
ATOM 4238 N N . THR B 1 148 ? -0.983 5.145 10.117 1 97.94 148 THR B N 1
ATOM 4239 C CA . THR B 1 148 ? -1.943 4.199 10.68 1 97.94 148 THR B CA 1
ATOM 4240 C C . THR B 1 148 ? -1.311 2.818 10.844 1 97.94 148 THR B C 1
ATOM 4242 O O . THR B 1 148 ? -1.393 2.217 11.914 1 97.94 148 THR B O 1
ATOM 4245 N N . GLU B 1 149 ? -0.665 2.342 9.836 1 98.19 149 GLU B N 1
ATOM 4246 C CA . GLU B 1 149 ? -0.018 1.037 9.938 1 98.19 149 GLU B CA 1
ATOM 4247 C C . GLU B 1 149 ? 1.162 1.082 10.906 1 98.19 149 GLU B C 1
ATOM 4249 O O . GLU B 1 149 ? 1.423 0.112 11.617 1 98.19 149 GLU B O 1
ATOM 4254 N N . SER B 1 150 ? 1.901 2.164 10.891 1 98.81 150 SER B N 1
ATOM 4255 C CA . SER B 1 150 ? 3.012 2.311 11.828 1 98.81 150 SER B CA 1
ATOM 4256 C C . SER B 1 150 ? 2.531 2.223 13.273 1 98.81 150 SER B C 1
ATOM 4258 O O . SER B 1 150 ? 3.143 1.538 14.094 1 98.81 150 SER B O 1
ATOM 4260 N N . ASN B 1 151 ? 1.445 2.936 13.578 1 98.88 151 ASN B N 1
ATOM 4261 C CA . ASN B 1 151 ? 0.865 2.869 14.914 1 98.88 151 ASN B CA 1
ATOM 4262 C C . ASN B 1 151 ? 0.411 1.453 15.258 1 98.88 151 ASN B C 1
ATOM 4264 O O . ASN B 1 151 ? 0.645 0.975 16.359 1 98.88 151 ASN B O 1
ATOM 4268 N N . GLN B 1 152 ? -0.192 0.778 14.328 1 98.75 152 GLN B N 1
ATOM 4269 C CA . GLN B 1 152 ? -0.634 -0.595 14.547 1 98.75 152 GLN B CA 1
ATOM 4270 C C . GLN B 1 152 ? 0.547 -1.512 14.852 1 98.75 152 GLN B C 1
ATOM 4272 O O . GLN B 1 152 ? 0.464 -2.367 15.734 1 98.75 152 GLN B O 1
ATOM 4277 N N . LEU B 1 153 ? 1.594 -1.353 14.07 1 98.69 153 LEU B N 1
ATOM 4278 C CA . LEU B 1 153 ? 2.775 -2.188 14.258 1 98.69 153 LEU B CA 1
ATOM 4279 C C . LEU B 1 153 ? 3.424 -1.916 15.609 1 98.69 153 LEU B C 1
ATOM 4281 O O . LEU B 1 153 ? 3.916 -2.84 16.266 1 98.69 153 LEU B O 1
ATOM 4285 N N . ALA B 1 154 ? 3.477 -0.648 15.984 1 98.94 154 ALA B N 1
ATOM 4286 C CA . ALA B 1 154 ? 4.012 -0.316 17.297 1 98.94 154 ALA B CA 1
ATOM 4287 C C . ALA B 1 154 ? 3.238 -1.033 18.406 1 98.94 154 ALA B C 1
ATOM 4289 O O . ALA B 1 154 ? 3.834 -1.592 19.328 1 98.94 154 ALA B O 1
ATOM 4290 N N . VAL B 1 155 ? 1.914 -1.037 18.328 1 98.88 155 VAL B N 1
ATOM 4291 C CA . VAL B 1 155 ? 1.065 -1.693 19.312 1 98.88 155 VAL B CA 1
ATOM 4292 C C . VAL B 1 155 ? 1.282 -3.203 19.25 1 98.88 155 VAL B C 1
ATOM 4294 O O . VAL B 1 155 ? 1.343 -3.865 20.297 1 98.88 155 VAL B O 1
ATOM 4297 N N . LEU B 1 156 ? 1.42 -3.766 18.047 1 98.75 156 LEU B N 1
ATOM 4298 C CA . LEU B 1 156 ? 1.661 -5.195 17.891 1 98.75 156 LEU B CA 1
ATOM 4299 C C . LEU B 1 156 ? 2.965 -5.605 18.578 1 98.75 156 LEU B C 1
ATOM 4301 O O . LEU B 1 156 ? 3.002 -6.594 19.312 1 98.75 156 LEU B O 1
ATOM 4305 N N . LEU B 1 157 ? 4.051 -4.848 18.281 1 98.62 157 LEU B N 1
ATOM 4306 C CA . LEU B 1 157 ? 5.348 -5.164 18.875 1 98.62 157 LEU B CA 1
ATOM 4307 C C . LEU B 1 157 ? 5.281 -5.105 20.391 1 98.62 157 LEU B C 1
ATOM 4309 O O . LEU B 1 157 ? 5.871 -5.941 21.078 1 98.62 157 LEU B O 1
ATOM 4313 N N . ALA B 1 158 ? 4.559 -4.125 20.922 1 98.81 158 ALA B N 1
ATOM 4314 C CA . ALA B 1 158 ? 4.387 -4.012 22.359 1 98.81 158 ALA B CA 1
ATOM 4315 C C . ALA B 1 158 ? 3.605 -5.203 22.922 1 98.81 158 ALA B C 1
ATOM 4317 O O . ALA B 1 158 ? 3.961 -5.754 23.969 1 98.81 158 ALA B O 1
ATOM 4318 N N . ARG B 1 159 ? 2.506 -5.613 22.234 1 98.69 159 ARG B N 1
ATOM 4319 C CA . ARG B 1 159 ? 1.717 -6.766 22.656 1 98.69 159 ARG B CA 1
ATOM 4320 C C . ARG B 1 159 ? 2.586 -8.016 22.75 1 98.69 159 ARG B C 1
ATOM 4322 O O . ARG B 1 159 ? 2.479 -8.781 23.719 1 98.69 159 ARG B O 1
ATOM 4329 N N . GLU B 1 160 ? 3.432 -8.219 21.781 1 97.81 160 GLU B N 1
ATOM 4330 C CA . GLU B 1 160 ? 4.238 -9.43 21.719 1 97.81 160 GLU B CA 1
ATOM 4331 C C . GLU B 1 160 ? 5.324 -9.422 22.797 1 97.81 160 GLU B C 1
ATOM 4333 O O . GLU B 1 160 ? 5.727 -10.477 23.281 1 97.81 160 GLU B O 1
ATOM 4338 N N . ARG B 1 161 ? 5.75 -8.273 23.172 1 97.19 161 ARG B N 1
ATOM 4339 C CA . ARG B 1 161 ? 6.77 -8.141 24.203 1 97.19 161 ARG B CA 1
ATOM 4340 C C . ARG B 1 161 ? 6.156 -8.273 25.594 1 97.19 161 ARG B C 1
ATOM 4342 O O . ARG B 1 161 ? 6.77 -8.859 26.5 1 97.19 161 ARG B O 1
ATOM 4349 N N . HIS B 1 162 ? 4.918 -7.727 25.797 1 97.75 162 HIS B N 1
ATOM 4350 C CA . HIS B 1 162 ? 4.41 -7.551 27.156 1 97.75 162 HIS B CA 1
ATOM 4351 C C . HIS B 1 162 ? 3.186 -8.43 27.406 1 97.75 162 HIS B C 1
ATOM 4353 O O . HIS B 1 162 ? 2.717 -8.539 28.531 1 97.75 162 HIS B O 1
ATOM 4359 N N . GLY B 1 163 ? 2.615 -8.992 26.312 1 97 163 GLY B N 1
ATOM 4360 C CA . GLY B 1 163 ? 1.522 -9.938 26.469 1 97 163 GLY B CA 1
ATOM 4361 C C . GLY B 1 163 ? 0.17 -9.352 26.094 1 97 163 GLY B C 1
ATOM 4362 O O . GLY B 1 163 ? 0.054 -8.156 25.844 1 97 163 GLY B O 1
ATOM 4363 N N . ALA B 1 164 ? -0.834 -10.141 26.094 1 95.38 164 ALA B N 1
ATOM 4364 C CA . ALA B 1 164 ? -2.176 -9.82 25.594 1 95.38 164 ALA B CA 1
ATOM 4365 C C . ALA B 1 164 ? -2.904 -8.891 26.562 1 95.38 164 ALA B C 1
ATOM 4367 O O . ALA B 1 164 ? -3.932 -8.305 26.219 1 95.38 164 ALA B O 1
ATOM 4368 N N . GLY B 1 165 ? -2.418 -8.719 27.781 1 96.94 165 GLY B N 1
ATOM 4369 C CA . GLY B 1 165 ? -3.02 -7.84 28.766 1 96.94 165 GLY B CA 1
ATOM 4370 C C . GLY B 1 165 ? -2.525 -6.406 28.672 1 96.94 165 GLY B C 1
ATOM 4371 O O . GLY B 1 165 ? -2.922 -5.555 29.469 1 96.94 165 GLY B O 1
ATOM 4372 N N . LEU B 1 166 ? -1.722 -6.121 27.625 1 98.44 166 LEU B N 1
ATOM 4373 C CA . LEU B 1 166 ? -1.157 -4.793 27.406 1 98.44 166 LEU B CA 1
ATOM 4374 C C . LEU B 1 166 ? -2.258 -3.738 27.328 1 98.44 166 LEU B C 1
ATOM 4376 O O . LEU B 1 166 ? -3.26 -3.932 26.641 1 98.44 166 LEU B O 1
ATOM 4380 N N . ARG B 1 167 ? -2.09 -2.65 28.078 1 98.62 167 ARG B N 1
ATOM 4381 C CA . ARG B 1 167 ? -3.012 -1.519 28.031 1 98.62 167 ARG B CA 1
ATOM 4382 C C . ARG B 1 167 ? -2.406 -0.342 27.281 1 98.62 167 ARG B C 1
ATOM 4384 O O . ARG B 1 167 ? -1.361 0.184 27.672 1 98.62 167 ARG B O 1
ATOM 4391 N N . LEU B 1 168 ? -3.035 0.024 26.188 1 98.88 168 LEU B N 1
ATOM 4392 C CA . LEU B 1 168 ? -2.656 1.23 25.453 1 98.88 168 LEU B CA 1
ATOM 4393 C C . LEU B 1 168 ? -3.17 2.479 26.172 1 98.88 168 LEU B C 1
ATOM 4395 O O . LEU B 1 168 ? -4.355 2.57 26.484 1 98.88 168 LEU B O 1
ATOM 4399 N N . VAL B 1 169 ? -2.281 3.41 26.422 1 98.94 169 VAL B N 1
ATOM 4400 C CA . VAL B 1 169 ? -2.619 4.676 27.078 1 98.94 169 VAL B CA 1
ATOM 4401 C C . VAL B 1 169 ? -2.299 5.836 26.125 1 98.94 169 VAL B C 1
ATOM 4403 O O . VAL B 1 169 ? -1.171 5.957 25.641 1 98.94 169 VAL B O 1
ATOM 4406 N N . HIS B 1 170 ? -3.25 6.656 25.812 1 98.69 170 HIS B N 1
ATOM 4407 C CA . HIS B 1 170 ? -3.02 7.793 24.938 1 98.69 170 HIS B CA 1
ATOM 4408 C C . HIS B 1 170 ? -3.889 8.984 25.328 1 98.69 170 HIS B C 1
ATOM 4410 O O . HIS B 1 170 ? -4.863 8.828 26.062 1 98.69 170 HIS B O 1
ATOM 4416 N N . GLY B 1 171 ? -3.566 10.156 24.891 1 97.81 171 GLY B N 1
ATOM 4417 C CA . GLY B 1 171 ? -4.367 11.352 25.125 1 97.81 171 GLY B CA 1
ATOM 4418 C C . GLY B 1 171 ? -5.637 11.391 24.297 1 97.81 171 GLY B C 1
ATOM 4419 O O . GLY B 1 171 ? -5.727 10.75 23.25 1 97.81 171 GLY B O 1
ATOM 4420 N N . ALA B 1 172 ? -6.707 12.117 24.688 1 93.94 172 ALA B N 1
ATOM 4421 C CA . ALA B 1 172 ? -7.992 12.266 24 1 93.94 172 ALA B CA 1
ATOM 4422 C C . ALA B 1 172 ? -7.797 12.805 22.594 1 93.94 172 ALA B C 1
ATOM 4424 O O . ALA B 1 172 ? -8.594 12.508 21.688 1 93.94 172 ALA B O 1
ATOM 4425 N N . GLY B 1 173 ? -6.809 13.391 22.203 1 91.5 173 GLY B N 1
ATOM 4426 C CA . GLY B 1 173 ? -6.586 13.969 20.875 1 91.5 173 GLY B CA 1
ATOM 4427 C C . GLY B 1 173 ? -5.707 13.102 20 1 91.5 173 GLY B C 1
ATOM 4428 O O . GLY B 1 173 ? -5.371 13.492 18.875 1 91.5 173 GLY B O 1
ATOM 4429 N N . ALA B 1 174 ? -5.484 11.844 20.484 1 96.06 174 ALA B N 1
ATOM 4430 C CA . ALA B 1 174 ? -4.648 10.938 19.703 1 96.06 174 ALA B CA 1
ATOM 4431 C C . ALA B 1 174 ? -5.371 10.477 18.438 1 96.06 174 ALA B C 1
ATOM 4433 O O . ALA B 1 174 ? -6.602 10.438 18.406 1 96.06 174 ALA B O 1
ATOM 4434 N N . HIS B 1 175 ? -4.625 10.219 17.406 1 97.12 175 HIS B N 1
ATOM 4435 C CA . HIS B 1 175 ? -5.191 9.758 16.141 1 97.12 175 HIS B CA 1
ATOM 4436 C C . HIS B 1 175 ? -5.996 8.477 16.328 1 97.12 175 HIS B C 1
ATOM 4438 O O . HIS B 1 175 ? -5.586 7.59 17.078 1 97.12 175 HIS B O 1
ATOM 4444 N N . HIS B 1 176 ? -7.059 8.32 15.633 1 95.5 176 HIS B N 1
ATOM 4445 C CA . HIS B 1 176 ? -8.008 7.227 15.797 1 95.5 176 HIS B CA 1
ATOM 4446 C C . HIS B 1 176 ? -7.355 5.883 15.484 1 95.5 176 HIS B C 1
ATOM 4448 O O . HIS B 1 176 ? -7.852 4.836 15.906 1 95.5 176 HIS B O 1
ATOM 4454 N N . SER B 1 177 ? -6.234 5.895 14.75 1 97.5 177 SER B N 1
ATOM 4455 C CA . SER B 1 177 ? -5.57 4.645 14.383 1 97.5 177 SER B CA 1
ATOM 4456 C C . SER B 1 177 ? -5.043 3.918 15.609 1 97.5 177 SER B C 1
ATOM 4458 O O . SER B 1 177 ? -4.828 2.705 15.578 1 97.5 177 SER B O 1
ATOM 4460 N N . LEU B 1 178 ? -4.82 4.613 16.719 1 98.31 178 LEU B N 1
ATOM 4461 C CA . LEU B 1 178 ? -4.273 3.994 17.922 1 98.31 178 LEU B CA 1
ATOM 4462 C C . LEU B 1 178 ? -5.324 3.137 18.625 1 98.31 178 LEU B C 1
ATOM 4464 O O . LEU B 1 178 ? -5.141 1.928 18.781 1 98.31 178 LEU B O 1
ATOM 4468 N N . PRO B 1 179 ? -6.492 3.703 19.031 1 97.44 179 PRO B N 1
ATOM 4469 C CA . PRO B 1 179 ? -7.508 2.812 19.594 1 97.44 179 PRO B CA 1
ATOM 4470 C C . PRO B 1 179 ? -7.973 1.743 18.609 1 97.44 179 PRO B C 1
ATOM 4472 O O . PRO B 1 179 ? -8.305 0.626 19.016 1 97.44 179 PRO B O 1
ATOM 4475 N N . ARG B 1 180 ? -8 2.025 17.359 1 97.06 180 ARG B N 1
ATOM 4476 C CA . ARG B 1 180 ? -8.359 1.031 16.359 1 97.06 180 ARG B CA 1
ATOM 4477 C C . ARG B 1 180 ? -7.352 -0.114 16.328 1 97.06 180 ARG B C 1
ATOM 4479 O O . ARG B 1 180 ? -7.727 -1.269 16.109 1 97.06 180 ARG B O 1
ATOM 4486 N N . ALA B 1 181 ? -6.094 0.211 16.484 1 98.31 181 ALA B N 1
ATOM 4487 C CA . ALA B 1 181 ? -5.059 -0.819 16.547 1 98.31 181 ALA B CA 1
ATOM 4488 C C . ALA B 1 181 ? -5.316 -1.78 17.703 1 98.31 181 ALA B C 1
ATOM 4490 O O . ALA B 1 181 ? -5.164 -2.996 17.562 1 98.31 181 ALA B O 1
ATOM 4491 N N . ALA B 1 182 ? -5.68 -1.234 18.875 1 98.31 182 ALA B N 1
ATOM 4492 C CA . ALA B 1 182 ? -6 -2.084 20.016 1 98.31 182 ALA B CA 1
ATOM 4493 C C . ALA B 1 182 ? -7.156 -3.025 19.703 1 98.31 182 ALA B C 1
ATOM 4495 O O . ALA B 1 182 ? -7.09 -4.223 19.984 1 98.31 182 ALA B O 1
ATOM 4496 N N . TRP B 1 183 ? -8.211 -2.471 19.047 1 97.38 183 TRP B N 1
ATOM 4497 C CA . TRP B 1 183 ? -9.359 -3.262 18.625 1 97.38 183 TRP B CA 1
ATOM 4498 C C . TRP B 1 183 ? -8.938 -4.348 17.641 1 97.38 183 TRP B C 1
ATOM 4500 O O . TRP B 1 183 ? -9.273 -5.523 17.812 1 97.38 183 TRP B O 1
ATOM 4510 N N . LEU B 1 184 ? -8.18 -4.016 16.688 1 97.75 184 LEU B N 1
ATOM 4511 C CA . LEU B 1 184 ? -7.73 -4.957 15.672 1 97.75 184 LEU B CA 1
ATOM 4512 C C . LEU B 1 184 ? -6.934 -6.098 16.297 1 97.75 184 LEU B C 1
ATOM 4514 O O . LEU B 1 184 ? -7.133 -7.266 15.945 1 97.75 184 LEU B O 1
ATOM 4518 N N . LEU B 1 185 ? -6.074 -5.793 17.234 1 98.38 185 LEU B N 1
ATOM 4519 C CA . LEU B 1 185 ? -5.105 -6.75 17.75 1 98.38 185 LEU B CA 1
ATOM 4520 C C . LEU B 1 185 ? -5.684 -7.523 18.938 1 98.38 185 LEU B C 1
ATOM 4522 O O . LEU B 1 185 ? -4.984 -8.32 19.562 1 98.38 185 LEU B O 1
ATOM 4526 N N . GLY B 1 186 ? -6.977 -7.273 19.297 1 97.44 186 GLY B N 1
ATOM 4527 C CA . GLY B 1 186 ? -7.656 -8.016 20.344 1 97.44 186 GLY B CA 1
ATOM 4528 C C . GLY B 1 186 ? -7.207 -7.617 21.75 1 97.44 186 GLY B C 1
ATOM 4529 O O . GLY B 1 186 ? -7.188 -8.445 22.656 1 97.44 186 GLY B O 1
ATOM 4530 N N . LEU B 1 187 ? -6.777 -6.359 21.891 1 98.06 187 LEU B N 1
ATOM 4531 C CA . LEU B 1 187 ? -6.332 -5.855 23.188 1 98.06 187 LEU B CA 1
ATOM 4532 C C . LEU B 1 187 ? -7.504 -5.281 23.984 1 98.06 187 LEU B C 1
ATOM 4534 O O . LEU B 1 187 ? -8.562 -5 23.406 1 98.06 187 LEU B O 1
ATOM 4538 N N . PRO B 1 188 ? -7.266 -5.105 25.328 1 97.5 188 PRO B N 1
ATOM 4539 C CA . PRO B 1 188 ? -8.281 -4.41 26.125 1 97.5 188 PRO B CA 1
ATOM 4540 C C . PRO B 1 188 ? -8.508 -2.971 25.672 1 97.5 188 PRO B C 1
ATOM 4542 O O . PRO B 1 188 ? -7.648 -2.395 25 1 97.5 188 PRO B O 1
ATOM 4545 N N . GLU B 1 189 ? -9.625 -2.434 26.031 1 97.12 189 GLU B N 1
ATOM 4546 C CA . GLU B 1 189 ? -9.945 -1.049 25.703 1 97.12 189 GLU B CA 1
ATOM 4547 C C . GLU B 1 189 ? -8.852 -0.098 26.188 1 97.12 189 GLU B C 1
ATOM 4549 O O . GLU B 1 189 ? -8.352 -0.233 27.297 1 97.12 189 GLU B O 1
ATOM 4554 N N . PRO B 1 190 ? -8.469 0.837 25.375 1 98.38 190 PRO B N 1
ATOM 4555 C CA . PRO B 1 190 ? -7.422 1.787 25.766 1 98.38 190 PRO B CA 1
ATOM 4556 C C . PRO B 1 190 ? -7.844 2.678 26.938 1 98.38 190 PRO B C 1
ATOM 4558 O O . PRO B 1 190 ? -9.039 2.803 27.219 1 98.38 190 PRO B O 1
ATOM 4561 N N . VAL B 1 191 ? -6.832 3.191 27.562 1 98.56 191 VAL B N 1
ATOM 4562 C CA . VAL B 1 191 ? -7.02 4.227 28.578 1 98.56 191 VAL B CA 1
ATOM 4563 C C . VAL B 1 191 ? -6.836 5.605 27.953 1 98.56 191 VAL B C 1
ATOM 4565 O O . VAL B 1 191 ? -5.766 5.914 27.422 1 98.56 191 VAL B O 1
ATOM 4568 N N . VAL B 1 192 ? -7.875 6.414 28.031 1 98.31 192 VAL B N 1
ATOM 4569 C CA . VAL B 1 192 ? -7.82 7.746 27.438 1 98.31 192 VAL B CA 1
ATOM 4570 C C . VAL B 1 192 ? -7.562 8.789 28.531 1 98.31 192 VAL B C 1
ATOM 4572 O O . VAL B 1 192 ? -8.352 8.914 29.469 1 98.31 192 VAL B O 1
ATOM 4575 N N . VAL B 1 193 ? -6.48 9.5 28.375 1 98.38 193 VAL B N 1
ATOM 4576 C CA . VAL B 1 193 ? -6.121 10.57 29.312 1 98.38 193 VAL B CA 1
ATOM 4577 C C . VAL B 1 193 ? -6.684 11.898 28.797 1 98.38 193 VAL B C 1
ATOM 4579 O O . VAL B 1 193 ? -6.434 12.297 27.656 1 98.38 193 VAL B O 1
ATOM 4582 N N . PRO B 1 194 ? -7.43 12.609 29.609 1 94.56 194 PRO B N 1
ATOM 4583 C CA . PRO B 1 194 ? -7.918 13.922 29.188 1 94.56 194 PRO B CA 1
ATOM 4584 C C . PRO B 1 194 ? -6.789 14.875 28.797 1 94.56 194 PRO B C 1
ATOM 4586 O O . PRO B 1 194 ? -5.734 14.883 29.438 1 94.56 194 PRO B O 1
ATOM 4589 N N . ALA B 1 195 ? -7 15.594 27.672 1 94.06 195 ALA B N 1
ATOM 4590 C CA . ALA B 1 195 ? -6.023 16.547 27.156 1 94.06 195 ALA B CA 1
ATOM 4591 C C . ALA B 1 195 ? -6.68 17.891 26.859 1 94.06 195 ALA B C 1
ATOM 4593 O O . ALA B 1 195 ? -6.719 18.328 25.703 1 94.06 195 ALA B O 1
ATOM 4594 N N . PRO B 1 196 ? -7.113 18.625 27.844 1 90.88 196 PRO B N 1
ATOM 4595 C CA . PRO B 1 196 ? -7.875 19.859 27.609 1 90.88 196 PRO B CA 1
ATOM 4596 C C . PRO B 1 196 ? -7.082 20.891 26.828 1 90.88 196 PRO B C 1
ATOM 4598 O O . PRO B 1 196 ? -7.668 21.703 26.094 1 90.88 196 PRO B O 1
ATOM 4601 N N . ALA B 1 197 ? -5.773 20.875 26.938 1 91.69 197 ALA B N 1
ATOM 4602 C CA . ALA B 1 197 ? -4.949 21.844 26.219 1 91.69 197 ALA B CA 1
ATOM 4603 C C . ALA B 1 197 ? -4.531 21.297 24.859 1 91.69 197 ALA B C 1
ATOM 4605 O O . ALA B 1 197 ? -3.746 21.922 24.141 1 91.69 197 ALA B O 1
ATOM 4606 N N . GLY B 1 198 ? -4.988 20.125 24.516 1 94.5 198 GLY B N 1
ATOM 4607 C CA . GLY B 1 198 ? -4.719 19.562 23.203 1 94.5 198 GLY B CA 1
ATOM 4608 C C . GLY B 1 198 ? -3.559 18.578 23.203 1 94.5 198 GLY B C 1
ATOM 4609 O O . GLY B 1 198 ? -3.365 17.828 22.234 1 94.5 198 GLY B O 1
ATOM 4610 N N . THR B 1 199 ? -2.783 18.578 24.234 1 97.12 199 THR B N 1
ATOM 4611 C CA . THR B 1 199 ? -1.645 17.672 24.344 1 97.12 199 THR B CA 1
ATOM 4612 C C . THR B 1 199 ? -1.775 16.781 25.578 1 97.12 199 THR B C 1
ATOM 4614 O O . THR B 1 199 ? -2.547 17.078 26.484 1 97.12 199 THR B O 1
ATOM 4617 N N . LEU B 1 200 ? -1.066 15.672 25.547 1 98.06 200 LEU B N 1
ATOM 4618 C CA . LEU B 1 200 ? -1.026 14.75 26.672 1 98.06 200 LEU B CA 1
ATOM 4619 C C . LEU B 1 200 ? -0.368 15.398 27.891 1 98.06 200 LEU B C 1
ATOM 4621 O O . LEU B 1 200 ? 0.793 15.812 27.828 1 98.06 200 LEU B O 1
ATOM 4625 N N . ASP B 1 201 ? -1.127 15.477 29 1 97.62 201 ASP B N 1
ATOM 4626 C CA . ASP B 1 201 ? -0.623 16.078 30.234 1 97.62 201 ASP B CA 1
ATOM 4627 C C . ASP B 1 201 ? 0.19 15.078 31.047 1 97.62 201 ASP B C 1
ATOM 4629 O O . ASP B 1 201 ? -0.328 14.039 31.453 1 97.62 201 ASP B O 1
ATOM 4633 N N . PRO B 1 202 ? 1.424 15.414 31.359 1 98.06 202 PRO B N 1
ATOM 4634 C CA . PRO B 1 202 ? 2.264 14.461 32.094 1 98.06 202 PRO B CA 1
ATOM 4635 C C . PRO B 1 202 ? 1.698 14.094 33.438 1 98.06 202 PRO B C 1
ATOM 4637 O O . PRO B 1 202 ? 1.803 12.945 33.875 1 98.06 202 PRO B O 1
ATOM 4640 N N . ALA B 1 203 ? 1.112 15.07 34.125 1 98 203 ALA B N 1
ATOM 4641 C CA . ALA B 1 203 ? 0.549 14.781 35.469 1 98 203 ALA B CA 1
ATOM 4642 C C . ALA B 1 203 ? -0.647 13.844 35.344 1 98 203 ALA B C 1
ATOM 4644 O O . ALA B 1 203 ? -0.78 12.898 36.125 1 98 203 ALA B O 1
ATOM 4645 N N . ALA B 1 204 ? -1.5 14.102 34.438 1 98.38 204 ALA B N 1
ATOM 4646 C CA . ALA B 1 204 ? -2.646 13.227 34.188 1 98.38 204 ALA B CA 1
ATOM 4647 C C . ALA B 1 204 ? -2.199 11.836 33.75 1 98.38 204 ALA B C 1
ATOM 4649 O O . ALA B 1 204 ? -2.807 10.836 34.125 1 98.38 204 ALA B O 1
ATOM 4650 N N . LEU B 1 205 ? -1.165 11.805 32.969 1 98.62 205 LEU B N 1
ATOM 4651 C CA . LEU B 1 205 ? -0.598 10.523 32.531 1 98.62 205 LEU B CA 1
ATOM 4652 C C . LEU B 1 205 ? -0.081 9.742 33.75 1 98.62 205 LEU B C 1
ATOM 4654 O O . LEU B 1 205 ? -0.333 8.539 33.875 1 98.62 205 LEU B O 1
ATOM 4658 N N . ASP B 1 206 ? 0.633 10.422 34.594 1 98.44 206 ASP B N 1
ATOM 4659 C CA . ASP B 1 206 ? 1.165 9.797 35.812 1 98.44 206 ASP B CA 1
ATOM 4660 C C . ASP B 1 206 ? 0.049 9.172 36.625 1 98.44 206 ASP B C 1
ATOM 4662 O O . ASP B 1 206 ? 0.181 8.039 37.094 1 98.44 206 ASP B O 1
ATOM 4666 N N . GLU B 1 207 ? -0.992 9.875 36.781 1 98.44 207 GLU B N 1
ATOM 4667 C CA . GLU B 1 207 ? -2.145 9.391 37.531 1 98.44 207 GLU B CA 1
ATOM 4668 C C . GLU B 1 207 ? -2.75 8.156 36.875 1 98.44 207 GLU B C 1
ATOM 4670 O O . GLU B 1 207 ? -3.066 7.172 37.562 1 98.44 207 GLU B O 1
ATOM 4675 N N . ALA B 1 208 ? -2.92 8.203 35.594 1 98.44 208 ALA B N 1
ATOM 4676 C CA . ALA B 1 208 ? -3.492 7.082 34.844 1 98.44 208 ALA B CA 1
ATOM 4677 C C . ALA B 1 208 ? -2.631 5.832 35 1 98.44 208 ALA B C 1
ATOM 4679 O O . ALA B 1 208 ? -3.15 4.734 35.188 1 98.44 208 ALA B O 1
ATOM 4680 N N . LEU B 1 209 ? -1.325 5.996 34.906 1 98.38 209 LEU B N 1
ATOM 4681 C CA . LEU B 1 209 ? -0.395 4.875 35 1 98.38 209 LEU B CA 1
ATOM 4682 C C . LEU B 1 209 ? -0.367 4.285 36.406 1 98.38 209 LEU B C 1
ATOM 4684 O O . LEU B 1 209 ? -0.055 3.107 36.594 1 98.38 209 LEU B O 1
ATOM 4688 N N . THR B 1 210 ? -0.673 5.121 37.375 1 98.12 210 THR B N 1
ATOM 4689 C CA . THR B 1 210 ? -0.733 4.66 38.75 1 98.12 210 THR B CA 1
ATOM 4690 C C . THR B 1 210 ? -2.02 3.879 39.031 1 98.12 210 THR B C 1
ATOM 4692 O O . THR B 1 210 ? -2.012 2.871 39.719 1 98.12 210 THR B O 1
ATOM 4695 N N . GLN B 1 211 ? -3.076 4.25 38.438 1 97.75 211 GLN B N 1
ATOM 4696 C CA . GLN B 1 211 ? -4.402 3.719 38.75 1 97.75 211 GLN B CA 1
ATOM 4697 C C . GLN B 1 211 ? -4.684 2.453 37.938 1 97.75 211 GLN B C 1
ATOM 4699 O O . GLN B 1 211 ? -5.418 1.574 38.375 1 97.75 211 GLN B O 1
ATOM 4704 N N . VAL B 1 212 ? -4.215 2.389 36.75 1 97.25 212 VAL B N 1
ATOM 4705 C CA . VAL B 1 212 ? -4.492 1.264 35.844 1 97.25 212 VAL B CA 1
ATOM 4706 C C . VAL B 1 212 ? -3.336 0.268 35.906 1 97.25 212 VAL B C 1
ATOM 4708 O O . VAL B 1 212 ? -2.189 0.622 35.625 1 97.25 212 VAL B O 1
ATOM 4711 N N . PRO B 1 213 ? -3.623 -0.971 36.25 1 95.62 213 PRO B N 1
ATOM 4712 C CA . PRO B 1 213 ? -2.541 -1.957 36.281 1 95.62 213 PRO B CA 1
ATOM 4713 C C . PRO B 1 213 ? -1.909 -2.201 34.906 1 95.62 213 PRO B C 1
ATOM 4715 O O . PRO B 1 213 ? -2.611 -2.219 33.906 1 95.62 213 PRO B O 1
ATOM 4718 N N . GLY B 1 214 ? -0.633 -2.465 34.906 1 93.94 214 GLY B N 1
ATOM 4719 C CA . GLY B 1 214 ? 0.103 -2.732 33.688 1 93.94 214 GLY B CA 1
ATOM 4720 C C . GLY B 1 214 ? 0.018 -4.184 33.25 1 93.94 214 GLY B C 1
ATOM 4721 O O . GLY B 1 214 ? -0.786 -4.953 33.781 1 93.94 214 GLY B O 1
ATOM 4722 N N . PRO B 1 215 ? 0.882 -4.367 32.156 1 98.06 215 PRO B N 1
ATOM 4723 C CA . PRO B 1 215 ? 1.87 -3.559 31.422 1 98.06 215 PRO B CA 1
ATOM 4724 C C . PRO B 1 215 ? 1.23 -2.471 30.562 1 98.06 215 PRO B C 1
ATOM 4726 O O . PRO B 1 215 ? 0.073 -2.602 30.156 1 98.06 215 PRO B O 1
ATOM 4729 N N . HIS B 1 216 ? 1.975 -1.34 30.344 1 98.81 216 HIS B N 1
ATOM 4730 C CA . HIS B 1 216 ? 1.444 -0.187 29.625 1 98.81 216 HIS B CA 1
ATOM 4731 C C . HIS B 1 216 ? 2.26 0.102 28.359 1 98.81 216 HIS B C 1
ATOM 4733 O O . HIS B 1 216 ? 3.486 -0.021 28.375 1 98.81 216 HIS B O 1
ATOM 4739 N N . LEU B 1 217 ? 1.613 0.441 27.281 1 98.94 217 LEU B N 1
ATOM 4740 C CA . LEU B 1 217 ? 2.166 1.19 26.156 1 98.94 217 LEU B CA 1
ATOM 4741 C C . LEU B 1 217 ? 1.59 2.602 26.109 1 98.94 217 LEU B C 1
ATOM 4743 O O . LEU B 1 217 ? 0.385 2.779 25.922 1 98.94 217 LEU B O 1
ATOM 4747 N N . VAL B 1 218 ? 2.408 3.578 26.312 1 98.94 218 VAL B N 1
ATOM 4748 C CA . VAL B 1 218 ? 1.995 4.973 26.188 1 98.94 218 VAL B CA 1
ATOM 4749 C C . VAL B 1 218 ? 2.248 5.461 24.766 1 98.94 218 VAL B C 1
ATOM 4751 O O . VAL B 1 218 ? 3.346 5.293 24.219 1 98.94 218 VAL B O 1
ATOM 4754 N N . ALA B 1 219 ? 1.243 6.004 24.141 1 98.94 219 ALA B N 1
ATOM 4755 C CA . ALA B 1 219 ? 1.389 6.637 22.828 1 98.94 219 ALA B CA 1
ATOM 4756 C C . ALA B 1 219 ? 1.339 8.156 22.953 1 98.94 219 ALA B C 1
ATOM 4758 O O . ALA B 1 219 ? 0.293 8.727 23.266 1 98.94 219 ALA B O 1
ATOM 4759 N N . ALA B 1 220 ? 2.424 8.805 22.734 1 98.88 220 ALA B N 1
ATOM 4760 C CA . ALA B 1 220 ? 2.494 10.258 22.625 1 98.88 220 ALA B CA 1
ATOM 4761 C C . ALA B 1 220 ? 2.393 10.711 21.172 1 98.88 220 ALA B C 1
ATOM 4763 O O . ALA B 1 220 ? 2.516 9.898 20.266 1 98.88 220 ALA B O 1
ATOM 4764 N N . THR B 1 221 ? 2.09 11.992 21.016 1 98.81 221 THR B N 1
ATOM 4765 C CA . THR B 1 221 ? 1.884 12.508 19.672 1 98.81 221 THR B CA 1
ATOM 4766 C C . THR B 1 221 ? 2.82 13.68 19.391 1 98.81 221 THR B C 1
ATOM 4768 O O . THR B 1 221 ? 2.953 14.586 20.219 1 98.81 221 THR B O 1
ATOM 4771 N N . ALA B 1 222 ? 3.527 13.625 18.297 1 98.81 222 ALA B N 1
ATOM 4772 C CA . ALA B 1 222 ? 4.238 14.773 17.734 1 98.81 222 ALA B CA 1
ATOM 4773 C C . ALA B 1 222 ? 3.564 15.266 16.469 1 98.81 222 ALA B C 1
ATOM 4775 O O . ALA B 1 222 ? 3.918 14.844 15.359 1 98.81 222 ALA B O 1
ATOM 4776 N N . GLY B 1 223 ? 2.736 16.266 16.625 1 98.38 223 GLY B N 1
ATOM 4777 C CA . GLY B 1 223 ? 1.91 16.75 15.539 1 98.38 223 GLY B CA 1
ATOM 4778 C C . GLY B 1 223 ? 0.512 16.156 15.539 1 98.38 223 GLY B C 1
ATOM 4779 O O . GLY B 1 223 ? 0.195 15.297 14.711 1 98.38 223 GLY B O 1
ATOM 4780 N N . THR B 1 224 ? -0.347 16.641 16.453 1 97.31 224 THR B N 1
ATOM 4781 C CA . THR B 1 224 ? -1.73 16.172 16.484 1 97.31 224 THR B CA 1
ATOM 4782 C C . THR B 1 224 ? -2.438 16.484 15.172 1 97.31 224 THR B C 1
ATOM 4784 O O . THR B 1 224 ? -2.18 17.516 14.555 1 97.31 224 THR B O 1
ATOM 4787 N N . THR B 1 225 ? -3.318 15.617 14.734 1 93.94 225 THR B N 1
ATOM 4788 C CA . THR B 1 225 ? -4.02 15.719 13.461 1 93.94 225 THR B CA 1
ATOM 4789 C C . THR B 1 225 ? -4.789 17.031 13.367 1 93.94 225 THR B C 1
ATOM 4791 O O . THR B 1 225 ? -4.758 17.703 12.336 1 93.94 225 THR B O 1
ATOM 4794 N N . ASP B 1 226 ? -5.367 17.484 14.398 1 93.81 226 ASP B N 1
ATOM 4795 C CA . ASP B 1 226 ? -6.328 18.594 14.367 1 93.81 226 ASP B CA 1
ATOM 4796 C C . ASP B 1 226 ? -5.613 19.938 14.43 1 93.81 226 ASP B C 1
ATOM 4798 O O . ASP B 1 226 ? -6.066 20.906 13.82 1 93.81 226 ASP B O 1
ATOM 4802 N N . ALA B 1 227 ? -4.469 19.969 15.164 1 96.25 227 ALA B N 1
ATOM 4803 C CA . ALA B 1 227 ? -3.922 21.297 15.414 1 96.25 227 ALA B CA 1
ATOM 4804 C C . ALA B 1 227 ? -2.404 21.312 15.25 1 96.25 227 ALA B C 1
ATOM 4806 O O . ALA B 1 227 ? -1.77 22.359 15.336 1 96.25 227 ALA B O 1
ATOM 4807 N N . GLY B 1 228 ? -1.811 20.172 15.023 1 97.62 228 GLY B N 1
ATOM 4808 C CA . GLY B 1 228 ? -0.372 20.094 14.828 1 97.62 228 GLY B CA 1
ATOM 4809 C C . GLY B 1 228 ? 0.417 20.266 16.109 1 97.62 228 GLY B C 1
ATOM 4810 O O . GLY B 1 228 ? 1.593 20.641 16.078 1 97.62 228 GLY B O 1
ATOM 4811 N N . LEU B 1 229 ? -0.183 20 17.234 1 98.25 229 LEU B N 1
ATOM 4812 C CA . LEU B 1 229 ? 0.476 20.188 18.516 1 98.25 229 LEU B CA 1
ATOM 4813 C C . LEU B 1 229 ? 1.433 19.047 18.812 1 98.25 229 LEU B C 1
ATOM 4815 O O . LEU B 1 229 ? 1.259 17.938 18.297 1 98.25 229 LEU B O 1
ATOM 4819 N N . ILE B 1 230 ? 2.439 19.297 19.625 1 98.69 230 ILE B N 1
ATOM 4820 C CA . ILE B 1 230 ? 3.438 18.312 20.016 1 98.69 230 ILE B CA 1
ATOM 4821 C C . ILE B 1 230 ? 3.389 18.094 21.531 1 98.69 230 ILE B C 1
ATOM 4823 O O . ILE B 1 230 ? 3.486 19.047 22.297 1 98.69 230 ILE B O 1
ATOM 4827 N N . ASP B 1 231 ? 3.219 16.875 21.953 1 98.69 231 ASP B N 1
ATOM 4828 C CA . ASP B 1 231 ? 3.242 16.516 23.375 1 98.69 231 ASP B CA 1
ATOM 4829 C C . ASP B 1 231 ? 4.594 16.859 24 1 98.69 231 ASP B C 1
ATOM 4831 O O . ASP B 1 231 ? 5.609 16.922 23.312 1 98.69 231 ASP B O 1
ATOM 4835 N N . PRO B 1 232 ? 4.59 17.219 25.344 1 98.44 232 PRO B N 1
ATOM 4836 C CA . PRO B 1 232 ? 5.875 17.406 26.016 1 98.44 232 PRO B CA 1
ATOM 4837 C C . PRO B 1 232 ? 6.664 16.109 26.188 1 98.44 232 PRO B C 1
ATOM 4839 O O . PRO B 1 232 ? 6.66 15.523 27.266 1 98.44 232 PRO B O 1
ATOM 4842 N N . LEU B 1 233 ? 7.406 15.695 25.188 1 98.81 233 LEU B N 1
ATOM 4843 C CA . LEU B 1 233 ? 7.98 14.359 25.031 1 98.81 233 LEU B CA 1
ATOM 4844 C C . LEU B 1 233 ? 8.969 14.047 26.141 1 98.81 233 LEU B C 1
ATOM 4846 O O . LEU B 1 233 ? 8.961 12.945 26.703 1 98.81 233 LEU B O 1
ATOM 4850 N N . PRO B 1 234 ? 9.859 15.047 26.578 1 98.75 234 PRO B N 1
ATOM 4851 C CA . PRO B 1 234 ? 10.781 14.711 27.672 1 98.75 234 PRO B CA 1
ATOM 4852 C C . PRO B 1 234 ? 10.055 14.336 28.953 1 98.75 234 PRO B C 1
ATOM 4854 O O . PRO B 1 234 ? 10.422 13.352 29.609 1 98.75 234 PRO B O 1
ATOM 4857 N N . GLU B 1 235 ? 9.047 15.078 29.312 1 98.75 235 GLU B N 1
ATOM 4858 C CA . GLU B 1 235 ? 8.297 14.82 30.547 1 98.75 235 GLU B CA 1
ATOM 4859 C C . GLU B 1 235 ? 7.535 13.5 30.453 1 98.75 235 GLU B C 1
ATOM 4861 O O . GLU B 1 235 ? 7.434 12.773 31.438 1 98.75 235 GLU B O 1
ATOM 4866 N N . ILE B 1 236 ? 7.012 13.211 29.297 1 98.81 236 ILE B N 1
ATOM 4867 C CA . ILE B 1 236 ? 6.293 11.961 29.094 1 98.81 236 ILE B CA 1
ATOM 4868 C C . ILE B 1 236 ? 7.258 10.781 29.219 1 98.81 236 ILE B C 1
ATOM 4870 O O . ILE B 1 236 ? 6.938 9.773 29.844 1 98.81 236 ILE B O 1
ATOM 4874 N N . ALA B 1 237 ? 8.414 10.906 28.594 1 98.75 237 ALA B N 1
ATOM 4875 C CA . ALA B 1 237 ? 9.438 9.867 28.688 1 98.75 237 ALA B CA 1
ATOM 4876 C C . ALA B 1 237 ? 9.812 9.594 30.141 1 98.75 237 ALA B C 1
ATOM 4878 O O . ALA B 1 237 ? 9.992 8.438 30.531 1 98.75 237 ALA B O 1
ATOM 4879 N N . ASP B 1 238 ? 9.945 10.641 30.922 1 98.62 238 ASP B N 1
ATOM 4880 C CA . ASP B 1 238 ? 10.266 10.5 32.344 1 98.62 238 ASP B CA 1
ATOM 4881 C C . ASP B 1 238 ? 9.203 9.688 33.062 1 98.62 238 ASP B C 1
ATOM 4883 O O . ASP B 1 238 ? 9.531 8.828 33.906 1 98.62 238 ASP B O 1
ATOM 4887 N N . ARG B 1 239 ? 7.945 9.992 32.781 1 98.56 239 ARG B N 1
ATOM 4888 C CA . ARG B 1 239 ? 6.859 9.258 33.438 1 98.56 239 ARG B CA 1
ATOM 4889 C C . ARG B 1 239 ? 6.875 7.789 33 1 98.56 239 ARG B C 1
ATOM 4891 O O . ARG B 1 239 ? 6.637 6.898 33.844 1 98.56 239 ARG B O 1
ATOM 4898 N N . CYS B 1 240 ? 7.094 7.547 31.734 1 98.69 240 CYS B N 1
ATOM 4899 C CA . CYS B 1 240 ? 7.16 6.176 31.25 1 98.69 240 CYS B CA 1
ATOM 4900 C C . CYS B 1 240 ? 8.266 5.398 31.938 1 98.69 240 CYS B C 1
ATOM 4902 O O . CYS B 1 240 ? 8.062 4.254 32.375 1 98.69 240 CYS B O 1
ATOM 4904 N N . ALA B 1 241 ? 9.398 5.98 32.094 1 98.25 241 ALA B N 1
ATOM 4905 C CA . ALA B 1 241 ? 10.523 5.348 32.781 1 98.25 241 ALA B CA 1
ATOM 4906 C C . ALA B 1 241 ? 10.18 5.023 34.219 1 98.25 241 ALA B C 1
ATOM 4908 O O . ALA B 1 241 ? 10.484 3.936 34.719 1 98.25 241 ALA B O 1
ATOM 4909 N N . ALA B 1 242 ? 9.57 5.93 34.875 1 98.25 242 ALA B N 1
ATOM 4910 C CA . ALA B 1 242 ? 9.219 5.766 36.281 1 98.25 242 ALA B CA 1
ATOM 4911 C C . ALA B 1 242 ? 8.258 4.602 36.469 1 98.25 242 ALA B C 1
ATOM 4913 O O . ALA B 1 242 ? 8.312 3.906 37.5 1 98.25 242 ALA B O 1
ATOM 4914 N N . HIS B 1 243 ? 7.383 4.352 35.531 1 98.38 243 HIS B N 1
ATOM 4915 C CA . HIS B 1 243 ? 6.344 3.34 35.688 1 98.38 243 HIS B CA 1
ATOM 4916 C C . HIS B 1 243 ? 6.715 2.059 34.938 1 98.38 243 HIS B C 1
ATOM 4918 O O . HIS B 1 243 ? 5.961 1.085 34.969 1 98.38 243 HIS B O 1
ATOM 4924 N N . GLY B 1 244 ? 7.887 2.039 34.188 1 98.12 244 GLY B N 1
ATOM 4925 C CA . GLY B 1 244 ? 8.273 0.889 33.406 1 98.12 244 GLY B CA 1
ATOM 4926 C C . GLY B 1 244 ? 7.391 0.681 32.188 1 98.12 244 GLY B C 1
ATOM 4927 O O . GLY B 1 244 ? 7.16 -0.455 31.766 1 98.12 244 GLY B O 1
ATOM 4928 N N . ALA B 1 245 ? 6.781 1.782 31.672 1 98.69 245 ALA B N 1
ATOM 4929 C CA . ALA B 1 245 ? 5.902 1.726 30.516 1 98.69 245 ALA B CA 1
ATOM 4930 C C . ALA B 1 245 ? 6.699 1.857 29.219 1 98.69 245 ALA B C 1
ATOM 4932 O O . ALA B 1 245 ? 7.699 2.576 29.172 1 98.69 245 ALA B O 1
ATOM 4933 N N . ARG B 1 246 ? 6.281 1.137 28.25 1 98.69 246 ARG B N 1
ATOM 4934 C CA . ARG B 1 246 ? 6.812 1.315 26.891 1 98.69 246 ARG B CA 1
ATOM 4935 C C . ARG B 1 246 ? 6.297 2.607 26.266 1 98.69 246 ARG B C 1
ATOM 4937 O O . ARG B 1 246 ? 5.156 3.012 26.516 1 98.69 246 ARG B O 1
ATOM 4944 N N . LEU B 1 247 ? 7.148 3.303 25.422 1 98.94 247 LEU B N 1
ATOM 4945 C CA . LEU B 1 247 ? 6.762 4.574 24.812 1 98.94 247 LEU B CA 1
ATOM 4946 C C . LEU B 1 247 ? 6.793 4.492 23.297 1 98.94 247 LEU B C 1
ATOM 4948 O O . LEU B 1 247 ? 7.816 4.125 22.703 1 98.94 247 LEU B O 1
ATOM 4952 N N . HIS B 1 248 ? 5.695 4.77 22.672 1 98.94 248 HIS B N 1
ATOM 4953 C CA . HIS B 1 248 ? 5.562 5.012 21.25 1 98.94 248 HIS B CA 1
ATOM 4954 C C . HIS B 1 248 ? 5.254 6.48 20.969 1 98.94 248 HIS B C 1
ATOM 4956 O O . HIS B 1 248 ? 4.426 7.086 21.641 1 98.94 248 HIS B O 1
ATOM 4962 N N . VAL B 1 249 ? 5.922 7.062 19.984 1 98.94 249 VAL B N 1
ATOM 4963 C CA . VAL B 1 249 ? 5.578 8.414 19.562 1 98.94 249 VAL B CA 1
ATOM 4964 C C . VAL B 1 249 ? 5.035 8.391 18.141 1 98.94 249 VAL B C 1
ATOM 4966 O O . VAL B 1 249 ? 5.75 8.023 17.203 1 98.94 249 VAL B O 1
ATOM 4969 N N . ASP B 1 250 ? 3.756 8.711 18.016 1 98.94 250 ASP B N 1
ATOM 4970 C CA . ASP B 1 250 ? 3.188 8.984 16.703 1 98.94 250 ASP B CA 1
ATOM 4971 C C . ASP B 1 250 ? 3.662 10.336 16.172 1 98.94 250 ASP B C 1
ATOM 4973 O O . ASP B 1 250 ? 3.041 11.367 16.438 1 98.94 250 ASP B O 1
ATOM 4977 N N . ALA B 1 251 ? 4.68 10.297 15.359 1 98.88 251 ALA B N 1
ATOM 4978 C CA . ALA B 1 251 ? 5.234 11.5 14.75 1 98.88 251 ALA B CA 1
ATOM 4979 C C . ALA B 1 251 ? 4.973 11.523 13.242 1 98.88 251 ALA B C 1
ATOM 4981 O O . ALA B 1 251 ? 5.766 12.07 12.477 1 98.88 251 ALA B O 1
ATOM 4982 N N . ALA B 1 252 ? 3.873 10.891 12.82 1 98.56 252 ALA B N 1
ATOM 4983 C CA . ALA B 1 252 ? 3.549 10.844 11.398 1 98.56 252 ALA B CA 1
ATOM 4984 C C . ALA B 1 252 ? 3.566 12.242 10.781 1 98.56 252 ALA B C 1
ATOM 4986 O O . ALA B 1 252 ? 4.047 12.422 9.656 1 98.56 252 ALA B O 1
ATOM 4987 N N . TYR B 1 253 ? 3.035 13.195 11.516 1 98.5 253 TYR B N 1
ATOM 4988 C CA . TYR B 1 253 ? 2.963 14.578 11.039 1 98.5 253 TYR B CA 1
ATOM 4989 C C . TYR B 1 253 ? 4.23 15.344 11.391 1 98.5 253 TYR B C 1
ATOM 4991 O O . TYR B 1 253 ? 4.859 15.945 10.516 1 98.5 253 TYR B O 1
ATOM 4999 N N . GLY B 1 254 ? 4.766 15.219 12.531 1 98.62 254 GLY B N 1
ATOM 5000 C CA . GLY B 1 254 ? 5.805 16.109 13.047 1 98.62 254 GLY B CA 1
ATOM 5001 C C . GLY B 1 254 ? 7.207 15.633 12.719 1 98.62 254 GLY B C 1
ATOM 5002 O O . GLY B 1 254 ? 8.164 16.406 12.789 1 98.62 254 GLY B O 1
ATOM 5003 N N . ALA B 1 255 ? 7.383 14.383 12.32 1 97.88 255 ALA B N 1
ATOM 5004 C CA . ALA B 1 255 ? 8.719 13.82 12.172 1 97.88 255 ALA B CA 1
ATOM 5005 C C . ALA B 1 255 ? 9.523 14.57 11.109 1 97.88 255 ALA B C 1
ATOM 5007 O O . ALA B 1 255 ? 10.75 14.648 11.188 1 97.88 255 ALA B O 1
ATOM 5008 N N . GLY B 1 256 ? 8.836 15.172 10.148 1 98 256 GLY B N 1
ATOM 5009 C CA . GLY B 1 256 ? 9.523 15.922 9.109 1 98 256 GLY B CA 1
ATOM 5010 C C . GLY B 1 256 ? 10.336 17.078 9.656 1 98 256 GLY B C 1
ATOM 5011 O O . GLY B 1 256 ? 11.25 17.578 8.992 1 98 256 GLY B O 1
ATOM 5012 N N . LEU B 1 257 ? 10.031 17.562 10.883 1 98.75 257 LEU B N 1
ATOM 5013 C CA . LEU B 1 257 ? 10.766 18.656 11.516 1 98.75 257 LEU B CA 1
ATOM 5014 C C . LEU B 1 257 ? 12.219 18.266 11.75 1 98.75 257 LEU B C 1
ATOM 5016 O O . LEU B 1 257 ? 13.078 19.141 11.891 1 98.75 257 LEU B O 1
ATOM 5020 N N . LEU B 1 258 ? 12.531 16.969 11.766 1 98.31 258 LEU B N 1
ATOM 5021 C CA . LEU B 1 258 ? 13.883 16.484 12.008 1 98.31 258 LEU B CA 1
ATOM 5022 C C . LEU B 1 258 ? 14.836 16.953 10.906 1 98.31 258 LEU B C 1
ATOM 5024 O O . LEU B 1 258 ? 16.047 17.016 11.117 1 98.31 258 LEU B O 1
ATOM 5028 N N . PHE B 1 259 ? 14.297 17.266 9.727 1 97.81 259 PHE B N 1
ATOM 5029 C CA . PHE B 1 259 ? 15.133 17.641 8.594 1 97.81 259 PHE B CA 1
ATOM 5030 C C . PHE B 1 259 ? 15.523 19.109 8.688 1 97.81 259 PHE B C 1
ATOM 5032 O O . PHE B 1 259 ? 16.438 19.562 7.992 1 97.81 259 PHE B O 1
ATOM 5039 N N . SER B 1 260 ? 14.867 19.891 9.531 1 98.31 260 SER B N 1
ATOM 5040 C CA . SER B 1 260 ? 15.086 21.328 9.641 1 98.31 260 SER B CA 1
ATOM 5041 C C . SER B 1 260 ? 15.969 21.656 10.836 1 98.31 260 SER B C 1
ATOM 5043 O O . SER B 1 260 ? 15.672 21.266 11.961 1 98.31 260 SER B O 1
ATOM 5045 N N . GLU B 1 261 ? 16.969 22.422 10.633 1 97.12 261 GLU B N 1
ATOM 5046 C CA . GLU B 1 261 ? 17.797 22.875 11.742 1 97.12 261 GLU B CA 1
ATOM 5047 C C . GLU B 1 261 ? 17.016 23.812 12.664 1 97.12 261 GLU B C 1
ATOM 5049 O O . GLU B 1 261 ? 17.219 23.812 13.883 1 97.12 261 GLU B O 1
ATOM 5054 N N . ARG B 1 262 ? 16.094 24.484 12.125 1 97.69 262 ARG B N 1
ATOM 5055 C CA . ARG B 1 262 ? 15.336 25.484 12.859 1 97.69 262 ARG B CA 1
ATOM 5056 C C . ARG B 1 262 ? 14.289 24.828 13.758 1 97.69 262 ARG B C 1
ATOM 5058 O O . ARG B 1 262 ? 13.969 25.344 14.828 1 97.69 262 ARG B O 1
ATOM 5065 N N . HIS B 1 263 ? 13.781 23.672 13.305 1 98.5 263 HIS B N 1
ATOM 5066 C CA . HIS B 1 263 ? 12.57 23.188 13.961 1 98.5 263 HIS B CA 1
ATOM 5067 C C . HIS B 1 263 ? 12.812 21.844 14.648 1 98.5 263 HIS B C 1
ATOM 5069 O O . HIS B 1 263 ? 11.984 21.391 15.438 1 98.5 263 HIS B O 1
ATOM 5075 N N . ARG B 1 264 ? 13.945 21.203 14.406 1 97.81 264 ARG B N 1
ATOM 5076 C CA . ARG B 1 264 ? 14.195 19.859 14.914 1 97.81 264 ARG B CA 1
ATOM 5077 C C . ARG B 1 264 ? 14.164 19.828 16.438 1 97.81 264 ARG B C 1
ATOM 5079 O O . ARG B 1 264 ? 13.805 18.812 17.031 1 97.81 264 ARG B O 1
ATOM 5086 N N . ALA B 1 265 ? 14.469 20.969 17.094 1 97.94 265 ALA B N 1
ATOM 5087 C CA . ALA B 1 265 ? 14.539 21.016 18.562 1 97.94 265 ALA B CA 1
ATOM 5088 C C . ALA B 1 265 ? 13.164 20.844 19.188 1 97.94 265 ALA B C 1
ATOM 5090 O O . ALA B 1 265 ? 13.047 20.484 20.359 1 97.94 265 ALA B O 1
ATOM 5091 N N . ARG B 1 266 ? 12.117 21.047 18.422 1 98.31 266 ARG B N 1
ATOM 5092 C CA . ARG B 1 266 ? 10.75 20.859 18.906 1 98.31 266 ARG B CA 1
ATOM 5093 C C . ARG B 1 266 ? 10.469 19.391 19.234 1 98.31 266 ARG B C 1
ATOM 5095 O O . ARG B 1 266 ? 9.5 19.078 19.922 1 98.31 266 ARG B O 1
ATOM 5102 N N . LEU B 1 267 ? 11.305 18.5 18.734 1 98.69 267 LEU B N 1
ATOM 5103 C CA . LEU B 1 267 ? 11.109 17.062 18.938 1 98.69 267 LEU B CA 1
ATOM 5104 C C . LEU B 1 267 ? 12.07 16.531 19.984 1 98.69 267 LEU B C 1
ATOM 5106 O O . LEU B 1 267 ? 12.297 15.312 20.062 1 98.69 267 LEU B O 1
ATOM 5110 N N . ALA B 1 268 ? 12.617 17.422 20.812 1 97.88 268 ALA B N 1
ATOM 5111 C CA . ALA B 1 268 ? 13.445 16.969 21.922 1 97.88 268 ALA B CA 1
ATOM 5112 C C . ALA B 1 268 ? 12.734 15.906 22.75 1 97.88 268 ALA B C 1
ATOM 5114 O O . ALA B 1 268 ? 11.547 16.047 23.062 1 97.88 268 ALA B O 1
ATOM 5115 N N . GLY B 1 269 ? 13.406 14.812 23.078 1 97.88 269 GLY B N 1
ATOM 5116 C CA . GLY B 1 269 ? 12.828 13.719 23.844 1 97.88 269 GLY B CA 1
ATOM 5117 C C . GLY B 1 269 ? 12.391 12.547 22.984 1 97.88 269 GLY B C 1
ATOM 5118 O O . GLY B 1 269 ? 12.133 11.461 23.5 1 97.88 269 GLY B O 1
ATOM 5119 N N . LEU B 1 270 ? 12.414 12.75 21.688 1 98.12 270 LEU B N 1
ATOM 5120 C CA . LEU B 1 270 ? 11.969 11.727 20.75 1 98.12 270 LEU B CA 1
ATOM 5121 C C . LEU B 1 270 ? 12.828 10.477 20.859 1 98.12 270 LEU B C 1
ATOM 5123 O O . LEU B 1 270 ? 12.328 9.359 20.688 1 98.12 270 LEU B O 1
ATOM 5127 N N . GLU B 1 271 ? 14.062 10.602 21.156 1 96.06 271 GLU B N 1
ATOM 5128 C CA . GLU B 1 271 ? 15.047 9.516 21.156 1 96.06 271 GLU B CA 1
ATOM 5129 C C . GLU B 1 271 ? 14.789 8.539 22.297 1 96.06 271 GLU B C 1
ATOM 5131 O O . GLU B 1 271 ? 15.328 7.434 22.312 1 96.06 271 GLU B O 1
ATOM 5136 N N . ALA B 1 272 ? 13.938 8.945 23.25 1 98.06 272 ALA B N 1
ATOM 5137 C CA . ALA B 1 272 ? 13.617 8.078 24.375 1 98.06 272 ALA B CA 1
ATOM 5138 C C . ALA B 1 272 ? 12.562 7.051 24 1 98.06 272 ALA B C 1
ATOM 5140 O O . ALA B 1 272 ? 12.352 6.074 24.719 1 98.06 272 ALA B O 1
ATOM 5141 N N . ALA B 1 273 ? 11.93 7.215 22.891 1 98.69 273 ALA B N 1
ATOM 5142 C CA . ALA B 1 273 ? 10.828 6.34 22.484 1 98.69 273 ALA B CA 1
ATOM 5143 C C . ALA B 1 273 ? 11.344 4.965 22.062 1 98.69 273 ALA B C 1
ATOM 5145 O O . ALA B 1 273 ? 12.43 4.852 21.5 1 98.69 273 ALA B O 1
ATOM 5146 N N . ASP B 1 274 ? 10.555 3.941 22.328 1 98.81 274 ASP B N 1
ATOM 5147 C CA . ASP B 1 274 ? 10.859 2.598 21.844 1 98.81 274 ASP B CA 1
ATOM 5148 C C . ASP B 1 274 ? 10.586 2.479 20.344 1 98.81 274 ASP B C 1
ATOM 5150 O O . ASP B 1 274 ? 11.273 1.739 19.641 1 98.81 274 ASP B O 1
ATOM 5154 N N . THR B 1 275 ? 9.562 3.131 19.906 1 98.88 275 THR B N 1
ATOM 5155 C CA . THR B 1 275 ? 9.195 3.172 18.5 1 98.88 275 THR B CA 1
ATOM 5156 C C . THR B 1 275 ? 8.695 4.562 18.109 1 98.88 275 THR B C 1
ATOM 5158 O O . THR B 1 275 ? 8.109 5.266 18.938 1 98.88 275 THR B O 1
ATOM 5161 N N . VAL B 1 276 ? 8.969 5 16.875 1 98.94 276 VAL B N 1
ATOM 5162 C CA . VAL B 1 276 ? 8.516 6.281 16.344 1 98.94 276 VAL B CA 1
ATOM 5163 C C . VAL B 1 276 ? 7.914 6.074 14.953 1 98.94 276 VAL B C 1
ATOM 5165 O O . VAL B 1 276 ? 8.531 5.453 14.086 1 98.94 276 VAL B O 1
ATOM 5168 N N . ALA B 1 277 ? 6.699 6.523 14.742 1 98.88 277 ALA B N 1
ATOM 5169 C CA . ALA B 1 277 ? 6.066 6.512 13.43 1 98.88 277 ALA B CA 1
ATOM 5170 C C . ALA B 1 277 ? 6.43 7.762 12.633 1 98.88 277 ALA B C 1
ATOM 5172 O O . ALA B 1 277 ? 6.305 8.883 13.133 1 98.88 277 ALA B O 1
ATOM 5173 N N . LEU B 1 278 ? 6.883 7.594 11.43 1 98.06 278 LEU B N 1
ATOM 5174 C CA . LEU B 1 278 ? 7.125 8.656 10.461 1 98.06 278 LEU B CA 1
ATOM 5175 C C . LEU B 1 278 ? 6.23 8.484 9.234 1 98.06 278 LEU B C 1
ATOM 5177 O O . LEU B 1 278 ? 5.922 7.355 8.836 1 98.06 278 LEU B O 1
ATOM 5181 N N . ASP B 1 279 ? 5.836 9.578 8.648 1 98.31 279 ASP B N 1
ATOM 5182 C CA . ASP B 1 279 ? 5.086 9.5 7.398 1 98.31 279 ASP B CA 1
ATOM 5183 C C . ASP B 1 279 ? 5.535 10.578 6.418 1 98.31 279 ASP B C 1
ATOM 5185 O O . ASP B 1 279 ? 5.188 11.75 6.574 1 98.31 279 ASP B O 1
ATOM 5189 N N . LEU B 1 280 ? 6.152 10.203 5.336 1 98.31 280 LEU B N 1
ATOM 5190 C CA . LEU B 1 280 ? 6.789 11.148 4.422 1 98.31 280 LEU B CA 1
ATOM 5191 C C . LEU B 1 280 ? 5.809 11.602 3.346 1 98.31 280 LEU B C 1
ATOM 5193 O O . LEU B 1 280 ? 6.137 12.461 2.525 1 98.31 280 LEU B O 1
ATOM 5197 N N . HIS B 1 281 ? 4.543 11.086 3.365 1 97.81 281 HIS B N 1
ATOM 5198 C CA . HIS B 1 281 ? 3.557 11.68 2.469 1 97.81 281 HIS B CA 1
ATOM 5199 C C . HIS B 1 281 ? 2.883 12.891 3.111 1 97.81 281 HIS B C 1
ATOM 5201 O O . HIS B 1 281 ? 1.868 13.375 2.611 1 97.81 281 HIS B O 1
ATOM 5207 N N . LYS B 1 282 ? 3.385 13.352 4.25 1 97.56 282 LYS B N 1
ATOM 5208 C CA . LYS B 1 282 ? 3.055 14.625 4.895 1 97.56 282 LYS B CA 1
ATOM 5209 C C . LYS B 1 282 ? 4.191 15.625 4.742 1 97.56 282 LYS B C 1
ATOM 5211 O O . LYS B 1 282 ? 4.414 16.156 3.654 1 97.56 282 LYS B O 1
ATOM 5216 N N . LEU B 1 283 ? 5.105 15.773 5.738 1 97.69 283 LEU B N 1
ATOM 5217 C CA . LEU B 1 283 ? 6.23 16.688 5.645 1 97.69 283 LEU B CA 1
ATOM 5218 C C . LEU B 1 283 ? 7.414 16.031 4.941 1 97.69 283 LEU B C 1
ATOM 5220 O O . LEU B 1 283 ? 8.562 16.172 5.375 1 97.69 283 LEU B O 1
ATOM 5224 N N . GLY B 1 284 ? 7.215 15.242 3.939 1 97.94 284 GLY B N 1
ATOM 5225 C CA . GLY B 1 284 ? 8.242 14.641 3.1 1 97.94 284 GLY B CA 1
ATOM 5226 C C . GLY B 1 284 ? 7.914 14.719 1.618 1 97.94 284 GLY B C 1
ATOM 5227 O O . GLY B 1 284 ? 8.719 14.297 0.78 1 97.94 284 GLY B O 1
ATOM 5228 N N . TRP B 1 285 ? 6.699 15.203 1.319 1 98.44 285 TRP B N 1
ATOM 5229 C CA . TRP B 1 285 ? 6.234 15.531 -0.024 1 98.44 285 TRP B CA 1
ATOM 5230 C C . TRP B 1 285 ? 6.336 14.32 -0.947 1 98.44 285 TRP B C 1
ATOM 5232 O O . TRP B 1 285 ? 6.766 14.445 -2.096 1 98.44 285 TRP B O 1
ATOM 5242 N N . GLN B 1 286 ? 6.055 13.133 -0.421 1 98.56 286 GLN B N 1
ATOM 5243 C CA . GLN B 1 286 ? 5.992 11.891 -1.181 1 98.56 286 GLN B CA 1
ATOM 5244 C C . GLN B 1 286 ? 4.555 11.555 -1.567 1 98.56 286 GLN B C 1
ATOM 5246 O O . GLN B 1 286 ? 3.621 11.844 -0.817 1 98.56 286 GLN B O 1
ATOM 5251 N N . PRO B 1 287 ? 4.367 10.914 -2.742 1 98.12 287 PRO B N 1
ATOM 5252 C CA . PRO B 1 287 ? 3.059 10.281 -2.928 1 98.12 287 PRO B CA 1
ATOM 5253 C C . PRO B 1 287 ? 2.795 9.164 -1.918 1 98.12 287 PRO B C 1
ATOM 5255 O O . PRO B 1 287 ? 3.734 8.523 -1.447 1 98.12 287 PRO B O 1
ATOM 5258 N N . ILE B 1 288 ? 1.544 8.969 -1.548 1 98 288 ILE B N 1
ATOM 5259 C CA . ILE B 1 288 ? 1.116 7.852 -0.718 1 98 288 ILE B CA 1
ATOM 5260 C C . ILE B 1 288 ? 1.415 6.535 -1.434 1 98 288 ILE B C 1
ATOM 5262 O O . ILE B 1 288 ? 1.202 6.418 -2.643 1 98 288 ILE B O 1
ATOM 5266 N N . PRO B 1 289 ? 1.99 5.543 -0.753 1 97.56 289 PRO B N 1
ATOM 5267 C CA . PRO B 1 289 ? 2.322 5.512 0.673 1 97.56 289 PRO B CA 1
ATOM 5268 C C . PRO B 1 289 ? 3.791 5.832 0.943 1 97.56 289 PRO B C 1
ATOM 5270 O O . PRO B 1 289 ? 4.641 5.652 0.066 1 97.56 289 PRO B O 1
ATOM 5273 N N . ALA B 1 290 ? 4.102 6.324 2.143 1 98.25 290 ALA B N 1
ATOM 5274 C CA . ALA B 1 290 ? 5.484 6.652 2.48 1 98.25 290 ALA B CA 1
ATOM 5275 C C . ALA B 1 290 ? 5.707 6.605 3.988 1 98.25 290 ALA B C 1
ATOM 5277 O O . ALA B 1 290 ? 6.391 7.469 4.551 1 98.25 290 ALA B O 1
ATOM 5278 N N . GLY B 1 291 ? 5.148 5.609 4.688 1 98.06 291 GLY B N 1
ATOM 5279 C CA . GLY B 1 291 ? 5.273 5.477 6.133 1 98.06 291 GLY B CA 1
ATOM 5280 C C . GLY B 1 291 ? 6.496 4.684 6.559 1 98.06 291 GLY B C 1
ATOM 5281 O O . GLY B 1 291 ? 7.016 3.879 5.785 1 98.06 291 GLY B O 1
ATOM 5282 N N . LEU B 1 292 ? 6.984 4.879 7.75 1 98.56 292 LEU B N 1
ATOM 5283 C CA . LEU B 1 292 ? 8.055 4.129 8.398 1 98.56 292 LEU B CA 1
ATOM 5284 C C . LEU B 1 292 ? 7.801 4.004 9.898 1 98.56 292 LEU B C 1
ATOM 5286 O O . LEU B 1 292 ? 7.176 4.879 10.5 1 98.56 292 LEU B O 1
ATOM 5290 N N . LEU B 1 293 ? 8.219 2.961 10.445 1 98.88 293 LEU B N 1
ATOM 5291 C CA . LEU B 1 293 ? 8.312 2.789 11.891 1 98.88 293 LEU B CA 1
ATOM 5292 C C . LEU B 1 293 ? 9.75 2.523 12.32 1 98.88 293 LEU B C 1
ATOM 5294 O O . LEU B 1 293 ? 10.367 1.549 11.875 1 98.88 293 LEU B O 1
ATOM 5298 N N . THR B 1 294 ? 10.312 3.379 13.109 1 98.81 294 THR B N 1
ATOM 5299 C CA . THR B 1 294 ? 11.641 3.127 13.648 1 98.81 294 THR B CA 1
ATOM 5300 C C . THR B 1 294 ? 11.547 2.387 14.984 1 98.81 294 THR B C 1
ATOM 5302 O O . THR B 1 294 ? 10.594 2.58 15.742 1 98.81 294 THR B O 1
ATOM 5305 N N . VAL B 1 295 ? 12.469 1.545 15.234 1 98.62 295 VAL B N 1
ATOM 5306 C CA . VAL B 1 295 ? 12.508 0.736 16.453 1 98.62 295 VAL B CA 1
ATOM 5307 C C . VAL B 1 295 ? 13.867 0.889 17.141 1 98.62 295 VAL B C 1
ATOM 5309 O O . VAL B 1 295 ? 14.906 0.681 16.516 1 98.62 295 VAL B O 1
ATOM 5312 N N . THR B 1 296 ? 13.875 1.231 18.406 1 98.06 296 THR B N 1
ATOM 5313 C CA . THR B 1 296 ? 15.109 1.425 19.156 1 98.06 296 THR B CA 1
ATOM 5314 C C . THR B 1 296 ? 15.812 0.092 19.406 1 98.06 296 THR B C 1
ATOM 5316 O O . THR B 1 296 ? 17.047 0.017 19.359 1 98.06 296 THR B O 1
ATOM 5319 N N . ASP B 1 297 ? 15.078 -0.924 19.672 1 97.25 297 ASP B N 1
ATOM 5320 C CA . ASP B 1 297 ? 15.578 -2.283 19.844 1 97.25 297 ASP B CA 1
ATOM 5321 C C . ASP B 1 297 ? 15.242 -3.148 18.625 1 97.25 297 ASP B C 1
ATOM 5323 O O . ASP B 1 297 ? 14.117 -3.633 18.5 1 97.25 297 ASP B O 1
ATOM 5327 N N . ALA B 1 298 ? 16.203 -3.469 17.875 1 95.88 298 ALA B N 1
ATOM 5328 C CA . ALA B 1 298 ? 15.984 -4.227 16.641 1 95.88 298 ALA B CA 1
ATOM 5329 C C . ALA B 1 298 ? 15.375 -5.594 16.953 1 95.88 298 ALA B C 1
ATOM 5331 O O . ALA B 1 298 ? 14.68 -6.168 16.109 1 95.88 298 ALA B O 1
ATOM 5332 N N . ASP B 1 299 ? 15.539 -6.109 18.109 1 96.06 299 ASP B N 1
ATOM 5333 C CA . ASP B 1 299 ? 15.023 -7.422 18.484 1 96.06 299 ASP B CA 1
ATOM 5334 C C . ASP B 1 299 ? 13.492 -7.418 18.516 1 96.06 299 ASP B C 1
ATOM 5336 O O . ASP B 1 299 ? 12.867 -8.477 18.422 1 96.06 299 ASP B O 1
ATOM 5340 N N . ASP B 1 300 ? 12.906 -6.227 18.672 1 96.19 300 ASP B N 1
ATOM 5341 C CA . ASP B 1 300 ? 11.445 -6.117 18.641 1 96.19 300 ASP B CA 1
ATOM 5342 C C . ASP B 1 300 ? 10.883 -6.68 17.344 1 96.19 300 ASP B C 1
ATOM 5344 O O . ASP B 1 300 ? 9.789 -7.238 17.328 1 96.19 300 ASP B O 1
ATOM 5348 N N . LEU B 1 301 ? 11.648 -6.555 16.266 1 96.62 301 LEU B N 1
ATOM 5349 C CA . LEU B 1 301 ? 11.172 -6.965 14.953 1 96.62 301 LEU B CA 1
ATOM 5350 C C . LEU B 1 301 ? 11.133 -8.484 14.844 1 96.62 301 LEU B C 1
ATOM 5352 O O . LEU B 1 301 ? 10.5 -9.023 13.93 1 96.62 301 LEU B O 1
ATOM 5356 N N . GLY B 1 302 ? 11.773 -9.203 15.789 1 95.38 302 GLY B N 1
ATOM 5357 C CA . GLY B 1 302 ? 11.727 -10.656 15.805 1 95.38 302 GLY B CA 1
ATOM 5358 C C . GLY B 1 302 ? 10.312 -11.203 15.867 1 95.38 302 GLY B C 1
ATOM 5359 O O . GLY B 1 302 ? 10.047 -12.312 15.398 1 95.38 302 GLY B O 1
ATOM 5360 N N . ALA B 1 303 ? 9.398 -10.367 16.391 1 94.62 303 ALA B N 1
ATOM 5361 C CA . ALA B 1 303 ? 7.996 -10.766 16.5 1 94.62 303 ALA B CA 1
ATOM 5362 C C . ALA B 1 303 ? 7.379 -10.984 15.117 1 94.62 303 ALA B C 1
ATOM 5364 O O . ALA B 1 303 ? 6.414 -11.742 14.977 1 94.62 303 ALA B O 1
ATOM 5365 N N . LEU B 1 304 ? 7.977 -10.375 14.094 1 93.75 304 LEU B N 1
ATOM 5366 C CA . LEU B 1 304 ? 7.426 -10.438 12.742 1 93.75 304 LEU B CA 1
ATOM 5367 C C . LEU B 1 304 ? 7.977 -11.648 11.992 1 93.75 304 LEU B C 1
ATOM 5369 O O . LEU B 1 304 ? 7.508 -11.961 10.898 1 93.75 304 LEU B O 1
ATOM 5373 N N . HIS B 1 305 ? 8.875 -12.32 12.539 1 89.44 305 HIS B N 1
ATOM 5374 C CA . HIS B 1 305 ? 9.508 -13.43 11.836 1 89.44 305 HIS B CA 1
ATOM 5375 C C . HIS B 1 305 ? 8.492 -14.516 11.5 1 89.44 305 HIS B C 1
ATOM 5377 O O . HIS B 1 305 ? 7.637 -14.852 12.328 1 89.44 305 HIS B O 1
ATOM 5383 N N . HIS B 1 306 ? 8.617 -14.953 10.32 1 82.88 306 HIS B N 1
ATOM 5384 C CA . HIS B 1 306 ? 7.797 -16.031 9.781 1 82.88 306 HIS B CA 1
ATOM 5385 C C . HIS B 1 306 ? 8.57 -16.859 8.766 1 82.88 306 HIS B C 1
ATOM 5387 O O . HIS B 1 306 ? 9.5 -16.359 8.125 1 82.88 306 HIS B O 1
ATOM 5393 N N . ARG B 1 307 ? 8.203 -18.156 8.75 1 78.81 307 ARG B N 1
ATOM 5394 C CA . ARG B 1 307 ? 8.859 -19.031 7.789 1 78.81 307 ARG B CA 1
ATOM 5395 C C . ARG B 1 307 ? 7.871 -19.562 6.75 1 78.81 307 ARG B C 1
ATOM 5397 O O . ARG B 1 307 ? 6.742 -19.922 7.086 1 78.81 307 ARG B O 1
ATOM 5404 N N . ALA B 1 308 ? 8.234 -19.438 5.562 1 81.31 308 ALA B N 1
ATOM 5405 C CA . ALA B 1 308 ? 7.57 -20.062 4.414 1 81.31 308 ALA B CA 1
ATOM 5406 C C . ALA B 1 308 ? 8.586 -20.688 3.465 1 81.31 308 ALA B C 1
ATOM 5408 O O . ALA B 1 308 ? 9.453 -19.984 2.928 1 81.31 308 ALA B O 1
ATOM 5409 N N . ASP B 1 309 ? 8.414 -21.875 3.189 1 80.56 309 ASP B N 1
ATOM 5410 C CA . ASP B 1 309 ? 9.398 -22.625 2.412 1 80.56 309 ASP B CA 1
ATOM 5411 C C . ASP B 1 309 ? 9.641 -21.969 1.056 1 80.56 309 ASP B C 1
ATOM 5413 O O . ASP B 1 309 ? 10.781 -21.875 0.598 1 80.56 309 ASP B O 1
ATOM 5417 N N . TYR B 1 310 ? 8.656 -21.469 0.464 1 80.69 310 TYR B N 1
ATOM 5418 C CA . TYR B 1 310 ? 8.781 -20.969 -0.899 1 80.69 310 TYR B CA 1
ATOM 5419 C C . TYR B 1 310 ? 9.43 -19.594 -0.911 1 80.69 310 TYR B C 1
ATOM 5421 O O . TYR B 1 310 ? 9.852 -19.094 -1.964 1 80.69 310 TYR B O 1
ATOM 5429 N N . LEU B 1 311 ? 9.625 -18.969 0.296 1 83.06 311 LEU B N 1
ATOM 5430 C CA . LEU B 1 311 ? 10.117 -17.609 0.321 1 83.06 311 LEU B CA 1
ATOM 5431 C C . LEU B 1 311 ? 11.445 -17.516 1.061 1 83.06 311 LEU B C 1
ATOM 5433 O O . LEU B 1 311 ? 12.336 -16.75 0.669 1 83.06 311 LEU B O 1
ATOM 5437 N N . ASN B 1 312 ? 11.609 -18.266 2.125 1 82.62 312 ASN B N 1
ATOM 5438 C CA . ASN B 1 312 ? 12.797 -18.141 2.971 1 82.62 312 ASN B CA 1
ATOM 5439 C C . ASN B 1 312 ? 13.117 -19.453 3.676 1 82.62 312 ASN B C 1
ATOM 5441 O O . ASN B 1 312 ? 13.297 -19.484 4.895 1 82.62 312 ASN B O 1
ATOM 5445 N N . ALA B 1 313 ? 13.305 -20.438 2.898 1 82.94 313 ALA B N 1
ATOM 5446 C CA . ALA B 1 313 ? 13.68 -21.719 3.461 1 82.94 313 ALA B CA 1
ATOM 5447 C C . ALA B 1 313 ? 14.984 -21.625 4.25 1 82.94 313 ALA B C 1
ATOM 5449 O O . ALA B 1 313 ? 15.859 -20.812 3.912 1 82.94 313 ALA B O 1
ATOM 5450 N N . ASP B 1 314 ? 15.164 -22.5 5.234 1 84.19 314 ASP B N 1
ATOM 5451 C CA . ASP B 1 314 ? 16.312 -22.453 6.125 1 84.19 314 ASP B CA 1
ATOM 5452 C C . ASP B 1 314 ? 17.625 -22.625 5.348 1 84.19 314 ASP B C 1
ATOM 5454 O O . ASP B 1 314 ? 18.594 -21.906 5.586 1 84.19 314 ASP B O 1
ATOM 5458 N N . ASP B 1 315 ? 17.562 -23.5 4.461 1 83.81 315 ASP B N 1
ATOM 5459 C CA . ASP B 1 315 ? 18.812 -23.766 3.742 1 83.81 315 ASP B CA 1
ATOM 5460 C C . ASP B 1 315 ? 19.156 -22.625 2.797 1 83.81 315 ASP B C 1
ATOM 5462 O O . ASP B 1 315 ? 20.328 -22.375 2.525 1 83.81 315 ASP B O 1
ATOM 5466 N N . ASP B 1 316 ? 18.203 -21.938 2.295 1 86 316 ASP B N 1
ATOM 5467 C CA . ASP B 1 316 ? 18.469 -20.734 1.506 1 86 316 ASP B CA 1
ATOM 5468 C C . ASP B 1 316 ? 19.094 -19.625 2.365 1 86 316 ASP B C 1
ATOM 5470 O O . ASP B 1 316 ? 20.062 -18.984 1.956 1 86 316 ASP B O 1
ATOM 5474 N N . THR B 1 317 ? 18.531 -19.438 3.518 1 84.94 317 THR B N 1
ATOM 5475 C CA . THR B 1 317 ? 19.047 -18.438 4.449 1 84.94 317 THR B CA 1
ATOM 5476 C C . THR B 1 317 ? 20.469 -18.781 4.879 1 84.94 317 THR B C 1
ATOM 5478 O O . THR B 1 317 ? 21.344 -17.906 4.91 1 84.94 317 THR B O 1
ATOM 5481 N N . ASP B 1 318 ? 20.688 -20.062 5.098 1 85.06 318 ASP B N 1
ATOM 5482 C CA . ASP B 1 318 ? 22.016 -20.531 5.477 1 85.06 318 ASP B CA 1
ATOM 5483 C C . ASP B 1 318 ? 23.016 -20.328 4.34 1 85.06 318 ASP B C 1
ATOM 5485 O O . ASP B 1 318 ? 24.203 -20.094 4.582 1 85.06 318 ASP B O 1
ATOM 5489 N N . ALA B 1 319 ? 22.453 -20.344 3.191 1 84.94 319 ALA B N 1
ATOM 5490 C CA . ALA B 1 319 ? 23.297 -20.203 2.01 1 84.94 319 ALA B CA 1
ATOM 5491 C C . ALA B 1 319 ? 23.547 -18.734 1.69 1 84.94 319 ALA B C 1
ATOM 5493 O O . ALA B 1 319 ? 24.234 -18.406 0.71 1 84.94 319 ALA B O 1
ATOM 5494 N N . GLY B 1 320 ? 22.953 -17.797 2.475 1 86.5 320 GLY B N 1
ATOM 5495 C CA . GLY B 1 320 ? 23.312 -16.391 2.336 1 86.5 320 GLY B CA 1
ATOM 5496 C C . GLY B 1 320 ? 22.203 -15.57 1.694 1 86.5 320 GLY B C 1
ATOM 5497 O O . GLY B 1 320 ? 22.359 -14.359 1.512 1 86.5 320 GLY B O 1
ATOM 5498 N N . LEU B 1 321 ? 21.125 -16.188 1.344 1 89.31 321 LEU B N 1
ATOM 5499 C CA . LEU B 1 321 ? 20 -15.414 0.835 1 89.31 321 LEU B CA 1
ATOM 5500 C C . LEU B 1 321 ? 19.297 -14.664 1.967 1 89.31 321 LEU B C 1
ATOM 5502 O O . LEU B 1 321 ? 18.906 -15.273 2.967 1 89.31 321 LEU B O 1
ATOM 5506 N N . PRO B 1 322 ? 19.141 -13.391 1.791 1 88.5 322 PRO B N 1
ATOM 5507 C CA . PRO B 1 322 ? 18.516 -12.609 2.861 1 88.5 322 PRO B CA 1
ATOM 5508 C C . PRO B 1 322 ? 17.062 -13.023 3.127 1 88.5 322 PRO B C 1
ATOM 5510 O O . PRO B 1 322 ? 16.328 -13.328 2.189 1 88.5 322 PRO B O 1
ATOM 5513 N N . ASP B 1 323 ? 16.672 -13.047 4.383 1 84.38 323 ASP B N 1
ATOM 5514 C CA . ASP B 1 323 ? 15.297 -13.234 4.809 1 84.38 323 ASP B CA 1
ATOM 5515 C C . ASP B 1 323 ? 14.555 -11.898 4.883 1 84.38 323 ASP B C 1
ATOM 5517 O O . ASP B 1 323 ? 14.867 -11.062 5.734 1 84.38 323 ASP B O 1
ATOM 5521 N N . LEU B 1 324 ? 13.531 -11.742 4.113 1 85.75 324 LEU B N 1
ATOM 5522 C CA . LEU B 1 324 ? 12.867 -10.453 4.016 1 85.75 324 LEU B CA 1
ATOM 5523 C C . LEU B 1 324 ? 11.43 -10.539 4.527 1 85.75 324 LEU B C 1
ATOM 5525 O O . LEU B 1 324 ? 10.773 -9.516 4.727 1 85.75 324 LEU B O 1
ATOM 5529 N N . LEU B 1 325 ? 10.922 -11.672 4.812 1 82.44 325 LEU B N 1
ATOM 5530 C CA . LEU B 1 325 ? 9.523 -11.891 5.152 1 82.44 325 LEU B CA 1
ATOM 5531 C C . LEU B 1 325 ? 9.203 -11.328 6.531 1 82.44 325 LEU B C 1
ATOM 5533 O O . LEU B 1 325 ? 8.07 -10.93 6.797 1 82.44 325 LEU B O 1
ATOM 5537 N N . GLY B 1 326 ? 10.219 -11.188 7.355 1 88.62 326 GLY B N 1
ATOM 5538 C CA . GLY B 1 326 ? 10.031 -10.719 8.719 1 88.62 326 GLY B CA 1
ATOM 5539 C C . GLY B 1 326 ? 10.07 -9.203 8.836 1 88.62 326 GLY B C 1
ATOM 5540 O O . GLY B 1 326 ? 10.023 -8.656 9.938 1 88.62 326 GLY B O 1
ATOM 5541 N N . ARG B 1 327 ? 10.039 -8.492 7.715 1 92.38 327 ARG B N 1
ATOM 5542 C CA . ARG B 1 327 ? 10.188 -7.039 7.734 1 92.38 327 ARG B CA 1
ATOM 5543 C C . ARG B 1 327 ? 8.828 -6.348 7.672 1 92.38 327 ARG B C 1
ATOM 5545 O O . ARG B 1 327 ? 8.75 -5.121 7.73 1 92.38 327 ARG B O 1
ATOM 5552 N N . SER B 1 328 ? 7.746 -7.109 7.551 1 94.19 328 SER B N 1
ATOM 5553 C CA . SER B 1 328 ? 6.406 -6.555 7.398 1 94.19 328 SER B CA 1
ATOM 5554 C C . SER B 1 328 ? 5.336 -7.602 7.684 1 94.19 328 SER B C 1
ATOM 5556 O O . SER B 1 328 ? 5.566 -8.797 7.484 1 94.19 328 SER B O 1
ATOM 5558 N N . PRO B 1 329 ? 4.164 -7.168 8.156 1 93 329 PRO B N 1
ATOM 5559 C CA . PRO B 1 329 ? 3.039 -8.109 8.195 1 93 329 PRO B CA 1
ATOM 5560 C C . PRO B 1 329 ? 2.49 -8.422 6.805 1 93 329 PRO B C 1
ATOM 5562 O O . PRO B 1 329 ? 1.687 -9.344 6.648 1 93 329 PRO B O 1
ATOM 5565 N N . ARG B 1 330 ? 2.873 -7.711 5.805 1 93.94 330 ARG B N 1
ATOM 5566 C CA . ARG B 1 330 ? 2.48 -7.973 4.426 1 93.94 330 ARG B CA 1
ATOM 5567 C C . ARG B 1 330 ? 3.451 -8.945 3.756 1 93.94 330 ARG B C 1
ATOM 5569 O O . ARG B 1 330 ? 4.562 -9.156 4.242 1 93.94 330 ARG B O 1
ATOM 5576 N N . THR B 1 331 ? 2.975 -9.578 2.686 1 94.38 331 THR B N 1
ATOM 5577 C CA . THR B 1 331 ? 3.844 -10.453 1.913 1 94.38 331 THR B CA 1
ATOM 5578 C C . THR B 1 331 ? 4.402 -9.734 0.692 1 94.38 331 THR B C 1
ATOM 5580 O O . THR B 1 331 ? 5.445 -9.086 0.773 1 94.38 331 THR B O 1
ATOM 5583 N N . SER B 1 332 ? 3.572 -9.641 -0.379 1 94.94 332 SER B N 1
ATOM 5584 C CA . SER B 1 332 ? 4.016 -8.852 -1.521 1 94.94 332 SER B CA 1
ATOM 5585 C C . SER B 1 332 ? 3.986 -7.359 -1.205 1 94.94 332 SER B C 1
ATOM 5587 O O . SER B 1 332 ? 2.955 -6.828 -0.786 1 94.94 332 SER B O 1
ATOM 5589 N N . ARG B 1 333 ? 5.117 -6.707 -1.387 1 95.69 333 ARG B N 1
ATOM 5590 C CA . ARG B 1 333 ? 5.234 -5.277 -1.128 1 95.69 333 ARG B CA 1
ATOM 5591 C C . ARG B 1 333 ? 6.051 -4.586 -2.219 1 95.69 333 ARG B C 1
ATOM 5593 O O . ARG B 1 333 ? 7.094 -5.094 -2.635 1 95.69 333 ARG B O 1
ATOM 5600 N N . ARG B 1 334 ? 5.555 -3.527 -2.646 1 95.38 334 ARG B N 1
ATOM 5601 C CA . ARG B 1 334 ? 6.277 -2.738 -3.637 1 95.38 334 ARG B CA 1
ATOM 5602 C C . ARG B 1 334 ? 7.383 -1.918 -2.98 1 95.38 334 ARG B C 1
ATOM 5604 O O . ARG B 1 334 ? 7.316 -1.62 -1.785 1 95.38 334 ARG B O 1
ATOM 5611 N N . PRO B 1 335 ? 8.453 -1.553 -3.705 1 97.19 335 PRO B N 1
ATOM 5612 C CA . PRO B 1 335 ? 9.562 -0.776 -3.135 1 97.19 335 PRO B CA 1
ATOM 5613 C C . PRO B 1 335 ? 9.25 0.717 -3.055 1 97.19 335 PRO B C 1
ATOM 5615 O O . PRO B 1 335 ? 9.953 1.529 -3.666 1 97.19 335 PRO B O 1
ATOM 5618 N N . ASP B 1 336 ? 8.398 1.08 -2.217 1 96.94 336 ASP B N 1
ATOM 5619 C CA . ASP B 1 336 ? 8.039 2.482 -2.023 1 96.94 336 ASP B CA 1
ATOM 5620 C C . ASP B 1 336 ? 9.234 3.285 -1.508 1 96.94 336 ASP B C 1
ATOM 5622 O O . ASP B 1 336 ? 9.227 4.516 -1.558 1 96.94 336 ASP B O 1
ATOM 5626 N N . VAL B 1 337 ? 10.273 2.623 -1.129 1 97.44 337 VAL B N 1
ATOM 5627 C CA . VAL B 1 337 ? 11.469 3.279 -0.604 1 97.44 337 VAL B CA 1
ATOM 5628 C C . VAL B 1 337 ? 12.219 3.975 -1.739 1 97.44 337 VAL B C 1
ATOM 5630 O O . VAL B 1 337 ? 13 4.895 -1.501 1 97.44 337 VAL B O 1
ATOM 5633 N N . LEU B 1 338 ? 12.008 3.531 -3.006 1 98.75 338 LEU B N 1
ATOM 5634 C CA . LEU B 1 338 ? 12.742 4.113 -4.121 1 98.75 338 LEU B CA 1
ATOM 5635 C C . LEU B 1 338 ? 12.469 5.609 -4.234 1 98.75 338 LEU B C 1
ATOM 5637 O O . LEU B 1 338 ? 13.398 6.41 -4.324 1 98.75 338 LEU B O 1
ATOM 5641 N N . LYS B 1 339 ? 11.211 6.004 -4.262 1 98.81 339 LYS B N 1
ATOM 5642 C CA . LYS B 1 339 ? 10.883 7.422 -4.375 1 98.81 339 LYS B CA 1
ATOM 5643 C C . LYS B 1 339 ? 11.406 8.203 -3.176 1 98.81 339 LYS B C 1
ATOM 5645 O O . LYS B 1 339 ? 11.852 9.344 -3.322 1 98.81 339 LYS B O 1
ATOM 5650 N N . THR B 1 340 ? 11.383 7.625 -2.01 1 98.69 340 THR B N 1
ATOM 5651 C CA . THR B 1 340 ? 11.93 8.258 -0.815 1 98.69 340 THR B CA 1
ATOM 5652 C C . THR B 1 340 ? 13.43 8.461 -0.955 1 98.69 340 THR B C 1
ATOM 5654 O O . THR B 1 340 ? 13.938 9.555 -0.69 1 98.69 340 THR B O 1
ATOM 5657 N N . ALA B 1 341 ? 14.117 7.391 -1.397 1 98.88 341 ALA B N 1
ATOM 5658 C CA . ALA B 1 341 ? 15.562 7.473 -1.591 1 98.88 341 ALA B CA 1
ATOM 5659 C C . ALA B 1 341 ? 15.922 8.578 -2.58 1 98.88 341 ALA B C 1
ATOM 5661 O O . ALA B 1 341 ? 16.844 9.359 -2.338 1 98.88 341 ALA B O 1
ATOM 5662 N N . VAL B 1 342 ? 15.227 8.633 -3.641 1 98.88 342 VAL B N 1
ATOM 5663 C CA . VAL B 1 342 ? 15.477 9.617 -4.684 1 98.88 342 VAL B CA 1
ATOM 5664 C C . VAL B 1 342 ? 15.266 11.023 -4.125 1 98.88 342 VAL B C 1
ATOM 5666 O O . VAL B 1 342 ? 16.062 11.93 -4.383 1 98.88 342 VAL B O 1
ATOM 5669 N N . THR B 1 343 ? 14.242 11.258 -3.375 1 98.75 343 THR B N 1
ATOM 5670 C CA . THR B 1 343 ? 13.961 12.555 -2.777 1 98.75 343 THR B CA 1
ATOM 5671 C C . THR B 1 343 ? 15.047 12.945 -1.785 1 98.75 343 THR B C 1
ATOM 5673 O O . THR B 1 343 ? 15.578 14.062 -1.84 1 98.75 343 THR B O 1
ATOM 5676 N N . LEU B 1 344 ? 15.359 11.992 -0.862 1 98.69 344 LEU B N 1
ATOM 5677 C CA . LEU B 1 344 ? 16.375 12.25 0.148 1 98.69 344 LEU B CA 1
ATOM 5678 C C . LEU B 1 344 ? 17.703 12.641 -0.502 1 98.69 344 LEU B C 1
ATOM 5680 O O . LEU B 1 344 ? 18.359 13.594 -0.07 1 98.69 344 LEU B O 1
ATOM 5684 N N . LYS B 1 345 ? 18.047 11.992 -1.555 1 98.56 345 LYS B N 1
ATOM 5685 C CA . LYS B 1 345 ? 19.344 12.211 -2.201 1 98.56 345 LYS B CA 1
ATOM 5686 C C . LYS B 1 345 ? 19.312 13.461 -3.078 1 98.56 345 LYS B C 1
ATOM 5688 O O . LYS B 1 345 ? 20.312 14.172 -3.189 1 98.56 345 LYS B O 1
ATOM 5693 N N . THR B 1 346 ? 18.203 13.719 -3.734 1 98.44 346 THR B N 1
ATOM 5694 C CA . THR B 1 346 ? 18.094 14.859 -4.633 1 98.44 346 THR B CA 1
ATOM 5695 C C . THR B 1 346 ? 18.094 16.172 -3.848 1 98.44 346 THR B C 1
ATOM 5697 O O . THR B 1 346 ? 18.734 17.141 -4.258 1 98.44 346 THR B O 1
ATOM 5700 N N . LEU B 1 347 ? 17.375 16.172 -2.703 1 98.12 347 LEU B N 1
ATOM 5701 C CA . LEU B 1 347 ? 17.203 17.422 -1.967 1 98.12 347 LEU B CA 1
ATOM 5702 C C . LEU B 1 347 ? 18.25 17.547 -0.861 1 98.12 347 LEU B C 1
ATOM 5704 O O . LEU B 1 347 ? 18.656 18.656 -0.519 1 98.12 347 LEU B O 1
ATOM 5708 N N . GLY B 1 348 ? 18.656 16.359 -0.318 1 97.62 348 GLY B N 1
ATOM 5709 C CA . GLY B 1 348 ? 19.484 16.391 0.879 1 97.62 348 GLY B CA 1
ATOM 5710 C C . GLY B 1 348 ? 18.781 16.984 2.078 1 97.62 348 GLY B C 1
ATOM 5711 O O . GLY B 1 348 ? 17.609 17.391 1.982 1 97.62 348 GLY B O 1
ATOM 5712 N N . ARG B 1 349 ? 19.516 17 3.188 1 97.31 349 ARG B N 1
ATOM 5713 C CA . ARG B 1 349 ? 18.969 17.562 4.418 1 97.31 349 ARG B CA 1
ATOM 5714 C C . ARG B 1 349 ? 18.625 19.047 4.242 1 97.31 349 ARG B C 1
ATOM 5716 O O . ARG B 1 349 ? 17.578 19.5 4.695 1 97.31 349 ARG B O 1
ATOM 5723 N N . ALA B 1 350 ? 19.438 19.734 3.584 1 97.44 350 ALA B N 1
ATOM 5724 C CA . ALA B 1 350 ? 19.234 21.172 3.395 1 97.44 350 ALA B CA 1
ATOM 5725 C C . ALA B 1 350 ? 17.969 21.453 2.594 1 97.44 350 ALA B C 1
ATOM 5727 O O . ALA B 1 350 ? 17.188 22.344 2.941 1 97.44 350 ALA B O 1
ATOM 5728 N N . GLY B 1 351 ? 17.812 20.719 1.496 1 98 351 GLY B N 1
ATOM 5729 C CA . GLY B 1 351 ? 16.641 20.906 0.666 1 98 351 GLY B CA 1
ATOM 5730 C C . GLY B 1 351 ? 15.344 20.547 1.367 1 98 351 GLY B C 1
ATOM 5731 O O . GLY B 1 351 ? 14.344 21.266 1.268 1 98 351 GLY B O 1
ATOM 5732 N N . LEU B 1 352 ? 15.344 19.484 2.072 1 98.19 352 LEU B N 1
ATOM 5733 C CA . LEU B 1 352 ? 14.164 19.062 2.822 1 98.19 352 LEU B CA 1
ATOM 5734 C C . LEU B 1 352 ? 13.859 20.047 3.951 1 98.19 352 LEU B C 1
ATOM 5736 O O . LEU B 1 352 ? 12.703 20.391 4.176 1 98.19 352 LEU B O 1
ATOM 5740 N N . GLY B 1 353 ? 14.93 20.438 4.648 1 98.19 353 GLY B N 1
ATOM 5741 C CA . GLY B 1 353 ? 14.766 21.422 5.703 1 98.19 353 GLY B CA 1
ATOM 5742 C C . GLY B 1 353 ? 14.164 22.734 5.219 1 98.19 353 GLY B C 1
ATOM 5743 O O . GLY B 1 353 ? 13.328 23.328 5.898 1 98.19 353 GLY B O 1
ATOM 5744 N N . ALA B 1 354 ? 14.531 23.125 4.043 1 98.38 354 ALA B N 1
ATOM 5745 C CA . ALA B 1 354 ? 14.016 24.359 3.457 1 98.38 354 ALA B CA 1
ATOM 5746 C C . ALA B 1 354 ? 12.516 24.25 3.188 1 98.38 354 ALA B C 1
ATOM 5748 O O . ALA B 1 354 ? 11.781 25.234 3.35 1 98.38 354 ALA B O 1
ATOM 5749 N N . LEU B 1 355 ? 12.102 23.125 2.736 1 98.56 355 LEU B N 1
ATOM 5750 C CA . LEU B 1 355 ? 10.68 22.906 2.512 1 98.56 355 LEU B CA 1
ATOM 5751 C C . LEU B 1 355 ? 9.906 22.984 3.822 1 98.56 355 LEU B C 1
ATOM 5753 O O . LEU B 1 355 ? 8.844 23.625 3.885 1 98.56 355 LEU B O 1
ATOM 5757 N N . VAL B 1 356 ? 10.43 22.391 4.848 1 98.56 356 VAL B N 1
ATOM 5758 C CA . VAL B 1 356 ? 9.812 22.406 6.168 1 98.56 356 VAL B CA 1
ATOM 5759 C C . VAL B 1 356 ? 9.727 23.844 6.68 1 98.56 356 VAL B C 1
ATOM 5761 O O . VAL B 1 356 ? 8.672 24.281 7.141 1 98.56 356 VAL B O 1
ATOM 5764 N N . ASP B 1 357 ? 10.82 24.547 6.562 1 98.5 357 ASP B N 1
ATOM 5765 C CA . ASP B 1 357 ? 10.859 25.938 6.996 1 98.5 357 ASP B CA 1
ATOM 5766 C C . ASP B 1 357 ? 9.82 26.781 6.258 1 98.5 357 ASP B C 1
ATOM 5768 O O . ASP B 1 357 ? 9.156 27.625 6.855 1 98.5 357 ASP B O 1
ATOM 5772 N N . ALA B 1 358 ? 9.695 26.5 5.016 1 98.25 358 ALA B N 1
ATOM 5773 C CA . ALA B 1 358 ? 8.781 27.281 4.18 1 98.25 358 ALA B CA 1
ATOM 5774 C C . ALA B 1 358 ? 7.336 27.109 4.637 1 98.25 358 ALA B C 1
ATOM 5776 O O . ALA B 1 358 ? 6.602 28.094 4.773 1 98.25 358 ALA B O 1
ATOM 5777 N N . VAL B 1 359 ? 6.906 25.922 4.863 1 98.38 359 VAL B N 1
ATOM 5778 C CA . VAL B 1 359 ? 5.496 25.703 5.164 1 98.38 359 VAL B CA 1
ATOM 5779 C C . VAL B 1 359 ? 5.195 26.156 6.594 1 98.38 359 VAL B C 1
ATOM 5781 O O . VAL B 1 359 ? 4.102 26.641 6.883 1 98.38 359 VAL B O 1
ATOM 5784 N N . CYS B 1 360 ? 6.148 26.016 7.508 1 98.69 360 CYS B N 1
ATOM 5785 C CA . CYS B 1 360 ? 5.973 26.562 8.852 1 98.69 360 CYS B CA 1
ATOM 5786 C C . CYS B 1 360 ? 5.852 28.078 8.828 1 98.69 360 CYS B C 1
ATOM 5788 O O . CYS B 1 360 ? 5.039 28.656 9.547 1 98.69 360 CYS B O 1
ATOM 5790 N N . SER B 1 361 ? 6.652 28.672 8 1 98.44 361 SER B N 1
ATOM 5791 C CA . SER B 1 361 ? 6.582 30.109 7.848 1 98.44 361 SER B CA 1
ATOM 5792 C C . SER B 1 361 ? 5.242 30.547 7.266 1 98.44 361 SER B C 1
ATOM 5794 O O . SER B 1 361 ? 4.664 31.547 7.691 1 98.44 361 SER B O 1
ATOM 5796 N N . LEU B 1 362 ? 4.754 29.812 6.301 1 98.31 362 LEU B N 1
ATOM 5797 C CA . LEU B 1 362 ? 3.453 30.094 5.699 1 98.31 362 LEU B CA 1
ATOM 5798 C C . LEU B 1 362 ? 2.35 30.047 6.75 1 98.31 362 LEU B C 1
ATOM 5800 O O . LEU B 1 362 ? 1.444 30.891 6.742 1 98.31 362 LEU B O 1
ATOM 5804 N N . ALA B 1 363 ? 2.414 29.078 7.59 1 98.69 363 ALA B N 1
ATOM 5805 C CA . ALA B 1 363 ? 1.415 28.953 8.648 1 98.69 363 ALA B CA 1
ATOM 5806 C C . ALA B 1 363 ? 1.446 30.172 9.578 1 98.69 363 ALA B C 1
ATOM 5808 O O . ALA B 1 363 ? 0.397 30.688 9.969 1 98.69 363 ALA B O 1
ATOM 5809 N N . ARG B 1 364 ? 2.607 30.594 9.938 1 98.5 364 ARG B N 1
ATOM 5810 C CA . ARG B 1 364 ? 2.748 31.781 10.789 1 98.5 364 ARG B CA 1
ATOM 5811 C C . ARG B 1 364 ? 2.201 33.031 10.094 1 98.5 364 ARG B C 1
ATOM 5813 O O . ARG B 1 364 ? 1.517 33.844 10.719 1 98.5 364 ARG B O 1
ATOM 5820 N N . GLU B 1 365 ? 2.523 33.125 8.867 1 98.44 365 GLU B N 1
ATOM 5821 C CA . GLU B 1 365 ? 2.035 34.281 8.086 1 98.44 365 GLU B CA 1
ATOM 5822 C C . GLU B 1 365 ? 0.511 34.281 8.023 1 98.44 365 GLU B C 1
ATOM 5824 O O . GLU B 1 365 ? -0.114 35.344 8.164 1 98.44 365 GLU B O 1
ATOM 5829 N N . PHE B 1 366 ? -0.031 33.188 7.723 1 98.81 366 PHE B N 1
ATOM 5830 C CA . PHE B 1 366 ? -1.485 33.094 7.672 1 98.81 366 PHE B CA 1
ATOM 5831 C C . PHE B 1 366 ? -2.098 33.406 9.031 1 98.81 366 PHE B C 1
ATOM 5833 O O . PHE B 1 366 ? -3.1 34.125 9.109 1 98.81 366 PHE B O 1
ATOM 5840 N N . ALA B 1 367 ? -1.54 32.844 10.102 1 98.81 367 ALA B N 1
ATOM 5841 C CA . ALA B 1 367 ? -2.01 33.156 11.453 1 98.81 367 ALA B CA 1
ATOM 5842 C C . ALA B 1 367 ? -1.973 34.656 11.727 1 98.81 367 ALA B C 1
ATOM 5844 O O . ALA B 1 367 ? -2.896 35.188 12.336 1 98.81 367 ALA B O 1
ATOM 5845 N N . ASP B 1 368 ? -0.921 35.281 11.328 1 98.5 368 ASP B N 1
ATOM 5846 C CA . ASP B 1 368 ? -0.8 36.719 11.5 1 98.5 368 ASP B CA 1
ATOM 5847 C C . ASP B 1 368 ? -1.914 37.438 10.766 1 98.5 368 ASP B C 1
ATOM 5849 O O . ASP B 1 368 ? -2.486 38.406 11.289 1 98.5 368 ASP B O 1
ATOM 5853 N N . LEU B 1 369 ? -2.193 37.031 9.562 1 98.12 369 LEU B N 1
ATOM 5854 C CA . LEU B 1 369 ? -3.273 37.625 8.773 1 98.12 369 LEU B CA 1
ATOM 5855 C C . LEU B 1 369 ? -4.609 37.469 9.492 1 98.12 369 LEU B C 1
ATOM 5857 O O . LEU B 1 369 ? -5.406 38.406 9.539 1 98.12 369 LEU B O 1
ATOM 5861 N N . VAL B 1 370 ? -4.855 36.312 9.992 1 98.56 370 VAL B N 1
ATOM 5862 C CA . VAL B 1 370 ? -6.098 36.031 10.695 1 98.56 370 VAL B CA 1
ATOM 5863 C C . VAL B 1 370 ? -6.199 36.906 11.945 1 98.56 370 VAL B C 1
ATOM 5865 O O . VAL B 1 370 ? -7.242 37.5 12.211 1 98.56 370 VAL B O 1
ATOM 5868 N N . GLU B 1 371 ? -5.129 36.938 12.688 1 97.94 371 GLU B N 1
ATOM 5869 C CA . GLU B 1 371 ? -5.098 37.656 13.961 1 97.94 371 GLU B CA 1
ATOM 5870 C C . GLU B 1 371 ? -5.336 39.156 13.781 1 97.94 371 GLU B C 1
ATOM 5872 O O . GLU B 1 371 ? -5.961 39.781 14.625 1 97.94 371 GLU B O 1
ATOM 5877 N N . THR B 1 372 ? -4.938 39.656 12.727 1 97.12 372 THR B N 1
ATOM 5878 C CA . THR B 1 372 ? -5.02 41.094 12.516 1 97.12 372 THR B CA 1
ATOM 5879 C C . THR B 1 372 ? -6.312 41.469 11.789 1 97.12 372 THR B C 1
ATOM 5881 O O . THR B 1 372 ? -6.641 42.656 11.648 1 97.12 372 THR B O 1
ATOM 5884 N N . HIS B 1 373 ? -7.008 40.531 11.32 1 96.19 373 HIS B N 1
ATOM 5885 C CA . HIS B 1 373 ? -8.258 40.781 10.609 1 96.19 373 HIS B CA 1
ATOM 5886 C C . HIS B 1 373 ? -9.438 40.781 11.578 1 96.19 373 HIS B C 1
ATOM 5888 O O . HIS B 1 373 ? -9.688 39.812 12.289 1 96.19 373 HIS B O 1
ATOM 5894 N N . PRO B 1 374 ? -10.211 41.812 11.609 1 95.44 374 PRO B N 1
ATOM 5895 C CA . PRO B 1 374 ? -11.281 41.969 12.602 1 95.44 374 PRO B CA 1
ATOM 5896 C C . PRO B 1 374 ? -12.414 40.969 12.383 1 95.44 374 PRO B C 1
ATOM 5898 O O . PRO B 1 374 ? -13.156 40.656 13.32 1 95.44 374 PRO B O 1
ATOM 5901 N N . GLY B 1 375 ? -12.516 40.438 11.242 1 96.5 375 GLY B N 1
ATOM 5902 C CA . GLY B 1 375 ? -13.609 39.531 10.922 1 96.5 375 GLY B CA 1
ATOM 5903 C C . GLY B 1 375 ? -13.312 38.062 11.297 1 96.5 375 GLY B C 1
ATOM 5904 O O . GLY B 1 375 ? -14.164 37.188 11.133 1 96.5 375 GLY B O 1
ATOM 5905 N N . PHE B 1 376 ? -12.148 37.812 11.828 1 98.31 376 PHE B N 1
ATOM 5906 C CA . PHE B 1 376 ? -11.773 36.438 12.109 1 98.31 376 PHE B CA 1
ATOM 5907 C C . PHE B 1 376 ? -11.172 36.312 13.508 1 98.31 376 PHE B C 1
ATOM 5909 O O . PHE B 1 376 ? -10.758 37.312 14.102 1 98.31 376 PHE B O 1
ATOM 5916 N N . GLU B 1 377 ? -11.242 35.125 14.016 1 98.06 377 GLU B N 1
ATOM 5917 C CA . GLU B 1 377 ? -10.625 34.719 15.273 1 98.06 377 GLU B CA 1
ATOM 5918 C C . GLU B 1 377 ? -9.586 33.625 15.055 1 98.06 377 GLU B C 1
ATOM 5920 O O . GLU B 1 377 ? -9.844 32.656 14.328 1 98.06 377 GLU B O 1
ATOM 5925 N N . LEU B 1 378 ? -8.461 33.844 15.609 1 98.62 378 LEU B N 1
ATOM 5926 C CA . LEU B 1 378 ? -7.41 32.812 15.633 1 98.62 378 LEU B CA 1
ATOM 5927 C C . LEU B 1 378 ? -7.48 31.984 16.906 1 98.62 378 LEU B C 1
ATOM 5929 O O . LEU B 1 378 ? -7.645 32.531 18 1 98.62 378 LEU B O 1
ATOM 5933 N N . HIS B 1 379 ? -7.434 30.656 16.75 1 98.06 379 HIS B N 1
ATOM 5934 C CA . HIS B 1 379 ? -7.469 29.812 17.938 1 98.06 379 HIS B CA 1
ATOM 5935 C C . HIS B 1 379 ? -6.184 29.953 18.75 1 98.06 379 HIS B C 1
ATOM 5937 O O . HIS B 1 379 ? -6.23 30.25 19.938 1 98.06 379 HIS B O 1
ATOM 5943 N N . ALA B 1 380 ? -5.004 29.703 18.156 1 97.88 380 ALA B N 1
ATOM 5944 C CA . ALA B 1 380 ? -3.678 29.797 18.766 1 97.88 380 ALA B CA 1
ATOM 5945 C C . ALA B 1 380 ? -2.592 29.938 17.703 1 97.88 380 ALA B C 1
ATOM 5947 O O . ALA B 1 380 ? -2.822 29.641 16.531 1 97.88 380 ALA B O 1
ATOM 5948 N N . PRO B 1 381 ? -1.409 30.422 18.109 1 97.81 381 PRO B N 1
ATOM 5949 C CA . PRO B 1 381 ? -0.288 30.375 17.172 1 97.81 381 PRO B CA 1
ATOM 5950 C C . PRO B 1 381 ? 0.045 28.969 16.719 1 97.81 381 PRO B C 1
ATOM 5952 O O . PRO B 1 381 ? -0.014 28.016 17.5 1 97.81 381 PRO B O 1
ATOM 5955 N N . PRO B 1 382 ? 0.372 28.812 15.453 1 98.38 382 PRO B N 1
ATOM 5956 C CA . PRO B 1 382 ? 0.63 27.469 14.945 1 98.38 382 PRO B CA 1
ATOM 5957 C C . PRO B 1 382 ? 1.919 26.859 15.5 1 98.38 382 PRO B C 1
ATOM 5959 O O . PRO B 1 382 ? 2.912 27.578 15.672 1 98.38 382 PRO B O 1
ATOM 5962 N N . THR B 1 383 ? 1.931 25.562 15.727 1 98.06 383 THR B N 1
ATOM 5963 C CA . THR B 1 383 ? 3.098 24.812 16.188 1 98.06 383 THR B CA 1
ATOM 5964 C C . THR B 1 383 ? 3.902 24.281 15.008 1 98.06 383 THR B C 1
ATOM 5966 O O . THR B 1 383 ? 5.137 24.281 15.039 1 98.06 383 THR B O 1
ATOM 5969 N N . ILE B 1 384 ? 3.213 23.781 13.992 1 98.38 384 ILE B N 1
ATOM 5970 C CA . ILE B 1 384 ? 3.828 23.281 12.773 1 98.38 384 ILE B CA 1
ATOM 5971 C C . ILE B 1 384 ? 3.285 24.062 11.57 1 98.38 384 ILE B C 1
ATOM 5973 O O . ILE B 1 384 ? 3.613 25.234 11.383 1 98.38 384 ILE B O 1
ATOM 5977 N N . SER B 1 385 ? 2.309 23.375 10.789 1 98.62 385 SER B N 1
ATOM 5978 C CA . SER B 1 385 ? 1.84 24.047 9.578 1 98.62 385 SER B CA 1
ATOM 5979 C C . SER B 1 385 ? 0.316 24.078 9.523 1 98.62 385 SER B C 1
ATOM 5981 O O . SER B 1 385 ? -0.266 24.172 8.438 1 98.62 385 SER B O 1
ATOM 5983 N N . THR B 1 386 ? -0.359 23.984 10.703 1 98.44 386 THR B N 1
ATOM 5984 C CA . THR B 1 386 ? -1.814 23.984 10.789 1 98.44 386 THR B CA 1
ATOM 5985 C C . THR B 1 386 ? -2.303 25.234 11.523 1 98.44 386 THR B C 1
ATOM 5987 O O . THR B 1 386 ? -1.756 25.609 12.57 1 98.44 386 THR B O 1
ATOM 5990 N N . VAL B 1 387 ? -3.326 25.906 11 1 98.75 387 VAL B N 1
ATOM 5991 C CA . VAL B 1 387 ? -3.918 27.094 11.594 1 98.75 387 VAL B CA 1
ATOM 5992 C C . VAL B 1 387 ? -5.422 26.891 11.773 1 98.75 387 VAL B C 1
ATOM 5994 O O . VAL B 1 387 ? -6.129 26.578 10.812 1 98.75 387 VAL B O 1
ATOM 5997 N N . LEU B 1 388 ? -5.875 27.016 12.984 1 98.62 388 LEU B N 1
ATOM 5998 C CA . LEU B 1 388 ? -7.309 26.984 13.273 1 98.62 388 LEU B CA 1
ATOM 5999 C C . LEU B 1 388 ? -7.863 28.391 13.398 1 98.62 388 LEU B C 1
ATOM 6001 O O . LEU B 1 388 ? -7.348 29.203 14.164 1 98.62 388 LEU B O 1
ATOM 6005 N N . PHE B 1 389 ? -8.914 28.641 12.648 1 98.81 389 PHE B N 1
ATOM 6006 C CA . PHE B 1 389 ? -9.516 29.969 12.648 1 98.81 389 PHE B CA 1
ATOM 6007 C C . PHE B 1 389 ? -11.008 29.891 12.352 1 98.81 389 PHE B C 1
ATOM 6009 O O . PHE B 1 389 ? -11.508 28.844 11.938 1 98.81 389 PHE B O 1
ATOM 6016 N N . ARG B 1 390 ? -11.711 30.906 12.633 1 98.25 390 ARG B N 1
ATOM 6017 C CA . ARG B 1 390 ? -13.141 30.922 12.336 1 98.25 390 ARG B CA 1
ATOM 6018 C C . ARG B 1 390 ? -13.656 32.375 12.242 1 98.25 390 ARG B C 1
ATOM 6020 O O . ARG B 1 390 ? -13.039 33.281 12.781 1 98.25 390 ARG B O 1
ATOM 6027 N N . PRO B 1 391 ? -14.734 32.594 11.516 1 97.88 391 PRO B N 1
ATOM 6028 C CA . PRO B 1 391 ? -15.328 33.938 11.531 1 97.88 391 PRO B CA 1
ATOM 6029 C C . PRO B 1 391 ? -15.734 34.375 12.938 1 97.88 391 PRO B C 1
ATOM 6031 O O . PRO B 1 391 ? -16.344 33.625 13.688 1 97.88 391 PRO B O 1
ATOM 6034 N N . ALA B 1 392 ? -15.414 35.625 13.18 1 96.75 392 ALA B N 1
ATOM 6035 C CA . ALA B 1 392 ? -15.68 36.188 14.508 1 96.75 392 ALA B CA 1
ATOM 6036 C C . ALA B 1 392 ? -17.172 36.156 14.82 1 96.75 392 ALA B C 1
ATOM 6038 O O . ALA B 1 392 ? -18 36.594 14.008 1 96.75 392 ALA B O 1
ATOM 6039 N N . GLY B 1 393 ? -17.516 35.562 15.977 1 94.75 393 GLY B N 1
ATOM 6040 C CA . GLY B 1 393 ? -18.891 35.594 16.469 1 94.75 393 GLY B CA 1
ATOM 6041 C C . GLY B 1 393 ? -19.766 34.531 15.805 1 94.75 393 GLY B C 1
ATOM 6042 O O . GLY B 1 393 ? -20.922 34.375 16.172 1 94.75 393 GLY B O 1
ATOM 6043 N N . ALA B 1 394 ? -19.25 33.781 14.867 1 96.12 394 ALA B N 1
ATOM 6044 C CA . ALA B 1 394 ? -20.047 32.812 14.141 1 96.12 394 ALA B CA 1
ATOM 6045 C C . ALA B 1 394 ? -20.297 31.562 15 1 96.12 394 ALA B C 1
ATOM 6047 O O . ALA B 1 394 ? -19.422 31.125 15.734 1 96.12 394 ALA B O 1
ATOM 6048 N N . GLY B 1 395 ? -21.516 31 14.922 1 96.44 395 GLY B N 1
ATOM 6049 C CA . GLY B 1 395 ? -21.797 29.719 15.531 1 96.44 395 GLY B CA 1
ATOM 6050 C C . GLY B 1 395 ? -21.219 28.547 14.758 1 96.44 395 GLY B C 1
ATOM 6051 O O . GLY B 1 395 ? -20.766 28.719 13.625 1 96.44 395 GLY B O 1
ATOM 6052 N N . ASP B 1 396 ? -21.203 27.422 15.367 1 96.88 396 ASP B N 1
ATOM 6053 C CA . ASP B 1 396 ? -20.609 26.219 14.766 1 96.88 396 ASP B CA 1
ATOM 6054 C C . ASP B 1 396 ? -21.297 25.859 13.453 1 96.88 396 ASP B C 1
ATOM 6056 O O . ASP B 1 396 ? -20.641 25.453 12.492 1 96.88 396 ASP B O 1
ATOM 6060 N N . ASP B 1 397 ? -22.594 25.969 13.375 1 95.69 397 ASP B N 1
ATOM 6061 C CA . ASP B 1 397 ? -23.344 25.656 12.172 1 95.69 397 ASP B CA 1
ATOM 6062 C C . ASP B 1 397 ? -22.938 26.531 11 1 95.69 397 ASP B C 1
ATOM 6064 O O . ASP B 1 397 ? -22.844 26.078 9.859 1 95.69 397 ASP B O 1
ATOM 6068 N N . ALA B 1 398 ? -22.719 27.781 11.32 1 96.5 398 ALA B N 1
ATOM 6069 C CA . ALA B 1 398 ? -22.297 28.719 10.289 1 96.5 398 ALA B CA 1
ATOM 6070 C C . ALA B 1 398 ? -20.906 28.359 9.766 1 96.5 398 ALA B C 1
ATOM 6072 O O . ALA B 1 398 ? -20.656 28.453 8.562 1 96.5 398 ALA B O 1
ATOM 6073 N N . VAL B 1 399 ? -20.031 28.031 10.656 1 97.25 399 VAL B N 1
ATOM 6074 C CA . VAL B 1 399 ? -18.672 27.625 10.281 1 97.25 399 VAL B CA 1
ATOM 6075 C C . VAL B 1 399 ? -18.734 26.406 9.375 1 97.25 399 VAL B C 1
ATOM 6077 O O . VAL B 1 399 ? -18.062 26.359 8.336 1 97.25 399 VAL B O 1
ATOM 6080 N N . ALA B 1 400 ? -19.547 25.438 9.75 1 96.31 400 ALA B N 1
ATOM 6081 C CA . ALA B 1 400 ? -19.719 24.234 8.945 1 96.31 400 ALA B CA 1
ATOM 6082 C C . ALA B 1 400 ? -20.281 24.562 7.566 1 96.31 400 ALA B C 1
ATOM 6084 O O . ALA B 1 400 ? -19.859 23.984 6.562 1 96.31 400 ALA B O 1
ATOM 6085 N N . ALA B 1 401 ? -21.234 25.438 7.527 1 95.62 401 ALA B N 1
ATOM 6086 C CA . ALA B 1 401 ? -21.875 25.812 6.277 1 95.62 401 ALA B CA 1
ATOM 6087 C C . ALA B 1 401 ? -20.906 26.5 5.332 1 95.62 401 ALA B C 1
ATOM 6089 O O . ALA B 1 401 ? -20.938 26.281 4.121 1 95.62 401 ALA B O 1
ATOM 6090 N N . VAL B 1 402 ? -20.078 27.391 5.883 1 96.94 402 VAL B N 1
ATOM 6091 C CA . VAL B 1 402 ? -19.062 28.062 5.086 1 96.94 402 VAL B CA 1
ATOM 6092 C C . VAL B 1 402 ? -18.141 27.031 4.43 1 96.94 402 VAL B C 1
ATOM 6094 O O . VAL B 1 402 ? -17.891 27.109 3.225 1 96.94 402 VAL B O 1
ATOM 6097 N N . ARG B 1 403 ? -17.641 26.125 5.184 1 97.12 403 ARG B N 1
ATOM 6098 C CA . ARG B 1 403 ? -16.75 25.094 4.676 1 97.12 403 ARG B CA 1
ATOM 6099 C C . ARG B 1 403 ? -17.406 24.297 3.559 1 97.12 403 ARG B C 1
ATOM 6101 O O . ARG B 1 403 ? -16.797 24.062 2.508 1 97.12 403 ARG B O 1
ATOM 6108 N N . ARG B 1 404 ? -18.656 23.828 3.75 1 95.75 404 ARG B N 1
ATOM 6109 C CA . ARG B 1 404 ? -19.375 23.016 2.775 1 95.75 404 ARG B CA 1
ATOM 6110 C C . ARG B 1 404 ? -19.641 23.797 1.491 1 95.75 404 ARG B C 1
ATOM 6112 O O . ARG B 1 404 ? -19.578 23.234 0.395 1 95.75 404 ARG B O 1
ATOM 6119 N N . ALA B 1 405 ? -19.938 25.062 1.686 1 96.19 405 ALA B N 1
ATOM 6120 C CA . ALA B 1 405 ? -20.156 25.906 0.513 1 96.19 405 ALA B CA 1
ATOM 6121 C C . ALA B 1 405 ? -18.906 26 -0.345 1 96.19 405 ALA B C 1
ATOM 6123 O O . ALA B 1 405 ? -18.969 25.922 -1.574 1 96.19 405 ALA B O 1
ATOM 6124 N N . LEU B 1 406 ? -17.797 26.219 0.295 1 97.19 406 LEU B N 1
ATOM 6125 C CA . LEU B 1 406 ? -16.531 26.281 -0.422 1 97.19 406 LEU B CA 1
ATOM 6126 C C . LEU B 1 406 ? -16.234 24.969 -1.145 1 97.19 406 LEU B C 1
ATOM 6128 O O . LEU B 1 406 ? -15.773 24.984 -2.287 1 97.19 406 LEU B O 1
ATOM 6132 N N . LEU B 1 407 ? -16.547 23.828 -0.534 1 95.75 407 LEU B N 1
ATOM 6133 C CA . LEU B 1 407 ? -16.344 22.516 -1.129 1 95.75 407 LEU B CA 1
ATOM 6134 C C . LEU B 1 407 ? -17.266 22.297 -2.326 1 95.75 407 LEU B C 1
ATOM 6136 O O . LEU B 1 407 ? -16.812 21.875 -3.395 1 95.75 407 LEU B O 1
ATOM 6140 N N . THR B 1 408 ? -18.5 22.594 -2.156 1 95.25 408 THR B N 1
ATOM 6141 C CA . THR B 1 408 ? -19.516 22.344 -3.176 1 95.25 408 THR B CA 1
ATOM 6142 C C . THR B 1 408 ? -19.25 23.188 -4.422 1 95.25 408 THR B C 1
ATOM 6144 O O . THR B 1 408 ? -19.484 22.734 -5.543 1 95.25 408 THR B O 1
ATOM 6147 N N . THR B 1 409 ? -18.719 24.391 -4.191 1 95.81 409 THR B N 1
ATOM 6148 C CA . THR B 1 409 ? -18.484 25.281 -5.312 1 95.81 409 THR B CA 1
ATOM 6149 C C . THR B 1 409 ? -17.078 25.062 -5.887 1 95.81 409 THR B C 1
ATOM 6151 O O . THR B 1 409 ? -16.734 25.625 -6.934 1 95.81 409 THR B O 1
ATOM 6154 N N . GLY B 1 410 ? -16.234 24.25 -5.207 1 97.06 410 GLY B N 1
ATOM 6155 C CA . GLY B 1 410 ? -14.898 23.938 -5.672 1 97.06 410 GLY B CA 1
ATOM 6156 C C . GLY B 1 410 ? -13.938 25.109 -5.566 1 97.06 410 GLY B C 1
ATOM 6157 O O . GLY B 1 410 ? -12.961 25.203 -6.316 1 97.06 410 GLY B O 1
ATOM 6158 N N . ARG B 1 411 ? -14.18 26.078 -4.633 1 97.12 411 ARG B N 1
ATOM 6159 C CA . ARG B 1 411 ? -13.406 27.312 -4.594 1 97.12 411 ARG B CA 1
ATOM 6160 C C . ARG B 1 411 ? -12.227 27.203 -3.631 1 97.12 411 ARG B C 1
ATOM 6162 O O . ARG B 1 411 ? -11.211 27.875 -3.797 1 97.12 411 ARG B O 1
ATOM 6169 N N . ALA B 1 412 ? -12.445 26.406 -2.592 1 98.19 412 ALA B N 1
ATOM 6170 C CA . ALA B 1 412 ? -11.375 26.125 -1.639 1 98.19 412 ALA B CA 1
ATOM 6171 C C . ALA B 1 412 ? -11.648 24.844 -0.866 1 98.19 412 ALA B C 1
ATOM 6173 O O . ALA B 1 412 ? -12.797 24.406 -0.759 1 98.19 412 ALA B O 1
ATOM 6174 N N . VAL B 1 413 ? -10.648 24.25 -0.461 1 98 413 VAL B N 1
ATOM 6175 C CA . VAL B 1 413 ? -10.742 23.062 0.383 1 98 413 VAL B CA 1
ATOM 6176 C C . VAL B 1 413 ? -10.133 23.359 1.752 1 98 413 VAL B C 1
ATOM 6178 O O . VAL B 1 413 ? -8.922 23.547 1.869 1 98 413 VAL B O 1
ATOM 6181 N N . LEU B 1 414 ? -10.953 23.422 2.771 1 97.94 414 LEU B N 1
ATOM 6182 C CA . LEU B 1 414 ? -10.547 23.609 4.16 1 97.94 414 LEU B CA 1
ATOM 6183 C C . LEU B 1 414 ? -11.031 22.453 5.031 1 97.94 414 LEU B C 1
ATOM 6185 O O . LEU B 1 414 ? -12.078 21.859 4.762 1 97.94 414 LEU B O 1
ATOM 6189 N N . GLY B 1 415 ? -10.211 22.188 6.027 1 97.19 415 GLY B N 1
ATOM 6190 C CA . GLY B 1 415 ? -10.617 21.172 6.992 1 97.19 415 GLY B CA 1
ATOM 6191 C C . GLY B 1 415 ? -11.414 21.734 8.148 1 97.19 415 GLY B C 1
ATOM 6192 O O . GLY B 1 415 ? -11.836 22.891 8.117 1 97.19 415 GLY B O 1
ATOM 6193 N N . ARG B 1 416 ? -11.688 20.859 9.078 1 97.06 416 ARG B N 1
ATOM 6194 C CA . ARG B 1 416 ? -12.398 21.234 10.297 1 97.06 416 ARG B CA 1
ATOM 6195 C C . ARG B 1 416 ? -11.781 20.547 11.516 1 97.06 416 ARG B C 1
ATOM 6197 O O . ARG B 1 416 ? -11.203 19.453 11.391 1 97.06 416 ARG B O 1
ATOM 6204 N N . ALA B 1 417 ? -11.875 21.125 12.602 1 96 417 ALA B N 1
ATOM 6205 C CA . ALA B 1 417 ? -11.422 20.578 13.875 1 96 417 ALA B CA 1
ATOM 6206 C C . ALA B 1 417 ? -12.211 21.156 15.039 1 96 417 ALA B C 1
ATOM 6208 O O . ALA B 1 417 ? -12.734 22.281 14.945 1 96 417 ALA B O 1
ATOM 6209 N N . ARG B 1 418 ? -12.328 20.422 16.062 1 94.25 418 ARG B N 1
ATOM 6210 C CA . ARG B 1 418 ? -12.938 20.922 17.281 1 94.25 418 ARG B CA 1
ATOM 6211 C C . ARG B 1 418 ? -11.883 21.234 18.344 1 94.25 418 ARG B C 1
ATOM 6213 O O . ARG B 1 418 ? -10.945 20.453 18.531 1 94.25 418 ARG B O 1
ATOM 6220 N N . ALA B 1 419 ? -11.961 22.312 18.922 1 93.94 419 ALA B N 1
ATOM 6221 C CA . ALA B 1 419 ? -11.102 22.781 20.016 1 93.94 419 ALA B CA 1
ATOM 6222 C C . ALA B 1 419 ? -11.852 23.734 20.938 1 93.94 419 ALA B C 1
ATOM 6224 O O . ALA B 1 419 ? -12.633 24.578 20.469 1 93.94 419 ALA B O 1
ATOM 6225 N N . ASP B 1 420 ? -11.719 23.531 22.234 1 93.25 420 ASP B N 1
ATOM 6226 C CA . ASP B 1 420 ? -12.336 24.391 23.25 1 93.25 420 ASP B CA 1
ATOM 6227 C C . ASP B 1 420 ? -13.859 24.422 23.078 1 93.25 420 ASP B C 1
ATOM 6229 O O . ASP B 1 420 ? -14.469 25.5 23.156 1 93.25 420 ASP B O 1
ATOM 6233 N N . GLY B 1 421 ? -14.391 23.359 22.688 1 92.5 421 GLY B N 1
ATOM 6234 C CA . GLY B 1 421 ? -15.836 23.188 22.609 1 92.5 421 GLY B CA 1
ATOM 6235 C C . GLY B 1 421 ? -16.438 23.844 21.375 1 92.5 421 GLY B C 1
ATOM 6236 O O . GLY B 1 421 ? -17.656 23.938 21.25 1 92.5 421 GLY B O 1
ATOM 6237 N N . ARG B 1 422 ? -15.609 24.266 20.484 1 95.81 422 ARG B N 1
ATOM 6238 C CA . ARG B 1 422 ? -16.094 24.969 19.297 1 95.81 422 ARG B CA 1
ATOM 6239 C C . ARG B 1 422 ? -15.562 24.312 18.016 1 95.81 422 ARG B C 1
ATOM 6241 O O . ARG B 1 422 ? -14.539 23.625 18.047 1 95.81 422 ARG B O 1
ATOM 6248 N N . LEU B 1 423 ? -16.328 24.578 16.906 1 97.31 423 LEU B N 1
ATOM 6249 C CA . LEU B 1 423 ? -15.883 24.141 15.594 1 97.31 423 LEU B CA 1
ATOM 6250 C C . LEU B 1 423 ? -15.023 25.219 14.922 1 97.31 423 LEU B C 1
ATOM 6252 O O . LEU B 1 423 ? -15.375 26.391 14.938 1 97.31 423 LEU B O 1
ATOM 6256 N N . TRP B 1 424 ? -13.914 24.797 14.383 1 98.12 424 TRP B N 1
ATOM 6257 C CA . TRP B 1 424 ? -12.984 25.688 13.703 1 98.12 424 TRP B CA 1
ATOM 6258 C C . TRP B 1 424 ? -12.758 25.25 12.266 1 98.12 424 TRP B C 1
ATOM 6260 O O . TRP B 1 424 ? -12.852 24.062 11.953 1 98.12 424 TRP B O 1
ATOM 6270 N N . LEU B 1 425 ? -12.531 26.219 11.367 1 98.38 425 LEU B N 1
ATOM 6271 C CA . LEU B 1 425 ? -11.891 25.922 10.094 1 98.38 425 LEU B CA 1
ATOM 6272 C C . LEU B 1 425 ? -10.414 25.594 10.289 1 98.38 425 LEU B C 1
ATOM 6274 O O . LEU B 1 425 ? -9.742 26.219 11.117 1 98.38 425 LEU B O 1
ATOM 6278 N N . LYS B 1 426 ? -10.016 24.641 9.602 1 98.5 426 LYS B N 1
ATOM 6279 C CA . LYS B 1 426 ? -8.633 24.188 9.703 1 98.5 426 LYS B CA 1
ATOM 6280 C C . LYS B 1 426 ? -7.895 24.359 8.375 1 98.5 426 LYS B C 1
ATOM 6282 O O . LYS B 1 426 ? -8.258 23.75 7.367 1 98.5 426 LYS B O 1
ATOM 6287 N N . ALA B 1 427 ? -6.879 25.188 8.367 1 98.5 427 ALA B N 1
ATOM 6288 C CA . ALA B 1 427 ? -5.957 25.312 7.238 1 98.5 427 ALA B CA 1
ATOM 6289 C C . ALA B 1 427 ? -4.656 24.562 7.504 1 98.5 427 ALA B C 1
ATOM 6291 O O . ALA B 1 427 ? -3.934 24.875 8.453 1 98.5 427 ALA B O 1
ATOM 6292 N N . THR B 1 428 ? -4.391 23.516 6.762 1 98.31 428 THR B N 1
ATOM 6293 C CA . THR B 1 428 ? -3.129 22.781 6.797 1 98.31 428 THR B CA 1
ATOM 6294 C C . THR B 1 428 ? -2.26 23.141 5.594 1 98.31 428 THR B C 1
ATOM 6296 O O . THR B 1 428 ? -2.59 22.797 4.461 1 98.31 428 THR B O 1
ATOM 6299 N N . LEU B 1 429 ? -1.154 23.828 5.836 1 98.31 429 LEU B N 1
ATOM 6300 C CA . LEU B 1 429 ? -0.342 24.375 4.758 1 98.31 429 LEU B CA 1
ATOM 6301 C C . LEU B 1 429 ? 0.875 23.5 4.488 1 98.31 429 LEU B C 1
ATOM 6303 O O . LEU B 1 429 ? 1.878 23.578 5.203 1 98.31 429 LEU B O 1
ATOM 6307 N N . LEU B 1 430 ? 0.771 22.734 3.35 1 98.06 430 LEU B N 1
ATOM 6308 C CA . LEU B 1 430 ? 1.849 21.812 3.004 1 98.06 430 LEU B CA 1
ATOM 6309 C C . LEU B 1 430 ? 2.369 22.094 1.598 1 98.06 430 LEU B C 1
ATOM 6311 O O . LEU B 1 430 ? 3.318 21.438 1.146 1 98.06 430 LEU B O 1
ATOM 6315 N N . ASN B 1 431 ? 1.708 23.016 0.836 1 98 431 ASN B N 1
ATOM 6316 C CA . ASN B 1 431 ? 2.191 23.438 -0.475 1 98 431 ASN B CA 1
ATOM 6317 C C . ASN B 1 431 ? 3.268 24.516 -0.359 1 98 431 ASN B C 1
ATOM 6319 O O . ASN B 1 431 ? 2.959 25.688 -0.134 1 98 431 ASN B O 1
ATOM 6323 N N . PRO B 1 432 ? 4.484 24.156 -0.603 1 97.31 432 PRO B N 1
ATOM 6324 C CA . PRO B 1 432 ? 5.562 25.125 -0.421 1 97.31 432 PRO B CA 1
ATOM 6325 C C . PRO B 1 432 ? 5.551 26.219 -1.481 1 97.31 432 PRO B C 1
ATOM 6327 O O . PRO B 1 432 ? 6.27 27.219 -1.354 1 97.31 432 PRO B O 1
ATOM 6330 N N . HIS B 1 433 ? 4.691 26.109 -2.477 1 96.94 433 HIS B N 1
ATOM 6331 C CA . HIS B 1 433 ? 4.605 27.078 -3.551 1 96.94 433 HIS B CA 1
ATOM 6332 C C . HIS B 1 433 ? 3.531 28.125 -3.258 1 96.94 433 HIS B C 1
ATOM 6334 O O . HIS B 1 433 ? 3.346 29.062 -4.035 1 96.94 433 HIS B O 1
ATOM 6340 N N . THR B 1 434 ? 2.826 27.922 -2.152 1 97.44 434 THR B N 1
ATOM 6341 C CA . THR B 1 434 ? 1.818 28.891 -1.743 1 97.44 434 THR B CA 1
ATOM 6342 C C . THR B 1 434 ? 2.451 30.266 -1.509 1 97.44 434 THR B C 1
ATOM 6344 O O . THR B 1 434 ? 3.549 30.359 -0.958 1 97.44 434 THR B O 1
ATOM 6347 N N . ARG B 1 435 ? 1.774 31.391 -1.966 1 96.38 435 ARG B N 1
ATOM 6348 C CA . ARG B 1 435 ? 2.234 32.781 -1.824 1 96.38 435 ARG B CA 1
ATOM 6349 C C . ARG B 1 435 ? 1.329 33.562 -0.879 1 96.38 435 ARG B C 1
ATOM 6351 O O . ARG B 1 435 ? 0.18 33.156 -0.65 1 96.38 435 ARG B O 1
ATOM 6358 N N . PRO B 1 436 ? 1.854 34.5 -0.311 1 95.75 436 PRO B N 1
ATOM 6359 C CA . PRO B 1 436 ? 1.063 35.344 0.606 1 95.75 436 PRO B CA 1
ATOM 6360 C C . PRO B 1 436 ? -0.277 35.75 0.01 1 95.75 436 PRO B C 1
ATOM 6362 O O . PRO B 1 436 ? -1.291 35.781 0.713 1 95.75 436 PRO B O 1
ATOM 6365 N N . ASP B 1 437 ? -0.288 36.062 -1.227 1 97.56 437 ASP B N 1
ATOM 6366 C CA . ASP B 1 437 ? -1.524 36.469 -1.888 1 97.56 437 ASP B CA 1
ATOM 6367 C C . ASP B 1 437 ? -2.551 35.344 -1.875 1 97.56 437 ASP B C 1
ATOM 6369 O O . ASP B 1 437 ? -3.756 35.594 -1.809 1 97.56 437 ASP B O 1
ATOM 6373 N N . ASP B 1 438 ? -2.1 34.125 -2.055 1 98 438 ASP B N 1
ATOM 6374 C CA . ASP B 1 438 ? -2.996 33 -1.963 1 98 438 ASP B CA 1
ATOM 6375 C C . ASP B 1 438 ? -3.641 32.906 -0.582 1 98 438 ASP B C 1
ATOM 6377 O O . ASP B 1 438 ? -4.82 32.562 -0.461 1 98 438 ASP B O 1
ATOM 6381 N N . LEU B 1 439 ? -2.885 33.188 0.47 1 97.94 439 LEU B N 1
ATOM 6382 C CA . LEU B 1 439 ? -3.381 33.188 1.843 1 97.94 439 LEU B CA 1
ATOM 6383 C C . LEU B 1 439 ? -4.449 34.25 2.051 1 97.94 439 LEU B C 1
ATOM 6385 O O . LEU B 1 439 ? -5.492 33.969 2.65 1 97.94 439 LEU B O 1
ATOM 6389 N N . ALA B 1 440 ? -4.152 35.406 1.546 1 97.44 440 ALA B N 1
ATOM 6390 C CA . ALA B 1 440 ? -5.125 36.5 1.632 1 97.44 440 ALA B CA 1
ATOM 6391 C C . ALA B 1 440 ? -6.402 36.156 0.869 1 97.44 440 ALA B C 1
ATOM 6393 O O . ALA B 1 440 ? -7.508 36.438 1.326 1 97.44 440 ALA B O 1
ATOM 6394 N N . ALA B 1 441 ? -6.223 35.562 -0.275 1 97.31 441 ALA B N 1
ATOM 6395 C CA . ALA B 1 441 ? -7.359 35.125 -1.089 1 97.31 441 ALA B CA 1
ATOM 6396 C C . ALA B 1 441 ? -8.227 34.125 -0.347 1 97.31 441 ALA B C 1
ATOM 6398 O O . ALA B 1 441 ? -9.453 34.156 -0.453 1 97.31 441 ALA B O 1
ATOM 6399 N N . LEU B 1 442 ? -7.594 33.25 0.355 1 97.25 442 LEU B N 1
ATOM 6400 C CA . LEU B 1 442 ? -8.312 32.25 1.136 1 97.25 442 LEU B CA 1
ATOM 6401 C C . LEU B 1 442 ? -9.195 32.906 2.189 1 97.25 442 LEU B C 1
ATOM 6403 O O . LEU B 1 442 ? -10.359 32.562 2.348 1 97.25 442 LEU B O 1
ATOM 6407 N N . LEU B 1 443 ? -8.648 33.875 2.879 1 96.69 443 LEU B N 1
ATOM 6408 C CA . LEU B 1 443 ? -9.391 34.594 3.906 1 96.69 443 LEU B CA 1
ATOM 6409 C C . LEU B 1 443 ? -10.562 35.344 3.293 1 96.69 443 LEU B C 1
ATOM 6411 O O . LEU B 1 443 ? -11.664 35.375 3.855 1 96.69 443 LEU B O 1
ATOM 6415 N N . THR B 1 444 ? -10.336 35.969 2.189 1 96.31 444 THR B N 1
ATOM 6416 C CA . THR B 1 444 ? -11.375 36.719 1.488 1 96.31 444 THR B CA 1
ATOM 6417 C C . THR B 1 444 ? -12.516 35.781 1.063 1 96.31 444 THR B C 1
ATOM 6419 O O . THR B 1 444 ? -13.688 36.156 1.172 1 96.31 444 THR B O 1
ATOM 6422 N N . LEU B 1 445 ? -12.156 34.656 0.545 1 96.44 445 LEU B N 1
ATOM 6423 C CA . LEU B 1 445 ? -13.164 33.688 0.131 1 96.44 445 LEU B CA 1
ATOM 6424 C C . LEU B 1 445 ? -14.023 33.25 1.312 1 96.44 445 LEU B C 1
ATOM 6426 O O . LEU B 1 445 ? -15.242 33.125 1.185 1 96.44 445 LEU B O 1
ATOM 6430 N N . VAL B 1 446 ? -13.375 33 2.43 1 97.44 446 VAL B N 1
ATOM 6431 C CA . VAL B 1 446 ? -14.109 32.594 3.625 1 97.44 446 VAL B CA 1
ATOM 6432 C C . VAL B 1 446 ? -15.047 33.719 4.059 1 97.44 446 VAL B C 1
ATOM 6434 O O . VAL B 1 446 ? -16.219 33.469 4.359 1 97.44 446 VAL B O 1
ATOM 6437 N N . GLU B 1 447 ? -14.57 34.906 4.078 1 95.38 447 GLU B N 1
ATOM 6438 C CA . GLU B 1 447 ? -15.352 36.094 4.48 1 95.38 447 GLU B CA 1
ATOM 6439 C C . GLU B 1 447 ? -16.594 36.219 3.615 1 95.38 447 GLU B C 1
ATOM 6441 O O . GLU B 1 447 ? -17.672 36.562 4.117 1 95.38 447 GLU B O 1
ATOM 6446 N N . GLY B 1 448 ? -16.453 35.938 2.338 1 93.06 448 GLY B N 1
ATOM 6447 C CA . GLY B 1 448 ? -17.547 36.094 1.39 1 93.06 448 GLY B CA 1
ATOM 6448 C C . GLY B 1 448 ? -18.625 35.031 1.562 1 93.06 448 GLY B C 1
ATOM 6449 O O . GLY B 1 448 ? -19.734 35.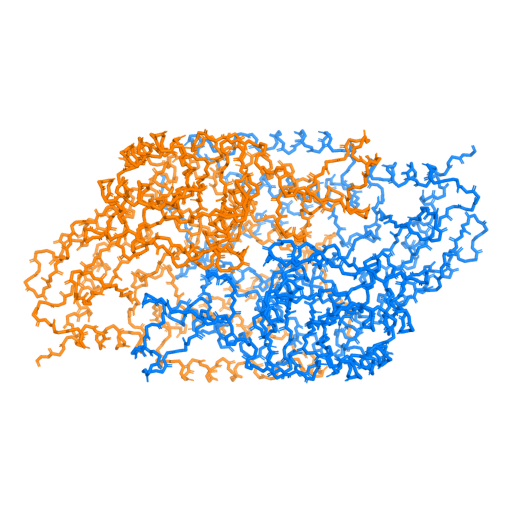188 1.029 1 93.06 448 GLY B O 1
ATOM 6450 N N . HIS B 1 449 ? -18.375 34 2.312 1 91 449 HIS B N 1
ATOM 6451 C CA . HIS B 1 449 ? -19.344 32.938 2.486 1 91 449 HIS B CA 1
ATOM 6452 C C . HIS B 1 449 ? -19.938 32.938 3.891 1 91 449 HIS B C 1
ATOM 6454 O O . HIS B 1 449 ? -20.719 32.062 4.242 1 91 449 HIS B O 1
ATOM 6460 N N . VAL B 1 450 ? -19.516 33.875 4.691 1 87.38 450 VAL B N 1
ATOM 6461 C CA . VAL B 1 450 ? -20.109 34.031 6.016 1 87.38 450 VAL B CA 1
ATOM 6462 C C . VAL B 1 450 ? -21.469 34.719 5.895 1 87.38 450 VAL B C 1
ATOM 6464 O O . VAL B 1 450 ? -21.594 35.75 5.254 1 87.38 450 VAL B O 1
ATOM 6467 N N . PRO B 1 451 ? -22.438 33.938 6.395 1 75.5 451 PRO B N 1
ATOM 6468 C CA . PRO B 1 451 ? -23.734 34.625 6.336 1 75.5 451 PRO B CA 1
ATOM 6469 C C . PRO B 1 451 ? -23.734 35.969 7.008 1 75.5 451 PRO B C 1
ATOM 6471 O O . PRO B 1 451 ? -23.062 36.156 8.031 1 75.5 451 PRO B O 1
ATOM 6474 N N . ARG B 1 452 ? -24.266 37.062 6.262 1 62.16 452 ARG B N 1
ATOM 6475 C CA . ARG B 1 452 ? -24.438 38.406 6.797 1 62.16 452 ARG B CA 1
ATOM 6476 C C . ARG B 1 452 ? -25.562 38.438 7.828 1 62.16 452 ARG B C 1
ATOM 6478 O O . ARG B 1 452 ? -26.578 37.75 7.68 1 62.16 452 ARG B O 1
#

Foldseek 3Di:
DDDQDACDDPCNVVSVVVLVVLLVVLLVLLQVLCVFQARAFDDVVLVVQLCVLCPPVDDPDDDPCNSSSNSNSDNNGDRAQLGQQAFAFLFHAADPLLVVLVSVLVRLVFFQQFCVRPVVLVVLQQVLQCVLLVLLQARGKFWDQALLVLLLLVVVLVCVVFHQAEAEEEEPLADPSNQVSCVVVNHPGHHYFYDQVNFHDLVSVLVVLVPDDDAYEYEGEQQGGFFTDGHPQQSNLVSCVVSVYAYEYEDQAPSLLSLAPVRVCVCPNSNSHQKYKYALSRLVSHPTHTIMMGGRDPCSLVSQDDDDCVHCNPVCVVVPTDRRRSRDVDRTDTSSCSSVVSSCVVQPSPNSNVLQVLLQVVQQLLLVVQVVDPQKDWPDRGSGRKTWMAGPPDAQVQRVQLQVVCNNRNHHHWHWDDHPNGITTMGGGNNSPRDSVSSVVSVVSSVVSRDD/DDDQDACDDPCNVVSVVVLVVLLVVLLVLLQVLCVFQARAFDDVVLVVQLCVLQPDDDDPDDDPCNSSSNSNSDNNGDRAQLGQQAFAFLFHAADPLLVVLVSVLVRLVFFLQFCVRPVVLVVLQQVLQCVLLVLLQARGKFWDQALLVLLLLVVVLVCVVFHQAEAEEEEPLADPSNQVSCVVVNHPGHHYFYDQVNFHDLVSVLVVLVPDDDAYEYEGEQQGGFFTDGHPQQSNLVSCVVSVYAYEYEDQAPSLLSLAPVRNCVCPNSNSHQKYKYALSRLVSHPTHTIMMGGRDPCSLVSQDDDDCVHCNPVCVVVPTDRRRSRDVDRTDTSSCSSVVSSCVVQPSPNSNVLQVLLQVVQQLLLVVQVVDPQKDWPDRGSGRKTWMAGPPDAQVQRVQLQVVCNNRNHHHWHWDDHPNGITTMGGGNNSPRDSVSSVVSVVSSVVSRDD

Radius of gyration: 26.57 Å; Cα contacts (8 Å, |Δi|>4): 2193; chains: 2; bounding box: 54×81×70 Å

Nearest PDB structures (foldseek):
  5o5c-assembly1_A  TM=9.055E-01  e=1.920E-34  Erwinia amylovora CFBP1430
  4rlg-assembly1_A  TM=8.815E-01  e=2.060E-32  Sphaerobacter thermophilus DSM 20745
  4obv-assembly1_D  TM=9.049E-01  e=3.063E-30  Mediterraneibacter gnavus ATCC 29149
  8ora-assembly1_A-2  TM=8.902E-01  e=2.997E-26  Homo sapiens
  6liv-assembly2_C  TM=8.551E-01  e=1.232E-25  Papaver somniferum

pLDDT: mean 96.47, std 4.47, range [52.44, 98.94]